Protein AF-0000000087124548 (afdb_homodimer)

Sequence (1152 aa):
MLRWGIGSLFLFSILVDTRLVPLSPNLFDEWRAGYHVRDVVRQQEPLEDQIARYTREGAFPKAGRTLEQKVNEANEFLDRELAIEEQRGVGVSGAIVYQDKVLLSKGYGLSKSDDPSSQVTSRTLFQIGSVSKTFISFGIAIMEGKLSWDDPVKKHLSSFQLFDKYAEEYVTIGDLCAMNSGLNDLPDVGRFFGVYPTDEDLVAALAGIEPAHTLRGGHDYANSNFAILGQVIKSVSGQPWDVYLKERIWDPLGMTRTFASAFDALGDNNTSYGHFECGGDLLGPYGLVDAPGAQLAGHGQGHKIASGSTLSSSDDLATLLRLILNKGTVDGVAILTDPATVTNMITGKYAVNKEFMDELLIEGHQYNPDGNTLASGYGFDYVGHGQWGHAYIDKSGDTAVHVTRTGIAPDAQLGVMFMSNTQTPDGHLSYPLDHIRSYVMGVFLDVPKDILDFSYLEWRENDKLVPIIEGVPACGLRFWKNPQYRSLSSMARSAMIGKYMAQSSTGYFGSLEVHEEGGNLVLEYGALAAPLKYYTDKGNNRIFVWDYEASPLLIKTEKREGKLELSIFGVVFRQVMLRWGIGSLFLFSILVDTRLVPLSPNLFDEWRAGYHVRDVVRQQEPLEDQIARYTREGAFPKAGRTLEQKVNEANEFLDRELAIEEQRGVGVSGAIVYQDKVLLSKGYGLSKSDDPSSQVTSRTLFQIGSVSKTFISFGIAIMEGKLSWDDPVKKHLSSFQLFDKYAEEYVTIGDLCAMNSGLNDLPDVGRFFGVYPTDEDLVAALAGIEPAHTLRGGHDYANSNFAILGQVIKSVSGQPWDVYLKERIWDPLGMTRTFASAFDALGDNNTSYGHFECGGDLLGPYGLVDAPGAQLAGHGQGHKIASGSTLSSSDDLATLLRLILNKGTVDGVAILTDPATVTNMITGKYAVNKEFMDELLIEGHQYNPDGNTLASGYGFDYVGHGQWGHAYIDKSGDTAVHVTRTGIAPDAQLGVMFMSNTQTPDGHLSYPLDHIRSYVMGVFLDVPKDILDFSYLEWRENDKLVPIIEGVPACGLRFWKNPQYRSLSSMARSAMIGKYMAQSSTGYFGSLEVHEEGGNLVLEYGALAAPLKYYTDKGNNRIFVWDYEASPLLIKTEKREGKLELSIFGVVFRQV

pLDDT: mean 88.28, std 18.68, range [17.06, 98.88]

Secondary structure (DSSP, 8-state):
------------------------HHHHHHHHHHHHHHHHSS----HHHHHHHHHHHT--------HHHHHHHHHHHHHHHH--TT--S-EEEEEEEETTEEEEEEEEEBSSTT-TT-B--TT-BEE-TTHHHHHHHHHHHTTBTTB-TTSBHHHH-TT---SSHHHHHH-BHHHHHTT-SS--STHHHHHHTTSS-SHHHHHHHGGG---SSSTTSS----HHHHHHHHHHHHHHHSS-HHHHHIIIIITTTT-TT-BSSGGGGTT-TTBPPEEEEETTEEEEEE-TTT-GGG-SSTT--S---TTT--EE-HHHHHHHHHHHHTTSEETTEES-S-HHHHHHHTS--EEPPHHHHHHHHHTT-----TT--EEEETTEEEEEEEETTEEEEE--EE-SS-EEEEEEEGGGTEEEEEEESEE--TT----HHHHHHHHHHHHHTT--HHHHHHHHHHHHHH-----SSTTS-TT-STT--S--PPPPPHHHHHHH-EEEEESSSHHHH-EEEEEEETTEEEEEETTEEEEEEEEEEETTEEEEEE--TTS-EEEEEEEETTEEEEEETTEEEEE-/------------------------HHHHHHHHHHHHHHHH-S----HHHHHHHHHHHT--------HHHHHHHHHHHHHHHH--TT--S-EEEEEEEETTEEEEEEEEEBSSTT-TT-B--TT-BEE-TTHHHHHHHHHHHTTBTTB-TTSBHHHH-TT---SSHHHHHH-BHHHHHTT-SS--STHHHHHHTTSS-SHHHHHHHGGG---SSSTTSS----HHHHHHHHHHHHHHHSS-HHHHHIIIIITTTT-TT-BSSGGGGTT-TTBPPEEEEETTEEEEEE-TTT-GGG-SSTT-TT---TTT--EE-HHHHHHHHHHHHTTSEETTEES-S-HHHHHHHTS--EEPPHHHHHHHHHTT-----TT--EEEETTEEEEEEEETTEEEEE--EE-SS-EEEEEEEGGGTEEEEEEESEE--TT----HHHHHHHHHHHHHTT--HHHHHHHHHHHHHH-----SSTTS-TT-GGG--S--PPPPPHHHHHHH-EEEEESSSHHHH-EEEEEEETTEEEEEETTEEEEEEEEEEETTEEEEEE--TTS-EEEEEEEETTEEEEEETTEEEEE-

Organism: NCBI:txid53985

Radius of gyration: 34.26 Å; Cα contacts (8 Å, |Δi|>4): 2505; chains: 2; bounding box: 93×90×111 Å

Nearest PDB structures (foldseek):
  7spn-assembly1_B  TM=6.555E-01  e=1.119E-21  Dehalococcoidia bacterium
  6kjr-assembly1_A  TM=7.739E-01  e=3.216E-15  Jeotgalibacillus marinus
  6kjt-assembly1_D  TM=7.663E-01  e=2.213E-14  Jeotgalibacillus marinus
  3tg9-assembly1_A  TM=7.918E-01  e=2.328E-14  Halalkalibacterium halodurans C-125
  6kjq-assembly1_A  TM=7.199E-01  e=2.852E-14  Jeotgalibacillus marinus

Structure (mmCIF, N/CA/C/O backbone):
data_AF-0000000087124548-model_v1
#
loop_
_entity.id
_entity.type
_entity.pdbx_description
1 polymer 'Beta-lactamase-related domain-containing protein'
#
loop_
_atom_site.group_PDB
_atom_site.id
_atom_site.type_symbol
_atom_site.label_atom_id
_atom_site.label_alt_id
_atom_site.label_comp_id
_atom_site.label_asym_id
_atom_site.label_entity_id
_atom_site.label_seq_id
_atom_site.pdbx_PDB_ins_code
_atom_site.Cartn_x
_atom_site.Cartn_y
_atom_site.Cartn_z
_atom_site.occupancy
_atom_site.B_iso_or_equiv
_atom_site.auth_seq_id
_atom_site.auth_comp_id
_atom_site.auth_asym_id
_atom_site.auth_atom_id
_atom_site.pdbx_PDB_model_num
ATOM 1 N N . MET A 1 1 ? -7.496 10.883 60.219 1 17.78 1 MET A N 1
ATOM 2 C CA . MET A 1 1 ? -8.555 9.922 60.531 1 17.78 1 MET A CA 1
ATOM 3 C C . MET A 1 1 ? -9.922 10.594 60.469 1 17.78 1 MET A C 1
ATOM 5 O O . MET A 1 1 ? -10.922 9.992 60.875 1 17.78 1 MET A O 1
ATOM 9 N N . LEU A 1 2 ? -10.016 11.875 60.094 1 17.83 2 LEU A N 1
ATOM 10 C CA . LEU A 1 2 ? -11.07 12.758 60.594 1 17.83 2 LEU A CA 1
ATOM 11 C C . LEU A 1 2 ? -12.422 12.367 60 1 17.83 2 LEU A C 1
ATOM 13 O O . LEU A 1 2 ? -12.547 12.164 58.781 1 17.83 2 LEU A O 1
ATOM 17 N N . ARG A 1 3 ? -13.344 12.047 60.875 1 17.97 3 ARG A N 1
ATOM 18 C CA . ARG A 1 3 ? -14.602 11.328 60.969 1 17.97 3 ARG A CA 1
ATOM 19 C C . ARG A 1 3 ? -15.742 12.102 60.312 1 17.97 3 ARG A C 1
ATOM 21 O O . ARG A 1 3 ? -16.547 12.727 61 1 17.97 3 ARG A O 1
ATOM 28 N N . TRP A 1 4 ? -15.398 13.047 59.375 1 20.27 4 TRP A N 1
ATOM 29 C CA . TRP A 1 4 ? -16.422 14.07 59.125 1 20.27 4 TRP A CA 1
ATOM 30 C C . TRP A 1 4 ? -17.75 13.43 58.719 1 20.27 4 TRP A C 1
ATOM 32 O O . TRP A 1 4 ? -17.766 12.375 58.094 1 20.27 4 TRP A O 1
ATOM 42 N N . GLY A 1 5 ? -18.781 13.781 59.375 1 20.38 5 GLY A N 1
ATOM 43 C CA . GLY A 1 5 ? -20.188 13.5 59.656 1 20.38 5 GLY A CA 1
ATOM 44 C C . GLY A 1 5 ? -21.047 13.523 58.406 1 20.38 5 GLY A C 1
ATOM 45 O O . GLY A 1 5 ? -20.766 14.266 57.469 1 20.38 5 GLY A O 1
ATOM 46 N N . ILE A 1 6 ? -21.969 12.547 58.125 1 22.19 6 ILE A N 1
ATOM 47 C CA . ILE A 1 6 ? -22.75 11.758 57.188 1 22.19 6 ILE A CA 1
ATOM 48 C C . ILE A 1 6 ? -24.062 12.461 56.906 1 22.19 6 ILE A C 1
ATOM 50 O O . ILE A 1 6 ? -25 11.844 56.375 1 22.19 6 ILE A O 1
ATOM 54 N N . GLY A 1 7 ? -24.047 13.914 56.906 1 21.34 7 GLY A N 1
ATOM 55 C CA . GLY A 1 7 ? -25.406 14.414 57 1 21.34 7 GLY A CA 1
ATOM 56 C C . GLY A 1 7 ? -26.328 13.875 55.938 1 21.34 7 GLY A C 1
ATOM 57 O O . GLY A 1 7 ? -25.875 13.547 54.844 1 21.34 7 GLY A O 1
ATOM 58 N N . SER A 1 8 ? -27.578 13.477 56.219 1 21.23 8 SER A N 1
ATOM 59 C CA . SER A 1 8 ? -28.734 12.703 55.781 1 21.23 8 SER A CA 1
ATOM 60 C C . SER A 1 8 ? -29.5 13.438 54.688 1 21.23 8 SER A C 1
ATOM 62 O O . SER A 1 8 ? -30.109 14.477 54.969 1 21.23 8 SER A O 1
ATOM 64 N N . LEU A 1 9 ? -28.875 13.805 53.5 1 21.39 9 LEU A N 1
ATOM 65 C CA . LEU A 1 9 ? -29.578 14.641 52.531 1 21.39 9 LEU A CA 1
ATOM 66 C C . LEU A 1 9 ? -30.891 13.992 52.094 1 21.39 9 LEU A C 1
ATOM 68 O O . LEU A 1 9 ? -30.906 12.828 51.688 1 21.39 9 LEU A O 1
ATOM 72 N N . PHE A 1 10 ? -32.031 14.484 52.625 1 23.25 10 PHE A N 1
ATOM 73 C CA . PHE A 1 10 ? -33.438 14.133 52.469 1 23.25 10 PHE A CA 1
ATOM 74 C C . PHE A 1 10 ? -33.844 14.25 51 1 23.25 10 PHE A C 1
ATOM 76 O O . PHE A 1 10 ? -33.688 15.305 50.375 1 23.25 10 PHE A O 1
ATOM 83 N N . LEU A 1 11 ? -33.812 13.133 50.188 1 21.52 11 LEU A N 1
ATOM 84 C CA . LEU A 1 11 ? -34.094 12.844 48.781 1 21.52 11 LEU A CA 1
ATOM 85 C C . LEU A 1 11 ? -35.594 13.047 48.5 1 21.52 11 LEU A C 1
ATOM 87 O O . LEU A 1 11 ? -36.438 12.312 49 1 21.52 11 LEU A O 1
ATOM 91 N N . PHE A 1 12 ? -36.031 14.375 48.625 1 23.03 12 PHE A N 1
ATOM 92 C CA . PHE A 1 12 ? -37.469 14.57 48.344 1 23.03 12 PHE A CA 1
ATOM 93 C C . PHE A 1 12 ? -37.812 14.023 46.969 1 23.03 12 PHE A C 1
ATOM 95 O O . PHE A 1 12 ? -37.094 14.234 46 1 23.03 12 PHE A O 1
ATOM 102 N N . SER A 1 13 ? -38.625 12.938 46.906 1 22.55 13 SER A N 1
ATOM 103 C CA . SER A 1 13 ? -39.25 12.086 45.875 1 22.55 13 SER A CA 1
ATOM 104 C C . SER A 1 13 ? -40.25 12.859 45.062 1 22.55 13 SER A C 1
ATOM 106 O O . SER A 1 13 ? -41.344 13.188 45.531 1 22.55 13 SER A O 1
ATOM 108 N N . ILE A 1 14 ? -39.844 14.055 44.469 1 23.11 14 ILE A N 1
ATOM 109 C CA . ILE A 1 14 ? -40.906 14.758 43.75 1 23.11 14 ILE A CA 1
ATOM 110 C C . ILE A 1 14 ? -41.469 13.844 42.688 1 23.11 14 ILE A C 1
ATOM 112 O O . ILE A 1 14 ? -40.75 13.289 41.875 1 23.11 14 ILE A O 1
ATOM 116 N N . LEU A 1 15 ? -42.656 13.281 42.938 1 24.03 15 LEU A N 1
ATOM 117 C CA . LEU A 1 15 ? -43.562 12.453 42.188 1 24.03 15 LEU A CA 1
ATOM 118 C C . LEU A 1 15 ? -44.031 13.164 40.906 1 24.03 15 LEU A C 1
ATOM 120 O O . LEU A 1 15 ? -44.812 14.125 41 1 24.03 15 LEU A O 1
ATOM 124 N N . VAL A 1 16 ? -43.062 13.656 40.062 1 23.47 16 VAL A N 1
ATOM 125 C CA . VAL A 1 16 ? -43.531 14.336 38.844 1 23.47 16 VAL A CA 1
ATOM 126 C C . VAL A 1 16 ? -44.469 13.414 38.062 1 23.47 16 VAL A C 1
ATOM 128 O O . VAL A 1 16 ? -44.094 12.281 37.75 1 23.47 16 VAL A O 1
ATOM 131 N N . ASP A 1 17 ? -45.719 13.602 38.219 1 25.17 17 ASP A N 1
ATOM 132 C CA . ASP A 1 17 ? -46.875 12.953 37.562 1 25.17 17 ASP A CA 1
ATOM 133 C C . ASP A 1 17 ? -46.812 13.133 36.031 1 25.17 17 ASP A C 1
ATOM 135 O O . ASP A 1 17 ? -47.094 14.211 35.531 1 25.17 17 ASP A O 1
ATOM 139 N N . THR A 1 18 ? -45.656 12.859 35.406 1 25.2 18 THR A N 1
ATOM 140 C CA . THR A 1 18 ? -45.531 13.141 33.969 1 25.2 18 THR A CA 1
ATOM 141 C C . THR A 1 18 ? -46.562 12.375 33.188 1 25.2 18 THR A C 1
ATOM 143 O O . THR A 1 18 ? -46.5 11.148 33.062 1 25.2 18 THR A O 1
ATOM 146 N N . ARG A 1 19 ? -47.844 12.836 33.219 1 27.72 19 ARG A N 1
ATOM 147 C CA . ARG A 1 19 ? -48.969 12.328 32.406 1 27.72 19 ARG A CA 1
ATOM 148 C C . ARG A 1 19 ? -48.562 12.258 30.938 1 27.72 19 ARG A C 1
ATOM 150 O O . ARG A 1 19 ? -48.281 13.281 30.312 1 27.72 19 ARG A O 1
ATOM 157 N N . LEU A 1 20 ? -47.875 11.109 30.453 1 25.86 20 LEU A N 1
ATOM 158 C CA . LEU A 1 20 ? -47.469 10.758 29.094 1 25.86 20 LEU A CA 1
ATOM 159 C C . LEU A 1 20 ? -48.625 10.781 28.141 1 25.86 20 LEU A C 1
ATOM 161 O O . LEU A 1 20 ? -49.594 10 28.297 1 25.86 20 LEU A O 1
ATOM 165 N N . VAL A 1 21 ? -49.094 11.984 27.781 1 27.38 21 VAL A N 1
ATOM 166 C CA . VAL A 1 21 ? -50.156 11.992 26.797 1 27.38 21 VAL A CA 1
ATOM 167 C C . VAL A 1 21 ? -49.75 11.156 25.594 1 27.38 21 VAL A C 1
ATOM 169 O O . VAL A 1 21 ? -48.656 11.32 25.062 1 27.38 21 VAL A O 1
ATOM 172 N N . PRO A 1 22 ? -50.5 10.07 25.359 1 28.88 22 PRO A N 1
ATOM 173 C CA . PRO A 1 22 ? -50.188 9.102 24.312 1 28.88 22 PRO A CA 1
ATOM 174 C C . PRO A 1 22 ? -50.188 9.734 22.922 1 28.88 22 PRO A C 1
ATOM 176 O O . PRO A 1 22 ? -51.094 10.508 22.578 1 28.88 22 PRO A O 1
ATOM 179 N N . LEU A 1 23 ? -49 10.094 22.453 1 30.22 23 LEU A N 1
ATOM 180 C CA . LEU A 1 23 ? -48.844 10.562 21.078 1 30.22 23 LEU A CA 1
ATOM 181 C C . LEU A 1 23 ? -49.719 9.742 20.125 1 30.22 23 LEU A C 1
ATOM 183 O O . LEU A 1 23 ? -49.812 8.523 20.281 1 30.22 23 LEU A O 1
ATOM 187 N N . SER A 1 24 ? -50.688 10.422 19.547 1 30.59 24 SER A N 1
ATOM 188 C CA . SER A 1 24 ? -51.719 9.867 18.688 1 30.59 24 SER A CA 1
ATOM 189 C C . SER A 1 24 ? -51.125 8.969 17.609 1 30.59 24 SER A C 1
ATOM 191 O O . SER A 1 24 ? -50.031 9.234 17.125 1 30.59 24 SER A O 1
ATOM 193 N N . PRO A 1 25 ? -51.688 7.727 17.484 1 34.94 25 PRO A N 1
ATOM 194 C CA . PRO A 1 25 ? -51.281 6.641 16.578 1 34.94 25 PRO A CA 1
ATOM 195 C C . PRO A 1 25 ? -51.156 7.098 15.125 1 34.94 25 PRO A C 1
ATOM 197 O O . PRO A 1 25 ? -50.438 6.48 14.344 1 34.94 25 PRO A O 1
ATOM 200 N N . ASN A 1 26 ? -51.906 8.164 14.82 1 37 26 ASN A N 1
ATOM 201 C CA . ASN A 1 26 ? -52.062 8.438 13.398 1 37 26 ASN A CA 1
ATOM 202 C C . ASN A 1 26 ? -50.812 9.023 12.773 1 37 26 ASN A C 1
ATOM 204 O O . ASN A 1 26 ? -50.656 9.031 11.555 1 37 26 ASN A O 1
ATOM 208 N N . LEU A 1 27 ? -50.094 9.844 13.625 1 33.31 27 LEU A N 1
ATOM 209 C CA . LEU A 1 27 ? -48.906 10.445 13.039 1 33.31 27 LEU A CA 1
ATOM 210 C C . LEU A 1 27 ? -47.844 9.383 12.75 1 33.31 27 LEU A C 1
ATOM 212 O O . LEU A 1 27 ? -47.031 9.539 11.836 1 33.31 27 LEU A O 1
ATOM 216 N N . PHE A 1 28 ? -47.938 8.305 13.602 1 33.47 28 PHE A N 1
ATOM 217 C CA . PHE A 1 28 ? -47 7.223 13.336 1 33.47 28 PHE A CA 1
ATOM 218 C C . PHE A 1 28 ? -47.312 6.547 12.008 1 33.47 28 PHE A C 1
ATOM 220 O O . PHE A 1 28 ? -46.406 6.094 11.305 1 33.47 28 PHE A O 1
ATOM 227 N N . ASP A 1 29 ? -48.656 6.465 11.703 1 37.06 29 ASP A N 1
ATOM 228 C CA . ASP A 1 29 ? -49.031 5.758 10.484 1 37.06 29 ASP A CA 1
ATOM 229 C C . ASP A 1 29 ? -48.594 6.531 9.242 1 37.06 29 ASP A C 1
ATOM 231 O O . ASP A 1 29 ? -48.156 5.934 8.25 1 37.06 29 ASP A O 1
ATOM 235 N N . GLU A 1 30 ? -48.781 7.82 9.312 1 36.38 30 GLU A N 1
ATOM 236 C CA . GLU A 1 30 ? -48.406 8.602 8.125 1 36.38 30 GLU A CA 1
ATOM 237 C C . GLU A 1 30 ? -46.906 8.641 7.926 1 36.38 30 GLU A C 1
ATOM 239 O O . GLU A 1 30 ? -46.406 8.633 6.789 1 36.38 30 GLU A O 1
ATOM 244 N N . TRP A 1 31 ? -46.156 8.703 9.055 1 31.66 31 TRP A N 1
ATOM 245 C CA . TRP A 1 31 ? -44.688 8.695 8.938 1 31.66 31 TRP A CA 1
ATOM 246 C C . TRP A 1 31 ? -44.188 7.344 8.453 1 31.66 31 TRP A C 1
ATOM 248 O O . TRP A 1 31 ? -43.281 7.27 7.621 1 31.66 31 TRP A O 1
ATOM 258 N N . ARG A 1 32 ? -44.906 6.227 8.797 1 33.41 32 ARG A N 1
ATOM 259 C CA . ARG A 1 32 ? -44.562 4.926 8.219 1 33.41 32 ARG A CA 1
ATOM 260 C C . ARG A 1 32 ? -44.875 4.895 6.723 1 33.41 32 ARG A C 1
ATOM 262 O O . ARG A 1 32 ? -44.188 4.195 5.961 1 33.41 32 ARG A O 1
ATOM 269 N N . ALA A 1 33 ? -45.938 5.578 6.387 1 36.69 33 ALA A N 1
ATOM 270 C CA . ALA A 1 33 ? -46.312 5.559 4.977 1 36.69 33 ALA A CA 1
ATOM 271 C C . ALA A 1 33 ? -45.312 6.32 4.129 1 36.69 33 ALA A C 1
ATOM 273 O O . ALA A 1 33 ? -44.969 5.906 3.012 1 36.69 33 ALA A O 1
ATOM 274 N N . GLY A 1 34 ? -44.906 7.527 4.621 1 33.81 34 GLY A N 1
ATOM 275 C CA . GLY A 1 34 ? -43.938 8.281 3.871 1 33.81 34 GLY A CA 1
ATOM 276 C C . GLY A 1 34 ? -42.562 7.629 3.869 1 33.81 34 GLY A C 1
ATOM 277 O O . GLY A 1 34 ? -41.75 7.84 2.947 1 33.81 34 GLY A O 1
ATOM 278 N N . TYR A 1 35 ? -42.156 7.051 5.027 1 33.34 35 TYR A N 1
ATOM 279 C CA . TYR A 1 35 ? -40.906 6.297 5.059 1 33.34 35 TYR A CA 1
ATOM 280 C C . TYR A 1 35 ? -40.969 5.105 4.105 1 33.34 35 TYR A C 1
ATOM 282 O O . TYR A 1 35 ? -39.969 4.727 3.512 1 33.34 35 TYR A O 1
ATOM 290 N N . HIS A 1 36 ? -42.219 4.574 3.986 1 33.31 36 HIS A N 1
ATOM 291 C CA . HIS A 1 36 ? -42.344 3.479 3.033 1 33.31 36 HIS A CA 1
ATOM 292 C C . HIS A 1 36 ? -42.25 3.982 1.597 1 33.31 36 HIS A C 1
ATOM 294 O O . HIS A 1 36 ? -41.938 3.217 0.685 1 33.31 36 HIS A O 1
ATOM 300 N N . VAL A 1 37 ? -42.75 5.262 1.372 1 33.03 37 VAL A N 1
ATOM 301 C CA . VAL A 1 37 ? -42.75 5.648 -0.034 1 33.03 37 VAL A CA 1
ATOM 302 C C . VAL A 1 37 ? -41.312 5.883 -0.494 1 33.03 37 VAL A C 1
ATOM 304 O O . VAL A 1 37 ? -40.938 5.5 -1.606 1 33.03 37 VAL A O 1
ATOM 307 N N . ARG A 1 38 ? -40.5 6.68 0.181 1 32.16 38 ARG A N 1
ATOM 308 C CA . ARG A 1 38 ? -39.125 6.82 -0.294 1 32.16 38 ARG A CA 1
ATOM 309 C C . ARG A 1 38 ? -38.406 5.484 -0.262 1 32.16 38 ARG A C 1
ATOM 311 O O . ARG A 1 38 ? -37.406 5.301 -0.959 1 32.16 38 ARG A O 1
ATOM 318 N N . ASP A 1 39 ? -38.688 4.574 0.649 1 33.16 39 ASP A N 1
ATOM 319 C CA . ASP A 1 39 ? -38.344 3.172 0.47 1 33.16 39 ASP A CA 1
ATOM 320 C C . ASP A 1 39 ? -39 2.578 -0.76 1 33.16 39 ASP A C 1
ATOM 322 O O . ASP A 1 39 ? -38.5 1.627 -1.359 1 33.16 39 ASP A O 1
ATOM 326 N N . VAL A 1 40 ? -40.281 3.008 -1.143 1 34.19 40 VAL A N 1
ATOM 327 C CA . VAL A 1 40 ? -41.062 2.434 -2.246 1 34.19 40 VAL A CA 1
ATOM 328 C C . VAL A 1 40 ? -40.562 3.016 -3.57 1 34.19 40 VAL A C 1
ATOM 330 O O . VAL A 1 40 ? -40.469 2.309 -4.578 1 34.19 40 VAL A O 1
ATOM 333 N N . VAL A 1 41 ? -40.406 4.422 -3.736 1 34.88 41 VAL A N 1
ATOM 334 C CA . VAL A 1 41 ? -40.031 4.867 -5.074 1 34.88 41 VAL A CA 1
ATOM 335 C C . VAL A 1 41 ? -38.562 4.621 -5.32 1 34.88 41 VAL A C 1
ATOM 337 O O . VAL A 1 41 ? -37.969 5.145 -6.277 1 34.88 41 VAL A O 1
ATOM 340 N N . ARG A 1 42 ? -37.594 4.48 -4.426 1 37.78 42 ARG A N 1
ATOM 341 C CA . ARG A 1 42 ? -36.438 3.926 -5.121 1 37.78 42 ARG A CA 1
ATOM 342 C C . ARG A 1 42 ? -36.875 2.914 -6.176 1 37.78 42 ARG A C 1
ATOM 344 O O . ARG A 1 42 ? -37.312 1.813 -5.844 1 37.78 42 ARG A O 1
ATOM 351 N N . GLN A 1 43 ? -37.469 3.229 -7.184 1 42.88 43 GLN A N 1
ATOM 352 C CA . GLN A 1 43 ? -37.531 2.404 -8.383 1 42.88 43 GLN A CA 1
ATOM 353 C C . GLN A 1 43 ? -36.406 1.354 -8.375 1 42.88 43 GLN A C 1
ATOM 355 O O . GLN A 1 43 ? -35.281 1.646 -8 1 42.88 43 GLN A O 1
ATOM 360 N N . GLN A 1 44 ? -36.656 0.037 -8.406 1 58.19 44 GLN A N 1
ATOM 361 C CA . GLN A 1 44 ? -35.844 -1.161 -8.195 1 58.19 44 GLN A CA 1
ATOM 362 C C . GLN A 1 44 ? -34.469 -1.024 -8.844 1 58.19 44 GLN A C 1
ATOM 364 O O . GLN A 1 44 ? -34.344 -1.097 -10.07 1 58.19 44 GLN A O 1
ATOM 369 N N . GLU A 1 45 ? -33.625 -0.196 -8.242 1 81.56 45 GLU A N 1
ATOM 370 C CA . GLU A 1 45 ? -32.25 -0.173 -8.719 1 81.56 45 GLU A CA 1
ATOM 371 C C . GLU A 1 45 ? -31.812 -1.545 -9.234 1 81.56 45 GLU A C 1
ATOM 373 O O . GLU A 1 45 ? -32.031 -2.559 -8.562 1 81.56 45 GLU A O 1
ATOM 378 N N . PRO A 1 46 ? -31.641 -1.434 -10.555 1 92.19 46 PRO A N 1
ATOM 379 C CA . PRO A 1 46 ? -31.125 -2.717 -11.055 1 92.19 46 PRO A CA 1
ATOM 380 C C . PRO A 1 46 ? -30.062 -3.322 -10.141 1 92.19 46 PRO A C 1
ATOM 382 O O . PRO A 1 46 ? -29.328 -2.59 -9.469 1 92.19 46 PRO A O 1
ATOM 385 N N . LEU A 1 47 ? -30.094 -4.559 -9.984 1 93.25 47 LEU A N 1
ATOM 386 C CA . LEU A 1 47 ? -29.188 -5.277 -9.094 1 93.25 47 LEU A CA 1
ATOM 387 C C . LEU A 1 47 ? -27.75 -4.895 -9.367 1 93.25 47 LEU A C 1
ATOM 389 O O . LEU A 1 47 ? -26.938 -4.785 -8.445 1 93.25 47 LEU A O 1
ATOM 393 N N . GLU A 1 48 ? -27.453 -4.703 -10.641 1 92.62 48 GLU A N 1
ATOM 394 C CA . GLU A 1 48 ? -26.094 -4.293 -11.016 1 92.62 48 GLU A CA 1
ATOM 395 C C . GLU A 1 48 ? -25.719 -2.98 -10.344 1 92.62 48 GLU A C 1
ATOM 397 O O . GLU A 1 48 ? -24.594 -2.84 -9.852 1 92.62 48 GLU A O 1
ATOM 402 N N . ASP A 1 49 ? -26.594 -2.076 -10.312 1 94 49 ASP A N 1
ATOM 403 C CA . ASP A 1 49 ? -26.344 -0.775 -9.703 1 94 49 ASP A CA 1
ATOM 404 C C . ASP A 1 49 ? -26.25 -0.893 -8.18 1 94 49 ASP A C 1
ATOM 406 O O . ASP A 1 49 ? -25.469 -0.185 -7.551 1 94 49 ASP A O 1
ATOM 410 N N . GLN A 1 50 ? -27.094 -1.746 -7.652 1 94 50 GLN A N 1
ATOM 411 C CA . GLN A 1 50 ? -27.031 -1.986 -6.215 1 94 50 GLN A CA 1
ATOM 412 C C . GLN A 1 50 ? -25.672 -2.547 -5.812 1 94 50 GLN A C 1
ATOM 414 O O . GLN A 1 50 ? -25.062 -2.064 -4.859 1 94 50 GLN A O 1
ATOM 419 N N . ILE A 1 51 ? -25.219 -3.488 -6.516 1 94.38 51 ILE A N 1
ATOM 420 C CA . ILE A 1 51 ? -23.938 -4.141 -6.223 1 94.38 51 ILE A CA 1
ATOM 421 C C . ILE A 1 51 ? -22.812 -3.125 -6.336 1 94.38 51 ILE A C 1
ATOM 423 O O . ILE A 1 51 ? -21.906 -3.096 -5.496 1 94.38 51 ILE A O 1
ATOM 427 N N . ALA A 1 52 ? -22.875 -2.295 -7.375 1 92.62 52 ALA A N 1
ATOM 428 C CA . ALA A 1 52 ? -21.891 -1.236 -7.531 1 92.62 52 ALA A CA 1
ATOM 429 C C . ALA A 1 52 ? -21.875 -0.304 -6.32 1 92.62 52 ALA A C 1
ATOM 431 O O . ALA A 1 52 ? -20.812 0.095 -5.84 1 92.62 52 ALA A O 1
ATOM 432 N N . ARG A 1 53 ? -23 0.036 -5.867 1 91.69 53 ARG A N 1
ATOM 433 C CA . ARG A 1 53 ? -23.125 0.901 -4.699 1 91.69 53 ARG A CA 1
ATOM 434 C C . ARG A 1 53 ? -22.562 0.216 -3.453 1 91.69 53 ARG A C 1
ATOM 436 O O . ARG A 1 53 ? -21.812 0.821 -2.688 1 91.69 53 ARG A O 1
ATOM 443 N N . TYR A 1 54 ? -22.953 -1.077 -3.227 1 92.56 54 TYR A N 1
ATOM 444 C CA . TYR A 1 54 ? -22.438 -1.823 -2.084 1 92.56 54 TYR A CA 1
ATOM 445 C C . TYR A 1 54 ? -20.922 -1.887 -2.115 1 92.56 54 TYR A C 1
ATOM 447 O O . TYR A 1 54 ? -20.266 -1.779 -1.075 1 92.56 54 TYR A O 1
ATOM 455 N N . THR A 1 55 ? -20.359 -2.059 -3.289 1 91.75 55 THR A N 1
ATOM 456 C CA . THR A 1 55 ? -18.906 -2.115 -3.455 1 91.75 55 THR A CA 1
ATOM 457 C C . THR A 1 55 ? -18.266 -0.786 -3.062 1 91.75 55 THR A C 1
ATOM 459 O O . THR A 1 55 ? -17.281 -0.761 -2.326 1 91.75 55 THR A O 1
ATOM 462 N N . ARG A 1 56 ? -18.828 0.284 -3.453 1 88.75 56 ARG A N 1
ATOM 463 C CA . ARG A 1 56 ? -18.328 1.617 -3.133 1 88.75 56 ARG A CA 1
ATOM 464 C C . ARG A 1 56 ? -18.406 1.889 -1.635 1 88.75 56 ARG A C 1
ATOM 466 O O . ARG A 1 56 ? -17.5 2.484 -1.055 1 88.75 56 ARG A O 1
ATOM 473 N N . GLU A 1 57 ? -19.422 1.403 -1.044 1 87.38 57 GLU A N 1
ATOM 474 C CA . GLU A 1 57 ? -19.672 1.657 0.373 1 87.38 57 GLU A CA 1
ATOM 475 C C . GLU A 1 57 ? -18.875 0.693 1.25 1 87.38 57 GLU A C 1
ATOM 477 O O . GLU A 1 57 ? -18.734 0.915 2.455 1 87.38 57 GLU A O 1
ATOM 482 N N . GLY A 1 58 ? -18.438 -0.412 0.643 1 85.5 58 GLY A N 1
ATOM 483 C CA . GLY A 1 58 ? -17.672 -1.406 1.38 1 85.5 58 GLY A CA 1
ATOM 484 C C . GLY A 1 58 ? -18.531 -2.264 2.289 1 85.5 58 GLY A C 1
ATOM 485 O O . GLY A 1 58 ? -18.062 -2.785 3.297 1 85.5 58 GLY A O 1
ATOM 486 N N . ALA A 1 59 ? -19.797 -2.381 1.97 1 87.38 59 ALA A N 1
ATOM 487 C CA . ALA A 1 59 ? -20.703 -3.154 2.805 1 87.38 59 ALA A CA 1
ATOM 488 C C . ALA A 1 59 ? -21.859 -3.713 1.981 1 87.38 59 ALA A C 1
ATOM 490 O O . ALA A 1 59 ? -22.484 -2.99 1.198 1 87.38 59 ALA A O 1
ATOM 491 N N . PHE A 1 60 ? -22.125 -4.988 2.164 1 92.5 60 PHE A N 1
ATOM 492 C CA . PHE A 1 60 ? -23.25 -5.668 1.516 1 92.5 60 PHE A CA 1
ATOM 493 C C . PHE A 1 60 ? -24.328 -6.02 2.529 1 92.5 60 PHE A C 1
ATOM 495 O O . PHE A 1 60 ? -24.047 -6.203 3.713 1 92.5 60 PHE A O 1
ATOM 502 N N . PRO A 1 61 ? -25.594 -6.109 2.043 1 92.38 61 PRO A N 1
ATOM 503 C CA . PRO A 1 61 ? -26.625 -6.57 2.963 1 92.38 61 PRO A CA 1
ATOM 504 C C . PRO A 1 61 ? -26.422 -8.016 3.408 1 92.38 61 PRO A C 1
ATOM 506 O O . PRO A 1 61 ? -25.688 -8.766 2.768 1 92.38 61 PRO A O 1
ATOM 509 N N . LYS A 1 62 ? -27.062 -8.414 4.512 1 94 62 LYS A N 1
ATOM 510 C CA . LYS A 1 62 ? -26.969 -9.766 5.055 1 94 62 LYS A CA 1
ATOM 511 C C . LYS A 1 62 ? -28.266 -10.539 4.84 1 94 62 LYS A C 1
ATOM 513 O O . LYS A 1 62 ? -29.359 -9.984 4.977 1 94 62 LYS A O 1
ATOM 518 N N . ALA A 1 63 ? -28.141 -11.773 4.566 1 96.31 63 ALA A N 1
ATOM 519 C CA . ALA A 1 63 ? -29.297 -12.625 4.289 1 96.31 63 ALA A CA 1
ATOM 520 C C . ALA A 1 63 ? -29.875 -13.195 5.582 1 96.31 63 ALA A C 1
ATOM 522 O O . ALA A 1 63 ? -31.031 -13.633 5.609 1 96.31 63 ALA A O 1
ATOM 523 N N . GLY A 1 64 ? -29.062 -13.258 6.68 1 95.88 64 GLY A N 1
ATOM 524 C CA . GLY A 1 64 ? -29.531 -13.773 7.957 1 95.88 64 GLY A CA 1
ATOM 525 C C . GLY A 1 64 ? -29.531 -15.289 8.016 1 95.88 64 GLY A C 1
ATOM 526 O O . GLY A 1 64 ? -30.406 -15.891 8.656 1 95.88 64 GLY A O 1
ATOM 527 N N . ARG A 1 65 ? -28.641 -15.984 7.387 1 96.75 65 ARG A N 1
ATOM 528 C CA . ARG A 1 65 ? -28.594 -17.438 7.34 1 96.75 65 ARG A CA 1
ATOM 529 C C . ARG A 1 65 ? -28.031 -18.016 8.633 1 96.75 65 ARG A C 1
ATOM 531 O O . ARG A 1 65 ? -27.125 -17.438 9.234 1 96.75 65 ARG A O 1
ATOM 538 N N . THR A 1 66 ? -28.578 -19.188 8.953 1 97.19 66 THR A N 1
ATOM 539 C CA . THR A 1 66 ? -27.891 -20.016 9.938 1 97.19 66 THR A CA 1
ATOM 540 C C . THR A 1 66 ? -26.688 -20.719 9.32 1 97.19 66 THR A C 1
ATOM 542 O O . THR A 1 66 ? -26.547 -20.766 8.102 1 97.19 66 THR A O 1
ATOM 545 N N . LEU A 1 67 ? -25.828 -21.219 10.164 1 97.62 67 LEU A N 1
ATOM 546 C CA . LEU A 1 67 ? -24.672 -21.953 9.664 1 97.62 67 LEU A CA 1
ATOM 547 C C . LEU A 1 67 ? -25.109 -23.141 8.82 1 97.62 67 LEU A C 1
ATOM 549 O O . LEU A 1 67 ? -24.516 -23.422 7.77 1 97.62 67 LEU A O 1
ATOM 553 N N . GLU A 1 68 ? -26.125 -23.859 9.281 1 97.81 68 GLU A N 1
ATOM 554 C CA . GLU A 1 68 ? -26.641 -25 8.547 1 97.81 68 GLU A CA 1
ATOM 555 C C . GLU A 1 68 ? -27.125 -24.594 7.16 1 97.81 68 GLU A C 1
ATOM 557 O O . GLU A 1 68 ? -26.859 -25.297 6.176 1 97.81 68 GLU A O 1
ATOM 562 N N . GLN A 1 69 ? -27.797 -23.484 7.102 1 98.19 69 GLN A N 1
ATOM 563 C CA . GLN A 1 69 ? -28.281 -22.984 5.816 1 98.19 69 GLN A CA 1
ATOM 564 C C . GLN A 1 69 ? -27.109 -22.625 4.898 1 98.19 69 GLN A C 1
ATOM 566 O O . GLN A 1 69 ? -27.156 -22.875 3.693 1 98.19 69 GLN A O 1
ATOM 571 N N . LYS A 1 70 ? -26.078 -22.016 5.43 1 98.44 70 LYS A N 1
ATOM 572 C CA . LYS A 1 70 ? -24.891 -21.688 4.664 1 98.44 70 LYS A CA 1
ATOM 573 C C . LYS A 1 70 ? -24.234 -22.938 4.078 1 98.44 70 LYS A C 1
ATOM 575 O O . LYS A 1 70 ? -23.938 -22.984 2.887 1 98.44 70 LYS A O 1
ATOM 580 N N . VAL A 1 71 ? -24.031 -23.938 4.895 1 98.31 71 VAL A N 1
ATOM 581 C CA . VAL A 1 71 ? -23.391 -25.172 4.477 1 98.31 71 VAL A CA 1
ATOM 582 C C . VAL A 1 71 ? -24.219 -25.844 3.377 1 98.31 71 VAL A C 1
ATOM 584 O O . VAL A 1 71 ? -23.672 -26.281 2.363 1 98.31 71 VAL A O 1
ATOM 587 N N . ASN A 1 72 ? -25.531 -25.891 3.559 1 98.12 72 ASN A N 1
ATOM 588 C CA . ASN A 1 72 ? -26.406 -26.516 2.572 1 98.12 72 ASN A CA 1
ATOM 589 C C . ASN A 1 72 ? -26.359 -25.781 1.237 1 98.12 72 ASN A C 1
ATOM 591 O O . ASN A 1 72 ? -26.281 -26.406 0.18 1 98.12 72 ASN A O 1
ATOM 595 N N . GLU A 1 73 ? -26.453 -24.5 1.305 1 98.06 73 GLU A N 1
ATOM 596 C CA . GLU A 1 73 ? -26.422 -23.703 0.08 1 98.06 73 GLU A CA 1
ATOM 597 C C . GLU A 1 73 ? -25.094 -23.859 -0.645 1 98.06 73 GLU A C 1
ATOM 599 O O . GLU A 1 73 ? -25.047 -23.953 -1.873 1 98.06 73 GLU A O 1
ATOM 604 N N . ALA A 1 74 ? -24 -23.812 0.067 1 98.25 74 ALA A N 1
ATOM 605 C CA . ALA A 1 74 ? -22.672 -24 -0.535 1 98.25 74 ALA A CA 1
ATOM 606 C C . ALA A 1 74 ? -22.562 -25.375 -1.188 1 98.25 74 ALA A C 1
ATOM 608 O O . ALA A 1 74 ? -22.062 -25.5 -2.309 1 98.25 74 ALA A O 1
ATOM 609 N N . ASN A 1 75 ? -23.047 -26.391 -0.475 1 97.19 75 ASN A N 1
ATOM 610 C CA . ASN A 1 75 ? -23 -27.75 -1.015 1 97.19 75 ASN A CA 1
ATOM 611 C C . ASN A 1 75 ? -23.828 -27.875 -2.293 1 97.19 75 ASN A C 1
ATOM 613 O O . ASN A 1 75 ? -23.391 -28.5 -3.256 1 97.19 75 ASN A O 1
ATOM 617 N N . GLU A 1 76 ? -25 -27.312 -2.279 1 96.5 76 GLU A N 1
ATOM 618 C CA . GLU A 1 76 ? -25.859 -27.359 -3.457 1 96.5 76 GLU A CA 1
ATOM 619 C C . GLU A 1 76 ? -25.203 -26.672 -4.648 1 96.5 76 GLU A C 1
ATOM 621 O O . GLU A 1 76 ? -25.234 -27.172 -5.77 1 96.5 76 GLU A O 1
ATOM 626 N N . PHE A 1 77 ? -24.703 -25.562 -4.395 1 97.38 77 PHE A N 1
ATOM 627 C CA . PHE A 1 77 ? -24.016 -24.812 -5.438 1 97.38 77 PHE A CA 1
ATOM 628 C C . PHE A 1 77 ? -22.828 -25.594 -5.984 1 97.38 77 PHE A C 1
ATOM 630 O O . PHE A 1 77 ? -22.656 -25.703 -7.203 1 97.38 77 PHE A O 1
ATOM 637 N N . LEU A 1 78 ? -21.953 -26.141 -5.141 1 96.88 78 LEU A N 1
ATOM 638 C CA . LEU A 1 78 ? -20.766 -26.859 -5.547 1 96.88 78 LEU A CA 1
ATOM 639 C C . LEU A 1 78 ? -21.125 -28.125 -6.309 1 96.88 78 LEU A C 1
ATOM 641 O O . LEU A 1 78 ? -20.469 -28.484 -7.285 1 96.88 78 LEU A O 1
ATOM 645 N N . ASP A 1 79 ? -22.172 -28.844 -5.852 1 93.88 79 ASP A N 1
ATOM 646 C CA . ASP A 1 79 ? -22.625 -30.031 -6.57 1 93.88 79 ASP A CA 1
ATOM 647 C C . ASP A 1 79 ? -23.078 -29.672 -7.984 1 93.88 79 ASP A C 1
ATOM 649 O O . ASP A 1 79 ? -22.828 -30.422 -8.93 1 93.88 79 ASP A O 1
ATOM 653 N N . ARG A 1 80 ? -23.719 -28.578 -8.07 1 92.19 80 ARG A N 1
ATOM 654 C CA . ARG A 1 80 ? -24.188 -28.125 -9.375 1 92.19 80 ARG A CA 1
ATOM 655 C C . ARG A 1 80 ? -23.031 -27.781 -10.297 1 92.19 80 ARG A C 1
ATOM 657 O O . ARG A 1 80 ? -23.062 -28.109 -11.492 1 92.19 80 ARG A O 1
ATOM 664 N N . GLU A 1 81 ? -22.016 -27.188 -9.773 1 92.06 81 GLU A N 1
ATOM 665 C CA . GLU A 1 81 ? -20.938 -26.656 -10.602 1 92.06 81 GLU A CA 1
ATOM 666 C C . GLU A 1 81 ? -19.844 -27.688 -10.82 1 92.06 81 GLU A C 1
ATOM 668 O O . GLU A 1 81 ? -19.156 -27.672 -11.852 1 92.06 81 GLU A O 1
ATOM 673 N N . LEU A 1 82 ? -19.672 -28.625 -9.844 1 92.19 82 LEU A N 1
ATOM 674 C CA . LEU A 1 82 ? -18.484 -29.469 -9.891 1 92.19 82 LEU A CA 1
ATOM 675 C C . LEU A 1 82 ? -18.859 -30.938 -10.008 1 92.19 82 LEU A C 1
ATOM 677 O O . LEU A 1 82 ? -18.016 -31.766 -10.344 1 92.19 82 LEU A O 1
ATOM 681 N N . ALA A 1 83 ? -20.094 -31.312 -9.656 1 80 83 ALA A N 1
ATOM 682 C CA . ALA A 1 83 ? -20.516 -32.719 -9.672 1 80 83 ALA A CA 1
ATOM 683 C C . ALA A 1 83 ? -21.312 -33.031 -10.93 1 80 83 ALA A C 1
ATOM 685 O O . ALA A 1 83 ? -22.25 -33.844 -10.891 1 80 83 ALA A O 1
ATOM 686 N N . ILE A 1 84 ? -21.031 -32.344 -11.898 1 68.06 84 ILE A N 1
ATOM 687 C CA . ILE A 1 84 ? -21.797 -32.594 -13.109 1 68.06 84 ILE A CA 1
ATOM 688 C C . ILE A 1 84 ? -21.281 -33.875 -13.789 1 68.06 84 ILE A C 1
ATOM 690 O O . ILE A 1 84 ? -20.062 -34.062 -13.938 1 68.06 84 ILE A O 1
ATOM 694 N N . GLU A 1 85 ? -22.141 -34.875 -13.867 1 57.62 85 GLU A N 1
ATOM 695 C CA . GLU A 1 85 ? -21.812 -36.125 -14.547 1 57.62 85 GLU A CA 1
ATOM 696 C C . GLU A 1 85 ? -21.062 -35.875 -15.852 1 57.62 85 GLU A C 1
ATOM 698 O O . GLU A 1 85 ? -20.188 -36.656 -16.234 1 57.62 85 GLU A O 1
ATOM 703 N N . GLU A 1 86 ? -21.453 -34.812 -16.391 1 51.28 86 GLU A N 1
ATOM 704 C CA . GLU A 1 86 ? -20.797 -34.5 -17.656 1 51.28 86 GLU A CA 1
ATOM 705 C C . GLU A 1 86 ? -19.375 -34 -17.438 1 51.28 86 GLU A C 1
ATOM 707 O O . GLU A 1 86 ? -18.688 -33.625 -18.391 1 51.28 86 GLU A O 1
ATOM 712 N N . GLN A 1 87 ? -19.141 -33.906 -16.219 1 58.41 87 GLN A N 1
ATOM 713 C CA . GLN A 1 87 ? -17.766 -33.469 -16.047 1 58.41 87 GLN A CA 1
ATOM 714 C C . GLN A 1 87 ? -16.781 -34.469 -16.609 1 58.41 87 GLN A C 1
ATOM 716 O O . GLN A 1 87 ? -16.906 -35.688 -16.359 1 58.41 87 GLN A O 1
ATOM 721 N N . ARG A 1 88 ? -16.25 -34.062 -17.828 1 63.16 88 ARG A N 1
ATOM 722 C CA . ARG A 1 88 ? -15.453 -34.625 -18.922 1 63.16 88 ARG A CA 1
ATOM 723 C C . ARG A 1 88 ? -14.234 -35.375 -18.375 1 63.16 88 ARG A C 1
ATOM 725 O O . ARG A 1 88 ? -13.18 -35.375 -19.016 1 63.16 88 ARG A O 1
ATOM 732 N N . GLY A 1 89 ? -14.328 -35.938 -17.109 1 83.44 89 GLY A N 1
ATOM 733 C CA . GLY A 1 89 ? -13.242 -36.812 -16.688 1 83.44 89 GLY A CA 1
ATOM 734 C C . GLY A 1 89 ? -12.164 -36.094 -15.914 1 83.44 89 GLY A C 1
ATOM 735 O O . GLY A 1 89 ? -11.031 -36.562 -15.805 1 83.44 89 GLY A O 1
ATOM 736 N N . VAL A 1 90 ? -12.406 -34.875 -15.453 1 93.25 90 VAL A N 1
ATOM 737 C CA . VAL A 1 90 ? -11.43 -34.125 -14.656 1 93.25 90 VAL A CA 1
ATOM 738 C C . VAL A 1 90 ? -11.992 -33.844 -13.266 1 93.25 90 VAL A C 1
ATOM 740 O O . VAL A 1 90 ? -13.117 -34.25 -12.953 1 93.25 90 VAL A O 1
ATOM 743 N N . GLY A 1 91 ? -11.148 -33.312 -12.391 1 95.06 91 GLY A N 1
ATOM 744 C CA . GLY A 1 91 ? -11.617 -33.25 -11.016 1 95.06 91 GLY A CA 1
ATOM 745 C C . GLY A 1 91 ? -11.164 -32 -10.273 1 95.06 91 GLY A C 1
ATOM 746 O O . GLY A 1 91 ? -10.266 -31.312 -10.742 1 95.06 91 GLY A O 1
ATOM 747 N N . VAL A 1 92 ? -11.883 -31.703 -9.148 1 96.5 92 VAL A N 1
ATOM 748 C CA . VAL A 1 92 ? -11.625 -30.594 -8.242 1 96.5 92 VAL A CA 1
ATOM 749 C C . VAL A 1 92 ? -11.688 -31.094 -6.797 1 96.5 92 VAL A C 1
ATOM 751 O O . VAL A 1 92 ? -12.469 -31.984 -6.473 1 96.5 92 VAL A O 1
ATOM 754 N N . SER A 1 93 ? -10.789 -30.656 -6.012 1 97.94 93 SER A N 1
ATOM 755 C CA . SER A 1 93 ? -10.875 -30.844 -4.566 1 97.94 93 SER A CA 1
ATOM 756 C C . SER A 1 93 ? -10.875 -29.5 -3.84 1 97.94 93 SER A C 1
ATOM 758 O O . SER A 1 93 ? -10.289 -28.531 -4.32 1 97.94 93 SER A O 1
ATOM 760 N N . GLY A 1 94 ? -11.617 -29.406 -2.713 1 98.19 94 GLY A N 1
ATOM 761 C CA . GLY A 1 94 ? -11.648 -28.125 -2.01 1 98.19 94 GLY A CA 1
ATOM 762 C C . GLY A 1 94 ? -12.039 -28.266 -0.552 1 98.19 94 GLY A C 1
ATOM 763 O O . GLY A 1 94 ? -12.43 -29.344 -0.103 1 98.19 94 GLY A O 1
ATOM 764 N N . ALA A 1 95 ? -11.828 -27.156 0.19 1 98.69 95 ALA A N 1
ATOM 765 C CA . ALA A 1 95 ? -12.141 -27.109 1.616 1 98.69 95 ALA A CA 1
ATOM 766 C C . ALA A 1 95 ? -12.688 -25.734 2.01 1 98.69 95 ALA A C 1
ATOM 768 O O . ALA A 1 95 ? -12.359 -24.734 1.383 1 98.69 95 ALA A O 1
ATOM 769 N N . ILE A 1 96 ? -13.547 -25.75 2.988 1 98.81 96 ILE A N 1
ATOM 770 C CA . ILE A 1 96 ? -14.109 -24.562 3.621 1 98.81 96 ILE A CA 1
ATOM 771 C C . ILE A 1 96 ? -13.852 -24.609 5.125 1 98.81 96 ILE A C 1
ATOM 773 O O . ILE A 1 96 ? -14.273 -25.547 5.805 1 98.81 96 ILE A O 1
ATOM 777 N N . VAL A 1 97 ? -13.125 -23.609 5.629 1 98.81 97 VAL A N 1
ATOM 778 C CA . VAL A 1 97 ? -12.875 -23.453 7.055 1 98.81 97 VAL A CA 1
ATOM 779 C C . VAL A 1 97 ? -13.656 -22.25 7.574 1 98.81 97 VAL A C 1
ATOM 781 O O . VAL A 1 97 ? -13.602 -21.156 6.988 1 98.81 97 VAL A O 1
ATOM 784 N N . TYR A 1 98 ? -14.406 -22.422 8.617 1 98.56 98 TYR A N 1
ATOM 785 C CA . TYR A 1 98 ? -15.195 -21.359 9.227 1 98.56 98 TYR A CA 1
ATOM 786 C C . TYR A 1 98 ? -15.156 -21.453 10.75 1 98.56 98 TYR A C 1
ATOM 788 O O . TYR A 1 98 ? -15.508 -22.484 11.328 1 98.56 98 TYR A O 1
ATOM 796 N N . GLN A 1 99 ? -14.695 -20.344 11.438 1 97.06 99 GLN A N 1
ATOM 797 C CA . GLN A 1 99 ? -14.602 -20.312 12.891 1 97.06 99 GLN A CA 1
ATOM 798 C C . GLN A 1 99 ? -13.844 -21.531 13.422 1 97.06 99 GLN A C 1
ATOM 800 O O . GLN A 1 99 ? -14.32 -22.219 14.32 1 97.06 99 GLN A O 1
ATOM 805 N N . ASP A 1 100 ? -12.805 -21.797 12.75 1 97.5 100 ASP A N 1
ATOM 806 C CA . ASP A 1 100 ? -11.789 -22.781 13.086 1 97.5 100 ASP A CA 1
ATOM 807 C C . ASP A 1 100 ? -12.328 -24.203 12.922 1 97.5 100 ASP A C 1
ATOM 809 O O . ASP A 1 100 ? -11.789 -25.156 13.5 1 97.5 100 ASP A O 1
ATOM 813 N N . LYS A 1 101 ? -13.414 -24.359 12.203 1 98 101 LYS A N 1
ATOM 814 C CA . LYS A 1 101 ? -13.945 -25.672 11.867 1 98 101 LYS A CA 1
ATOM 815 C C . LYS A 1 101 ? -13.875 -25.938 10.367 1 98 101 LYS A C 1
ATOM 817 O O . LYS A 1 101 ? -14.195 -25.062 9.562 1 98 101 LYS A O 1
ATOM 822 N N . VAL A 1 102 ? -13.414 -27.141 10.062 1 98.56 102 VAL A N 1
ATOM 823 C CA . VAL A 1 102 ? -13.477 -27.578 8.672 1 98.56 102 VAL A CA 1
ATOM 824 C C . VAL A 1 102 ? -14.891 -28.031 8.336 1 98.56 102 VAL A C 1
ATOM 826 O O . VAL A 1 102 ? -15.289 -29.156 8.688 1 98.56 102 VAL A O 1
ATOM 829 N N . LEU A 1 103 ? -15.625 -27.281 7.637 1 98.44 103 LEU A N 1
ATOM 830 C CA . LEU A 1 103 ? -17.031 -27.562 7.352 1 98.44 103 LEU A CA 1
ATOM 831 C C . LEU A 1 103 ? -17.172 -28.453 6.121 1 98.44 103 LEU A C 1
ATOM 833 O O . LEU A 1 103 ? -18.172 -29.141 5.953 1 98.44 103 LEU A O 1
ATOM 837 N N . LEU A 1 104 ? -16.219 -28.328 5.266 1 96.94 104 LEU A N 1
ATOM 838 C CA . LEU A 1 104 ? -16.172 -29.125 4.043 1 96.94 104 LEU A CA 1
ATOM 839 C C . LEU A 1 104 ? -14.727 -29.406 3.635 1 96.94 104 LEU A C 1
ATOM 841 O O . LEU A 1 104 ? -13.875 -28.516 3.707 1 96.94 104 LEU A O 1
ATOM 845 N N . SER A 1 105 ? -14.391 -30.562 3.334 1 97.88 105 SER A N 1
ATOM 846 C CA . SER A 1 105 ? -13.234 -31.047 2.584 1 97.88 105 SER A CA 1
ATOM 847 C C . SER A 1 105 ? -13.594 -32.25 1.722 1 97.88 105 SER A C 1
ATOM 849 O O . SER A 1 105 ? -13.867 -33.344 2.242 1 97.88 105 SER A O 1
ATOM 851 N N . LYS A 1 106 ? -13.633 -31.922 0.435 1 96.31 106 LYS A N 1
ATOM 852 C CA . LYS A 1 106 ? -14.281 -32.906 -0.43 1 96.31 106 LYS A CA 1
ATOM 853 C C . LYS A 1 106 ? -13.742 -32.812 -1.855 1 96.31 106 LYS A C 1
ATOM 855 O O . LYS A 1 106 ? -13.219 -31.781 -2.268 1 96.31 106 LYS A O 1
ATOM 860 N N . GLY A 1 107 ? -13.773 -34.031 -2.512 1 96.62 107 GLY A N 1
ATOM 861 C CA . GLY A 1 107 ? -13.391 -34.094 -3.914 1 96.62 107 GLY A CA 1
ATOM 862 C C . GLY A 1 107 ? -14.578 -34.281 -4.844 1 96.62 107 GLY A C 1
ATOM 863 O O . GLY A 1 107 ? -15.617 -34.781 -4.43 1 96.62 107 GLY A O 1
ATOM 864 N N . TYR A 1 108 ? -14.406 -33.812 -6.012 1 95.62 108 TYR A N 1
ATOM 865 C CA . TYR A 1 108 ? -15.352 -33.938 -7.109 1 95.62 108 TYR A CA 1
ATOM 866 C C . TYR A 1 108 ? -14.664 -34.469 -8.367 1 95.62 108 TYR A C 1
ATOM 868 O O . TYR A 1 108 ? -13.531 -34.062 -8.664 1 95.62 108 TYR A O 1
ATOM 876 N N . GLY A 1 109 ? -15.32 -35.375 -9.055 1 95.12 109 GLY A N 1
ATOM 877 C CA . GLY A 1 109 ? -14.82 -35.844 -10.344 1 95.12 109 GLY A CA 1
ATOM 878 C C . GLY A 1 109 ? -13.672 -36.812 -10.227 1 95.12 109 GLY A C 1
ATOM 879 O O . GLY A 1 109 ? -13.633 -37.625 -9.312 1 95.12 109 GLY A O 1
ATOM 880 N N . LEU A 1 110 ? -12.773 -36.812 -11.344 1 95.44 110 LEU A N 1
ATOM 881 C CA . LEU A 1 110 ? -11.727 -37.812 -11.469 1 95.44 110 LEU A CA 1
ATOM 882 C C . LEU A 1 110 ? -10.344 -37.188 -11.445 1 95.44 110 LEU A C 1
ATOM 884 O O . LEU A 1 110 ? -10.164 -36.062 -11.938 1 95.44 110 LEU A O 1
ATOM 888 N N . SER A 1 111 ? -9.328 -37.906 -10.844 1 96.56 111 SER A N 1
ATOM 889 C CA . SER A 1 111 ? -7.949 -37.438 -10.828 1 96.56 111 SER A CA 1
ATOM 890 C C . SER A 1 111 ? -7.234 -37.75 -12.133 1 96.56 111 SER A C 1
ATOM 892 O O . SER A 1 111 ? -6.176 -37.219 -12.43 1 96.56 111 SER A O 1
ATOM 894 N N . LYS A 1 112 ? -7.781 -38.688 -12.836 1 96.12 112 LYS A N 1
ATOM 895 C CA . LYS A 1 112 ? -7.285 -39.156 -14.133 1 96.12 112 LYS A CA 1
ATOM 896 C C . LYS A 1 112 ? -8.438 -39.406 -15.094 1 96.12 112 LYS A C 1
ATOM 898 O O . LYS A 1 112 ? -9.18 -40.375 -14.93 1 96.12 112 LYS A O 1
ATOM 903 N N . SER A 1 113 ? -8.445 -38.688 -16.172 1 94.31 113 SER A N 1
ATOM 904 C CA . SER A 1 113 ? -9.641 -38.625 -17.016 1 94.31 113 SER A CA 1
ATOM 905 C C . SER A 1 113 ? -9.953 -39.969 -17.641 1 94.31 113 SER A C 1
ATOM 907 O O . SER A 1 113 ? -11.102 -40.25 -17.984 1 94.31 113 SER A O 1
ATOM 909 N N . ASP A 1 114 ? -9.016 -40.844 -17.906 1 94.12 114 ASP A N 1
ATOM 910 C CA . ASP A 1 114 ? -9.258 -42.125 -18.594 1 94.12 114 ASP A CA 1
ATOM 911 C C . ASP A 1 114 ? -9.359 -43.281 -17.594 1 94.12 114 ASP A C 1
ATOM 913 O O . ASP A 1 114 ? -9.281 -44.438 -17.984 1 94.12 114 ASP A O 1
ATOM 917 N N . ASP A 1 115 ? -9.438 -42.938 -16.344 1 94.62 115 ASP A N 1
ATOM 918 C CA . ASP A 1 115 ? -9.602 -43.938 -15.305 1 94.62 115 ASP A CA 1
ATOM 919 C C . ASP A 1 115 ? -10.836 -43.656 -14.445 1 94.62 115 ASP A C 1
ATOM 921 O O . ASP A 1 115 ? -10.758 -42.906 -13.469 1 94.62 115 ASP A O 1
ATOM 925 N N . PRO A 1 116 ? -11.883 -44.312 -14.711 1 92.25 116 PRO A N 1
ATOM 926 C CA . PRO A 1 116 ? -13.125 -44.062 -13.977 1 92.25 116 PRO A CA 1
ATOM 927 C C . PRO A 1 116 ? -13.031 -44.438 -12.5 1 92.25 116 PRO A C 1
ATOM 929 O O . PRO A 1 116 ? -13.898 -44.031 -11.711 1 92.25 116 PRO A O 1
ATOM 932 N N . SER A 1 117 ? -12.062 -45.094 -12.141 1 93.25 117 SER A N 1
ATOM 933 C CA . SER A 1 117 ? -11.914 -45.5 -10.75 1 93.25 117 SER A CA 1
ATOM 934 C C . SER A 1 117 ? -11.117 -44.469 -9.961 1 93.25 117 SER A C 1
ATOM 936 O O . SER A 1 117 ? -11 -44.562 -8.734 1 93.25 117 SER A O 1
ATOM 938 N N . SER A 1 118 ? -10.641 -43.438 -10.578 1 95.06 118 SER A N 1
ATOM 939 C CA . SER A 1 118 ? -9.734 -42.469 -9.961 1 95.06 118 SER A CA 1
ATOM 940 C C . SER A 1 118 ? -10.5 -41.312 -9.344 1 95.06 118 SER A C 1
ATOM 942 O O . SER A 1 118 ? -10.203 -40.156 -9.609 1 95.06 118 SER A O 1
ATOM 944 N N . GLN A 1 119 ? -11.438 -41.594 -8.484 1 94.88 119 GLN A N 1
ATOM 945 C CA . GLN A 1 119 ? -12.258 -40.562 -7.883 1 94.88 119 GLN A CA 1
ATOM 946 C C . GLN A 1 119 ? -11.406 -39.594 -7.035 1 94.88 119 GLN A C 1
ATOM 948 O O . GLN A 1 119 ? -10.57 -40.062 -6.246 1 94.88 119 GLN A O 1
ATOM 953 N N . VAL A 1 120 ? -11.602 -38.312 -7.234 1 97.19 120 VAL A N 1
ATOM 954 C CA . VAL A 1 120 ? -10.938 -37.312 -6.402 1 97.19 120 VAL A CA 1
ATOM 955 C C . VAL A 1 120 ? -11.539 -37.312 -5 1 97.19 120 VAL A C 1
ATOM 957 O O . VAL A 1 120 ? -12.766 -37.406 -4.848 1 97.19 120 VAL A O 1
ATOM 960 N N . THR A 1 121 ? -10.758 -37.281 -4.016 1 97.62 121 THR A N 1
ATOM 961 C CA . THR A 1 121 ? -11.148 -37.188 -2.615 1 97.62 121 THR A CA 1
ATOM 962 C C . THR A 1 121 ? -10.461 -36 -1.936 1 97.62 121 THR A C 1
ATOM 964 O O . THR A 1 121 ? -9.727 -35.25 -2.58 1 97.62 121 THR A O 1
ATOM 967 N N . SER A 1 122 ? -10.703 -35.875 -0.638 1 98.25 122 SER A N 1
ATOM 968 C CA . SER A 1 122 ? -10.07 -34.812 0.132 1 98.25 122 SER A CA 1
ATOM 969 C C . SER A 1 122 ? -8.594 -35.094 0.357 1 98.25 122 SER A C 1
ATOM 971 O O . SER A 1 122 ? -7.84 -34.188 0.764 1 98.25 122 SER A O 1
ATOM 973 N N . ARG A 1 123 ? -8.109 -36.25 0.054 1 98.38 123 ARG A N 1
ATOM 974 C CA . ARG A 1 123 ? -6.727 -36.625 0.278 1 98.38 123 ARG A CA 1
ATOM 975 C C . ARG A 1 123 ? -5.941 -36.656 -1.031 1 98.38 123 ARG A C 1
ATOM 977 O O . ARG A 1 123 ? -4.727 -36.875 -1.031 1 98.38 123 ARG A O 1
ATOM 984 N N . THR A 1 124 ? -6.672 -36.469 -2.143 1 98.62 124 THR A N 1
ATOM 985 C CA . THR A 1 124 ? -6.016 -36.469 -3.447 1 98.62 124 THR A CA 1
ATOM 986 C C . THR A 1 124 ? -5.031 -35.312 -3.564 1 98.62 124 THR A C 1
ATOM 988 O O . THR A 1 124 ? -5.328 -34.188 -3.145 1 98.62 124 THR A O 1
ATOM 991 N N . LEU A 1 125 ? -3.836 -35.625 -4.137 1 98.62 125 LEU A N 1
ATOM 992 C CA . LEU A 1 125 ? -2.777 -34.656 -4.262 1 98.62 125 LEU A CA 1
ATOM 993 C C . LEU A 1 125 ? -2.949 -33.812 -5.539 1 98.62 125 LEU A C 1
ATOM 995 O O . LEU A 1 125 ? -3.285 -34.375 -6.59 1 98.62 125 LEU A O 1
ATOM 999 N N . PHE A 1 126 ? -2.818 -32.531 -5.418 1 98.44 126 PHE A N 1
ATOM 1000 C CA . PHE A 1 126 ? -2.709 -31.578 -6.512 1 98.44 126 PHE A CA 1
ATOM 1001 C C . PHE A 1 126 ? -1.443 -30.734 -6.371 1 98.44 126 PHE A C 1
ATOM 1003 O O . PHE A 1 126 ? -0.982 -30.484 -5.254 1 98.44 126 PHE A O 1
ATOM 1010 N N . GLN A 1 127 ? -0.812 -30.359 -7.5 1 97 127 GLN A N 1
ATOM 1011 C CA . GLN A 1 127 ? 0.224 -29.344 -7.438 1 97 127 GLN A CA 1
ATOM 1012 C C . GLN A 1 127 ? -0.379 -27.953 -7.188 1 97 127 GLN A C 1
ATOM 1014 O O . GLN A 1 127 ? -1.232 -27.5 -7.949 1 97 127 GLN A O 1
ATOM 1019 N N . ILE A 1 128 ? 0.094 -27.234 -6.145 1 98 128 ILE A N 1
ATOM 1020 C CA . ILE A 1 128 ? -0.661 -26.094 -5.652 1 98 128 ILE A CA 1
ATOM 1021 C C . ILE A 1 128 ? -0.04 -24.797 -6.176 1 98 128 ILE A C 1
ATOM 1023 O O . ILE A 1 128 ? -0.52 -23.703 -5.871 1 98 128 ILE A O 1
ATOM 1027 N N . GLY A 1 129 ? 0.98 -24.875 -6.949 1 96.69 129 GLY A N 1
ATOM 1028 C CA . GLY A 1 129 ? 1.586 -23.719 -7.582 1 96.69 129 GLY A CA 1
ATOM 1029 C C . GLY A 1 129 ? 2.043 -22.672 -6.586 1 96.69 129 GLY A C 1
ATOM 1030 O O . GLY A 1 129 ? 2.719 -22.984 -5.605 1 96.69 129 GLY A O 1
ATOM 1031 N N . SER A 1 130 ? 1.725 -21.469 -6.793 1 97.69 130 SER A N 1
ATOM 1032 C CA . SER A 1 130 ? 2.258 -20.312 -6.078 1 97.69 130 SER A CA 1
ATOM 1033 C C . SER A 1 130 ? 1.833 -20.328 -4.613 1 97.69 130 SER A C 1
ATOM 1035 O O . SER A 1 130 ? 2.373 -19.562 -3.801 1 97.69 130 SER A O 1
ATOM 1037 N N . VAL A 1 131 ? 0.937 -21.109 -4.211 1 98.31 131 VAL A N 1
ATOM 1038 C CA . VAL A 1 131 ? 0.651 -21.234 -2.787 1 98.31 131 VAL A CA 1
ATOM 1039 C C . VAL A 1 131 ? 1.901 -21.703 -2.049 1 98.31 131 VAL A C 1
ATOM 1041 O O . VAL A 1 131 ? 2.043 -21.469 -0.845 1 98.31 131 VAL A O 1
ATOM 1044 N N . SER A 1 132 ? 2.809 -22.328 -2.752 1 98.56 132 SER A N 1
ATOM 1045 C CA . SER A 1 132 ? 4.125 -22.656 -2.219 1 98.56 132 SER A CA 1
ATOM 1046 C C . SER A 1 132 ? 4.781 -21.453 -1.571 1 98.56 132 SER A C 1
ATOM 1048 O O . SER A 1 132 ? 5.453 -21.578 -0.545 1 98.56 132 SER A O 1
ATOM 1050 N N . LYS A 1 133 ? 4.527 -20.344 -2.131 1 98.69 133 LYS A N 1
ATOM 1051 C CA . LYS A 1 133 ? 5.137 -19.094 -1.669 1 98.69 133 LYS A CA 1
ATOM 1052 C C . LYS A 1 133 ? 4.672 -18.75 -0.258 1 98.69 133 LYS A C 1
ATOM 1054 O O . LYS A 1 133 ? 5.438 -18.188 0.535 1 98.69 133 LYS A O 1
ATOM 1059 N N . THR A 1 134 ? 3.488 -19.078 0.053 1 98.69 134 THR A N 1
ATOM 1060 C CA . THR A 1 134 ? 2.986 -18.859 1.404 1 98.69 134 THR A CA 1
ATOM 1061 C C . THR A 1 134 ? 3.736 -19.719 2.412 1 98.69 134 THR A C 1
ATOM 1063 O O . THR A 1 134 ? 4.113 -19.25 3.486 1 98.69 134 THR A O 1
ATOM 1066 N N . PHE A 1 135 ? 4.012 -20.953 2.09 1 98.75 135 PHE A N 1
ATOM 1067 C CA . PHE A 1 135 ? 4.785 -21.828 2.967 1 98.75 135 PHE A CA 1
ATOM 1068 C C . PHE A 1 135 ? 6.199 -21.281 3.15 1 98.75 135 PHE A C 1
ATOM 1070 O O . PHE A 1 135 ? 6.734 -21.297 4.262 1 98.75 135 PHE A O 1
ATOM 1077 N N . ILE A 1 136 ? 6.805 -20.844 2.025 1 98.81 136 ILE A N 1
ATOM 1078 C CA . ILE A 1 136 ? 8.141 -20.266 2.105 1 98.81 136 ILE A CA 1
ATOM 1079 C C . ILE A 1 136 ? 8.133 -19.062 3.045 1 98.81 136 ILE A C 1
ATOM 1081 O O . ILE A 1 136 ? 9.031 -18.906 3.877 1 98.81 136 ILE A O 1
ATOM 1085 N N . SER A 1 137 ? 7.141 -18.234 2.992 1 98.69 137 SER A N 1
ATOM 1086 C CA . SER A 1 137 ? 7.035 -17.047 3.836 1 98.69 137 SER A CA 1
ATOM 1087 C C . SER A 1 137 ? 6.875 -17.438 5.305 1 98.69 137 SER A C 1
ATOM 1089 O O . SER A 1 137 ? 7.434 -16.766 6.184 1 98.69 137 SER A O 1
ATOM 1091 N N . PHE A 1 138 ? 6.09 -18.484 5.598 1 98.62 138 PHE A N 1
ATOM 1092 C CA . PHE A 1 138 ? 6 -18.984 6.965 1 98.62 138 PHE A CA 1
ATOM 1093 C C . PHE A 1 138 ? 7.352 -19.5 7.441 1 98.62 138 PHE A C 1
ATOM 1095 O O . PHE A 1 138 ? 7.715 -19.312 8.609 1 98.62 138 PHE A O 1
ATOM 1102 N N . GLY A 1 139 ? 8.07 -20.188 6.523 1 98.56 139 GLY A N 1
ATOM 1103 C CA . GLY A 1 139 ? 9.414 -20.609 6.863 1 98.56 139 GLY A CA 1
ATOM 1104 C C . GLY A 1 139 ? 10.32 -19.469 7.285 1 98.56 139 GLY A C 1
ATOM 1105 O O . GLY A 1 139 ? 11.094 -19.609 8.234 1 98.56 139 GLY A O 1
ATOM 1106 N N . ILE A 1 140 ? 10.219 -18.344 6.594 1 98.44 140 ILE A N 1
ATOM 1107 C CA . ILE A 1 140 ? 10.969 -17.141 6.922 1 98.44 140 ILE A CA 1
ATOM 1108 C C . ILE A 1 140 ? 10.516 -16.594 8.273 1 98.44 140 ILE A C 1
ATOM 1110 O O . ILE A 1 140 ? 11.336 -16.234 9.125 1 98.44 140 ILE A O 1
ATOM 1114 N N . ALA A 1 141 ? 9.234 -16.578 8.516 1 98.12 141 ALA A N 1
ATOM 1115 C CA . ALA A 1 141 ? 8.641 -16.016 9.727 1 98.12 141 ALA A CA 1
ATOM 1116 C C . ALA A 1 141 ? 9.109 -16.766 10.969 1 98.12 141 ALA A C 1
ATOM 1118 O O . ALA A 1 141 ? 9.32 -16.172 12.023 1 98.12 141 ALA A O 1
ATOM 1119 N N . ILE A 1 142 ? 9.227 -18.047 10.859 1 96.75 142 ILE A N 1
ATOM 1120 C CA . ILE A 1 142 ? 9.633 -18.891 11.977 1 96.75 142 ILE A CA 1
ATOM 1121 C C . ILE A 1 142 ? 11.07 -18.562 12.375 1 96.75 142 ILE A C 1
ATOM 1123 O O . ILE A 1 142 ? 11.484 -18.844 13.5 1 96.75 142 ILE A O 1
ATOM 1127 N N . MET A 1 143 ? 11.805 -17.953 11.5 1 95.19 143 MET A N 1
ATOM 1128 C CA . MET A 1 143 ? 13.219 -17.688 11.742 1 95.19 143 MET A CA 1
ATOM 1129 C C . MET A 1 143 ? 13.406 -16.328 12.398 1 95.19 143 MET A C 1
ATOM 1131 O O . MET A 1 143 ? 14.539 -15.836 12.5 1 95.19 143 MET A O 1
ATOM 1135 N N . GLU A 1 144 ? 12.312 -15.75 12.789 1 88 144 GLU A N 1
ATOM 1136 C CA . GLU A 1 144 ? 12.438 -14.484 13.508 1 88 144 GLU A CA 1
ATOM 1137 C C . GLU A 1 144 ? 13.438 -14.594 14.656 1 88 144 GLU A C 1
ATOM 1139 O O . GLU A 1 144 ? 13.43 -15.57 15.398 1 88 144 GLU A O 1
ATOM 1144 N N . GLY A 1 145 ? 14.297 -13.57 14.867 1 90 145 GLY A N 1
ATOM 1145 C CA . GLY A 1 145 ? 15.438 -13.609 15.773 1 90 145 GLY A CA 1
ATOM 1146 C C . GLY A 1 145 ? 16.75 -13.867 15.062 1 90 145 GLY A C 1
ATOM 1147 O O . GLY A 1 145 ? 17.75 -13.195 15.344 1 90 145 GLY A O 1
ATOM 1148 N N . LYS A 1 146 ? 16.703 -14.844 14.141 1 95 146 LYS A N 1
ATOM 1149 C CA . LYS A 1 146 ? 17.875 -15.094 13.305 1 95 146 LYS A CA 1
ATOM 1150 C C . LYS A 1 146 ? 17.906 -14.156 12.102 1 95 146 LYS A C 1
ATOM 1152 O O . LYS A 1 146 ? 18.984 -13.844 11.578 1 95 146 LYS A O 1
ATOM 1157 N N . LEU A 1 147 ? 16.75 -13.836 11.586 1 96.06 147 LEU A N 1
ATOM 1158 C CA . LEU A 1 147 ? 16.625 -12.859 10.516 1 96.06 147 LEU A CA 1
ATOM 1159 C C . LEU A 1 147 ? 15.43 -11.945 10.75 1 96.06 147 LEU A C 1
ATOM 1161 O O . LEU A 1 147 ? 14.562 -12.25 11.578 1 96.06 147 LEU A O 1
ATOM 1165 N N . SER A 1 148 ? 15.453 -10.812 10.086 1 95.69 148 SER A N 1
ATOM 1166 C CA . SER A 1 148 ? 14.359 -9.852 10.141 1 95.69 148 SER A CA 1
ATOM 1167 C C . SER A 1 148 ? 13.844 -9.531 8.742 1 95.69 148 SER A C 1
ATOM 1169 O O . SER A 1 148 ? 14.57 -9.656 7.758 1 95.69 148 SER A O 1
ATOM 1171 N N . TRP A 1 149 ? 12.547 -9.164 8.68 1 95.56 149 TRP A N 1
ATOM 1172 C CA . TRP A 1 149 ? 11.945 -8.781 7.41 1 95.56 149 TRP A CA 1
ATOM 1173 C C . TRP A 1 149 ? 12.719 -7.637 6.762 1 95.56 149 TRP A C 1
ATOM 1175 O O . TRP A 1 149 ? 12.789 -7.547 5.531 1 95.56 149 TRP A O 1
ATOM 1185 N N . ASP A 1 150 ? 13.359 -6.785 7.527 1 93.81 150 ASP A N 1
ATOM 1186 C CA . ASP A 1 150 ? 14.016 -5.578 7.035 1 93.81 150 ASP A CA 1
ATOM 1187 C C . ASP A 1 150 ? 15.492 -5.84 6.746 1 93.81 150 ASP A C 1
ATOM 1189 O O . ASP A 1 150 ? 16.203 -4.945 6.285 1 93.81 150 ASP A O 1
ATOM 1193 N N . ASP A 1 151 ? 16 -7.055 6.965 1 97.62 151 ASP A N 1
ATOM 1194 C CA . ASP A 1 151 ? 17.391 -7.375 6.664 1 97.62 151 ASP A CA 1
ATOM 1195 C C . ASP A 1 151 ? 17.641 -7.371 5.156 1 97.62 151 ASP A C 1
ATOM 1197 O O . ASP A 1 151 ? 16.844 -7.918 4.391 1 97.62 151 ASP A O 1
ATOM 1201 N N . PRO A 1 152 ? 18.734 -6.695 4.723 1 98 152 PRO A N 1
ATOM 1202 C CA . PRO A 1 152 ? 19.156 -6.941 3.338 1 98 152 PRO A CA 1
ATOM 1203 C C . PRO A 1 152 ? 19.406 -8.414 3.047 1 98 152 PRO A C 1
ATOM 1205 O O . PRO A 1 152 ? 19.938 -9.133 3.896 1 98 152 PRO A O 1
ATOM 1208 N N . VAL A 1 153 ? 19.016 -8.859 1.943 1 98.75 153 VAL A N 1
ATOM 1209 C CA . VAL A 1 153 ? 19.203 -10.25 1.545 1 98.75 153 VAL A CA 1
ATOM 1210 C C . VAL A 1 153 ? 20.688 -10.625 1.655 1 98.75 153 VAL A C 1
ATOM 1212 O O . VAL A 1 153 ? 21.016 -11.719 2.123 1 98.75 153 VAL A O 1
ATOM 1215 N N . LYS A 1 154 ? 21.594 -9.711 1.263 1 98.19 154 LYS A N 1
ATOM 1216 C CA . LYS A 1 154 ? 23.031 -9.93 1.208 1 98.19 154 LYS A CA 1
ATOM 1217 C C . LYS A 1 154 ? 23.578 -10.289 2.584 1 98.19 154 LYS A C 1
ATOM 1219 O O . LYS A 1 154 ? 24.609 -10.977 2.689 1 98.19 154 LYS A O 1
ATOM 1224 N N . LYS A 1 155 ? 22.984 -9.844 3.645 1 98.06 155 LYS A N 1
ATOM 1225 C CA . LYS A 1 155 ? 23.391 -10.156 5.012 1 98.06 155 LYS A CA 1
ATOM 1226 C C . LYS A 1 155 ? 23.297 -11.664 5.27 1 98.06 155 LYS A C 1
ATOM 1228 O O . LYS A 1 155 ? 24.094 -12.203 6.039 1 98.06 155 LYS A O 1
ATOM 1233 N N . HIS A 1 156 ? 22.375 -12.383 4.648 1 98.44 156 HIS A N 1
ATOM 1234 C CA . HIS A 1 156 ? 22.125 -13.781 4.941 1 98.44 156 HIS A CA 1
ATOM 1235 C C . HIS A 1 156 ? 22.531 -14.672 3.771 1 98.44 156 HIS A C 1
ATOM 1237 O O . HIS A 1 156 ? 22.594 -15.898 3.912 1 98.44 156 HIS A O 1
ATOM 1243 N N . LEU A 1 157 ? 22.719 -14.109 2.635 1 98.25 157 LEU A N 1
ATOM 1244 C CA . LEU A 1 157 ? 23.188 -14.789 1.428 1 98.25 157 LEU A CA 1
ATOM 1245 C C . LEU A 1 157 ? 24.328 -14.016 0.772 1 98.25 157 LEU A C 1
ATOM 1247 O O . LEU A 1 157 ? 24.125 -13.328 -0.231 1 98.25 157 LEU A O 1
ATOM 1251 N N . SER A 1 158 ? 25.531 -14.188 1.161 1 97 158 SER A N 1
ATOM 1252 C CA . SER A 1 158 ? 26.688 -13.375 0.81 1 97 158 SER A CA 1
ATOM 1253 C C . SER A 1 158 ? 27.016 -13.492 -0.676 1 97 158 SER A C 1
ATOM 1255 O O . SER A 1 158 ? 27.578 -12.57 -1.266 1 97 158 SER A O 1
ATOM 1257 N N . SER A 1 159 ? 26.656 -14.633 -1.308 1 96.44 159 SER A N 1
ATOM 1258 C CA . SER A 1 159 ? 26.953 -14.844 -2.721 1 96.44 159 SER A CA 1
ATOM 1259 C C . SER A 1 159 ? 25.906 -14.188 -3.609 1 96.44 159 SER A C 1
ATOM 1261 O O . SER A 1 159 ? 26 -14.227 -4.836 1 96.44 159 SER A O 1
ATOM 1263 N N . PHE A 1 160 ? 24.938 -13.602 -2.979 1 97.75 160 PHE A N 1
ATOM 1264 C CA . PHE A 1 160 ? 23.812 -13 -3.686 1 97.75 160 PHE A CA 1
ATOM 1265 C C . PHE A 1 160 ? 24.281 -11.906 -4.633 1 97.75 160 PHE A C 1
ATOM 1267 O O . PHE A 1 160 ? 25.016 -11 -4.227 1 97.75 160 PHE A O 1
ATOM 1274 N N . GLN A 1 161 ? 23.875 -11.984 -5.914 1 98 161 GLN A N 1
ATOM 1275 C CA . GLN A 1 161 ? 24.219 -10.977 -6.914 1 98 161 GLN A CA 1
ATOM 1276 C C . GLN A 1 161 ? 23.016 -10.617 -7.77 1 98 161 GLN A C 1
ATOM 1278 O O . GLN A 1 161 ? 22.203 -11.484 -8.102 1 98 161 GLN A O 1
ATOM 1283 N N . LEU A 1 162 ? 22.891 -9.375 -8.086 1 98.31 162 LEU A N 1
ATOM 1284 C CA . LEU A 1 162 ? 21.922 -8.867 -9.055 1 98.31 162 LEU A CA 1
ATOM 1285 C C . LEU A 1 162 ? 22.609 -7.961 -10.078 1 98.31 162 LEU A C 1
ATOM 1287 O O . LEU A 1 162 ? 23.734 -7.508 -9.859 1 98.31 162 LEU A O 1
ATOM 1291 N N . PHE A 1 163 ? 21.922 -7.777 -11.203 1 97.88 163 PHE A N 1
ATOM 1292 C CA . PHE A 1 163 ? 22.375 -6.84 -12.219 1 97.88 163 PHE A CA 1
ATOM 1293 C C . PHE A 1 163 ? 22.453 -5.426 -11.656 1 97.88 163 PHE A C 1
ATOM 1295 O O . PHE A 1 163 ? 23.469 -4.738 -11.828 1 97.88 163 PHE A O 1
ATOM 1302 N N . ASP A 1 164 ? 21.391 -4.965 -11.016 1 96.06 164 ASP A N 1
ATOM 1303 C CA . ASP A 1 164 ? 21.344 -3.676 -10.328 1 96.06 164 ASP A CA 1
ATOM 1304 C C . ASP A 1 164 ? 22.094 -3.74 -8.992 1 96.06 164 ASP A C 1
ATOM 1306 O O . ASP A 1 164 ? 21.578 -4.309 -8.023 1 96.06 164 ASP A O 1
ATOM 1310 N N . LYS A 1 165 ? 23.188 -3.01 -8.914 1 96.62 165 LYS A N 1
ATOM 1311 C CA . LYS A 1 165 ? 24.062 -3.146 -7.754 1 96.62 165 LYS A CA 1
ATOM 1312 C C . LYS A 1 165 ? 23.453 -2.486 -6.52 1 96.62 165 LYS A C 1
ATOM 1314 O O . LYS A 1 165 ? 23.703 -2.914 -5.391 1 96.62 165 LYS A O 1
ATOM 1319 N N . TYR A 1 166 ? 22.688 -1.453 -6.711 1 96.38 166 TYR A N 1
ATOM 1320 C CA . TYR A 1 166 ? 21.969 -0.87 -5.582 1 96.38 166 TYR A CA 1
ATOM 1321 C C . TYR A 1 166 ? 20.953 -1.854 -5.012 1 96.38 166 TYR A C 1
ATOM 1323 O O . TYR A 1 166 ? 20.875 -2.043 -3.797 1 96.38 166 TYR A O 1
ATOM 1331 N N . ALA A 1 167 ? 20.188 -2.498 -5.863 1 97.44 167 ALA A N 1
ATOM 1332 C CA . ALA A 1 167 ? 19.234 -3.514 -5.414 1 97.44 167 ALA A CA 1
ATOM 1333 C C . ALA A 1 167 ? 19.953 -4.684 -4.75 1 97.44 167 ALA A C 1
ATOM 1335 O O . ALA A 1 167 ? 19.484 -5.23 -3.754 1 97.44 167 ALA A O 1
ATOM 1336 N N . GLU A 1 168 ? 21.078 -5.09 -5.34 1 98.12 168 GLU A N 1
ATOM 1337 C CA . GLU A 1 168 ? 21.875 -6.16 -4.754 1 98.12 168 GLU A CA 1
ATOM 1338 C C . GLU A 1 168 ? 22.188 -5.875 -3.291 1 98.12 168 GLU A C 1
ATOM 1340 O O . GLU A 1 168 ? 22.094 -6.766 -2.443 1 98.12 168 GLU A O 1
ATOM 1345 N N . GLU A 1 169 ? 22.5 -4.648 -3.018 1 97.44 169 GLU A N 1
ATOM 1346 C CA . GLU A 1 169 ? 22.969 -4.262 -1.692 1 97.44 169 GLU A CA 1
ATOM 1347 C C . GLU A 1 169 ? 21.812 -4.07 -0.725 1 97.44 169 GLU A C 1
ATOM 1349 O O . GLU A 1 169 ? 21.922 -4.383 0.462 1 97.44 169 GLU A O 1
ATOM 1354 N N . TYR A 1 170 ? 20.625 -3.635 -1.216 1 97.31 170 TYR A N 1
ATOM 1355 C CA . TYR A 1 170 ? 19.688 -3.066 -0.254 1 97.31 170 TYR A CA 1
ATOM 1356 C C . TYR A 1 170 ? 18.359 -3.801 -0.296 1 97.31 170 TYR A C 1
ATOM 1358 O O . TYR A 1 170 ? 17.5 -3.59 0.563 1 97.31 170 TYR A O 1
ATOM 1366 N N . VAL A 1 171 ? 18.125 -4.68 -1.274 1 98.19 171 VAL A N 1
ATOM 1367 C CA . VAL A 1 171 ? 16.859 -5.406 -1.283 1 98.19 171 VAL A CA 1
ATOM 1368 C C . VAL A 1 171 ? 16.734 -6.234 -0.007 1 98.19 171 VAL A C 1
ATOM 1370 O O . VAL A 1 171 ? 17.703 -6.855 0.437 1 98.19 171 VAL A O 1
ATOM 1373 N N . THR A 1 172 ? 15.555 -6.207 0.622 1 98.12 172 THR A N 1
ATOM 1374 C CA . THR A 1 172 ? 15.367 -6.867 1.908 1 98.12 172 THR A CA 1
ATOM 1375 C C . THR A 1 172 ? 14.578 -8.164 1.743 1 98.12 172 THR A C 1
ATOM 1377 O O . THR A 1 172 ? 14.016 -8.422 0.675 1 98.12 172 THR A O 1
ATOM 1380 N N . ILE A 1 173 ? 14.516 -8.938 2.842 1 98.56 173 ILE A N 1
ATOM 1381 C CA . ILE A 1 173 ? 13.711 -10.148 2.912 1 98.56 173 ILE A CA 1
ATOM 1382 C C . ILE A 1 173 ? 12.242 -9.805 2.674 1 98.56 173 ILE A C 1
ATOM 1384 O O . ILE A 1 173 ? 11.555 -10.469 1.889 1 98.56 173 ILE A O 1
ATOM 1388 N N . GLY A 1 174 ? 11.773 -8.766 3.273 1 97.12 174 GLY A N 1
ATOM 1389 C CA . GLY A 1 174 ? 10.398 -8.328 3.107 1 97.12 174 GLY A CA 1
ATOM 1390 C C . GLY A 1 174 ? 10.07 -7.895 1.69 1 97.12 174 GLY A C 1
ATOM 1391 O O . GLY A 1 174 ? 8.984 -8.164 1.186 1 97.12 174 GLY A O 1
ATOM 1392 N N . ASP A 1 175 ? 11.008 -7.215 1.004 1 97.56 175 ASP A N 1
ATOM 1393 C CA . ASP A 1 175 ? 10.812 -6.812 -0.386 1 97.56 175 ASP A CA 1
ATOM 1394 C C . ASP A 1 175 ? 10.539 -8.023 -1.274 1 97.56 175 ASP A C 1
ATOM 1396 O O . ASP A 1 175 ? 9.664 -7.977 -2.145 1 97.56 175 ASP A O 1
ATOM 1400 N N . LEU A 1 176 ? 11.32 -9.047 -1.052 1 98.62 176 LEU A N 1
ATOM 1401 C CA . LEU A 1 176 ? 11.133 -10.258 -1.838 1 98.62 176 LEU A CA 1
ATOM 1402 C C . LEU A 1 176 ? 9.773 -10.883 -1.562 1 98.62 176 LEU A C 1
ATOM 1404 O O . LEU A 1 176 ? 9.039 -11.219 -2.494 1 98.62 176 LEU A O 1
ATOM 1408 N N . CYS A 1 177 ? 9.367 -10.984 -0.331 1 98.25 177 CYS A N 1
ATOM 1409 C CA . CYS A 1 177 ? 8.133 -11.648 0.058 1 98.25 177 CYS A CA 1
ATOM 1410 C C . CYS A 1 177 ? 6.918 -10.891 -0.472 1 98.25 177 CYS A C 1
ATOM 1412 O O . CYS A 1 177 ? 5.875 -11.492 -0.737 1 98.25 177 CYS A O 1
ATOM 1414 N N . ALA A 1 178 ? 7.047 -9.617 -0.628 1 96.5 178 ALA A N 1
ATOM 1415 C CA . ALA A 1 178 ? 5.926 -8.766 -1.032 1 96.5 178 ALA A CA 1
ATOM 1416 C C . ALA A 1 178 ? 6.027 -8.391 -2.508 1 96.5 178 ALA A C 1
ATOM 1418 O O . ALA A 1 178 ? 5.312 -7.508 -2.98 1 96.5 178 ALA A O 1
ATOM 1419 N N . MET A 1 179 ? 6.926 -8.977 -3.271 1 95.88 179 MET A N 1
ATOM 1420 C CA . MET A 1 179 ? 7.062 -8.805 -4.715 1 95.88 179 MET A CA 1
ATOM 1421 C C . MET A 1 179 ? 7.477 -7.375 -5.051 1 95.88 179 MET A C 1
ATOM 1423 O O . MET A 1 179 ? 6.926 -6.766 -5.969 1 95.88 179 MET A O 1
ATOM 1427 N N . ASN A 1 180 ? 8.359 -6.855 -4.301 1 94.62 180 ASN A N 1
ATOM 1428 C CA . ASN A 1 180 ? 8.773 -5.469 -4.48 1 94.62 180 ASN A CA 1
ATOM 1429 C C . ASN A 1 180 ? 10.281 -5.355 -4.691 1 94.62 180 ASN A C 1
ATOM 1431 O O . ASN A 1 180 ? 10.906 -4.395 -4.242 1 94.62 180 ASN A O 1
ATOM 1435 N N . SER A 1 181 ? 10.938 -6.25 -5.383 1 96.69 181 SER A N 1
ATOM 1436 C CA . SER A 1 181 ? 12.383 -6.332 -5.531 1 96.69 181 SER A CA 1
ATOM 1437 C C . SER A 1 181 ? 12.859 -5.574 -6.766 1 96.69 181 SER A C 1
ATOM 1439 O O . SER A 1 181 ? 14.055 -5.316 -6.922 1 96.69 181 SER A O 1
ATOM 1441 N N . GLY A 1 182 ? 11.922 -5.246 -7.691 1 95.31 182 GLY A N 1
ATOM 1442 C CA . GLY A 1 182 ? 12.289 -4.703 -8.992 1 95.31 182 GLY A CA 1
ATOM 1443 C C . GLY A 1 182 ? 12.352 -5.758 -10.078 1 95.31 182 GLY A C 1
ATOM 1444 O O . GLY A 1 182 ? 12.391 -5.43 -11.266 1 95.31 182 GLY A O 1
ATOM 1445 N N . LEU A 1 183 ? 12.359 -7.004 -9.672 1 96.88 183 LEU A N 1
ATOM 1446 C CA . LEU A 1 183 ? 12.297 -8.102 -10.633 1 96.88 183 LEU A CA 1
ATOM 1447 C C . LEU A 1 183 ? 10.859 -8.32 -11.102 1 96.88 183 LEU A C 1
ATOM 1449 O O . LEU A 1 183 ? 9.914 -7.824 -10.484 1 96.88 183 LEU A O 1
ATOM 1453 N N . ASN A 1 184 ? 10.711 -8.891 -12.242 1 95.62 184 ASN A N 1
ATOM 1454 C CA . ASN A 1 184 ? 9.422 -9.305 -12.766 1 95.62 184 ASN A CA 1
ATOM 1455 C C . ASN A 1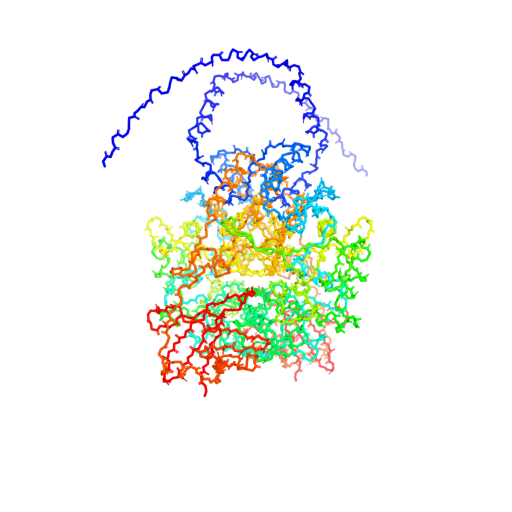 184 ? 9.43 -10.773 -13.18 1 95.62 184 ASN A C 1
ATOM 1457 O O . ASN A 1 184 ? 10.219 -11.562 -12.664 1 95.62 184 ASN A O 1
ATOM 1461 N N . ASP A 1 185 ? 8.57 -11.156 -14.055 1 94.25 185 ASP A N 1
ATOM 1462 C CA . ASP A 1 185 ? 8.43 -12.578 -14.383 1 94.25 185 ASP A CA 1
ATOM 1463 C C . ASP A 1 185 ? 9.344 -12.969 -15.539 1 94.25 185 ASP A C 1
ATOM 1465 O O . ASP A 1 185 ? 9.352 -14.125 -15.961 1 94.25 185 ASP A O 1
ATOM 1469 N N . LEU A 1 186 ? 10.18 -12.125 -16.016 1 95.12 186 LEU A N 1
ATOM 1470 C CA . LEU A 1 186 ? 11.016 -12.391 -17.188 1 95.12 186 LEU A CA 1
ATOM 1471 C C . LEU A 1 186 ? 11.977 -13.547 -16.906 1 95.12 186 LEU A C 1
ATOM 1473 O O . LEU A 1 186 ? 12.258 -14.352 -17.797 1 95.12 186 LEU A O 1
ATOM 1477 N N . PRO A 1 187 ? 12.477 -13.641 -15.727 1 96.06 187 PRO A N 1
ATOM 1478 C CA . PRO A 1 187 ? 13.398 -14.75 -15.461 1 96.06 187 PRO A CA 1
ATOM 1479 C C . PRO A 1 187 ? 12.742 -16.125 -15.641 1 96.06 187 PRO A C 1
ATOM 1481 O O . PRO A 1 187 ? 13.438 -17.125 -15.836 1 96.06 187 PRO A O 1
ATOM 1484 N N . ASP A 1 188 ? 11.484 -16.172 -15.625 1 94.56 188 ASP A N 1
ATOM 1485 C CA . ASP A 1 188 ? 10.773 -17.438 -15.797 1 94.56 188 ASP A CA 1
ATOM 1486 C C . ASP A 1 188 ? 10.992 -18.016 -17.188 1 94.56 188 ASP A C 1
ATOM 1488 O O . ASP A 1 188 ? 10.828 -19.219 -17.406 1 94.56 188 ASP A O 1
ATOM 1492 N N . VAL A 1 189 ? 11.305 -17.156 -18.141 1 94.31 189 VAL A N 1
ATOM 1493 C CA . VAL A 1 189 ? 11.562 -17.609 -19.516 1 94.31 189 VAL A CA 1
ATOM 1494 C C . VAL A 1 189 ? 12.742 -18.578 -19.516 1 94.31 189 VAL A C 1
ATOM 1496 O O . VAL A 1 189 ? 12.711 -19.609 -20.203 1 94.31 189 VAL A O 1
ATOM 1499 N N . GLY A 1 190 ? 13.797 -18.25 -18.781 1 93.62 190 GLY A N 1
ATOM 1500 C CA . GLY A 1 190 ? 14.93 -19.156 -18.656 1 93.62 190 GLY A CA 1
ATOM 1501 C C . GLY A 1 190 ? 14.57 -20.5 -18.078 1 93.62 190 GLY A C 1
ATOM 1502 O O . GLY A 1 190 ? 15.086 -21.531 -18.5 1 93.62 190 GLY A O 1
ATOM 1503 N N . ARG A 1 191 ? 13.742 -20.469 -17.125 1 92.19 191 ARG A N 1
ATOM 1504 C CA . ARG A 1 191 ? 13.281 -21.719 -16.516 1 92.19 191 ARG A CA 1
ATOM 1505 C C . ARG A 1 191 ? 12.438 -22.531 -17.5 1 92.19 191 ARG A C 1
ATOM 1507 O O . ARG A 1 191 ? 12.609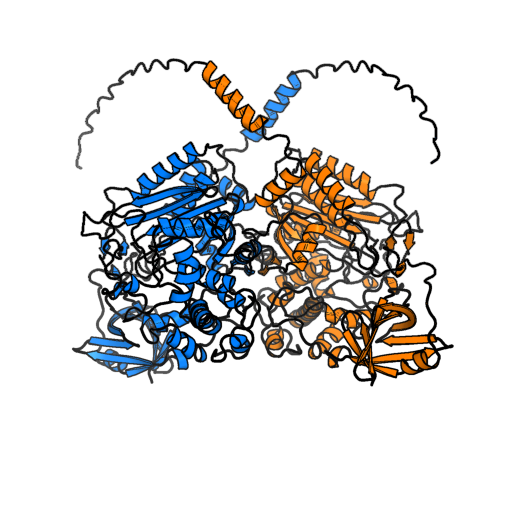 -23.734 -17.625 1 92.19 191 ARG A O 1
ATOM 1514 N N . PHE A 1 192 ? 11.555 -21.891 -18.156 1 91.5 192 PHE A N 1
ATOM 1515 C CA . PHE A 1 192 ? 10.656 -22.531 -19.109 1 91.5 192 PHE A CA 1
ATOM 1516 C C . PHE A 1 192 ? 11.445 -23.312 -20.156 1 91.5 192 PHE A C 1
ATOM 1518 O O . PHE A 1 192 ? 11.125 -24.469 -20.438 1 91.5 192 PHE A O 1
ATOM 1525 N N . PHE A 1 193 ? 12.508 -22.781 -20.641 1 94 193 PHE A N 1
ATOM 1526 C CA . PHE A 1 193 ? 13.273 -23.422 -21.703 1 94 193 PHE A CA 1
ATOM 1527 C C . PHE A 1 193 ? 14.352 -24.328 -21.125 1 94 193 PHE A C 1
ATOM 1529 O O . PHE A 1 193 ? 15.125 -24.938 -21.875 1 94 193 PHE A O 1
ATOM 1536 N N . GLY A 1 194 ? 14.445 -24.391 -19.828 1 93 194 GLY A N 1
ATOM 1537 C CA . GLY A 1 194 ? 15.383 -25.281 -19.172 1 93 194 GLY A CA 1
ATOM 1538 C C . GLY A 1 194 ? 16.812 -24.781 -19.188 1 93 194 GLY A C 1
ATOM 1539 O O . GLY A 1 194 ? 17.766 -25.562 -19.094 1 93 194 GLY A O 1
ATOM 1540 N N . VAL A 1 195 ? 16.938 -23.484 -19.391 1 94.12 195 VAL A N 1
ATOM 1541 C CA . VAL A 1 195 ? 18.266 -22.875 -19.312 1 94.12 195 VAL A CA 1
ATOM 1542 C C . VAL A 1 195 ? 18.781 -22.984 -17.875 1 94.12 195 VAL A C 1
ATOM 1544 O O . VAL A 1 195 ? 19.953 -23.281 -17.641 1 94.12 195 VAL A O 1
ATOM 1547 N N . TYR A 1 196 ? 17.922 -22.719 -16.938 1 93.62 196 TYR A N 1
ATOM 1548 C CA . TYR A 1 196 ? 18.219 -22.812 -15.508 1 93.62 196 TYR A CA 1
ATOM 1549 C C . TYR A 1 196 ? 17.219 -23.734 -14.812 1 93.62 196 TYR A C 1
ATOM 1551 O O . TYR A 1 196 ? 16.234 -23.266 -14.242 1 93.62 196 TYR A O 1
ATOM 1559 N N . PRO A 1 197 ? 17.484 -24.984 -14.734 1 87.31 197 PRO A N 1
ATOM 1560 C CA . PRO A 1 197 ? 16.484 -25.953 -14.258 1 87.31 197 PRO A CA 1
ATOM 1561 C C . PRO A 1 197 ? 16.328 -25.938 -12.742 1 87.31 197 PRO A C 1
ATOM 1563 O O . PRO A 1 197 ? 15.305 -26.391 -12.227 1 87.31 197 PRO A O 1
ATOM 1566 N N . THR A 1 198 ? 17.359 -25.453 -12.016 1 91.88 198 THR A N 1
ATOM 1567 C CA . THR A 1 198 ? 17.266 -25.422 -10.562 1 91.88 198 THR A CA 1
ATOM 1568 C C . THR A 1 198 ? 17.172 -23.984 -10.047 1 91.88 198 THR A C 1
ATOM 1570 O O . THR A 1 198 ? 17.609 -23.062 -10.727 1 91.88 198 THR A O 1
ATOM 1573 N N . ASP A 1 199 ? 16.594 -23.844 -8.82 1 94.94 199 ASP A N 1
ATOM 1574 C CA . ASP A 1 199 ? 16.562 -22.531 -8.188 1 94.94 199 ASP A CA 1
ATOM 1575 C C . ASP A 1 199 ? 17.969 -21.984 -7.953 1 94.94 199 ASP A C 1
ATOM 1577 O O . ASP A 1 199 ? 18.203 -20.781 -8.078 1 94.94 199 ASP A O 1
ATOM 1581 N N . GLU A 1 200 ? 18.906 -22.859 -7.621 1 94.75 200 GLU A N 1
ATOM 1582 C CA . GLU A 1 200 ? 20.297 -22.438 -7.387 1 94.75 200 GLU A CA 1
ATOM 1583 C C . GLU A 1 200 ? 20.906 -21.828 -8.641 1 94.75 200 GLU A C 1
ATOM 1585 O O . GLU A 1 200 ? 21.516 -20.766 -8.586 1 94.75 200 GLU A O 1
ATOM 1590 N N . ASP A 1 201 ? 20.672 -22.516 -9.766 1 93.88 201 ASP A N 1
ATOM 1591 C CA . ASP A 1 201 ? 21.188 -22.016 -11.039 1 93.88 201 ASP A CA 1
ATOM 1592 C C . ASP A 1 201 ? 20.531 -20.688 -11.422 1 93.88 201 ASP A C 1
ATOM 1594 O O . ASP A 1 201 ? 21.203 -19.781 -11.898 1 93.88 201 ASP A O 1
ATOM 1598 N N . LEU A 1 202 ? 19.25 -20.672 -11.258 1 96.25 202 LEU A N 1
ATOM 1599 C CA . LEU A 1 202 ? 18.484 -19.484 -11.617 1 96.25 202 LEU A CA 1
ATOM 1600 C C . LEU A 1 202 ? 18.953 -18.281 -10.797 1 96.25 202 LEU A C 1
ATOM 1602 O O . LEU A 1 202 ? 19.219 -17.203 -11.359 1 96.25 202 LEU A O 1
ATOM 1606 N N . VAL A 1 203 ? 19.109 -18.438 -9.484 1 98.06 203 VAL A N 1
ATOM 1607 C CA . VAL A 1 203 ? 19.484 -17.344 -8.594 1 98.06 203 VAL A CA 1
ATOM 1608 C C . VAL A 1 203 ? 20.875 -16.828 -8.945 1 98.06 203 VAL A C 1
ATOM 1610 O O . VAL A 1 203 ? 21.109 -15.625 -8.992 1 98.06 203 VAL A O 1
ATOM 1613 N N . ALA A 1 204 ? 21.812 -17.703 -9.227 1 97.75 204 ALA A N 1
ATOM 1614 C CA . ALA A 1 204 ? 23.172 -17.312 -9.609 1 97.75 204 ALA A CA 1
ATOM 1615 C C . ALA A 1 204 ? 23.156 -16.5 -10.898 1 97.75 204 ALA A C 1
ATOM 1617 O O . ALA A 1 204 ? 23.938 -15.555 -11.055 1 97.75 204 ALA A O 1
ATOM 1618 N N . ALA A 1 205 ? 22.266 -16.828 -11.758 1 98.06 205 ALA A N 1
ATOM 1619 C CA . ALA A 1 205 ? 22.219 -16.219 -13.086 1 98.06 205 ALA A CA 1
ATOM 1620 C C . ALA A 1 205 ? 21.547 -14.844 -13.047 1 98.06 205 ALA A C 1
ATOM 1622 O O . ALA A 1 205 ? 21.656 -14.062 -13.992 1 98.06 205 ALA A O 1
ATOM 1623 N N . LEU A 1 206 ? 20.891 -14.469 -11.945 1 98.44 206 LEU A N 1
ATOM 1624 C CA . LEU A 1 206 ? 20.156 -13.219 -11.852 1 98.44 206 LEU A CA 1
ATOM 1625 C C . LEU A 1 206 ? 21.094 -12.016 -11.953 1 98.44 206 LEU A C 1
ATOM 1627 O O . LEU A 1 206 ? 20.641 -10.898 -12.203 1 98.44 206 LEU A O 1
ATOM 1631 N N . ALA A 1 207 ? 22.391 -12.203 -11.805 1 98.19 207 ALA A N 1
ATOM 1632 C CA . ALA A 1 207 ? 23.391 -11.156 -11.992 1 98.19 207 ALA A CA 1
ATOM 1633 C C . ALA A 1 207 ? 23.359 -10.625 -13.422 1 98.19 207 ALA A C 1
ATOM 1635 O O . ALA A 1 207 ? 23.891 -9.539 -13.688 1 98.19 207 ALA A O 1
ATOM 1636 N N . GLY A 1 208 ? 22.703 -11.398 -14.297 1 98.06 208 GLY A N 1
ATOM 1637 C CA . GLY A 1 208 ? 22.672 -11.008 -15.703 1 98.06 208 GLY A CA 1
ATOM 1638 C C . GLY A 1 208 ? 21.328 -10.477 -16.141 1 98.06 208 GLY A C 1
ATOM 1639 O O . GLY A 1 208 ? 21.141 -10.109 -17.297 1 98.06 208 GLY A O 1
ATOM 1640 N N . ILE A 1 209 ? 20.344 -10.367 -15.25 1 97.44 209 ILE A N 1
ATOM 1641 C CA . ILE A 1 209 ? 19 -9.945 -15.617 1 97.44 209 ILE A CA 1
ATOM 1642 C C . ILE A 1 209 ? 18.828 -8.453 -15.344 1 97.44 209 ILE A C 1
ATOM 1644 O O . ILE A 1 209 ? 18.875 -8.016 -14.195 1 97.44 209 ILE A O 1
ATOM 1648 N N . GLU A 1 210 ? 18.688 -7.688 -16.391 1 96.19 210 GLU A N 1
ATOM 1649 C CA . GLU A 1 210 ? 18.328 -6.285 -16.219 1 96.19 210 GLU A CA 1
ATOM 1650 C C . GLU A 1 210 ? 16.953 -6.152 -15.57 1 96.19 210 GLU A C 1
ATOM 1652 O O . GLU A 1 210 ? 15.977 -6.758 -16.031 1 96.19 210 GLU A O 1
ATOM 1657 N N . PRO A 1 211 ? 16.891 -5.414 -14.477 1 93.62 211 PRO A N 1
ATOM 1658 C CA . PRO A 1 211 ? 15.609 -5.352 -13.773 1 93.62 211 PRO A CA 1
ATOM 1659 C C . PRO A 1 211 ? 14.539 -4.609 -14.57 1 93.62 211 PRO A C 1
ATOM 1661 O O . PRO A 1 211 ? 14.852 -3.713 -15.352 1 93.62 211 PRO A O 1
ATOM 1664 N N . ALA A 1 212 ? 13.32 -5.02 -14.352 1 92.31 212 ALA A N 1
ATOM 1665 C CA . ALA A 1 212 ? 12.172 -4.359 -14.977 1 92.31 212 ALA A CA 1
ATOM 1666 C C . ALA A 1 212 ? 11.922 -2.99 -14.359 1 92.31 212 ALA A C 1
ATOM 1668 O O . ALA A 1 212 ? 11.414 -2.082 -15.016 1 92.31 212 ALA A O 1
ATOM 1669 N N . HIS A 1 213 ? 12.195 -2.902 -13.086 1 92.94 213 HIS A N 1
ATOM 1670 C CA . HIS A 1 213 ? 12 -1.679 -12.312 1 92.94 213 HIS A CA 1
ATOM 1671 C C . HIS A 1 213 ? 13.203 -1.391 -11.422 1 92.94 213 HIS A C 1
ATOM 1673 O O . HIS A 1 213 ? 14.023 -2.279 -11.172 1 92.94 213 HIS A O 1
ATOM 1679 N N . THR A 1 214 ? 13.266 -0.118 -10.992 1 94.38 214 THR A N 1
ATOM 1680 C CA . THR A 1 214 ? 14.164 0.167 -9.875 1 94.38 214 THR A CA 1
ATOM 1681 C C . THR A 1 214 ? 13.688 -0.534 -8.602 1 94.38 214 THR A C 1
ATOM 1683 O O . THR A 1 214 ? 12.539 -0.979 -8.523 1 94.38 214 THR A O 1
ATOM 1686 N N . LEU A 1 215 ? 14.633 -0.734 -7.621 1 95.88 215 LEU A N 1
ATOM 1687 C CA . LEU A 1 215 ? 14.227 -1.314 -6.348 1 95.88 215 LEU A CA 1
ATOM 1688 C C . LEU A 1 215 ? 13.023 -0.574 -5.77 1 95.88 215 LEU A C 1
ATOM 1690 O O . LEU A 1 215 ? 13.055 0.651 -5.629 1 95.88 215 LEU A O 1
ATOM 1694 N N . ARG A 1 216 ? 11.914 -1.346 -5.5 1 94.75 216 ARG A N 1
ATOM 1695 C CA . ARG A 1 216 ? 10.688 -0.837 -4.895 1 94.75 216 ARG A CA 1
ATOM 1696 C C . ARG A 1 216 ? 9.992 0.153 -5.82 1 94.75 216 ARG A C 1
ATOM 1698 O O . ARG A 1 216 ? 9.25 1.024 -5.359 1 94.75 216 ARG A O 1
ATOM 1705 N N . GLY A 1 217 ? 10.242 0.13 -7.133 1 90.75 217 GLY A N 1
ATOM 1706 C CA . GLY A 1 217 ? 9.641 1.031 -8.102 1 90.75 217 GLY A CA 1
ATOM 1707 C C . GLY A 1 217 ? 8.242 0.619 -8.516 1 90.75 217 GLY A C 1
ATOM 1708 O O . GLY A 1 217 ? 7.629 1.251 -9.375 1 90.75 217 GLY A O 1
ATOM 1709 N N . GLY A 1 218 ? 7.75 -0.38 -7.82 1 88.06 218 GLY A N 1
ATOM 1710 C CA . GLY A 1 218 ? 6.422 -0.891 -8.117 1 88.06 218 GLY A CA 1
ATOM 1711 C C . GLY A 1 218 ? 6.305 -2.393 -7.938 1 88.06 218 GLY A C 1
ATOM 1712 O O . GLY A 1 218 ? 7.246 -3.133 -8.227 1 88.06 218 GLY A O 1
ATOM 1713 N N . HIS A 1 219 ? 5.105 -2.781 -7.484 1 91.12 219 HIS A N 1
ATOM 1714 C CA . HIS A 1 219 ? 4.816 -4.207 -7.363 1 91.12 219 HIS A CA 1
ATOM 1715 C C . HIS A 1 219 ? 4.871 -4.895 -8.727 1 91.12 219 HIS A C 1
ATOM 1717 O O . HIS A 1 219 ? 4.281 -4.41 -9.695 1 91.12 219 HIS A O 1
ATOM 1723 N N . ASP A 1 220 ? 5.598 -5.918 -8.82 1 94.12 220 ASP A N 1
ATOM 1724 C CA . ASP A 1 220 ? 5.645 -6.762 -10.008 1 94.12 220 ASP A CA 1
ATOM 1725 C C . ASP A 1 220 ? 5.93 -8.219 -9.641 1 94.12 220 ASP A C 1
ATOM 1727 O O . ASP A 1 220 ? 6.957 -8.516 -9.023 1 94.12 220 ASP A O 1
ATOM 1731 N N . TYR A 1 221 ? 5.043 -9.031 -9.953 1 93.81 221 TYR A N 1
ATOM 1732 C CA . TYR A 1 221 ? 5.113 -10.438 -9.586 1 93.81 221 TYR A CA 1
ATOM 1733 C C . TYR A 1 221 ? 6.352 -11.094 -10.188 1 93.81 221 TYR A C 1
ATOM 1735 O O . TYR A 1 221 ? 6.598 -10.992 -11.391 1 93.81 221 TYR A O 1
ATOM 1743 N N . ALA A 1 222 ? 7.16 -11.75 -9.281 1 96.75 222 ALA A N 1
ATOM 1744 C CA . ALA A 1 222 ? 8.375 -12.43 -9.727 1 96.75 222 ALA A CA 1
ATOM 1745 C C . ALA A 1 222 ? 8.594 -13.719 -8.945 1 96.75 222 ALA A C 1
ATOM 1747 O O . ALA A 1 222 ? 8.875 -13.688 -7.742 1 96.75 222 ALA A O 1
ATOM 1748 N N . ASN A 1 223 ? 8.586 -14.844 -9.617 1 97.56 223 ASN A N 1
ATOM 1749 C CA . ASN A 1 223 ? 8.891 -16.125 -8.984 1 97.56 223 ASN A CA 1
ATOM 1750 C C . ASN A 1 223 ? 10.32 -16.141 -8.445 1 97.56 223 ASN A C 1
ATOM 1752 O O . ASN A 1 223 ? 10.594 -16.812 -7.441 1 97.56 223 ASN A O 1
ATOM 1756 N N . SER A 1 224 ? 11.18 -15.398 -9.102 1 98.31 224 SER A N 1
ATOM 1757 C CA . SER A 1 224 ? 12.586 -15.383 -8.719 1 98.31 224 SER A CA 1
ATOM 1758 C C . SER A 1 224 ? 12.766 -14.891 -7.289 1 98.31 224 SER A C 1
ATOM 1760 O O . SER A 1 224 ? 13.703 -15.297 -6.602 1 98.31 224 SER A O 1
ATOM 1762 N N . ASN A 1 225 ? 11.891 -14.023 -6.812 1 98.69 225 ASN A N 1
ATOM 1763 C CA . ASN A 1 225 ? 11.945 -13.586 -5.422 1 98.69 225 ASN A CA 1
ATOM 1764 C C . ASN A 1 225 ? 11.938 -14.773 -4.461 1 98.69 225 ASN A C 1
ATOM 1766 O O . ASN A 1 225 ? 12.703 -14.797 -3.494 1 98.69 225 ASN A O 1
ATOM 1770 N N . PHE A 1 226 ? 11.18 -15.773 -4.781 1 98.75 226 PHE A N 1
ATOM 1771 C CA . PHE A 1 226 ? 11.023 -16.891 -3.869 1 98.75 226 PHE A CA 1
ATOM 1772 C C . PHE A 1 226 ? 12.086 -17.953 -4.117 1 98.75 226 PHE A C 1
ATOM 1774 O O . PHE A 1 226 ? 12.438 -18.719 -3.215 1 98.75 226 PHE A O 1
ATOM 1781 N N . ALA A 1 227 ? 12.594 -17.969 -5.34 1 98.31 227 ALA A N 1
ATOM 1782 C CA . ALA A 1 227 ? 13.805 -18.766 -5.531 1 98.31 227 ALA A CA 1
ATOM 1783 C C . ALA A 1 227 ? 14.93 -18.266 -4.629 1 98.31 227 ALA A C 1
ATOM 1785 O O . ALA A 1 227 ? 15.625 -19.078 -4 1 98.31 227 ALA A O 1
ATOM 1786 N N . ILE A 1 228 ? 15.094 -16.953 -4.559 1 98.81 228 ILE A N 1
ATOM 1787 C CA . ILE A 1 228 ? 16.094 -16.359 -3.68 1 98.81 228 ILE A CA 1
ATOM 1788 C C . ILE A 1 228 ? 15.797 -16.719 -2.229 1 98.81 228 ILE A C 1
ATOM 1790 O O . ILE A 1 228 ? 16.688 -17.156 -1.496 1 98.81 228 ILE A O 1
ATOM 1794 N N . LEU A 1 229 ? 14.547 -16.578 -1.804 1 98.88 229 LEU A N 1
ATOM 1795 C CA . LEU A 1 229 ? 14.164 -16.844 -0.422 1 98.88 229 LEU A CA 1
ATOM 1796 C C . LEU A 1 229 ? 14.414 -18.297 -0.051 1 98.88 229 LEU A C 1
ATOM 1798 O O . LEU A 1 229 ? 14.758 -18.609 1.094 1 98.88 229 LEU A O 1
ATOM 1802 N N . GLY A 1 230 ? 14.172 -19.234 -0.991 1 98.56 230 GLY A N 1
ATOM 1803 C CA . GLY A 1 230 ? 14.539 -20.609 -0.744 1 98.56 230 GLY A CA 1
ATOM 1804 C C . GLY A 1 230 ? 16.016 -20.781 -0.406 1 98.56 230 GLY A C 1
ATOM 1805 O O . GLY A 1 230 ? 16.359 -21.547 0.495 1 98.56 230 GLY A O 1
ATOM 1806 N N . GLN A 1 231 ? 16.891 -20.047 -1.155 1 98.56 231 GLN A N 1
ATOM 1807 C CA . GLN A 1 231 ? 18.312 -20.094 -0.87 1 98.56 231 GLN A CA 1
ATOM 1808 C C . GLN A 1 231 ? 18.625 -19.469 0.484 1 98.56 231 GLN A C 1
ATOM 1810 O O . GLN A 1 231 ? 19.531 -19.922 1.192 1 98.56 231 GLN A O 1
ATOM 1815 N N . VAL A 1 232 ? 17.922 -18.422 0.859 1 98.75 232 VAL A N 1
ATOM 1816 C CA . VAL A 1 232 ? 18.094 -17.766 2.154 1 98.75 232 VAL A CA 1
ATOM 1817 C C . VAL A 1 232 ? 17.781 -18.766 3.273 1 98.75 232 VAL A C 1
ATOM 1819 O O . VAL A 1 232 ? 18.531 -18.875 4.242 1 98.75 232 VAL A O 1
ATOM 1822 N N . ILE A 1 233 ? 16.656 -19.5 3.178 1 98.56 233 ILE A N 1
ATOM 1823 C CA . ILE A 1 233 ? 16.297 -20.5 4.176 1 98.56 233 ILE A CA 1
ATOM 1824 C C . ILE A 1 233 ? 17.422 -21.516 4.324 1 98.56 233 ILE A C 1
ATOM 1826 O O . ILE A 1 233 ? 17.812 -21.859 5.438 1 98.56 233 ILE A O 1
ATOM 1830 N N . LYS A 1 234 ? 17.922 -21.969 3.186 1 98.31 234 LYS A N 1
ATOM 1831 C CA . LYS A 1 234 ? 19.031 -22.938 3.213 1 98.31 234 LYS A CA 1
ATOM 1832 C C . LYS A 1 234 ? 20.25 -22.359 3.93 1 98.31 234 LYS A C 1
ATOM 1834 O O . LYS A 1 234 ? 20.844 -23.031 4.781 1 98.31 234 LYS A O 1
ATOM 1839 N N . SER A 1 235 ? 20.562 -21.141 3.594 1 98.25 235 SER A N 1
ATOM 1840 C CA . SER A 1 235 ? 21.75 -20.5 4.16 1 98.25 235 SER A CA 1
ATOM 1841 C C . SER A 1 235 ? 21.594 -20.297 5.664 1 98.25 235 SER A C 1
ATOM 1843 O O . SER A 1 235 ? 22.531 -20.547 6.426 1 98.25 235 SER A O 1
ATOM 1845 N N . VAL A 1 236 ? 20.484 -19.859 6.164 1 98.25 236 VAL A N 1
ATOM 1846 C CA . VAL A 1 236 ? 20.266 -19.484 7.559 1 98.25 236 VAL A CA 1
ATOM 1847 C C . VAL A 1 236 ? 20.047 -20.734 8.406 1 98.25 236 VAL A C 1
ATOM 1849 O O . VAL A 1 236 ? 20.562 -20.828 9.523 1 98.25 236 VAL A O 1
ATOM 1852 N N . SER A 1 237 ? 19.297 -21.781 7.887 1 97.62 237 SER A N 1
ATOM 1853 C CA . SER A 1 237 ? 18.922 -22.953 8.672 1 97.62 237 SER A CA 1
ATOM 1854 C C . SER A 1 237 ? 19.953 -24.078 8.516 1 97.62 237 SER A C 1
ATOM 1856 O O . SER A 1 237 ? 20 -25 9.336 1 97.62 237 SER A O 1
ATOM 1858 N N . GLY A 1 238 ? 20.672 -24.062 7.355 1 97.62 238 GLY A N 1
ATOM 1859 C CA . GLY A 1 238 ? 21.578 -25.156 7.039 1 97.62 238 GLY A CA 1
ATOM 1860 C C . GLY A 1 238 ? 20.906 -26.312 6.332 1 97.62 238 GLY A C 1
ATOM 1861 O O . GLY A 1 238 ? 21.562 -27.297 5.996 1 97.62 238 GLY A O 1
ATOM 1862 N N . GLN A 1 239 ? 19.641 -26.219 6.102 1 97.75 239 GLN A N 1
ATOM 1863 C CA . GLN A 1 239 ? 18.859 -27.25 5.438 1 97.75 239 GLN A CA 1
ATOM 1864 C C . GLN A 1 239 ? 18.219 -26.734 4.156 1 97.75 239 GLN A C 1
ATOM 1866 O O . GLN A 1 239 ? 17.859 -25.547 4.074 1 97.75 239 GLN A O 1
ATOM 1871 N N . PRO A 1 240 ? 18.078 -27.656 3.166 1 97.62 240 PRO A N 1
ATOM 1872 C CA . PRO A 1 240 ? 17.234 -27.25 2.049 1 97.62 240 PRO A CA 1
ATOM 1873 C C . PRO A 1 240 ? 15.836 -26.812 2.496 1 97.62 240 PRO A C 1
ATOM 1875 O O . PRO A 1 240 ? 15.312 -27.344 3.482 1 97.62 240 PRO A O 1
ATOM 1878 N N . TRP A 1 241 ? 15.242 -25.859 1.723 1 98.25 241 TRP A N 1
ATOM 1879 C CA . TRP A 1 241 ? 14 -25.25 2.174 1 98.25 241 TRP A CA 1
ATOM 1880 C C . TRP A 1 241 ? 12.922 -26.297 2.402 1 98.25 241 TRP A C 1
ATOM 1882 O O . TRP A 1 241 ? 12.109 -26.172 3.322 1 98.25 241 TRP A O 1
ATOM 1892 N N . ASP A 1 242 ? 12.859 -27.359 1.582 1 97.81 242 ASP A N 1
ATOM 1893 C CA . ASP A 1 242 ? 11.805 -28.359 1.667 1 97.81 242 ASP A CA 1
ATOM 1894 C C . ASP A 1 242 ? 11.945 -29.203 2.938 1 97.81 242 ASP A C 1
ATOM 1896 O O . ASP A 1 242 ? 10.953 -29.516 3.596 1 97.81 242 ASP A O 1
ATOM 1900 N N . VAL A 1 243 ? 13.164 -29.484 3.277 1 98.38 243 VAL A N 1
ATOM 1901 C CA . VAL A 1 243 ? 13.422 -30.25 4.5 1 98.38 243 VAL A CA 1
ATOM 1902 C C . VAL A 1 243 ? 13.047 -29.406 5.715 1 98.38 243 VAL A C 1
ATOM 1904 O O . VAL A 1 243 ? 12.406 -29.891 6.648 1 98.38 243 VAL A O 1
ATOM 1907 N N . TYR A 1 244 ? 13.477 -28.188 5.676 1 98.44 244 TYR A N 1
ATOM 1908 C CA . TYR A 1 244 ? 13.188 -27.266 6.766 1 98.44 244 TYR A CA 1
ATOM 1909 C C . TYR A 1 244 ? 11.688 -27.109 6.969 1 98.44 244 TYR A C 1
ATOM 1911 O O . TYR A 1 244 ? 11.195 -27.156 8.102 1 98.44 244 TYR A O 1
ATOM 1919 N N . LEU A 1 245 ? 10.883 -26.891 5.906 1 98.81 245 LEU A N 1
ATOM 1920 C CA . LEU A 1 245 ? 9.438 -26.719 5.992 1 98.81 245 LEU A CA 1
ATOM 1921 C C . LEU A 1 245 ? 8.758 -27.984 6.5 1 98.81 245 LEU A C 1
ATOM 1923 O O . LEU A 1 245 ? 7.824 -27.922 7.297 1 98.81 245 LEU A O 1
ATOM 1927 N N . LYS A 1 246 ? 9.195 -29.109 5.996 1 98.56 246 LYS A N 1
ATOM 1928 C CA . LYS A 1 246 ? 8.617 -30.375 6.457 1 98.56 246 LYS A CA 1
ATOM 1929 C C . LYS A 1 246 ? 8.805 -30.547 7.965 1 98.56 246 LYS A C 1
ATOM 1931 O O . LYS A 1 246 ? 7.859 -30.875 8.68 1 98.56 246 LYS A O 1
ATOM 1936 N N . GLU A 1 247 ? 9.969 -30.281 8.414 1 98.44 247 GLU A N 1
ATOM 1937 C CA . GLU A 1 247 ? 10.312 -30.453 9.82 1 98.44 247 GLU A CA 1
ATOM 1938 C C . GLU A 1 247 ? 9.594 -29.438 10.703 1 98.44 247 GLU A C 1
ATOM 1940 O O . GLU A 1 247 ? 9.133 -29.781 11.797 1 98.44 247 GLU A O 1
ATOM 1945 N N . ARG A 1 248 ? 9.5 -28.219 10.258 1 98.25 248 ARG A N 1
ATOM 1946 C CA . ARG A 1 248 ? 9.094 -27.141 11.148 1 98.25 248 ARG A CA 1
ATOM 1947 C C . ARG A 1 248 ? 7.613 -26.812 10.984 1 98.25 248 ARG A C 1
ATOM 1949 O O . ARG A 1 248 ? 7.008 -26.188 11.859 1 98.25 248 ARG A O 1
ATOM 1956 N N . ILE A 1 249 ? 7.004 -27.203 9.867 1 98.69 249 ILE A N 1
ATOM 1957 C CA . ILE A 1 249 ? 5.633 -26.781 9.602 1 98.69 249 ILE A CA 1
ATOM 1958 C C . ILE A 1 249 ? 4.766 -28 9.305 1 98.69 249 ILE A C 1
ATOM 1960 O O . ILE A 1 249 ? 3.85 -28.328 10.062 1 98.69 249 ILE A O 1
ATOM 1964 N N . TRP A 1 250 ? 5.09 -28.812 8.297 1 98.81 250 TRP A N 1
ATOM 1965 C CA . TRP A 1 250 ? 4.168 -29.812 7.781 1 98.81 250 TRP A CA 1
ATOM 1966 C C . TRP A 1 250 ? 4.02 -30.969 8.773 1 98.81 250 TRP A C 1
ATOM 1968 O O . TRP A 1 250 ? 2.9 -31.359 9.117 1 98.81 250 TRP A O 1
ATOM 1978 N N . ASP A 1 251 ? 5.133 -31.469 9.273 1 98.69 251 ASP A N 1
ATOM 1979 C CA . ASP A 1 251 ? 5.066 -32.594 10.195 1 98.69 251 ASP A CA 1
ATOM 1980 C C . ASP A 1 251 ? 4.375 -32.219 11.492 1 98.69 251 ASP A C 1
ATOM 1982 O O . ASP A 1 251 ? 3.443 -32.875 11.938 1 98.69 251 ASP A O 1
ATOM 1986 N N . PRO A 1 252 ? 4.785 -31.125 12.109 1 98.69 252 PRO A N 1
ATOM 1987 C CA . PRO A 1 252 ? 4.117 -30.75 13.359 1 98.69 252 PRO A CA 1
ATOM 1988 C C . PRO A 1 252 ? 2.609 -30.578 13.188 1 98.69 252 PRO A C 1
ATOM 1990 O O . PRO A 1 252 ? 1.843 -30.844 14.117 1 98.69 252 PRO A O 1
ATOM 1993 N N . LEU A 1 253 ? 2.117 -30.156 12.07 1 98.69 253 LEU A N 1
ATOM 1994 C CA . LEU A 1 253 ? 0.704 -29.859 11.852 1 98.69 253 LEU A CA 1
ATOM 1995 C C . LEU A 1 253 ? -0.029 -31.094 11.328 1 98.69 253 LEU A C 1
ATOM 1997 O O . LEU A 1 253 ? -1.232 -31.047 11.062 1 98.69 253 LEU A O 1
ATOM 2001 N N . GLY A 1 254 ? 0.685 -32.125 11.133 1 98.56 254 GLY A N 1
ATOM 2002 C CA . GLY A 1 254 ? 0.085 -33.344 10.633 1 98.56 254 GLY A CA 1
ATOM 2003 C C . GLY A 1 254 ? -0.29 -33.281 9.164 1 98.56 254 GLY A C 1
ATOM 2004 O O . GLY A 1 254 ? -1.219 -33.938 8.711 1 98.56 254 GLY A O 1
ATOM 2005 N N . MET A 1 255 ? 0.353 -32.438 8.414 1 98.62 255 MET A N 1
ATOM 2006 C CA . MET A 1 255 ? 0.126 -32.312 6.977 1 98.62 255 MET A CA 1
ATOM 2007 C C . MET A 1 255 ? 0.897 -33.406 6.215 1 98.62 255 MET A C 1
ATOM 2009 O O . MET A 1 255 ? 1.824 -33.094 5.465 1 98.62 255 MET A O 1
ATOM 2013 N N . THR A 1 256 ? 0.391 -34.562 6.215 1 97.56 256 THR A N 1
ATOM 2014 C CA . THR A 1 256 ? 1.12 -35.719 5.738 1 97.56 256 THR A CA 1
ATOM 2015 C C . THR A 1 256 ? 0.981 -35.875 4.227 1 97.56 256 THR A C 1
ATOM 2017 O O . THR A 1 256 ? 1.676 -36.688 3.611 1 97.56 256 THR A O 1
ATOM 2020 N N . ARG A 1 257 ? 0.114 -35.156 3.658 1 98.38 257 ARG A N 1
ATOM 2021 C CA . ARG A 1 257 ? -0.048 -35.188 2.207 1 98.38 257 ARG A CA 1
ATOM 2022 C C . ARG A 1 257 ? 0.394 -33.875 1.575 1 98.38 257 ARG A C 1
ATOM 2024 O O . ARG A 1 257 ? -0.325 -33.312 0.754 1 98.38 257 ARG A O 1
ATOM 2031 N N . THR A 1 258 ? 1.42 -33.312 2.037 1 98.75 258 THR A N 1
ATOM 2032 C CA . THR A 1 258 ? 2.117 -32.156 1.457 1 98.75 258 THR A CA 1
ATOM 2033 C C . THR A 1 258 ? 3.561 -32.531 1.118 1 98.75 258 THR A C 1
ATOM 2035 O O . THR A 1 258 ? 4.293 -33.031 1.967 1 98.75 258 THR A O 1
ATOM 2038 N N . PHE A 1 259 ? 3.867 -32.375 -0.144 1 97.81 259 PHE A N 1
ATOM 2039 C CA . PHE A 1 259 ? 5.18 -32.719 -0.67 1 97.81 259 PHE A CA 1
ATOM 2040 C C . PHE A 1 259 ? 5.82 -31.516 -1.369 1 97.81 259 PHE A C 1
ATOM 2042 O O . PHE A 1 259 ? 5.121 -30.672 -1.916 1 97.81 259 PHE A O 1
ATOM 2049 N N . ALA A 1 260 ? 7.129 -31.531 -1.382 1 96.88 260 ALA A N 1
ATOM 2050 C CA . ALA A 1 260 ? 7.855 -30.391 -1.943 1 96.88 260 ALA A CA 1
ATOM 2051 C C . ALA A 1 260 ? 7.789 -30.406 -3.469 1 96.88 260 ALA A C 1
ATOM 2053 O O . ALA A 1 260 ? 7.941 -29.359 -4.105 1 96.88 260 ALA A O 1
ATOM 2054 N N . SER A 1 261 ? 7.637 -31.547 -4.035 1 95 261 SER A N 1
ATOM 2055 C CA . SER A 1 261 ? 7.516 -31.688 -5.48 1 95 261 SER A CA 1
ATOM 2056 C C . SER A 1 261 ? 6.785 -32.969 -5.855 1 95 261 SER A C 1
ATOM 2058 O O . SER A 1 261 ? 6.586 -33.844 -5.012 1 95 261 SER A O 1
ATOM 2060 N N . ALA A 1 262 ? 6.406 -33.031 -7.105 1 93.19 262 ALA A N 1
ATOM 2061 C CA . ALA A 1 262 ? 5.766 -34.25 -7.617 1 93.19 262 ALA A CA 1
ATOM 2062 C C . ALA A 1 262 ? 6.703 -35.438 -7.531 1 93.19 262 ALA A C 1
ATOM 2064 O O . ALA A 1 262 ? 6.258 -36.594 -7.363 1 93.19 262 ALA A O 1
ATOM 2065 N N . PHE A 1 263 ? 7.961 -35.219 -7.582 1 91.5 263 PHE A N 1
ATOM 2066 C CA . PHE A 1 263 ? 8.945 -36.281 -7.512 1 91.5 263 PHE A CA 1
ATOM 2067 C C . PHE A 1 263 ? 8.977 -36.906 -6.113 1 91.5 263 PHE A C 1
ATOM 2069 O O . PHE A 1 263 ? 9.234 -38.094 -5.957 1 91.5 263 PHE A O 1
ATOM 2076 N N . ASP A 1 264 ? 8.75 -36.062 -5.148 1 93.75 264 ASP A N 1
ATOM 2077 C CA . ASP A 1 264 ? 8.711 -36.531 -3.771 1 93.75 264 ASP A CA 1
ATOM 2078 C C . ASP A 1 264 ? 7.457 -37.375 -3.518 1 93.75 264 ASP A C 1
ATOM 2080 O O . ASP A 1 264 ? 7.383 -38.094 -2.527 1 93.75 264 ASP A O 1
ATOM 2084 N N . ALA A 1 265 ? 6.48 -37.25 -4.367 1 93.94 265 ALA A N 1
ATOM 2085 C CA . ALA A 1 265 ? 5.223 -37.969 -4.215 1 93.94 265 ALA A CA 1
ATOM 2086 C C . ALA A 1 265 ? 5.184 -39.219 -5.125 1 93.94 265 ALA A C 1
ATOM 2088 O O . ALA A 1 265 ? 4.141 -39.844 -5.262 1 93.94 265 ALA A O 1
ATOM 2089 N N . LEU A 1 266 ? 6.312 -39.5 -5.688 1 90.94 266 LEU A N 1
ATOM 2090 C CA . LEU A 1 266 ? 6.359 -40.688 -6.547 1 90.94 266 LEU A CA 1
ATOM 2091 C C . LEU A 1 266 ? 5.941 -41.938 -5.777 1 90.94 266 LEU A C 1
ATOM 2093 O O . LEU A 1 266 ? 6.406 -42.156 -4.66 1 90.94 266 LEU A O 1
ATOM 2097 N N . GLY A 1 267 ? 5.113 -42.719 -6.289 1 88.94 267 GLY A N 1
ATOM 2098 C CA . GLY A 1 267 ? 4.641 -43.938 -5.645 1 88.94 267 GLY A CA 1
ATOM 2099 C C . GLY A 1 267 ? 3.277 -43.781 -4.996 1 88.94 267 GLY A C 1
ATOM 2100 O O . GLY A 1 267 ? 2.609 -44.781 -4.688 1 88.94 267 GLY A O 1
ATOM 2101 N N . ASP A 1 268 ? 2.971 -42.469 -4.766 1 91.31 268 ASP A N 1
ATOM 2102 C CA . ASP A 1 268 ? 1.622 -42.25 -4.262 1 91.31 268 ASP A CA 1
ATOM 2103 C C . ASP A 1 268 ? 0.575 -42.562 -5.332 1 91.31 268 ASP A C 1
ATOM 2105 O O . ASP A 1 268 ? 0.679 -42.062 -6.465 1 91.31 268 ASP A O 1
ATOM 2109 N N . ASN A 1 269 ? -0.398 -43.344 -5.035 1 91.19 269 ASN A N 1
ATOM 2110 C CA . ASN A 1 269 ? -1.396 -43.75 -6.008 1 91.19 269 ASN A CA 1
ATOM 2111 C C . ASN A 1 269 ? -2.598 -42.812 -6.027 1 91.19 269 ASN A C 1
ATOM 2113 O O . ASN A 1 269 ? -3.592 -43.094 -6.707 1 91.19 269 ASN A O 1
ATOM 2117 N N . ASN A 1 270 ? -2.533 -41.781 -5.309 1 96.94 270 ASN A N 1
ATOM 2118 C CA . ASN A 1 270 ? -3.627 -40.812 -5.23 1 96.94 270 ASN A CA 1
ATOM 2119 C C . ASN A 1 270 ? -3.162 -39.406 -5.594 1 96.94 270 ASN A C 1
ATOM 2121 O O . ASN A 1 270 ? -3.484 -38.469 -4.898 1 96.94 270 ASN A O 1
ATOM 2125 N N . THR A 1 271 ? -2.297 -39.312 -6.605 1 97.19 271 THR A N 1
ATOM 2126 C CA . THR A 1 271 ? -1.847 -38.031 -7.168 1 97.19 271 THR A CA 1
ATOM 2127 C C . THR A 1 271 ? -2.602 -37.719 -8.453 1 97.19 271 THR A C 1
ATOM 2129 O O . THR A 1 271 ? -2.674 -38.562 -9.359 1 97.19 271 THR A O 1
ATOM 2132 N N . SER A 1 272 ? -3.121 -36.531 -8.5 1 97.44 272 SER A N 1
ATOM 2133 C CA . SER A 1 272 ? -3.887 -36.125 -9.68 1 97.44 272 SER A CA 1
ATOM 2134 C C . SER A 1 272 ? -2.977 -35.938 -10.883 1 97.44 272 SER A C 1
ATOM 2136 O O . SER A 1 272 ? -1.907 -35.312 -10.766 1 97.44 272 SER A O 1
ATOM 2138 N N . TYR A 1 273 ? -3.43 -36.438 -12.016 1 96.25 273 TYR A N 1
ATOM 2139 C CA . TYR A 1 273 ? -2.818 -36.094 -13.289 1 96.25 273 TYR A CA 1
ATOM 2140 C C . TYR A 1 273 ? -3.221 -34.688 -13.703 1 96.25 273 TYR A C 1
ATOM 2142 O O . TYR A 1 273 ? -4.066 -34.062 -13.055 1 96.25 273 TYR A O 1
ATOM 2150 N N . GLY A 1 274 ? -2.533 -34.125 -14.766 1 95.25 274 GLY A N 1
ATOM 2151 C CA . GLY A 1 274 ? -2.879 -32.844 -15.32 1 95.25 274 GLY A CA 1
ATOM 2152 C C . GLY A 1 274 ? -3.67 -32.938 -16.609 1 95.25 274 GLY A C 1
ATOM 2153 O O . GLY A 1 274 ? -3.564 -33.906 -17.344 1 95.25 274 GLY A O 1
ATOM 2154 N N . HIS A 1 275 ? -4.48 -31.875 -16.859 1 93.44 275 HIS A N 1
ATOM 2155 C CA . HIS A 1 275 ? -5.301 -31.812 -18.062 1 93.44 275 HIS A CA 1
ATOM 2156 C C . HIS A 1 275 ? -5.438 -30.375 -18.562 1 93.44 275 HIS A C 1
ATOM 2158 O O . HIS A 1 275 ? -5.105 -29.438 -17.844 1 93.44 275 HIS A O 1
ATOM 2164 N N . PHE A 1 276 ? -5.82 -30.234 -19.828 1 90.81 276 PHE A N 1
ATOM 2165 C CA . PHE A 1 276 ? -6.324 -29 -20.406 1 90.81 276 PHE A CA 1
ATOM 2166 C C . PHE A 1 276 ? -7.723 -29.203 -20.984 1 90.81 276 PHE A C 1
ATOM 2168 O O . PHE A 1 276 ? -8.016 -30.266 -21.547 1 90.81 276 PHE A O 1
ATOM 2175 N N . GLU A 1 277 ? -8.523 -28.188 -20.734 1 86.81 277 GLU A N 1
ATOM 2176 C CA . GLU A 1 277 ? -9.875 -28.281 -21.281 1 86.81 277 GLU A CA 1
ATOM 2177 C C . GLU A 1 277 ? -10.297 -26.953 -21.906 1 86.81 277 GLU A C 1
ATOM 2179 O O . GLU A 1 277 ? -10.062 -25.891 -21.344 1 86.81 277 GLU A O 1
ATOM 2184 N N . CYS A 1 278 ? -10.852 -27.078 -23.125 1 85.75 278 CYS A N 1
ATOM 2185 C CA . CYS A 1 278 ? -11.414 -25.922 -23.812 1 85.75 278 CYS A CA 1
ATOM 2186 C C . CYS A 1 278 ? -12.398 -26.344 -24.891 1 85.75 278 CYS A C 1
ATOM 2188 O O . CYS A 1 278 ? -12.094 -27.219 -25.703 1 85.75 278 CYS A O 1
ATOM 2190 N N . GLY A 1 279 ? -13.578 -25.656 -24.938 1 78.06 279 GLY A N 1
ATOM 2191 C CA . GLY A 1 279 ? -14.555 -25.891 -25.984 1 78.06 279 GLY A CA 1
ATOM 2192 C C . GLY A 1 279 ? -15 -27.328 -26.094 1 78.06 279 GLY A C 1
ATOM 2193 O O . GLY A 1 279 ? -15.188 -27.859 -27.188 1 78.06 279 GLY A O 1
ATOM 2194 N N . GLY A 1 280 ? -14.969 -27.969 -25.109 1 78.88 280 GLY A N 1
ATOM 2195 C CA . GLY A 1 280 ? -15.414 -29.359 -25.109 1 78.88 280 GLY A CA 1
ATOM 2196 C C . GLY A 1 280 ? -14.289 -30.344 -25.344 1 78.88 280 GLY A C 1
ATOM 2197 O O . GLY A 1 280 ? -14.469 -31.547 -25.188 1 78.88 280 GLY A O 1
ATOM 2198 N N . ASP A 1 281 ? -13.188 -29.844 -25.703 1 86.69 281 ASP A N 1
ATOM 2199 C CA . ASP A 1 281 ? -12.031 -30.719 -25.906 1 86.69 281 ASP A CA 1
ATOM 2200 C C . ASP A 1 281 ? -11.234 -30.875 -24.609 1 86.69 281 ASP A C 1
ATOM 2202 O O . ASP A 1 281 ? -11.117 -29.938 -23.828 1 86.69 281 ASP A O 1
ATOM 2206 N N . LEU A 1 282 ? -10.773 -32.125 -24.438 1 91.19 282 LEU A N 1
ATOM 2207 C C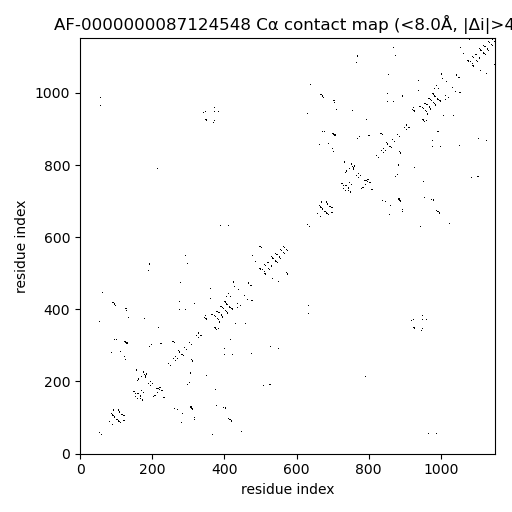A . LEU A 1 282 ? -9.977 -32.469 -23.266 1 91.19 282 LEU A CA 1
ATOM 2208 C C . LEU A 1 282 ? -8.633 -33.062 -23.672 1 91.19 282 LEU A C 1
ATOM 2210 O O . LEU A 1 282 ? -8.57 -34 -24.453 1 91.19 282 LEU A O 1
ATOM 2214 N N . LEU A 1 283 ? -7.598 -32.406 -23.203 1 91.06 283 LEU A N 1
ATOM 2215 C CA . LEU A 1 283 ? -6.254 -32.906 -23.422 1 91.06 283 LEU A CA 1
ATOM 2216 C C . LEU A 1 283 ? -5.68 -33.5 -22.125 1 91.06 283 LEU A C 1
ATOM 2218 O O . LEU A 1 283 ? -5.844 -32.906 -21.062 1 91.06 283 LEU A O 1
ATOM 2222 N N . GLY A 1 284 ? -4.902 -34.594 -22.297 1 91.75 284 GLY A N 1
ATOM 2223 C CA . GLY A 1 284 ? -4.391 -35.375 -21.188 1 91.75 284 GLY A CA 1
ATOM 2224 C C . GLY A 1 284 ? -4.977 -36.781 -21.109 1 91.75 284 GLY A C 1
ATOM 2225 O O . GLY A 1 284 ? -5.645 -37.219 -22.047 1 91.75 284 GLY A O 1
ATOM 2226 N N . PRO A 1 285 ? -4.742 -37.469 -20 1 95.69 285 PRO A N 1
ATOM 2227 C CA . PRO A 1 285 ? -4.055 -37.094 -18.766 1 95.69 285 PRO A CA 1
ATOM 2228 C C . PRO A 1 285 ? -2.541 -36.969 -18.938 1 95.69 285 PRO A C 1
ATOM 2230 O O . PRO A 1 285 ? -1.943 -37.781 -19.656 1 95.69 285 PRO A O 1
ATOM 2233 N N . TYR A 1 286 ? -1.982 -36 -18.266 1 93.94 286 TYR A N 1
ATOM 2234 C CA . TYR A 1 286 ? -0.536 -35.812 -18.234 1 93.94 286 TYR A CA 1
ATOM 2235 C C . TYR A 1 286 ? 0.025 -36.156 -16.859 1 93.94 286 TYR A C 1
ATOM 2237 O O . TYR A 1 286 ? -0.381 -35.562 -15.852 1 93.94 286 TYR A O 1
ATOM 2245 N N . GLY A 1 287 ? 0.956 -37.062 -16.797 1 92.81 287 GLY A N 1
ATOM 2246 C CA . GLY A 1 287 ? 1.657 -37.312 -15.547 1 92.81 287 GLY A CA 1
ATOM 2247 C C . GLY A 1 287 ? 2.557 -36.188 -15.125 1 92.81 287 GLY A C 1
ATOM 2248 O O . GLY A 1 287 ? 3.283 -35.625 -15.953 1 92.81 287 GLY A O 1
ATOM 2249 N N . LEU A 1 288 ? 2.572 -35.875 -13.875 1 92.19 288 LEU A N 1
ATOM 2250 C CA . LEU A 1 288 ? 3.281 -34.688 -13.398 1 92.19 288 LEU A CA 1
ATOM 2251 C C . LEU A 1 288 ? 4.789 -34.875 -13.516 1 92.19 288 LEU A C 1
ATOM 2253 O O . LEU A 1 288 ? 5.535 -33.906 -13.609 1 92.19 288 LEU A O 1
ATOM 2257 N N . VAL A 1 289 ? 5.324 -36.062 -13.484 1 89.31 289 VAL A N 1
ATOM 2258 C CA . VAL A 1 289 ? 6.758 -36.312 -13.453 1 89.31 289 VAL A CA 1
ATOM 2259 C C . VAL A 1 289 ? 7.25 -36.688 -14.852 1 89.31 289 VAL A C 1
ATOM 2261 O O . VAL A 1 289 ? 8.398 -36.406 -15.211 1 89.31 289 VAL A O 1
ATOM 2264 N N . ASP A 1 290 ? 6.418 -37.25 -15.656 1 86.62 290 ASP A N 1
ATOM 2265 C CA . ASP A 1 290 ? 6.93 -37.875 -16.875 1 86.62 290 ASP A CA 1
ATOM 2266 C C . ASP A 1 290 ? 6.449 -37.125 -18.109 1 86.62 290 ASP A C 1
ATOM 2268 O O . ASP A 1 290 ? 7.012 -37.312 -19.203 1 86.62 290 ASP A O 1
ATOM 2272 N N . ALA A 1 291 ? 5.379 -36.438 -17.984 1 89.88 291 ALA A N 1
ATOM 2273 C CA . ALA A 1 291 ? 4.867 -35.719 -19.156 1 89.88 291 ALA A CA 1
ATOM 2274 C C . ALA A 1 291 ? 5.492 -34.344 -19.266 1 89.88 291 ALA A C 1
ATOM 2276 O O . ALA A 1 291 ? 5.348 -33.5 -18.359 1 89.88 291 ALA A O 1
ATOM 2277 N N . PRO A 1 292 ? 6.121 -34 -20.375 1 84.25 292 PRO A N 1
ATOM 2278 C CA . PRO A 1 292 ? 6.734 -32.688 -20.562 1 84.25 292 PRO A CA 1
ATOM 2279 C C . PRO A 1 292 ? 5.727 -31.562 -20.422 1 84.25 292 PRO A C 1
ATOM 2281 O O . PRO A 1 292 ? 6.066 -30.484 -19.922 1 84.25 292 PRO A O 1
ATOM 2284 N N . GLY A 1 293 ? 4.547 -31.781 -20.812 1 83.5 293 GLY A N 1
ATOM 2285 C CA . GLY A 1 293 ? 3.518 -30.766 -20.781 1 83.5 293 GLY A CA 1
ATOM 2286 C C . GLY A 1 293 ? 3.09 -30.391 -19.375 1 83.5 293 GLY A C 1
ATOM 2287 O O . GLY A 1 293 ? 2.449 -29.359 -19.172 1 83.5 293 GLY A O 1
ATOM 2288 N N . ALA A 1 294 ? 3.436 -31.203 -18.453 1 86.69 294 ALA A N 1
ATOM 2289 C CA . ALA A 1 294 ? 3.045 -30.953 -17.062 1 86.69 294 ALA A CA 1
ATOM 2290 C C . ALA A 1 294 ? 4.227 -30.438 -16.25 1 86.69 294 ALA A C 1
ATOM 2292 O O . ALA A 1 294 ? 4.062 -30.047 -15.086 1 86.69 294 ALA A O 1
ATOM 2293 N N . GLN A 1 295 ? 5.332 -30.406 -16.844 1 83.12 295 GLN A N 1
ATOM 2294 C CA . GLN A 1 295 ? 6.539 -30.031 -16.125 1 83.12 295 GLN A CA 1
ATOM 2295 C C . GLN A 1 295 ? 6.621 -28.516 -15.945 1 83.12 295 GLN A C 1
ATOM 2297 O O . GLN A 1 295 ? 6.215 -27.75 -16.828 1 83.12 295 GLN A O 1
ATOM 2302 N N . LEU A 1 296 ? 7.203 -28.078 -14.82 1 81.06 296 LEU A N 1
ATOM 2303 C CA . LEU A 1 296 ? 7.305 -26.656 -14.477 1 81.06 296 LEU A CA 1
ATOM 2304 C C . LEU A 1 296 ? 8.547 -26.047 -15.109 1 81.06 296 LEU A C 1
ATOM 2306 O O . LEU A 1 296 ? 8.656 -24.812 -15.195 1 81.06 296 LEU A O 1
ATOM 2310 N N . ALA A 1 297 ? 9.422 -26.812 -15.414 1 77.44 297 ALA A N 1
ATOM 2311 C CA . ALA A 1 297 ? 10.648 -26.406 -16.094 1 77.44 297 ALA A CA 1
ATOM 2312 C C . ALA A 1 297 ? 10.977 -27.359 -17.25 1 77.44 297 ALA A C 1
ATOM 2314 O O . ALA A 1 297 ? 10.734 -28.562 -17.141 1 77.44 297 ALA A O 1
ATOM 2315 N N . GLY A 1 298 ? 11.469 -26.703 -18.266 1 74.5 298 GLY A N 1
ATOM 2316 C CA . GLY A 1 298 ? 11.891 -27.547 -19.375 1 74.5 298 GLY A CA 1
ATOM 2317 C C . GLY A 1 298 ? 12.898 -28.609 -18.969 1 74.5 298 GLY A C 1
ATOM 2318 O O . GLY A 1 298 ? 13.953 -28.297 -18.422 1 74.5 298 GLY A O 1
ATOM 2319 N N . HIS A 1 299 ? 12.453 -29.797 -19.172 1 65.06 299 HIS A N 1
ATOM 2320 C CA . HIS A 1 299 ? 13.258 -30.969 -18.859 1 65.06 299 HIS A CA 1
ATOM 2321 C C . HIS A 1 299 ? 13.641 -30.984 -17.375 1 65.06 299 HIS A C 1
ATOM 2323 O O . HIS A 1 299 ? 14.727 -31.438 -17.016 1 65.06 299 HIS A O 1
ATOM 2329 N N . GLY A 1 300 ? 12.812 -30.219 -16.672 1 64.56 300 GLY A N 1
ATOM 2330 C CA . GLY A 1 300 ? 13.156 -30.156 -15.266 1 64.56 300 GLY A CA 1
ATOM 2331 C C . GLY A 1 300 ? 13 -31.484 -14.547 1 64.56 300 GLY A C 1
ATOM 2332 O O . GLY A 1 300 ? 12.086 -32.25 -14.859 1 64.56 300 GLY A O 1
ATOM 2333 N N . GLN A 1 301 ? 14.125 -32.406 -14.398 1 64 301 GLN A N 1
ATOM 2334 C CA . GLN A 1 301 ? 14.344 -33.688 -13.742 1 64 301 GLN A CA 1
ATOM 2335 C C . GLN A 1 301 ? 13.789 -33.656 -12.32 1 64 301 GLN A C 1
ATOM 2337 O O . GLN A 1 301 ? 14.398 -34.25 -11.406 1 64 301 GLN A O 1
ATOM 2342 N N . GLY A 1 302 ? 12.734 -33 -12.18 1 65.44 302 GLY A N 1
ATOM 2343 C CA . GLY A 1 302 ? 12.148 -33.156 -10.859 1 65.44 302 GLY A CA 1
ATOM 2344 C C . GLY A 1 302 ? 12.703 -32.188 -9.836 1 65.44 302 GLY A C 1
ATOM 2345 O O . GLY A 1 302 ? 12.812 -32.531 -8.656 1 65.44 302 GLY A O 1
ATOM 2346 N N . HIS A 1 303 ? 13.062 -31.031 -10.219 1 78.75 303 HIS A N 1
ATOM 2347 C CA . HIS A 1 303 ? 13.695 -30.156 -9.242 1 78.75 303 HIS A CA 1
ATOM 2348 C C . HIS A 1 303 ? 12.664 -29.422 -8.398 1 78.75 303 HIS A C 1
ATOM 2350 O O . HIS A 1 303 ? 11.531 -29.203 -8.852 1 78.75 303 HIS A O 1
ATOM 2356 N N . LYS A 1 304 ? 13.023 -29.25 -7.121 1 93.38 304 LYS A N 1
ATOM 2357 C CA . LYS A 1 304 ? 12.227 -28.516 -6.156 1 93.38 304 LYS A CA 1
ATOM 2358 C C . LYS A 1 304 ? 12.328 -27.016 -6.395 1 93.38 304 LYS A C 1
ATOM 2360 O O . LYS A 1 304 ? 13.43 -26.453 -6.402 1 93.38 304 LYS A O 1
ATOM 2365 N N . ILE A 1 305 ? 11.148 -26.422 -6.695 1 95.88 305 ILE A N 1
ATOM 2366 C CA . ILE A 1 305 ? 11.039 -25 -7 1 95.88 305 ILE A CA 1
ATOM 2367 C C . ILE A 1 305 ? 10.281 -24.297 -5.883 1 95.88 305 ILE A C 1
ATOM 2369 O O . ILE A 1 305 ? 9.078 -24.516 -5.703 1 95.88 305 ILE A O 1
ATOM 2373 N N . ALA A 1 306 ? 10.93 -23.406 -5.156 1 98.06 306 ALA A N 1
ATOM 2374 C CA . ALA A 1 306 ? 10.367 -22.766 -3.965 1 98.06 306 ALA A CA 1
ATOM 2375 C C . ALA A 1 306 ? 9.109 -21.984 -4.301 1 98.06 306 ALA A C 1
ATOM 2377 O O . ALA A 1 306 ? 8.211 -21.859 -3.471 1 98.06 306 ALA A O 1
ATOM 2378 N N . SER A 1 307 ? 9.039 -21.531 -5.523 1 97.56 307 SER A N 1
ATOM 2379 C CA . SER A 1 307 ? 7.949 -20.641 -5.906 1 97.56 307 SER A CA 1
ATOM 2380 C C . SER A 1 307 ? 6.703 -21.422 -6.305 1 97.56 307 SER A C 1
ATOM 2382 O O . SER A 1 307 ? 5.621 -20.859 -6.445 1 97.56 307 SER A O 1
ATOM 2384 N N . GLY A 1 308 ? 6.855 -22.891 -6.488 1 96.75 308 GLY A N 1
ATOM 2385 C CA . GLY A 1 308 ? 5.602 -23.359 -7.059 1 96.75 308 GLY A CA 1
ATOM 2386 C C . GLY A 1 308 ? 5.512 -24.875 -7.16 1 96.75 308 GLY A C 1
ATOM 2387 O O . GLY A 1 308 ? 4.52 -25.406 -7.656 1 96.75 308 GLY A O 1
ATOM 2388 N N . SER A 1 309 ? 6.484 -25.688 -6.633 1 96.38 309 SER A N 1
ATOM 2389 C CA . SER A 1 309 ? 6.5 -27.109 -6.965 1 96.38 309 SER A CA 1
ATOM 2390 C C . SER A 1 309 ? 5.754 -27.938 -5.918 1 96.38 309 SER A C 1
ATOM 2392 O O . SER A 1 309 ? 5.59 -29.141 -6.07 1 96.38 309 SER A O 1
ATOM 2394 N N . THR A 1 310 ? 5.227 -27.328 -4.883 1 98.06 310 THR A N 1
ATOM 2395 C CA . THR A 1 310 ? 4.625 -28.047 -3.77 1 98.06 310 THR A CA 1
ATOM 2396 C C . THR A 1 310 ? 3.314 -28.703 -4.195 1 98.06 310 THR A C 1
ATOM 2398 O O . THR A 1 310 ? 2.539 -28.125 -4.953 1 98.06 310 THR A O 1
ATOM 2401 N N . LEU A 1 311 ? 3.123 -29.938 -3.762 1 98.12 311 LEU A N 1
ATOM 2402 C CA . LEU A 1 311 ? 1.827 -30.609 -3.836 1 98.12 311 LEU A CA 1
ATOM 2403 C C . LEU A 1 311 ? 1.15 -30.641 -2.469 1 98.12 311 LEU A C 1
ATOM 2405 O O . LEU A 1 311 ? 1.826 -30.656 -1.438 1 98.12 311 LEU A O 1
ATOM 2409 N N . SER A 1 312 ? -0.172 -30.688 -2.52 1 98.81 312 SER A N 1
ATOM 2410 C CA . SER A 1 312 ? -0.918 -30.828 -1.273 1 98.81 312 SER A CA 1
ATOM 2411 C C . SER A 1 312 ? -2.334 -31.328 -1.532 1 98.81 312 SER A C 1
ATOM 2413 O O . SER A 1 312 ? -2.646 -31.781 -2.639 1 98.81 312 SER A O 1
ATOM 2415 N N . SER A 1 313 ? -3.111 -31.531 -0.439 1 98.81 313 SER A N 1
ATOM 2416 C CA . SER A 1 313 ? -4.496 -31.984 -0.477 1 98.81 313 SER A CA 1
ATOM 2417 C C . SER A 1 313 ? -5.426 -30.984 0.187 1 98.81 313 SER A C 1
ATOM 2419 O O . SER A 1 313 ? -4.969 -30.047 0.851 1 98.81 313 SER A O 1
ATOM 2421 N N . SER A 1 314 ? -6.715 -31.172 -0.121 1 98.62 314 SER A N 1
ATOM 2422 C CA . SER A 1 314 ? -7.664 -30.234 0.492 1 98.62 314 SER A CA 1
ATOM 2423 C C . SER A 1 314 ? -7.645 -30.359 2.014 1 98.62 314 SER A C 1
ATOM 2425 O O . SER A 1 314 ? -7.785 -29.359 2.719 1 98.62 314 SER A O 1
ATOM 2427 N N . ASP A 1 315 ? -7.441 -31.562 2.547 1 98.75 315 ASP A N 1
ATOM 2428 C CA . ASP A 1 315 ? -7.32 -31.75 3.99 1 98.75 315 ASP A CA 1
ATOM 2429 C C . ASP A 1 315 ? -6.148 -30.953 4.555 1 98.75 315 ASP A C 1
ATOM 2431 O O . ASP A 1 315 ? -6.293 -30.25 5.551 1 98.75 315 ASP A O 1
ATOM 2435 N N . ASP A 1 316 ? -5.023 -31.094 3.947 1 98.88 316 ASP A N 1
ATOM 2436 C CA . ASP A 1 316 ? -3.824 -30.422 4.434 1 98.88 316 ASP A CA 1
ATOM 2437 C C . ASP A 1 316 ? -3.938 -28.906 4.262 1 98.88 316 ASP A C 1
ATOM 2439 O O . ASP A 1 316 ? -3.508 -28.141 5.133 1 98.88 316 ASP A O 1
ATOM 2443 N N . LEU A 1 317 ? -4.48 -28.438 3.141 1 98.69 317 LEU A N 1
ATOM 2444 C CA . LEU A 1 317 ? -4.594 -27 2.924 1 98.69 317 LEU A CA 1
ATOM 2445 C C . LEU A 1 317 ? -5.648 -26.391 3.842 1 98.69 317 LEU A C 1
ATOM 2447 O O . LEU A 1 317 ? -5.582 -25.203 4.176 1 98.69 317 LEU A O 1
ATOM 2451 N N . ALA A 1 318 ? -6.641 -27.188 4.25 1 98.81 318 ALA A N 1
ATOM 2452 C CA . ALA A 1 318 ? -7.535 -26.719 5.305 1 98.81 318 ALA A CA 1
ATOM 2453 C C . ALA A 1 318 ? -6.758 -26.375 6.574 1 98.81 318 ALA A C 1
ATOM 2455 O O . ALA A 1 318 ? -7.074 -25.406 7.266 1 98.81 318 ALA A O 1
ATOM 2456 N N . THR A 1 319 ? -5.801 -27.172 6.883 1 98.81 319 THR A N 1
ATOM 2457 C CA . THR A 1 319 ? -4.938 -26.922 8.031 1 98.81 319 THR A CA 1
ATOM 2458 C C . THR A 1 319 ? -4.156 -25.625 7.852 1 98.81 319 THR A C 1
ATOM 2460 O O . THR A 1 319 ? -3.992 -24.859 8.805 1 98.81 319 THR A O 1
ATOM 2463 N N . LEU A 1 320 ? -3.658 -25.375 6.645 1 98.62 320 LEU A N 1
ATOM 2464 C CA . LEU A 1 320 ? -2.977 -24.125 6.367 1 98.62 320 LEU A CA 1
ATOM 2465 C C . LEU A 1 320 ? -3.91 -22.938 6.598 1 98.62 320 LEU A C 1
ATOM 2467 O O . LEU A 1 320 ? -3.508 -21.922 7.18 1 98.62 320 LEU A O 1
ATOM 2471 N N . LEU A 1 321 ? -5.16 -23.031 6.109 1 98.62 321 LEU A N 1
ATOM 2472 C CA . LEU A 1 321 ? -6.137 -21.969 6.32 1 98.62 321 LEU A CA 1
ATOM 2473 C C . LEU A 1 321 ? -6.336 -21.703 7.809 1 98.62 321 LEU A C 1
ATOM 2475 O O . LEU A 1 321 ? -6.371 -20.547 8.234 1 98.62 321 LEU A O 1
ATOM 2479 N N . ARG A 1 322 ? -6.445 -22.766 8.594 1 98.75 322 ARG A N 1
ATOM 2480 C CA . ARG A 1 322 ? -6.613 -22.625 10.039 1 98.75 322 ARG A CA 1
ATOM 2481 C C . ARG A 1 322 ? -5.387 -21.969 10.672 1 98.75 322 ARG A C 1
ATOM 2483 O O . ARG A 1 322 ? -5.516 -21.156 11.594 1 98.75 322 ARG A O 1
ATOM 2490 N N . LEU A 1 323 ? -4.242 -22.312 10.18 1 98.75 323 LEU A N 1
ATOM 2491 C CA . LEU A 1 323 ? -3.01 -21.703 10.688 1 98.75 323 LEU A CA 1
ATOM 2492 C C . LEU A 1 323 ? -3.016 -20.203 10.492 1 98.75 323 LEU A C 1
ATOM 2494 O O . LEU A 1 323 ? -2.639 -19.453 11.398 1 98.75 323 LEU A O 1
ATOM 2498 N N . ILE A 1 324 ? -3.4 -19.734 9.352 1 98.25 324 ILE A N 1
ATOM 2499 C CA . ILE A 1 324 ? -3.443 -18.312 9.016 1 98.25 324 ILE A CA 1
ATOM 2500 C C . ILE A 1 324 ? -4.512 -17.625 9.859 1 98.25 324 ILE A C 1
ATOM 2502 O O . ILE A 1 324 ? -4.242 -16.594 10.484 1 98.25 324 ILE A O 1
ATOM 2506 N N . LEU A 1 325 ? -5.645 -18.203 9.938 1 98.12 325 LEU A N 1
ATOM 2507 C CA . LEU A 1 325 ? -6.793 -17.594 10.602 1 98.12 325 LEU A CA 1
ATOM 2508 C C . LEU A 1 325 ? -6.574 -17.531 12.109 1 98.12 325 LEU A C 1
ATOM 2510 O O . LEU A 1 325 ? -6.996 -16.578 12.758 1 98.12 325 LEU A O 1
ATOM 2514 N N . ASN A 1 326 ? -5.887 -18.531 12.656 1 98 326 ASN A N 1
ATOM 2515 C CA . ASN A 1 326 ? -5.625 -18.594 14.086 1 98 326 ASN A CA 1
ATOM 2516 C C . ASN A 1 326 ? -4.305 -17.922 14.445 1 98 326 ASN A C 1
ATOM 2518 O O . ASN A 1 326 ? -3.859 -17.984 15.586 1 98 326 ASN A O 1
ATOM 2522 N N . LYS A 1 327 ? -3.676 -17.391 13.523 1 97.44 327 LYS A N 1
ATOM 2523 C CA . LYS A 1 327 ? -2.484 -16.562 13.703 1 97.44 327 LYS A CA 1
ATOM 2524 C C . LYS A 1 327 ? -1.322 -17.391 14.242 1 97.44 327 LYS A C 1
ATOM 2526 O O . LYS A 1 327 ? -0.652 -16.969 15.195 1 97.44 327 LYS A O 1
ATOM 2531 N N . GLY A 1 328 ? -1.229 -18.594 13.758 1 98.12 328 GLY A N 1
ATOM 2532 C CA . GLY A 1 328 ? 0.013 -19.312 13.992 1 98.12 328 GLY A CA 1
ATOM 2533 C C . GLY A 1 328 ? -0.182 -20.594 14.789 1 98.12 328 GLY A C 1
ATOM 2534 O O . GLY A 1 328 ? 0.776 -21.328 15.039 1 98.12 328 GLY A O 1
ATOM 2535 N N . THR A 1 329 ? -1.457 -20.906 15.148 1 97.94 329 THR A N 1
ATOM 2536 C CA . THR A 1 329 ? -1.688 -22.094 15.969 1 97.94 329 THR A CA 1
ATOM 2537 C C . THR A 1 329 ? -2.826 -22.922 15.398 1 97.94 329 THR A C 1
ATOM 2539 O O . THR A 1 329 ? -3.816 -22.391 14.898 1 97.94 329 THR A O 1
ATOM 2542 N N . VAL A 1 330 ? -2.633 -24.266 15.406 1 98.25 330 VAL A N 1
ATOM 2543 C CA . VAL A 1 330 ? -3.678 -25.203 15.031 1 98.25 330 VAL A CA 1
ATOM 2544 C C . VAL A 1 330 ? -3.717 -26.359 16.031 1 98.25 330 VAL A C 1
ATOM 2546 O O . VAL A 1 330 ? -2.695 -27 16.281 1 98.25 330 VAL A O 1
ATOM 2549 N N . ASP A 1 331 ? -4.871 -26.641 16.656 1 97.25 331 ASP A N 1
ATOM 2550 C CA . ASP A 1 331 ? -5.098 -27.766 17.562 1 97.25 331 ASP A CA 1
ATOM 2551 C C . ASP A 1 331 ? -4.02 -27.812 18.656 1 97.25 331 ASP A C 1
ATOM 2553 O O . ASP A 1 331 ? -3.453 -28.875 18.922 1 97.25 331 ASP A O 1
ATOM 2557 N N . GLY A 1 332 ? -3.691 -26.688 19.125 1 96.44 332 GLY A N 1
ATOM 2558 C CA . GLY A 1 332 ? -2.76 -26.609 20.234 1 96.44 332 GLY A CA 1
ATOM 2559 C C . GLY A 1 332 ? -1.307 -26.594 19.797 1 96.44 332 GLY A C 1
ATOM 2560 O O . GLY A 1 332 ? -0.407 -26.391 20.625 1 96.44 332 GLY A O 1
ATOM 2561 N N . VAL A 1 333 ? -1.039 -26.812 18.562 1 97.94 333 VAL A N 1
ATOM 2562 C CA . VAL A 1 333 ? 0.321 -26.75 18.031 1 97.94 333 VAL A CA 1
ATOM 2563 C C . VAL A 1 333 ? 0.644 -25.328 17.578 1 97.94 333 VAL A C 1
ATOM 2565 O O . VAL A 1 333 ? -0.04 -24.781 16.703 1 97.94 333 VAL A O 1
ATOM 2568 N N . ALA A 1 334 ? 1.691 -24.766 18.172 1 97.81 334 ALA A N 1
ATOM 2569 C CA . ALA A 1 334 ? 2.102 -23.406 17.812 1 97.81 334 ALA A CA 1
ATOM 2570 C C . ALA A 1 334 ? 3.27 -23.438 16.828 1 97.81 334 ALA A C 1
ATOM 2572 O O . ALA A 1 334 ? 4.375 -23.844 17.172 1 97.81 334 ALA A O 1
ATOM 2573 N N . ILE A 1 335 ? 3.014 -23.062 15.625 1 97.94 335 ILE A N 1
ATOM 2574 C CA . ILE A 1 335 ? 4.07 -22.875 14.641 1 97.94 335 ILE A CA 1
ATOM 2575 C C . ILE A 1 335 ? 4.734 -21.516 14.852 1 97.94 335 ILE A C 1
ATOM 2577 O O . ILE A 1 335 ? 5.957 -21.391 14.742 1 97.94 335 ILE A O 1
ATOM 2581 N N . LEU A 1 336 ? 3.912 -20.469 15.086 1 97.25 336 LEU A N 1
ATOM 2582 C CA . LEU A 1 336 ? 4.34 -19.141 15.492 1 97.25 336 LEU A CA 1
ATOM 2583 C C . LEU A 1 336 ? 3.764 -18.766 16.859 1 97.25 336 LEU A C 1
ATOM 2585 O O . LEU A 1 336 ? 2.553 -18.875 17.078 1 97.25 336 LEU A O 1
ATOM 2589 N N . THR A 1 337 ? 4.641 -18.281 17.781 1 92.25 337 THR A N 1
ATOM 2590 C CA . THR A 1 337 ? 4.207 -18.031 19.141 1 92.25 337 THR A CA 1
ATOM 2591 C C . THR A 1 337 ? 3.6 -16.641 19.266 1 92.25 337 THR A C 1
ATOM 2593 O O . THR A 1 337 ? 2.746 -16.391 20.125 1 92.25 337 THR A O 1
ATOM 2596 N N . ASP A 1 338 ? 4.004 -15.758 18.484 1 95.31 338 ASP A N 1
ATOM 2597 C CA . ASP A 1 338 ? 3.482 -14.391 18.516 1 95.31 338 ASP A CA 1
ATOM 2598 C C . ASP A 1 338 ? 2.475 -14.164 17.391 1 95.31 338 ASP A C 1
ATOM 2600 O O . ASP A 1 338 ? 2.848 -14.086 16.219 1 95.31 338 ASP A O 1
ATOM 2604 N N . PRO A 1 339 ? 1.181 -13.992 17.719 1 95.06 339 PRO A N 1
ATOM 2605 C CA . PRO A 1 339 ? 0.163 -13.781 16.688 1 95.06 339 PRO A CA 1
ATOM 2606 C C . PRO A 1 339 ? 0.423 -12.539 15.852 1 95.06 339 PRO A C 1
ATOM 2608 O O . PRO A 1 339 ? -0.062 -12.438 14.719 1 95.06 339 PRO A O 1
ATOM 2611 N N . ALA A 1 340 ? 1.164 -11.586 16.344 1 94.06 340 ALA A N 1
ATOM 2612 C CA . ALA A 1 340 ? 1.462 -10.352 15.633 1 94.06 340 ALA A CA 1
ATOM 2613 C C . ALA A 1 340 ? 2.266 -10.625 14.367 1 94.06 340 ALA A C 1
ATOM 2615 O O . ALA A 1 340 ? 2.225 -9.844 13.414 1 94.06 340 ALA A O 1
ATOM 2616 N N . THR A 1 341 ? 2.984 -11.734 14.375 1 96.12 341 THR A N 1
ATOM 2617 C CA . THR A 1 341 ? 3.785 -12.094 13.211 1 96.12 341 THR A CA 1
ATOM 2618 C C . THR A 1 341 ? 2.893 -12.383 12.008 1 96.12 341 THR A C 1
ATOM 2620 O O . THR A 1 341 ? 3.125 -11.867 10.914 1 96.12 341 THR A O 1
ATOM 2623 N N . VAL A 1 342 ? 1.848 -13.211 12.211 1 96.94 342 VAL A N 1
ATOM 2624 C CA . VAL A 1 342 ? 0.932 -13.508 11.109 1 96.94 342 VAL A CA 1
ATOM 2625 C C . VAL A 1 342 ? 0.162 -12.25 10.719 1 96.94 342 VAL A C 1
ATOM 2627 O O . VAL A 1 342 ? -0.057 -11.992 9.531 1 96.94 342 VAL A O 1
ATOM 2630 N N . THR A 1 343 ? -0.247 -11.461 11.719 1 94.75 343 THR A N 1
ATOM 2631 C CA . THR A 1 343 ? -0.903 -10.195 11.414 1 94.75 343 THR A CA 1
ATOM 2632 C C . THR A 1 343 ? -0.022 -9.328 10.516 1 94.75 343 THR A C 1
ATOM 2634 O O . THR A 1 343 ? -0.504 -8.734 9.547 1 94.75 343 THR A O 1
ATOM 2637 N N . ASN A 1 344 ? 1.236 -9.273 10.844 1 94.12 344 ASN A N 1
ATOM 2638 C CA . ASN A 1 344 ? 2.17 -8.516 10.016 1 94.12 344 ASN A CA 1
ATOM 2639 C C . ASN A 1 344 ? 2.232 -9.07 8.594 1 94.12 344 ASN A C 1
ATOM 2641 O O . ASN A 1 344 ? 2.256 -8.305 7.633 1 94.12 344 ASN A O 1
ATOM 2645 N N . MET A 1 345 ? 2.207 -10.359 8.414 1 96.94 345 MET A N 1
ATOM 2646 C CA . MET A 1 345 ? 2.279 -11 7.098 1 96.94 345 MET A CA 1
ATOM 2647 C C . MET A 1 345 ? 1.063 -10.633 6.25 1 96.94 345 MET A C 1
ATOM 2649 O O . MET A 1 345 ? 1.177 -10.469 5.035 1 96.94 345 MET A O 1
ATOM 2653 N N . ILE A 1 346 ? -0.09 -10.492 6.93 1 96.38 346 ILE A N 1
ATOM 2654 C CA . ILE A 1 346 ? -1.326 -10.297 6.18 1 96.38 346 ILE A CA 1
ATOM 2655 C C . ILE A 1 346 ? -1.76 -8.836 6.266 1 96.38 346 ILE A C 1
ATOM 2657 O O . ILE A 1 346 ? -2.945 -8.523 6.125 1 96.38 346 ILE A O 1
ATOM 2661 N N . THR A 1 347 ? -0.946 -7.953 6.621 1 93.62 347 THR A N 1
ATOM 2662 C CA . THR A 1 347 ? -1.131 -6.512 6.496 1 93.62 347 THR A CA 1
ATOM 2663 C C . THR A 1 347 ? -0.499 -5.992 5.203 1 93.62 347 THR A C 1
ATOM 2665 O O . THR A 1 347 ? 0.605 -6.402 4.84 1 93.62 347 THR A O 1
ATOM 2668 N N . GLY A 1 348 ? -1.235 -5.07 4.547 1 93.06 348 GLY A N 1
ATOM 2669 C CA . GLY A 1 348 ? -0.755 -4.57 3.268 1 93.06 348 GLY A CA 1
ATOM 2670 C C . GLY A 1 348 ? 0.602 -3.898 3.361 1 93.06 348 GLY A C 1
ATOM 2671 O O . GLY A 1 348 ? 0.874 -3.17 4.32 1 93.06 348 GLY A O 1
ATOM 2672 N N . LYS A 1 349 ? 1.463 -4.172 2.328 1 93.12 349 LYS A N 1
ATOM 2673 C CA . LYS A 1 349 ? 2.814 -3.619 2.312 1 93.12 349 LYS A CA 1
ATOM 2674 C C . LYS A 1 349 ? 2.992 -2.635 1.161 1 93.12 349 LYS A C 1
ATOM 2676 O O . LYS A 1 349 ? 3.352 -1.476 1.377 1 93.12 349 LYS A O 1
ATOM 2681 N N . TYR A 1 350 ? 2.693 -3.146 -0.071 1 90.56 350 TYR A N 1
ATOM 2682 C CA . TYR A 1 350 ? 2.883 -2.334 -1.268 1 90.56 350 TYR A CA 1
ATOM 2683 C C . TYR A 1 350 ? 1.65 -2.383 -2.162 1 90.56 350 TYR A C 1
ATOM 2685 O O . TYR A 1 350 ? 1.072 -3.451 -2.375 1 90.56 350 TYR A O 1
ATOM 2693 N N . ALA A 1 351 ? 1.285 -1.215 -2.67 1 90.19 351 ALA A N 1
ATOM 2694 C CA . ALA A 1 351 ? 0.105 -1.144 -3.527 1 90.19 351 ALA A CA 1
ATOM 2695 C C . ALA A 1 351 ? 0.289 -1.986 -4.785 1 90.19 351 ALA A C 1
ATOM 2697 O O . ALA A 1 351 ? 1.371 -2.002 -5.379 1 90.19 351 ALA A O 1
ATOM 2698 N N . VAL A 1 352 ? -0.776 -2.609 -5.113 1 90 352 VAL A N 1
ATOM 2699 C CA . VAL A 1 352 ? -0.724 -3.445 -6.309 1 90 352 VAL A CA 1
ATOM 2700 C C . VAL A 1 352 ? -1.077 -2.613 -7.539 1 90 352 VAL A C 1
ATOM 2702 O O . VAL A 1 352 ? -1.868 -1.671 -7.453 1 90 352 VAL A O 1
ATOM 2705 N N . ASN A 1 353 ? -0.482 -2.949 -8.68 1 75 353 ASN A N 1
ATOM 2706 C CA . ASN A 1 353 ? -0.635 -2.164 -9.898 1 75 353 ASN A CA 1
ATOM 2707 C C . ASN A 1 353 ? -2.033 -2.314 -10.492 1 75 353 ASN A C 1
ATOM 2709 O O . ASN A 1 353 ? -2.787 -3.205 -10.094 1 75 353 ASN A O 1
ATOM 2713 N N . LYS A 1 354 ? -2.33 -1.413 -11.344 1 70 354 LYS A N 1
ATOM 2714 C CA . LYS A 1 354 ? -3.652 -1.349 -11.961 1 70 354 LYS A CA 1
ATOM 2715 C C . LYS A 1 354 ? -3.969 -2.635 -12.719 1 70 354 LYS A C 1
ATOM 2717 O O . LYS A 1 354 ? -5.086 -3.15 -12.641 1 70 354 LYS A O 1
ATOM 2722 N N . GLU A 1 355 ? -2.949 -3.113 -13.391 1 68 355 GLU A N 1
ATOM 2723 C CA . GLU A 1 355 ? -3.17 -4.332 -14.164 1 68 355 GLU A CA 1
ATOM 2724 C C . GLU A 1 355 ? -3.59 -5.488 -13.258 1 68 355 GLU A C 1
ATOM 2726 O O . GLU A 1 355 ? -4.531 -6.219 -13.57 1 68 355 GLU A O 1
ATOM 2731 N N . PHE A 1 356 ? -2.984 -5.531 -12.203 1 73.69 356 PHE A N 1
ATOM 2732 C CA . PHE A 1 356 ? -3.295 -6.602 -11.273 1 73.69 356 PHE A CA 1
ATOM 2733 C C . PHE A 1 356 ? -4.668 -6.391 -10.641 1 73.69 356 PHE A C 1
ATOM 2735 O O . PHE A 1 356 ? -5.441 -7.34 -10.492 1 73.69 356 PHE A O 1
ATOM 2742 N N . MET A 1 357 ? -5.023 -5.168 -10.562 1 75.69 357 MET A N 1
ATOM 2743 C CA . MET A 1 357 ? -6.328 -4.852 -9.992 1 75.69 357 MET A CA 1
ATOM 2744 C C . MET A 1 357 ? -7.445 -5.211 -10.969 1 75.69 357 MET A C 1
ATOM 2746 O O . MET A 1 357 ? -8.5 -5.707 -10.555 1 75.69 357 MET A O 1
ATOM 2750 N N . ASP A 1 358 ? -7.164 -5.008 -12.211 1 75.75 358 ASP A N 1
ATOM 2751 C CA . ASP A 1 358 ? -8.156 -5.352 -13.219 1 75.75 358 ASP A CA 1
ATOM 2752 C C . ASP A 1 358 ? -8.398 -6.859 -13.258 1 75.75 358 ASP A C 1
ATOM 2754 O O . ASP A 1 358 ? -9.539 -7.312 -13.391 1 75.75 358 ASP A O 1
ATOM 2758 N N . GLU A 1 359 ? -7.312 -7.551 -13.109 1 76.5 359 GLU A N 1
ATOM 2759 C CA . GLU A 1 359 ? -7.43 -9.008 -13.07 1 76.5 359 GLU A CA 1
ATOM 2760 C C . GLU A 1 359 ? -8.227 -9.461 -11.852 1 76.5 359 GLU A C 1
ATOM 2762 O O . GLU A 1 359 ? -9.039 -10.383 -11.938 1 76.5 359 GLU A O 1
ATOM 2767 N N . LEU A 1 360 ? -7.98 -8.797 -10.812 1 80.12 360 LEU A N 1
ATOM 2768 C CA . LEU A 1 360 ? -8.695 -9.102 -9.578 1 80.12 360 LEU A CA 1
ATOM 2769 C C . LEU A 1 360 ? -10.203 -8.969 -9.773 1 80.12 360 LEU A C 1
ATOM 2771 O O . LEU A 1 360 ? -10.969 -9.812 -9.305 1 80.12 360 LEU A O 1
ATOM 2775 N N . LEU A 1 361 ? -10.602 -8.031 -10.5 1 79.75 361 LEU A N 1
ATOM 2776 C CA . LEU A 1 361 ? -12.023 -7.77 -10.711 1 79.75 361 LEU A CA 1
ATOM 2777 C C . LEU A 1 361 ? -12.641 -8.836 -11.609 1 79.75 361 LEU A C 1
ATOM 2779 O O . LEU A 1 361 ? -13.773 -9.266 -11.383 1 79.75 361 LEU A O 1
ATOM 2783 N N . ILE A 1 362 ? -11.859 -9.344 -12.461 1 83.12 362 ILE A N 1
ATOM 2784 C CA . ILE A 1 362 ? -12.336 -10.391 -13.367 1 83.12 362 ILE A CA 1
ATOM 2785 C C .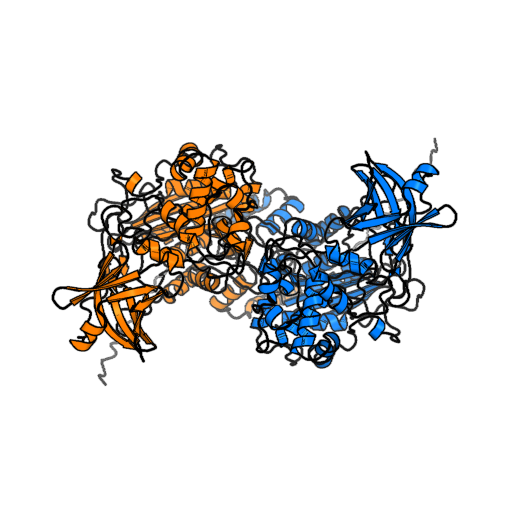 ILE A 1 362 ? -12.484 -11.703 -12.602 1 83.12 362 ILE A C 1
ATOM 2787 O O . ILE A 1 362 ? -13.344 -12.523 -12.938 1 83.12 362 ILE A O 1
ATOM 2791 N N . GLU A 1 363 ? -11.766 -11.867 -11.531 1 87.69 363 GLU A N 1
ATOM 2792 C CA . GLU A 1 363 ? -11.742 -13.102 -10.758 1 87.69 363 GLU A CA 1
ATOM 2793 C C . GLU A 1 363 ? -12.867 -13.133 -9.727 1 87.69 363 GLU A C 1
ATOM 2795 O O . GLU A 1 363 ? -12.93 -14.039 -8.898 1 87.69 363 GLU A O 1
ATOM 2800 N N . GLY A 1 364 ? -13.797 -12.164 -9.844 1 89.62 364 GLY A N 1
ATOM 2801 C CA . GLY A 1 364 ? -14.992 -12.18 -9.016 1 89.62 364 GLY A CA 1
ATOM 2802 C C . GLY A 1 364 ? -14.844 -11.352 -7.754 1 89.62 364 GLY A C 1
ATOM 2803 O O . GLY A 1 364 ? -15.695 -11.414 -6.863 1 89.62 364 GLY A O 1
ATOM 2804 N N . HIS A 1 365 ? -13.773 -10.578 -7.605 1 89.56 365 HIS A N 1
ATOM 2805 C CA . HIS A 1 365 ? -13.578 -9.68 -6.473 1 89.56 365 HIS A CA 1
ATOM 2806 C C . HIS A 1 365 ? -14.336 -8.367 -6.672 1 89.56 365 HIS A C 1
ATOM 2808 O O . HIS A 1 365 ? -14.789 -8.07 -7.777 1 89.56 365 HIS A O 1
ATOM 2814 N N . GLN A 1 366 ? -14.555 -7.672 -5.543 1 90.19 366 GLN A N 1
ATOM 2815 C CA . GLN A 1 366 ? -15.172 -6.355 -5.543 1 90.19 366 GLN A CA 1
ATOM 2816 C C . GLN A 1 366 ? -14.242 -5.305 -4.953 1 90.19 366 GLN A C 1
ATOM 2818 O O . GLN A 1 366 ? -13.875 -5.379 -3.777 1 90.19 366 GLN A O 1
ATOM 2823 N N . TYR A 1 367 ? -13.867 -4.309 -5.73 1 89.31 367 TYR A N 1
ATOM 2824 C CA . TYR A 1 367 ? -12.961 -3.273 -5.25 1 89.31 367 TYR A CA 1
ATOM 2825 C C . TYR A 1 367 ? -13.289 -1.925 -5.879 1 89.31 367 TYR A C 1
ATOM 2827 O O . TYR A 1 367 ? -13.602 -1.848 -7.07 1 89.31 367 TYR A O 1
ATOM 2835 N N . ASN A 1 368 ? -13.281 -0.907 -5.059 1 89.31 368 ASN A N 1
ATOM 2836 C CA . ASN A 1 368 ? -13.359 0.488 -5.48 1 89.31 368 ASN A CA 1
ATOM 2837 C C . ASN A 1 368 ? -12.141 1.281 -5.012 1 89.31 368 ASN A C 1
ATOM 2839 O O . ASN A 1 368 ? -11.922 1.439 -3.809 1 89.31 368 ASN A O 1
ATOM 2843 N N . PRO A 1 369 ? -11.367 1.831 -5.988 1 88.5 369 PRO A N 1
ATOM 2844 C CA . PRO A 1 369 ? -10.125 2.5 -5.605 1 88.5 369 PRO A CA 1
ATOM 2845 C C . PRO A 1 369 ? -10.359 3.895 -5.027 1 88.5 369 PRO A C 1
ATOM 2847 O O . PRO A 1 369 ? -9.43 4.516 -4.504 1 88.5 369 PRO A O 1
ATOM 2850 N N . ASP A 1 370 ? -11.555 4.461 -5.055 1 91.31 370 ASP A N 1
ATOM 2851 C CA . ASP A 1 370 ? -11.875 5.824 -4.637 1 91.31 370 ASP A CA 1
ATOM 2852 C C . ASP A 1 370 ? -11.789 5.969 -3.117 1 91.31 370 ASP A C 1
ATOM 2854 O O . ASP A 1 370 ? -12.805 5.973 -2.428 1 91.31 370 ASP A O 1
ATOM 2858 N N . GLY A 1 371 ? -10.531 6.258 -2.619 1 92.62 371 GLY A N 1
ATOM 2859 C CA . GLY A 1 371 ? -10.305 6.395 -1.189 1 92.62 371 GLY A CA 1
ATOM 2860 C C . GLY A 1 371 ? -9.914 5.094 -0.517 1 92.62 371 GLY A C 1
ATOM 2861 O O . GLY A 1 371 ? -9.992 4.973 0.708 1 92.62 371 GLY A O 1
ATOM 2862 N N . ASN A 1 372 ? -9.516 4.086 -1.344 1 91.62 372 ASN A N 1
ATOM 2863 C CA . ASN A 1 372 ? -9.18 2.773 -0.804 1 91.62 372 ASN A CA 1
ATOM 2864 C C . ASN A 1 372 ? -7.816 2.297 -1.293 1 91.62 372 ASN A C 1
ATOM 2866 O O . ASN A 1 372 ? -7.145 2.996 -2.055 1 91.62 372 ASN A O 1
ATOM 2870 N N . THR A 1 373 ? -7.395 1.125 -0.733 1 91.06 373 THR A N 1
ATOM 2871 C CA . THR A 1 373 ? -6.078 0.603 -1.084 1 91.06 373 THR A CA 1
ATOM 2872 C C . THR A 1 373 ? -6.098 -0.923 -1.13 1 91.06 373 THR A C 1
ATOM 2874 O O . THR A 1 373 ? -6.738 -1.566 -0.295 1 91.06 373 THR A O 1
ATOM 2877 N N . LEU A 1 374 ? -5.555 -1.497 -2.146 1 91.94 374 LEU A N 1
ATOM 2878 C CA . LEU A 1 374 ? -5.164 -2.9 -2.227 1 91.94 374 LEU A CA 1
ATOM 2879 C C . LEU A 1 374 ? -3.648 -3.039 -2.303 1 91.94 374 LEU A C 1
ATOM 2881 O O . LEU A 1 374 ? -2.984 -2.277 -3.01 1 91.94 374 LEU A O 1
ATOM 2885 N N . ALA A 1 375 ? -3.123 -4.008 -1.577 1 93.31 375 ALA A N 1
ATOM 2886 C CA . ALA A 1 375 ? -1.672 -4.141 -1.466 1 93.31 375 ALA A CA 1
ATOM 2887 C C . ALA A 1 375 ? -1.255 -5.605 -1.429 1 93.31 375 ALA A C 1
ATOM 2889 O O . ALA A 1 375 ? -2.104 -6.496 -1.336 1 93.31 375 ALA A O 1
ATOM 2890 N N . SER A 1 376 ? 0.043 -5.812 -1.594 1 94.56 376 SER A N 1
ATOM 2891 C CA . SER A 1 376 ? 0.597 -7.145 -1.372 1 94.56 376 SER A CA 1
ATOM 2892 C C . SER A 1 376 ? 0.933 -7.367 0.099 1 94.56 376 SER A C 1
ATOM 2894 O O . SER A 1 376 ? 1.051 -6.41 0.865 1 94.56 376 SER A O 1
ATOM 2896 N N . GLY A 1 377 ? 1 -8.648 0.478 1 95.69 377 GLY A N 1
ATOM 2897 C CA . GLY A 1 377 ? 1.512 -9.055 1.777 1 95.69 377 GLY A CA 1
ATOM 2898 C C . GLY A 1 377 ? 2.744 -9.93 1.685 1 95.69 377 GLY A C 1
ATOM 2899 O O . GLY A 1 377 ? 3.305 -10.109 0.601 1 95.69 377 GLY A O 1
ATOM 2900 N N . TYR A 1 378 ? 3.223 -10.352 2.85 1 97.31 378 TYR A N 1
ATOM 2901 C CA . TYR A 1 378 ? 4.336 -11.297 2.836 1 97.31 378 TYR A CA 1
ATOM 2902 C C . TYR A 1 378 ? 3.85 -12.703 2.514 1 97.31 378 TYR A C 1
ATOM 2904 O O . TYR A 1 378 ? 3.314 -13.398 3.381 1 97.31 378 TYR A O 1
ATOM 2912 N N . GLY A 1 379 ? 4.066 -13.062 1.251 1 97.5 379 GLY A N 1
ATOM 2913 C CA . GLY A 1 379 ? 3.613 -14.367 0.799 1 97.5 379 GLY A CA 1
ATOM 2914 C C . GLY A 1 379 ? 2.166 -14.375 0.343 1 97.5 379 GLY A C 1
ATOM 2915 O O . GLY A 1 379 ? 1.548 -15.438 0.229 1 97.5 379 GLY A O 1
ATOM 2916 N N . PHE A 1 380 ? 1.589 -13.172 0.139 1 95.88 380 PHE A N 1
ATOM 2917 C CA . PHE A 1 380 ? 0.197 -13.031 -0.27 1 95.88 380 PHE A CA 1
ATOM 2918 C C . PHE A 1 380 ? 0.069 -12.023 -1.404 1 95.88 380 PHE A C 1
ATOM 2920 O O . PHE A 1 380 ? 0.811 -11.039 -1.455 1 95.88 380 PHE A O 1
ATOM 2927 N N . ASP A 1 381 ? -0.898 -12.297 -2.311 1 91.5 381 ASP A N 1
ATOM 2928 C CA . ASP A 1 381 ? -1.027 -11.492 -3.521 1 91.5 381 ASP A CA 1
ATOM 2929 C C . ASP A 1 381 ? -1.813 -10.211 -3.252 1 91.5 381 ASP A C 1
ATOM 2931 O O . ASP A 1 381 ? -1.395 -9.125 -3.652 1 91.5 381 ASP A O 1
ATOM 2935 N N . TYR A 1 382 ? -2.926 -10.344 -2.535 1 90.88 382 TYR A N 1
ATOM 2936 C CA . TYR A 1 382 ? -3.807 -9.203 -2.297 1 90.88 382 TYR A CA 1
ATOM 2937 C C . TYR A 1 382 ? -4.184 -9.109 -0.823 1 90.88 382 TYR A C 1
ATOM 2939 O O . TYR A 1 382 ? -4.527 -10.109 -0.196 1 90.88 382 TYR A O 1
ATOM 2947 N N . VAL A 1 383 ? -4.094 -7.914 -0.303 1 92.38 383 VAL A N 1
ATOM 2948 C CA . VAL A 1 383 ? -4.523 -7.574 1.05 1 92.38 383 VAL A CA 1
ATOM 2949 C C . VAL A 1 383 ? -5.312 -6.27 1.03 1 92.38 383 VAL A C 1
ATOM 2951 O O . VAL A 1 383 ? -4.832 -5.254 0.523 1 92.38 383 VAL A O 1
ATOM 2954 N N . GLY A 1 384 ? -6.523 -6.293 1.549 1 91.38 384 GLY A N 1
ATOM 2955 C CA . GLY A 1 384 ? -7.391 -5.129 1.612 1 91.38 384 GLY A CA 1
ATOM 2956 C C . GLY A 1 384 ? -8.859 -5.461 1.409 1 91.38 384 GLY A C 1
ATOM 2957 O O . GLY A 1 384 ? -9.219 -6.633 1.295 1 91.38 384 GLY A O 1
ATOM 2958 N N . HIS A 1 385 ? -9.68 -4.48 1.339 1 89 385 HIS A N 1
ATOM 2959 C CA . HIS A 1 385 ? -11.094 -4.738 1.077 1 89 385 HIS A CA 1
ATOM 2960 C C . HIS A 1 385 ? -11.32 -5.176 -0.367 1 89 385 HIS A C 1
ATOM 2962 O O . HIS A 1 385 ? -11.18 -4.371 -1.291 1 89 385 HIS A O 1
ATOM 2968 N N . GLY A 1 386 ? -11.609 -6.484 -0.475 1 89.25 386 GLY A N 1
ATOM 2969 C CA . GLY A 1 386 ? -11.617 -6.984 -1.841 1 89.25 386 GLY A CA 1
ATOM 2970 C C . GLY A 1 386 ? -12.672 -8.047 -2.082 1 89.25 386 GLY A C 1
ATOM 2971 O O . GLY A 1 386 ? -12.797 -8.562 -3.193 1 89.25 386 GLY A O 1
ATOM 2972 N N . GLN A 1 387 ? -13.438 -8.398 -0.969 1 93.19 387 GLN A N 1
ATOM 2973 C CA . GLN A 1 387 ? -14.43 -9.453 -1.163 1 93.19 387 GLN A CA 1
ATOM 2974 C C . GLN A 1 387 ? -15.695 -9.18 -0.361 1 93.19 387 GLN A C 1
ATOM 2976 O O . GLN A 1 387 ? -15.695 -9.281 0.868 1 93.19 387 GLN A O 1
ATOM 2981 N N . TRP A 1 388 ? -16.766 -8.867 -1.092 1 94.75 388 TRP A N 1
ATOM 2982 C CA . TRP A 1 388 ? -18.109 -8.68 -0.552 1 94.75 388 TRP A CA 1
ATOM 2983 C C . TRP A 1 388 ? -18.094 -7.719 0.634 1 94.75 388 TRP A C 1
ATOM 2985 O O . TRP A 1 388 ? -18.766 -7.953 1.642 1 94.75 388 TRP A O 1
ATOM 2995 N N . GLY A 1 389 ? -17.25 -6.738 0.625 1 90.81 389 GLY A N 1
ATOM 2996 C CA . GLY A 1 389 ? -17.219 -5.68 1.618 1 90.81 389 GLY A CA 1
ATOM 2997 C C . GLY A 1 389 ? -16.344 -6.012 2.816 1 90.81 389 GLY A C 1
ATOM 2998 O O . GLY A 1 389 ? -16.422 -5.332 3.844 1 90.81 389 GLY A O 1
ATOM 2999 N N . HIS A 1 390 ? -15.547 -7.043 2.775 1 92.88 390 HIS A N 1
ATOM 3000 C CA . HIS A 1 390 ? -14.703 -7.461 3.891 1 92.88 390 HIS A CA 1
ATOM 3001 C C . HIS A 1 390 ? -13.219 -7.34 3.537 1 92.88 390 HIS A C 1
ATOM 3003 O O . HIS A 1 390 ? -12.852 -7.43 2.365 1 92.88 390 HIS A O 1
ATOM 3009 N N . ALA A 1 391 ? -12.43 -7.082 4.68 1 92.75 391 ALA A N 1
ATOM 3010 C CA . ALA A 1 391 ? -10.992 -7.312 4.527 1 92.75 391 ALA A CA 1
ATOM 3011 C C . ALA A 1 391 ? -10.719 -8.727 4.027 1 92.75 391 ALA A C 1
ATOM 3013 O O . ALA A 1 391 ? -11.367 -9.688 4.457 1 92.75 391 ALA A O 1
ATOM 3014 N N . TYR A 1 392 ? -9.789 -8.773 3.064 1 92.19 392 TYR A N 1
ATOM 3015 C CA . TYR A 1 392 ? -9.594 -9.984 2.277 1 92.19 392 TYR A CA 1
ATOM 3016 C C . TYR A 1 392 ? -8.109 -10.227 1.997 1 92.19 392 TYR A C 1
ATOM 3018 O O . TYR A 1 392 ? -7.355 -9.273 1.784 1 92.19 392 TYR A O 1
ATOM 3026 N N . ILE A 1 393 ? -7.73 -11.539 2.074 1 95.81 393 ILE A N 1
ATOM 3027 C CA . ILE A 1 393 ? -6.391 -11.992 1.718 1 95.81 393 ILE A CA 1
ATOM 3028 C C . ILE A 1 393 ? -6.484 -13.117 0.686 1 95.81 393 ILE A C 1
ATOM 3030 O O . ILE A 1 393 ? -7.367 -13.977 0.773 1 95.81 393 ILE A O 1
ATOM 3034 N N . ASP A 1 394 ? -5.543 -12.977 -0.266 1 91.81 394 ASP A N 1
ATOM 3035 C CA . ASP A 1 394 ? -5.555 -14.016 -1.291 1 91.81 394 ASP A CA 1
ATOM 3036 C C . ASP A 1 394 ? -4.141 -14.484 -1.614 1 91.81 394 ASP A C 1
ATOM 3038 O O . ASP A 1 394 ? -3.191 -13.695 -1.547 1 91.81 394 ASP A O 1
ATOM 3042 N N . LYS A 1 395 ? -3.965 -15.797 -1.769 1 94.88 395 LYS A N 1
ATOM 3043 C CA . LYS A 1 395 ? -2.834 -16.391 -2.471 1 94.88 395 LYS A CA 1
ATOM 3044 C C . LYS A 1 395 ? -3.281 -17.562 -3.34 1 94.88 395 LYS A C 1
ATOM 3046 O O . LYS A 1 395 ? -3.539 -18.656 -2.834 1 94.88 395 LYS A O 1
ATOM 3051 N N . SER A 1 396 ? -3.268 -17.391 -4.621 1 92.44 396 SER A N 1
ATOM 3052 C CA . SER A 1 396 ? -3.633 -18.453 -5.551 1 92.44 396 SER A CA 1
ATOM 3053 C C . SER A 1 396 ? -2.402 -19.016 -6.254 1 92.44 396 SER A C 1
ATOM 3055 O O . SER A 1 396 ? -1.276 -18.609 -5.973 1 92.44 396 SER A O 1
ATOM 3057 N N . GLY A 1 397 ? -2.668 -20.125 -6.984 1 95 397 GLY A N 1
ATOM 3058 C CA . GLY A 1 397 ? -1.549 -20.781 -7.645 1 95 397 GLY A CA 1
ATOM 3059 C C . GLY A 1 397 ? -1.934 -21.438 -8.953 1 95 397 GLY A C 1
ATOM 3060 O O . GLY A 1 397 ? -3.006 -22.031 -9.062 1 95 397 GLY A O 1
ATOM 3061 N N . ASP A 1 398 ? -1.047 -21.266 -9.906 1 93.44 398 ASP A N 1
ATOM 3062 C CA . ASP A 1 398 ? -1.17 -21.922 -11.211 1 93.44 398 ASP A CA 1
ATOM 3063 C C . ASP A 1 398 ? 0.106 -22.688 -11.57 1 93.44 398 ASP A C 1
ATOM 3065 O O . ASP A 1 398 ? 1.21 -22.234 -11.25 1 93.44 398 ASP A O 1
ATOM 3069 N N . THR A 1 399 ? -0.08 -23.828 -12.117 1 92.94 399 THR A N 1
ATOM 3070 C CA . THR A 1 399 ? 1.002 -24.578 -12.75 1 92.94 399 THR A CA 1
ATOM 3071 C C . THR A 1 399 ? 0.694 -24.828 -14.219 1 92.94 399 THR A C 1
ATOM 3073 O O . THR A 1 399 ? -0.2 -24.203 -14.789 1 92.94 399 THR A O 1
ATOM 3076 N N . ALA A 1 400 ? 1.49 -25.703 -14.797 1 90.19 400 ALA A N 1
ATOM 3077 C CA . ALA A 1 400 ? 1.241 -26 -16.203 1 90.19 400 ALA A CA 1
ATOM 3078 C C . ALA A 1 400 ? -0.139 -26.625 -16.391 1 90.19 400 ALA A C 1
ATOM 3080 O O . ALA A 1 400 ? -0.792 -26.406 -17.422 1 90.19 400 ALA A O 1
ATOM 3081 N N . VAL A 1 401 ? -0.609 -27.406 -15.328 1 92.75 401 VAL A N 1
ATOM 3082 C CA . VAL A 1 401 ? -1.804 -28.188 -15.633 1 92.75 401 VAL A CA 1
ATOM 3083 C C . VAL A 1 401 ? -2.766 -28.141 -14.445 1 92.75 401 VAL A C 1
ATOM 3085 O O . VAL A 1 401 ? -3.873 -28.672 -14.516 1 92.75 401 VAL A O 1
ATOM 3088 N N . HIS A 1 402 ? -2.361 -27.594 -13.32 1 95 402 HIS A N 1
ATOM 3089 C CA . HIS A 1 402 ? -3.219 -27.5 -12.141 1 95 402 HIS A CA 1
ATOM 3090 C C . HIS A 1 402 ? -3.488 -26.031 -11.781 1 95 402 HIS A C 1
ATOM 3092 O O . HIS A 1 402 ? -2.684 -25.156 -12.094 1 95 402 HIS A O 1
ATOM 3098 N N . VAL A 1 403 ? -4.648 -25.781 -11.141 1 95.12 403 VAL A N 1
ATOM 3099 C CA . VAL A 1 403 ? -5.039 -24.453 -10.664 1 95.12 403 VAL A CA 1
ATOM 3100 C C . VAL A 1 403 ? -5.48 -24.531 -9.203 1 95.12 403 VAL A C 1
ATOM 3102 O O . VAL A 1 403 ? -6.18 -25.484 -8.82 1 95.12 403 VAL A O 1
ATOM 3105 N N . THR A 1 404 ? -5.004 -23.609 -8.367 1 96.62 404 THR A N 1
ATOM 3106 C CA . THR A 1 404 ? -5.445 -23.469 -6.984 1 96.62 404 THR A CA 1
ATOM 3107 C C . THR A 1 404 ? -5.977 -22.062 -6.734 1 96.62 404 THR A C 1
ATOM 3109 O O . THR A 1 404 ? -5.371 -21.078 -7.164 1 96.62 404 THR A O 1
ATOM 3112 N N . ARG A 1 405 ? -7.156 -21.891 -6.133 1 96.38 405 ARG A N 1
ATOM 3113 C CA . ARG A 1 405 ? -7.742 -20.609 -5.762 1 96.38 405 ARG A CA 1
ATOM 3114 C C . ARG A 1 405 ? -8.109 -20.578 -4.281 1 96.38 405 ARG A C 1
ATOM 3116 O O . ARG A 1 405 ? -8.75 -21.516 -3.779 1 96.38 405 ARG A O 1
ATOM 3123 N N . THR A 1 406 ? -7.633 -19.5 -3.605 1 95.69 406 THR A N 1
ATOM 3124 C CA . THR A 1 406 ? -7.883 -19.344 -2.178 1 95.69 406 THR A CA 1
ATOM 3125 C C . THR A 1 406 ? -8.539 -18 -1.893 1 95.69 406 THR A C 1
ATOM 3127 O O . THR A 1 406 ? -8.391 -17.047 -2.668 1 95.69 406 THR A O 1
ATOM 3130 N N . GLY A 1 407 ? -9.289 -17.922 -0.84 1 96.62 407 GLY A N 1
ATOM 3131 C CA . GLY A 1 407 ? -9.844 -16.719 -0.266 1 96.62 407 GLY A CA 1
ATOM 3132 C C . GLY A 1 407 ? -9.969 -16.766 1.244 1 96.62 407 GLY A C 1
ATOM 3133 O O . GLY A 1 407 ? -10.453 -17.766 1.796 1 96.62 407 GLY A O 1
ATOM 3134 N N . ILE A 1 408 ? -9.461 -15.711 1.902 1 98 408 ILE A N 1
ATOM 3135 C CA . ILE A 1 408 ? -9.477 -15.672 3.361 1 98 408 ILE A CA 1
ATOM 3136 C C . ILE A 1 408 ? -10.055 -14.336 3.832 1 98 408 ILE A C 1
ATOM 3138 O O . ILE A 1 408 ? -9.617 -13.273 3.391 1 98 408 ILE A O 1
ATOM 3142 N N . ALA A 1 409 ? -11.062 -14.375 4.637 1 97.12 409 ALA A N 1
ATOM 3143 C CA . ALA A 1 409 ? -11.625 -13.227 5.336 1 97.12 409 ALA A CA 1
ATOM 3144 C C . ALA A 1 409 ? -11.391 -13.328 6.84 1 97.12 409 ALA A C 1
ATOM 3146 O O . ALA A 1 409 ? -12.195 -13.922 7.562 1 97.12 409 ALA A O 1
ATOM 3147 N N . PRO A 1 410 ? -10.367 -12.656 7.324 1 96.25 410 PRO A N 1
ATOM 3148 C CA . PRO A 1 410 ? -9.953 -12.875 8.711 1 96.25 410 PRO A CA 1
ATOM 3149 C C . PRO A 1 410 ? -11.031 -12.469 9.719 1 96.25 410 PRO A C 1
ATOM 3151 O O . PRO A 1 410 ? -11.234 -13.164 10.719 1 96.25 410 PRO A O 1
ATOM 3154 N N . ASP A 1 411 ? -11.703 -11.391 9.5 1 93.06 411 ASP A N 1
ATOM 3155 C CA . ASP A 1 411 ? -12.688 -10.898 10.461 1 93.06 4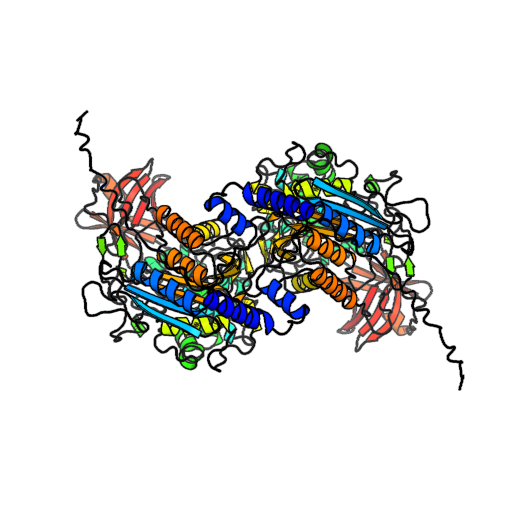11 ASP A CA 1
ATOM 3156 C C . ASP A 1 411 ? -13.82 -11.898 10.648 1 93.06 411 ASP A C 1
ATOM 3158 O O . ASP A 1 411 ? -14.406 -11.984 11.734 1 93.06 411 ASP A O 1
ATOM 3162 N N . ALA A 1 412 ? -14.109 -12.594 9.602 1 95.62 412 ALA A N 1
ATOM 3163 C CA . ALA A 1 412 ? -15.18 -13.586 9.641 1 95.62 412 ALA A CA 1
ATOM 3164 C C . ALA A 1 412 ? -14.641 -14.961 10.008 1 95.62 412 ALA A C 1
ATOM 3166 O O . ALA A 1 412 ? -15.391 -15.938 10.07 1 95.62 412 ALA A O 1
ATOM 3167 N N . GLN A 1 413 ? -13.32 -15.062 10.195 1 97.38 413 GLN A N 1
ATOM 3168 C CA . GLN A 1 413 ? -12.68 -16.359 10.422 1 97.38 413 GLN A CA 1
ATOM 3169 C C . GLN A 1 413 ? -13.102 -17.375 9.367 1 97.38 413 GLN A C 1
ATOM 3171 O O . GLN A 1 413 ? -13.523 -18.484 9.695 1 97.38 413 GLN A O 1
ATOM 3176 N N . LEU A 1 414 ? -13 -16.922 8.141 1 98.5 414 LEU A N 1
ATOM 3177 C CA . LEU A 1 414 ? -13.406 -17.719 6.992 1 98.5 414 LEU A CA 1
ATOM 3178 C C . LEU A 1 414 ? -12.234 -17.953 6.047 1 98.5 414 LEU A C 1
ATOM 3180 O O . LEU A 1 414 ? -11.516 -17.016 5.699 1 98.5 414 LEU A O 1
ATOM 3184 N N . GLY A 1 415 ? -11.977 -19.188 5.652 1 98.62 415 GLY A N 1
ATOM 3185 C CA . GLY A 1 415 ? -11.062 -19.562 4.59 1 98.62 415 GLY A CA 1
ATOM 3186 C C . GLY A 1 415 ? -11.656 -20.562 3.619 1 98.62 415 GLY A C 1
ATOM 3187 O O . GLY A 1 415 ? -12.359 -21.5 4.027 1 98.62 415 GLY A O 1
ATOM 3188 N N . VAL A 1 416 ? -11.469 -20.328 2.32 1 98.56 416 VAL A N 1
ATOM 3189 C CA . VAL A 1 416 ? -11.953 -21.203 1.251 1 98.56 416 VAL A CA 1
ATOM 3190 C C . VAL A 1 416 ? -10.82 -21.484 0.267 1 98.56 416 VAL A C 1
ATOM 3192 O O . VAL A 1 416 ? -10.031 -20.594 -0.064 1 98.56 416 VAL A O 1
ATOM 3195 N N . MET A 1 417 ? -10.711 -22.734 -0.169 1 98.06 417 MET A N 1
ATOM 3196 C CA . MET A 1 417 ? -9.734 -23.062 -1.197 1 98.06 417 MET A CA 1
ATOM 3197 C C . MET A 1 417 ? -10.25 -24.172 -2.109 1 98.06 417 MET A C 1
ATOM 3199 O O . MET A 1 417 ? -10.945 -25.078 -1.654 1 98.06 417 MET A O 1
ATOM 3203 N N . PHE A 1 418 ? -9.922 -24.109 -3.398 1 97.69 418 PHE A N 1
ATOM 3204 C CA . PHE A 1 418 ? -10.219 -25.141 -4.398 1 97.69 418 PHE A CA 1
ATOM 3205 C C . PHE A 1 418 ? -8.992 -25.406 -5.266 1 97.69 418 PHE A C 1
ATOM 3207 O O . PHE A 1 418 ? -8.242 -24.484 -5.598 1 97.69 418 PHE A O 1
ATOM 3214 N N . MET A 1 419 ? -8.812 -26.656 -5.609 1 97.94 419 MET A N 1
ATOM 3215 C CA . MET A 1 419 ? -7.773 -27.094 -6.535 1 97.94 419 MET A CA 1
ATOM 3216 C C . MET A 1 419 ? -8.375 -27.859 -7.707 1 97.94 419 MET A C 1
ATOM 3218 O O . MET A 1 419 ? -9.281 -28.672 -7.516 1 97.94 419 MET A O 1
ATOM 3222 N N . SER A 1 420 ? -7.906 -27.594 -8.867 1 95.88 420 SER A N 1
ATOM 3223 C CA . SER A 1 420 ? -8.367 -28.266 -10.078 1 95.88 420 SER A CA 1
ATOM 3224 C C . SER A 1 420 ? -7.191 -28.844 -10.859 1 95.88 420 SER A C 1
ATOM 3226 O O . SER A 1 420 ? -6.105 -28.266 -10.883 1 95.88 420 SER A O 1
ATOM 3228 N N . ASN A 1 421 ? -7.438 -30.031 -11.469 1 96.19 421 ASN A N 1
ATOM 3229 C CA . ASN A 1 421 ? -6.402 -30.656 -12.289 1 96.19 421 ASN A CA 1
ATOM 3230 C C . ASN A 1 421 ? -6.57 -30.312 -13.766 1 96.19 421 ASN A C 1
ATOM 3232 O O . ASN A 1 421 ? -6.125 -31.047 -14.633 1 96.19 421 ASN A O 1
ATOM 3236 N N . THR A 1 422 ? -7.223 -29.188 -14 1 92.12 422 THR A N 1
ATOM 3237 C CA . THR A 1 422 ? -7.453 -28.734 -15.367 1 92.12 422 THR A CA 1
ATOM 3238 C C . THR A 1 422 ? -7.082 -27.266 -15.516 1 92.12 422 THR A C 1
ATOM 3240 O O . THR A 1 422 ? -7.566 -26.422 -14.758 1 92.12 422 THR A O 1
ATOM 3243 N N . GLN A 1 423 ? -6.262 -26.984 -16.438 1 87.81 423 GLN A N 1
ATOM 3244 C CA . GLN A 1 423 ? -5.895 -25.625 -16.797 1 87.81 423 GLN A CA 1
ATOM 3245 C C . GLN A 1 423 ? -6.578 -25.188 -18.094 1 87.81 423 GLN A C 1
ATOM 3247 O O . GLN A 1 423 ? -6.984 -26.031 -18.891 1 87.81 423 GLN A O 1
ATOM 3252 N N . THR A 1 424 ? -6.918 -23.875 -18.094 1 73.31 424 THR A N 1
ATOM 3253 C CA . THR A 1 424 ? -7.441 -23.328 -19.344 1 73.31 424 THR A CA 1
ATOM 3254 C C . THR A 1 424 ? -6.305 -22.906 -20.266 1 73.31 424 THR A C 1
ATOM 3256 O O . THR A 1 424 ? -5.195 -22.625 -19.812 1 73.31 424 THR A O 1
ATOM 3259 N N . PRO A 1 425 ? -6.715 -22.938 -21.641 1 60.94 425 PRO A N 1
ATOM 3260 C CA . PRO A 1 425 ? -5.695 -22.703 -22.656 1 60.94 425 PRO A CA 1
ATOM 3261 C C . PRO A 1 425 ? -5 -21.359 -22.5 1 60.94 425 PRO A C 1
ATOM 3263 O O . PRO A 1 425 ? -5.422 -20.531 -21.688 1 60.94 425 PRO A O 1
ATOM 3266 N N . ASP A 1 426 ? -4.137 -21.031 -23.469 1 58.25 426 ASP A N 1
ATOM 3267 C CA . ASP A 1 426 ? -3.246 -19.891 -23.656 1 58.25 426 ASP A CA 1
ATOM 3268 C C . ASP A 1 426 ? -4.039 -18.594 -23.797 1 58.25 426 ASP A C 1
ATOM 3270 O O . ASP A 1 426 ? -5.137 -18.594 -24.359 1 58.25 426 ASP A O 1
ATOM 3274 N N . GLY A 1 427 ? -3.725 -17.469 -23.109 1 50.22 427 GLY A N 1
ATOM 3275 C CA . GLY A 1 427 ? -4.23 -16.109 -23.266 1 50.22 427 GLY A CA 1
ATOM 3276 C C . GLY A 1 427 ? -5.355 -15.773 -22.312 1 50.22 427 GLY A C 1
ATOM 3277 O O . GLY A 1 427 ? -5.57 -14.602 -22 1 50.22 427 GLY A O 1
ATOM 3278 N N . HIS A 1 428 ? -6.418 -16.703 -22.406 1 53.97 428 HIS A N 1
ATOM 3279 C CA . HIS A 1 428 ? -7.559 -16.328 -21.578 1 53.97 428 HIS A CA 1
ATOM 3280 C C . HIS A 1 428 ? -7.586 -17.109 -20.266 1 53.97 428 HIS A C 1
ATOM 3282 O O . HIS A 1 428 ? -7.605 -18.344 -20.281 1 53.97 428 HIS A O 1
ATOM 3288 N N . LEU A 1 429 ? -7.273 -16.422 -19.25 1 56.94 429 LEU A N 1
ATOM 3289 C CA . LEU A 1 429 ? -7.441 -17 -17.922 1 56.94 429 LEU A CA 1
ATOM 3290 C C . LEU A 1 429 ? -8.922 -17.188 -17.594 1 56.94 429 LEU A C 1
ATOM 3292 O O . LEU A 1 429 ? -9.711 -16.234 -17.703 1 56.94 429 LEU A O 1
ATOM 3296 N N . SER A 1 430 ? -9.562 -18.375 -18.062 1 60.91 430 SER A N 1
ATOM 3297 C CA . SER A 1 430 ? -10.859 -18.641 -17.453 1 60.91 430 SER A CA 1
ATOM 3298 C C . SER A 1 430 ? -10.758 -18.703 -15.93 1 60.91 430 SER A C 1
ATOM 3300 O O . SER A 1 430 ? -9.781 -19.234 -15.391 1 60.91 430 SER A O 1
ATOM 3302 N N . TYR A 1 431 ? -11.797 -18.109 -15.461 1 81.31 431 TYR A N 1
ATOM 3303 C CA . TYR A 1 431 ? -11.711 -17.859 -14.023 1 81.31 431 TYR A CA 1
ATOM 3304 C C . TYR A 1 431 ? -12.812 -18.609 -13.281 1 81.31 431 TYR A C 1
ATOM 3306 O O . TYR A 1 431 ? -13.32 -18.141 -12.266 1 81.31 431 TYR A O 1
ATOM 3314 N N . PRO A 1 432 ? -13.125 -19.875 -13.883 1 87.25 432 PRO A N 1
ATOM 3315 C CA . PRO A 1 432 ? -14.273 -20.516 -13.234 1 87.25 432 PRO A CA 1
ATOM 3316 C C . PRO A 1 432 ? -14.031 -20.797 -11.75 1 87.25 432 PRO A C 1
ATOM 3318 O O . PRO A 1 432 ? -14.922 -20.578 -10.93 1 87.25 432 PRO A O 1
ATOM 3321 N N . LEU A 1 433 ? -12.898 -21.359 -11.461 1 92.75 433 LEU A N 1
ATOM 3322 C CA . LEU A 1 433 ? -12.625 -21.703 -10.07 1 92.75 433 LEU A CA 1
ATOM 3323 C C . LEU A 1 433 ? -12.57 -20.469 -9.195 1 92.75 433 LEU A C 1
ATOM 3325 O O . LEU A 1 433 ? -12.93 -20.516 -8.016 1 92.75 433 LEU A O 1
ATOM 3329 N N . ASP A 1 434 ? -12.094 -19.297 -9.766 1 93.94 434 ASP A N 1
ATOM 3330 C CA . ASP A 1 434 ? -12.133 -18.016 -9.062 1 93.94 434 ASP A CA 1
ATOM 3331 C C . ASP A 1 434 ? -13.562 -17.625 -8.719 1 93.94 434 ASP A C 1
ATOM 3333 O O . ASP A 1 434 ? -13.844 -17.188 -7.598 1 93.94 434 ASP A O 1
ATOM 3337 N N . HIS A 1 435 ? -14.398 -17.781 -9.688 1 95.12 435 HIS A N 1
ATOM 3338 C CA . HIS A 1 435 ? -15.797 -17.406 -9.516 1 95.12 435 HIS A CA 1
ATOM 3339 C C . HIS A 1 435 ? -16.484 -18.312 -8.492 1 95.12 435 HIS A C 1
ATOM 3341 O O . HIS A 1 435 ? -17.281 -17.844 -7.684 1 95.12 435 HIS A O 1
ATOM 3347 N N . ILE A 1 436 ? -16.156 -19.594 -8.555 1 96.19 436 ILE A N 1
ATOM 3348 C CA . ILE A 1 436 ? -16.719 -20.547 -7.602 1 96.19 436 ILE A 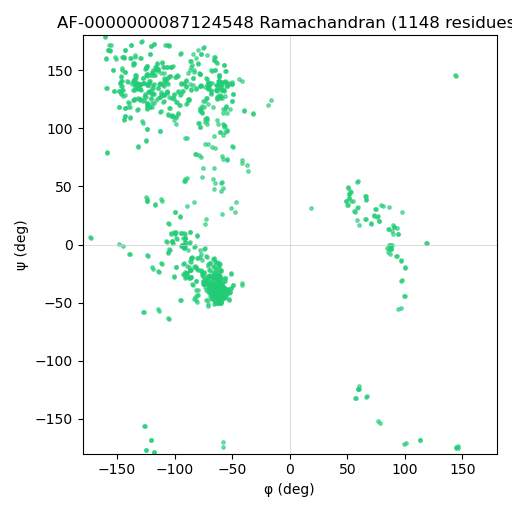CA 1
ATOM 3349 C C . ILE A 1 436 ? -16.266 -20.188 -6.188 1 96.19 436 ILE A C 1
ATOM 3351 O O . ILE A 1 436 ? -17.078 -20.125 -5.262 1 96.19 436 ILE A O 1
ATOM 3355 N N . ARG A 1 437 ? -14.984 -19.969 -5.992 1 97 437 ARG A N 1
ATOM 3356 C CA . ARG A 1 437 ? -14.445 -19.531 -4.707 1 97 437 ARG A CA 1
ATOM 3357 C C . ARG A 1 437 ? -15.164 -18.297 -4.191 1 97 437 ARG A C 1
ATOM 3359 O O . ARG A 1 437 ? -15.594 -18.25 -3.039 1 97 437 ARG A O 1
ATOM 3366 N N . SER A 1 438 ? -15.359 -17.281 -5.031 1 96.88 438 SER A N 1
ATOM 3367 C CA . SER A 1 438 ? -15.977 -16.016 -4.641 1 96.88 438 SER A CA 1
ATOM 3368 C C . SER A 1 438 ? -17.438 -16.219 -4.25 1 96.88 438 SER A C 1
ATOM 3370 O O . SER A 1 438 ? -17.922 -15.594 -3.301 1 96.88 438 SER A O 1
ATOM 3372 N N . TYR A 1 439 ? -18.109 -17.062 -5 1 98.06 439 TYR A N 1
ATOM 3373 C CA . TYR A 1 439 ? -19.5 -17.375 -4.668 1 98.06 439 TYR A CA 1
ATOM 3374 C C . TYR A 1 439 ? -19.594 -18.016 -3.293 1 98.06 439 TYR A C 1
ATOM 3376 O O . TYR A 1 439 ? -20.406 -17.594 -2.463 1 98.06 439 TYR A O 1
ATOM 3384 N N . VAL A 1 440 ? -18.797 -19 -3.057 1 98.5 440 VAL A N 1
ATOM 3385 C CA . VAL A 1 440 ? -18.828 -19.734 -1.798 1 98.5 440 VAL A CA 1
ATOM 3386 C C . VAL A 1 440 ? -18.5 -18.797 -0.64 1 98.5 440 VAL A C 1
ATOM 3388 O O . VAL A 1 440 ? -19.141 -18.859 0.415 1 98.5 440 VAL A O 1
ATOM 3391 N N . MET A 1 441 ? -17.531 -17.969 -0.774 1 98.19 441 MET A N 1
ATOM 3392 C CA . MET A 1 441 ? -17.234 -16.984 0.251 1 98.19 441 MET A CA 1
ATOM 3393 C C . MET A 1 441 ? -18.438 -16.094 0.528 1 98.19 441 MET A C 1
ATOM 3395 O O . MET A 1 441 ? -18.766 -15.812 1.685 1 98.19 441 MET A O 1
ATOM 3399 N N . GLY A 1 442 ? -19.109 -15.68 -0.571 1 98.31 442 GLY A N 1
ATOM 3400 C CA . GLY A 1 442 ? -20.297 -14.859 -0.412 1 98.31 442 GLY A CA 1
ATOM 3401 C C . GLY A 1 442 ? -21.359 -15.531 0.43 1 98.31 442 GLY A C 1
ATOM 3402 O O . GLY A 1 442 ? -22.031 -14.875 1.229 1 98.31 442 GLY A O 1
ATOM 3403 N N . VAL A 1 443 ? -21.516 -16.828 0.287 1 98.62 443 VAL A N 1
ATOM 3404 C CA . VAL A 1 443 ? -22.484 -17.578 1.07 1 98.62 443 VAL A CA 1
ATOM 3405 C C . VAL A 1 443 ? -22.156 -17.453 2.557 1 98.62 443 VAL A C 1
ATOM 3407 O O . VAL A 1 443 ? -23.031 -17.125 3.365 1 98.62 443 VAL A O 1
ATOM 3410 N N . PHE A 1 444 ? -20.938 -17.641 2.904 1 98.38 444 PHE A N 1
ATOM 3411 C CA . PHE A 1 444 ? -20.547 -17.688 4.309 1 98.38 444 PHE A CA 1
ATOM 3412 C C . PHE A 1 444 ? -20.422 -16.266 4.871 1 98.38 444 PHE A C 1
ATOM 3414 O O . PHE A 1 444 ? -20.484 -16.078 6.09 1 98.38 444 PHE A O 1
ATOM 3421 N N . LEU A 1 445 ? -20.234 -15.305 4.043 1 96.94 445 LEU A N 1
ATOM 3422 C CA . LEU A 1 445 ? -20.25 -13.906 4.477 1 96.94 445 LEU A CA 1
ATOM 3423 C C . LEU A 1 445 ? -21.672 -13.359 4.469 1 96.94 445 LEU A C 1
ATOM 3425 O O . LEU A 1 445 ? -21.891 -12.156 4.684 1 96.94 445 LEU A O 1
ATOM 3429 N N . ASP A 1 446 ? -22.594 -14.195 4.148 1 97.31 446 ASP A N 1
ATOM 3430 C CA . ASP A 1 446 ? -24.031 -14.016 4.324 1 97.31 446 ASP A CA 1
ATOM 3431 C C . ASP A 1 446 ? -24.594 -13.031 3.305 1 97.31 446 ASP A C 1
ATOM 3433 O O . ASP A 1 446 ? -25.516 -12.266 3.615 1 97.31 446 ASP A O 1
ATOM 3437 N N . VAL A 1 447 ? -24.016 -12.969 2.164 1 97.88 447 VAL A N 1
ATOM 3438 C CA . VAL A 1 447 ? -24.516 -12.156 1.061 1 97.88 447 VAL A CA 1
ATOM 3439 C C . VAL A 1 447 ? -25.797 -12.789 0.507 1 97.88 447 VAL A C 1
ATOM 3441 O O . VAL A 1 447 ? -25.875 -14.008 0.335 1 97.88 447 VAL A O 1
ATOM 3444 N N . PRO A 1 448 ? -26.781 -11.992 0.182 1 97.88 448 PRO A N 1
ATOM 3445 C CA . PRO A 1 448 ? -28.047 -12.547 -0.313 1 97.88 448 PRO A CA 1
ATOM 3446 C C . PRO A 1 448 ? -27.875 -13.344 -1.604 1 97.88 448 PRO A C 1
ATOM 3448 O O . PRO A 1 448 ? -27.094 -12.953 -2.475 1 97.88 448 PRO A O 1
ATOM 3451 N N . LYS A 1 449 ? -28.688 -14.438 -1.733 1 97.81 449 LYS A N 1
ATOM 3452 C CA . LYS A 1 449 ? -28.547 -15.398 -2.824 1 97.81 449 LYS A CA 1
ATOM 3453 C C . LYS A 1 449 ? -28.781 -14.734 -4.176 1 97.81 449 LYS A C 1
ATOM 3455 O O . LYS A 1 449 ? -28.125 -15.07 -5.164 1 97.81 449 LYS A O 1
ATOM 3460 N N . ASP A 1 450 ? -29.719 -13.828 -4.262 1 97.19 450 ASP A N 1
ATOM 3461 C CA . ASP A 1 450 ? -30.016 -13.172 -5.531 1 97.19 450 ASP A CA 1
ATOM 3462 C C . ASP A 1 450 ? -28.812 -12.359 -6.02 1 97.19 450 ASP A C 1
ATOM 3464 O O . ASP A 1 450 ? -28.531 -12.312 -7.219 1 97.19 450 ASP A O 1
ATOM 3468 N N . ILE A 1 451 ? -28.094 -11.711 -5.098 1 97.69 451 ILE A N 1
ATOM 3469 C CA . ILE A 1 451 ? -26.891 -10.969 -5.434 1 97.69 451 ILE A CA 1
ATOM 3470 C C . ILE A 1 451 ? -25.797 -11.938 -5.891 1 97.69 451 ILE A C 1
ATOM 3472 O O . ILE A 1 451 ? -25.125 -11.695 -6.895 1 97.69 451 ILE A O 1
ATOM 3476 N N . LEU A 1 452 ? -25.625 -13.055 -5.207 1 98.06 452 LEU A N 1
ATOM 3477 C CA . LEU A 1 452 ? -24.609 -14.047 -5.543 1 98.06 452 LEU A CA 1
ATOM 3478 C C . LEU A 1 452 ? -24.875 -14.656 -6.914 1 98.06 452 LEU A C 1
ATOM 3480 O O . LEU A 1 452 ? -23.984 -14.742 -7.75 1 98.06 452 LEU A O 1
ATOM 3484 N N . ASP A 1 453 ? -26.109 -15.031 -7.121 1 97.75 453 ASP A N 1
ATOM 3485 C CA . ASP A 1 453 ? -26.484 -15.656 -8.383 1 97.75 453 ASP A CA 1
ATOM 3486 C C . ASP A 1 453 ? -26.281 -14.688 -9.555 1 97.75 453 ASP A C 1
ATOM 3488 O O . ASP A 1 453 ? -25.781 -15.07 -10.609 1 97.75 453 ASP A O 1
ATOM 3492 N N . PHE A 1 454 ? -26.703 -13.508 -9.328 1 97.12 454 PHE A N 1
ATOM 3493 C CA . PHE A 1 454 ? -26.547 -12.492 -10.367 1 97.12 454 PHE A CA 1
ATOM 3494 C C . PHE A 1 454 ? -25.078 -12.266 -10.695 1 97.12 454 PHE A C 1
ATOM 3496 O O . PHE A 1 454 ? -24.688 -12.25 -11.867 1 97.12 454 PHE A O 1
ATOM 3503 N N . SER A 1 455 ? -24.266 -12.047 -9.695 1 96.19 455 SER A N 1
ATOM 3504 C CA . SER A 1 455 ? -22.844 -11.805 -9.891 1 96.19 455 SER A CA 1
ATOM 3505 C C . SER A 1 455 ? -22.172 -12.969 -10.602 1 96.19 455 SER A C 1
ATOM 3507 O O . SER A 1 455 ? -21.406 -12.773 -11.539 1 96.19 455 SER A O 1
ATOM 3509 N N . TYR A 1 456 ? -22.484 -14.172 -10.125 1 96.19 456 TYR A N 1
ATOM 3510 C CA . TYR A 1 456 ? -21.891 -15.359 -10.719 1 96.19 456 TYR A CA 1
ATOM 3511 C C . TYR A 1 456 ? -22.25 -15.477 -12.195 1 96.19 456 TYR A C 1
ATOM 3513 O O . TYR A 1 456 ? -21.391 -15.781 -13.023 1 96.19 456 TYR A O 1
ATOM 3521 N N . LEU A 1 457 ? -23.469 -15.266 -12.5 1 94.69 457 LEU A N 1
ATOM 3522 C CA . LEU A 1 457 ? -23.906 -15.312 -13.891 1 94.69 457 LEU A CA 1
ATOM 3523 C C . LEU A 1 457 ? -23.172 -14.266 -14.727 1 94.69 457 LEU A C 1
ATOM 3525 O O . LEU A 1 457 ? -22.766 -14.547 -15.852 1 94.69 457 LEU A O 1
ATOM 3529 N N . GLU A 1 458 ? -23.062 -13.102 -14.156 1 92.69 458 GLU A N 1
ATOM 3530 C CA . GLU A 1 458 ? -22.359 -12.039 -14.867 1 92.69 458 GLU A CA 1
ATOM 3531 C C . GLU A 1 458 ? -20.891 -12.414 -15.109 1 92.69 458 GLU A C 1
ATOM 3533 O O . GLU A 1 458 ? -20.375 -12.195 -16.203 1 92.69 458 GLU A O 1
ATOM 3538 N N . TRP A 1 459 ? -20.234 -12.945 -14.109 1 92.19 459 TRP A N 1
ATOM 3539 C CA . TRP A 1 459 ? -18.844 -13.359 -14.25 1 92.19 459 TRP A CA 1
ATOM 3540 C C . TRP A 1 459 ? -18.688 -14.406 -15.344 1 92.19 459 TRP A C 1
ATOM 3542 O O . TRP A 1 459 ? -17.812 -14.297 -16.188 1 92.19 459 TRP A O 1
ATOM 3552 N N . ARG A 1 460 ? -19.547 -15.383 -15.344 1 89.25 460 ARG A N 1
ATOM 3553 C CA . ARG A 1 460 ? -19.469 -16.484 -16.297 1 89.25 460 ARG A CA 1
ATOM 3554 C C . ARG A 1 460 ? -19.75 -16.016 -17.719 1 89.25 460 ARG A C 1
ATOM 3556 O O . ARG A 1 460 ? -19.125 -16.484 -18.672 1 89.25 460 ARG A O 1
ATOM 3563 N N . GLU A 1 461 ? -20.656 -15.07 -17.812 1 88 461 GLU A N 1
ATOM 3564 C CA . GLU A 1 461 ? -21 -14.547 -19.141 1 88 461 GLU A CA 1
ATOM 3565 C C . GLU A 1 461 ? -19.875 -13.688 -19.703 1 88 461 GLU A C 1
ATOM 3567 O O . GLU A 1 461 ? -19.656 -13.672 -20.922 1 88 461 GLU A O 1
ATOM 3572 N N . ASN A 1 462 ? -19.25 -13.055 -18.797 1 85.81 462 ASN A N 1
ATOM 3573 C CA . ASN A 1 462 ? -18.203 -12.141 -19.25 1 85.81 462 ASN A CA 1
ATOM 3574 C C . ASN A 1 462 ? -16.859 -12.852 -19.422 1 85.81 462 ASN A C 1
ATOM 3576 O O . ASN A 1 462 ? -15.93 -12.297 -20 1 85.81 462 ASN A O 1
ATOM 3580 N N . ASP A 1 463 ? -16.812 -13.977 -18.906 1 83.12 463 ASP A N 1
ATOM 3581 C CA . ASP A 1 463 ? -15.602 -14.773 -19.062 1 83.12 463 ASP A CA 1
ATOM 3582 C C . ASP A 1 463 ? -15.547 -15.422 -20.438 1 83.12 463 ASP A C 1
ATOM 3584 O O . ASP A 1 463 ? -15.859 -16.609 -20.594 1 83.12 463 ASP A O 1
ATOM 3588 N N . LYS A 1 464 ? -15.195 -14.586 -21.453 1 78.69 464 LYS A N 1
ATOM 3589 C CA . LYS A 1 464 ? -15.164 -15.055 -22.828 1 78.69 464 LYS A CA 1
ATOM 3590 C C . LYS A 1 464 ? -13.727 -15.164 -23.344 1 78.69 464 LYS A C 1
ATOM 3592 O O . LYS A 1 464 ? -12.883 -14.328 -23.016 1 78.69 464 LYS A O 1
ATOM 3597 N N . LEU A 1 465 ? -13.578 -16.25 -24.094 1 79.5 465 LEU A N 1
ATOM 3598 C CA . LEU A 1 465 ? -12.266 -16.438 -24.703 1 79.5 465 LEU A CA 1
ATOM 3599 C C . LEU A 1 465 ? -12.117 -15.609 -25.969 1 79.5 465 LEU A C 1
ATOM 3601 O O . LEU A 1 465 ? -13.07 -15.484 -26.75 1 79.5 465 LEU A O 1
ATOM 3605 N N . VAL A 1 466 ? -11.039 -15.008 -26.016 1 80.62 466 VAL A N 1
ATOM 3606 C CA . VAL A 1 466 ? -10.711 -14.258 -27.234 1 80.62 466 VAL A CA 1
ATOM 3607 C C . VAL A 1 466 ? -9.453 -14.844 -27.875 1 80.62 466 VAL A C 1
ATOM 3609 O O . VAL A 1 466 ? -8.508 -15.211 -27.172 1 80.62 466 VAL A O 1
ATOM 3612 N N . PRO A 1 467 ? -9.539 -14.945 -29.219 1 85.81 467 PRO A N 1
ATOM 3613 C CA . PRO A 1 467 ? -8.336 -15.469 -29.891 1 85.81 467 PRO A CA 1
ATOM 3614 C C . PRO A 1 467 ? -7.109 -14.578 -29.672 1 85.81 467 PRO A C 1
ATOM 3616 O O . PRO A 1 467 ? -7.23 -13.352 -29.641 1 85.81 467 PRO A O 1
ATOM 3619 N N . ILE A 1 468 ? -5.965 -15.203 -29.578 1 85.06 468 ILE A N 1
ATOM 3620 C CA . ILE A 1 468 ? -4.723 -14.469 -29.344 1 85.06 468 ILE A CA 1
ATOM 3621 C C . ILE A 1 468 ? -4.305 -13.742 -30.625 1 85.06 468 ILE A C 1
ATOM 3623 O O . ILE A 1 468 ? -3.613 -12.727 -30.562 1 85.06 468 ILE A O 1
ATOM 3627 N N . ILE A 1 469 ? -4.594 -14.25 -31.75 1 87.69 469 ILE A N 1
ATOM 3628 C CA . ILE A 1 469 ? -4.379 -13.625 -33.062 1 87.69 469 ILE A CA 1
ATOM 3629 C C . ILE A 1 469 ? -5.414 -14.141 -34.031 1 87.69 469 ILE A C 1
ATOM 3631 O O . ILE A 1 469 ? -6.031 -15.188 -33.812 1 87.69 469 ILE A O 1
ATOM 3635 N N . GLU A 1 470 ? -5.566 -13.375 -35.094 1 88.31 470 GLU A N 1
ATOM 3636 C CA . GLU A 1 470 ? -6.543 -13.758 -36.094 1 88.31 470 GLU A CA 1
ATOM 3637 C C . GLU A 1 470 ? -6.219 -15.133 -36.688 1 88.31 470 GLU A C 1
ATOM 3639 O O . GLU A 1 470 ? -5.066 -15.422 -37 1 88.31 470 GLU A O 1
ATOM 3644 N N . GLY A 1 471 ? -7.273 -15.953 -36.75 1 88.75 471 GLY A N 1
ATOM 3645 C CA . GLY A 1 471 ? -7.117 -17.266 -37.375 1 88.75 471 GLY A CA 1
ATOM 3646 C C . GLY A 1 471 ? -6.867 -18.375 -36.344 1 88.75 471 GLY A C 1
ATOM 3647 O O . GLY A 1 471 ? -7.148 -19.547 -36.625 1 88.75 471 GLY A O 1
ATOM 3648 N N . VAL A 1 472 ? -6.262 -18.094 -35.281 1 89.81 472 VAL A N 1
ATOM 3649 C CA . VAL A 1 472 ? -6.047 -19.078 -34.219 1 89.81 472 VAL A CA 1
ATOM 3650 C C . VAL A 1 472 ? -7.328 -19.25 -33.406 1 89.81 472 VAL A C 1
ATOM 3652 O O . VAL A 1 472 ? -8.016 -18.266 -33.094 1 89.81 472 VAL A O 1
ATOM 3655 N N . PRO A 1 473 ? -7.641 -20.469 -33.125 1 87.94 473 PRO A N 1
ATOM 3656 C CA . PRO A 1 473 ? -8.836 -20.672 -32.281 1 87.94 473 PRO A CA 1
ATOM 3657 C C . PRO A 1 473 ? -8.758 -19.953 -30.953 1 87.94 473 PRO A C 1
ATOM 3659 O O . PRO A 1 473 ? -7.668 -19.781 -30.391 1 87.94 473 PRO A O 1
ATOM 3662 N N . ALA A 1 474 ? -9.922 -19.656 -30.406 1 86.06 474 ALA A N 1
ATOM 3663 C CA . ALA A 1 474 ? -10 -18.969 -29.125 1 86.06 474 ALA A CA 1
ATOM 3664 C C . ALA A 1 474 ? -9.359 -19.797 -28.016 1 86.06 474 ALA A C 1
ATOM 3666 O O . ALA A 1 474 ? -8.82 -19.25 -27.047 1 86.06 474 ALA A O 1
ATOM 3667 N N . CYS A 1 475 ? -9.336 -21.062 -28.188 1 87 475 CYS A N 1
ATOM 3668 C CA . CYS A 1 475 ? -8.773 -21.969 -27.203 1 87 475 CYS A CA 1
ATOM 3669 C C . CYS A 1 475 ? -7.25 -21.953 -27.234 1 87 475 CYS A C 1
ATOM 3671 O O . CYS A 1 475 ? -6.594 -22.469 -26.344 1 87 475 CYS A O 1
ATOM 3673 N N . GLY A 1 476 ? -6.711 -21.391 -28.25 1 88.75 476 GLY A N 1
ATOM 3674 C CA . GLY A 1 476 ? -5.27 -21.203 -28.297 1 88.75 476 GLY A CA 1
ATOM 3675 C C . GLY A 1 476 ? -4.566 -22.234 -29.156 1 88.75 476 GLY A C 1
ATOM 3676 O O . GLY A 1 476 ? -5.215 -23.016 -29.859 1 88.75 476 GLY A O 1
ATOM 3677 N N . LEU A 1 477 ? -3.25 -22.25 -29.094 1 90.31 477 LEU A N 1
ATOM 3678 C CA . LEU A 1 477 ? -2.406 -23.016 -30 1 90.31 477 LEU A CA 1
ATOM 3679 C C . LEU A 1 477 ? -2.451 -24.5 -29.656 1 90.31 477 LEU A C 1
ATOM 3681 O O . LEU A 1 477 ? -2.379 -25.344 -30.547 1 90.31 477 LEU A O 1
ATOM 3685 N N . ARG A 1 478 ? -2.574 -24.781 -28.438 1 88.88 478 ARG A N 1
ATOM 3686 C CA . ARG A 1 478 ? -2.568 -26.172 -28 1 88.88 478 ARG A CA 1
ATOM 3687 C C . ARG A 1 478 ? -3.744 -26.953 -28.594 1 88.88 478 ARG A C 1
ATOM 3689 O O . ARG A 1 478 ? -3.643 -28.141 -28.844 1 88.88 478 ARG A O 1
ATOM 3696 N N . PHE A 1 479 ? -4.781 -26.234 -28.812 1 88.94 479 PHE A N 1
ATOM 3697 C CA . PHE A 1 479 ? -6.012 -26.859 -29.266 1 88.94 479 PHE A CA 1
ATOM 3698 C C . PHE A 1 479 ? -6.195 -26.641 -30.766 1 88.94 479 PHE A C 1
ATOM 3700 O O . PHE A 1 479 ? -7.254 -26.969 -31.328 1 88.94 479 PHE A O 1
ATOM 3707 N N . TRP A 1 480 ? -5.258 -26.031 -31.375 1 90.62 480 TRP A N 1
ATOM 3708 C CA . TRP A 1 480 ? -5.348 -25.75 -32.812 1 90.62 480 TRP A CA 1
ATOM 3709 C C . TRP A 1 480 ? -5.148 -27.016 -33.625 1 90.62 480 TRP A C 1
ATOM 3711 O O . TRP A 1 480 ? -4.023 -27.5 -33.781 1 90.62 480 TRP A O 1
ATOM 3721 N N . LYS A 1 481 ? -6.312 -27.391 -34.156 1 88.75 481 LYS A N 1
ATOM 3722 C CA . LYS A 1 481 ? -6.285 -28.625 -34.969 1 88.75 481 LYS A CA 1
ATOM 3723 C C . LYS A 1 481 ? -5.93 -28.328 -36.406 1 88.75 481 LYS A C 1
ATOM 3725 O O . LYS A 1 481 ? -6.504 -27.422 -37.031 1 88.75 481 LYS A O 1
ATOM 3730 N N . ASN A 1 482 ? -4.984 -28.891 -36.969 1 89 482 ASN A N 1
ATOM 3731 C CA . ASN A 1 482 ? -4.57 -28.828 -38.375 1 89 482 ASN A CA 1
ATOM 3732 C C . ASN A 1 482 ? -4.258 -27.391 -38.812 1 89 482 ASN A C 1
ATOM 3734 O O . ASN A 1 482 ? -4.84 -26.875 -39.75 1 89 482 ASN A O 1
ATOM 3738 N N . PRO A 1 483 ? -3.391 -26.734 -38.094 1 93 483 PRO A N 1
ATOM 3739 C CA . PRO A 1 483 ? -3.031 -25.375 -38.5 1 93 483 PRO A CA 1
ATOM 3740 C C . PRO A 1 483 ? -2.586 -25.281 -39.938 1 93 483 PRO A C 1
ATOM 3742 O O . PRO A 1 483 ? -1.896 -26.172 -40.438 1 93 483 PRO A O 1
ATOM 3745 N N . GLN A 1 484 ? -3.041 -24.219 -40.594 1 92.25 484 GLN A N 1
ATOM 3746 C CA . GLN A 1 484 ? -2.641 -23.984 -41.969 1 92.25 484 GLN A CA 1
ATOM 3747 C C . GLN A 1 484 ? -1.383 -23.125 -42.031 1 92.25 484 GLN A C 1
ATOM 3749 O O . GLN A 1 484 ? -1.461 -21.906 -42.281 1 92.25 484 GLN A O 1
ATOM 3754 N N . TYR A 1 485 ? -0.251 -23.797 -42.062 1 95.31 485 TYR A N 1
ATOM 3755 C CA . TYR A 1 485 ? 1.022 -23.094 -42.125 1 95.31 485 TYR A CA 1
ATOM 3756 C C . TYR A 1 485 ? 1.367 -22.719 -43.562 1 95.31 485 TYR A C 1
ATOM 3758 O O . TYR A 1 485 ? 1.042 -23.453 -44.5 1 95.31 485 TYR A O 1
ATOM 3766 N N . ARG A 1 486 ? 2.031 -21.656 -43.625 1 94.69 486 ARG A N 1
ATOM 3767 C CA . ARG A 1 486 ? 2.494 -21.203 -44.938 1 94.69 486 ARG A CA 1
ATOM 3768 C C . ARG A 1 486 ? 3.912 -21.688 -45.219 1 94.69 486 ARG A C 1
ATOM 3770 O O . ARG A 1 486 ? 4.605 -22.156 -44.312 1 94.69 486 ARG A O 1
ATOM 3777 N N . SER A 1 487 ? 4.293 -21.594 -46.562 1 93 487 SER A N 1
ATOM 3778 C CA . SER A 1 487 ? 5.641 -22 -46.969 1 93 487 SER A CA 1
ATOM 3779 C C . SER A 1 487 ? 6.574 -20.797 -47.062 1 93 487 SER A C 1
ATOM 3781 O O . SER A 1 487 ? 6.152 -19.719 -47.469 1 93 487 SER A O 1
ATOM 3783 N N . LEU A 1 488 ? 7.781 -21.109 -46.688 1 93.06 488 LEU A N 1
ATOM 3784 C CA . LEU A 1 488 ? 8.844 -20.125 -46.906 1 93.06 488 LEU A CA 1
ATOM 3785 C C . LEU A 1 488 ? 9.641 -20.438 -48.156 1 93.06 488 LEU A C 1
ATOM 3787 O O . LEU A 1 488 ? 9.883 -21.594 -48.469 1 93.06 488 LEU A O 1
ATOM 3791 N N . SER A 1 489 ? 10.047 -19.375 -48.844 1 92.12 489 SER A N 1
ATOM 3792 C CA . SER A 1 489 ? 10.992 -19.594 -49.906 1 92.12 489 SER A CA 1
ATOM 3793 C C . SER A 1 489 ? 12.32 -20.141 -49.406 1 92.12 489 SER A C 1
ATOM 3795 O O . SER A 1 489 ? 12.641 -20 -48.219 1 92.12 489 SER A O 1
ATOM 3797 N N . SER A 1 490 ? 13.023 -20.812 -50.312 1 92.19 490 SER A N 1
ATOM 3798 C CA . SER A 1 490 ? 14.328 -21.328 -49.938 1 92.19 490 SER A CA 1
ATOM 3799 C C . SER A 1 490 ? 15.258 -20.234 -49.438 1 92.19 490 SER A C 1
ATOM 3801 O O . SER A 1 490 ? 16.016 -20.422 -48.5 1 92.19 490 SER A O 1
ATOM 3803 N N . MET A 1 491 ? 15.148 -19.109 -50.062 1 92.56 491 MET A N 1
ATOM 3804 C CA . MET A 1 491 ? 15.977 -17.969 -49.656 1 92.56 491 MET A CA 1
ATOM 3805 C C . MET A 1 491 ? 15.594 -17.484 -48.281 1 92.56 491 MET A C 1
ATOM 3807 O O . MET A 1 491 ? 16.469 -17.188 -47.438 1 92.56 491 MET A O 1
ATOM 3811 N N . ALA A 1 492 ? 14.328 -17.344 -48.031 1 91.88 492 ALA A N 1
ATOM 3812 C CA . ALA A 1 492 ? 13.844 -16.891 -46.75 1 91.88 492 ALA A CA 1
ATOM 3813 C C . ALA A 1 492 ? 14.219 -17.859 -45.625 1 91.88 492 ALA A C 1
ATOM 3815 O O . ALA A 1 492 ? 14.57 -17.453 -44.531 1 91.88 492 ALA A O 1
ATOM 3816 N N . ARG A 1 493 ? 14.086 -19.125 -45.875 1 94.75 493 ARG A N 1
ATOM 3817 C CA . ARG A 1 493 ? 14.445 -20.172 -44.938 1 94.75 493 ARG A CA 1
ATOM 3818 C C . ARG A 1 493 ? 15.93 -20.109 -44.594 1 94.75 493 ARG A C 1
ATOM 3820 O O . ARG A 1 493 ? 16.297 -20.156 -43.406 1 94.75 493 ARG A O 1
ATOM 3827 N N . SER A 1 494 ? 16.703 -20.016 -45.656 1 94.5 494 SER A N 1
ATOM 3828 C CA . SER A 1 494 ? 18.141 -19.953 -45.469 1 94.5 494 SER A CA 1
ATOM 3829 C C . SER A 1 494 ? 18.547 -18.719 -44.688 1 94.5 494 SER A C 1
ATOM 3831 O O . SER A 1 494 ? 19.5 -18.75 -43.906 1 94.5 494 SER A O 1
ATOM 3833 N N . ALA A 1 495 ? 17.844 -17.703 -44.844 1 94.5 495 ALA A N 1
ATOM 3834 C CA . ALA A 1 495 ? 18.156 -16.438 -44.156 1 94.5 495 ALA A CA 1
ATOM 3835 C C . ALA A 1 495 ? 17.891 -16.547 -42.656 1 94.5 495 ALA A C 1
ATOM 3837 O O . ALA A 1 495 ? 18.469 -15.781 -41.875 1 94.5 495 ALA A O 1
ATOM 3838 N N . MET A 1 496 ? 17.094 -17.438 -42.219 1 96.75 496 MET A N 1
ATOM 3839 C CA . MET A 1 496 ? 16.703 -17.547 -40.812 1 96.75 496 MET A CA 1
ATOM 3840 C C . MET A 1 496 ? 17.688 -18.406 -40.031 1 96.75 496 MET A C 1
ATOM 3842 O O . MET A 1 496 ? 17.734 -18.359 -38.812 1 96.75 496 MET A O 1
ATOM 3846 N N . ILE A 1 497 ? 18.438 -19.203 -40.781 1 97.5 497 ILE A N 1
ATOM 3847 C CA . ILE A 1 497 ? 19.344 -20.141 -40.125 1 97.5 497 ILE A CA 1
ATOM 3848 C C . ILE A 1 497 ? 20.5 -19.391 -39.5 1 97.5 497 ILE A C 1
ATOM 3850 O O . ILE A 1 497 ? 21.062 -18.469 -40.094 1 97.5 497 ILE A O 1
ATOM 3854 N N . GLY A 1 498 ? 20.812 -19.781 -38.219 1 97.75 498 GLY A N 1
ATOM 3855 C CA . GLY A 1 498 ? 21.953 -19.172 -37.531 1 97.75 498 GLY A CA 1
ATOM 3856 C C . GLY A 1 498 ? 21.734 -19.016 -36.031 1 97.75 498 GLY A C 1
ATOM 3857 O O . GLY A 1 498 ? 20.781 -19.562 -35.469 1 97.75 498 GLY A O 1
ATOM 3858 N N . LYS A 1 499 ? 22.719 -18.375 -35.469 1 98.19 499 LYS A N 1
ATOM 3859 C CA . LYS A 1 499 ? 22.672 -18.078 -34.031 1 98.19 499 LYS A CA 1
ATOM 3860 C C . LYS A 1 499 ? 22.062 -16.719 -33.75 1 98.19 499 LYS A C 1
ATOM 3862 O O . LYS A 1 499 ? 22.281 -15.766 -34.5 1 98.19 499 LYS A O 1
ATOM 3867 N N . TYR A 1 500 ? 21.25 -16.594 -32.75 1 98.5 500 TYR A N 1
ATOM 3868 C CA . TYR A 1 500 ? 20.609 -15.359 -32.344 1 98.5 500 TYR A CA 1
ATOM 3869 C C . TYR A 1 500 ? 20.969 -15.031 -30.891 1 98.5 500 TYR A C 1
ATOM 3871 O O . TYR A 1 500 ? 20.906 -15.898 -30.016 1 98.5 500 TYR A O 1
ATOM 3879 N N . MET A 1 501 ? 21.359 -13.82 -30.594 1 98.38 501 MET A N 1
ATOM 3880 C CA . MET A 1 501 ? 21.766 -13.406 -29.25 1 98.38 501 MET A CA 1
ATOM 3881 C C . MET A 1 501 ? 20.734 -12.484 -28.625 1 98.38 501 MET A C 1
ATOM 3883 O O . MET A 1 501 ? 20.203 -11.602 -29.297 1 98.38 501 MET A O 1
ATOM 3887 N N . ALA A 1 502 ? 20.438 -12.727 -27.344 1 98.38 502 ALA A N 1
ATOM 3888 C CA . ALA A 1 502 ? 19.516 -11.852 -26.641 1 98.38 502 ALA A CA 1
ATOM 3889 C C . ALA A 1 502 ? 20.016 -10.406 -26.641 1 98.38 502 ALA A C 1
ATOM 3891 O O . ALA A 1 502 ? 21.203 -10.164 -26.406 1 98.38 502 ALA A O 1
ATOM 3892 N N . GLN A 1 503 ? 19.172 -9.445 -26.859 1 97.31 503 GLN A N 1
ATOM 3893 C CA . GLN A 1 503 ? 19.562 -8.047 -26.984 1 97.31 503 GLN A CA 1
ATOM 3894 C C . GLN A 1 503 ? 19.516 -7.344 -25.625 1 97.31 503 GLN A C 1
ATOM 3896 O O . GLN A 1 503 ? 20.125 -6.281 -25.453 1 97.31 503 GLN A O 1
ATOM 3901 N N . SER A 1 504 ? 18.781 -7.82 -24.766 1 97 504 SER A N 1
ATOM 3902 C CA . SER A 1 504 ? 18.75 -7.391 -23.375 1 97 504 SER A CA 1
ATOM 3903 C C . SER A 1 504 ? 19 -8.562 -22.422 1 97 504 SER A C 1
ATOM 3905 O O . SER A 1 504 ? 18.672 -9.703 -22.75 1 97 504 SER A O 1
ATOM 3907 N N . SER A 1 505 ? 19.672 -8.219 -21.297 1 98 505 SER A N 1
ATOM 3908 C CA . SER A 1 505 ? 20 -9.273 -20.328 1 98 505 SER A CA 1
ATOM 3909 C C . SER A 1 505 ? 20.719 -10.43 -21 1 98 505 SER A C 1
ATOM 3911 O O . SER A 1 505 ? 20.344 -11.594 -20.812 1 98 505 SER A O 1
ATOM 3913 N N . THR A 1 506 ? 21.641 -10.117 -21.766 1 97.69 506 THR A N 1
ATOM 3914 C CA . THR A 1 506 ? 22.375 -11.094 -22.562 1 97.69 506 THR A CA 1
ATOM 3915 C C . THR A 1 506 ? 23.031 -12.141 -21.672 1 97.69 506 THR A C 1
ATOM 3917 O O . THR A 1 506 ? 23.078 -13.32 -22.016 1 97.69 506 THR A O 1
ATOM 3920 N N . GLY A 1 507 ? 23.531 -11.648 -20.578 1 97.12 507 GLY A N 1
ATOM 3921 C CA . GLY A 1 507 ? 24.203 -12.555 -19.656 1 97.12 507 GLY A CA 1
ATOM 3922 C C . GLY A 1 507 ? 23.266 -13.602 -19.062 1 97.12 507 GLY A C 1
ATOM 3923 O O . GLY A 1 507 ? 23.719 -14.664 -18.641 1 97.12 507 GLY A O 1
ATOM 3924 N N . TYR A 1 508 ? 22.016 -13.352 -19.062 1 97.94 508 TYR A N 1
ATOM 3925 C CA . TYR A 1 508 ? 21.031 -14.266 -18.5 1 97.94 508 TYR A CA 1
ATOM 3926 C C . TYR A 1 508 ? 20.438 -15.164 -19.594 1 97.94 508 TYR A C 1
ATOM 3928 O O . TYR A 1 508 ? 20.406 -16.391 -19.438 1 97.94 508 TYR A O 1
ATOM 3936 N N . PHE A 1 509 ? 20.031 -14.594 -20.688 1 98 509 PHE A N 1
ATOM 3937 C CA . PHE A 1 509 ? 19.281 -15.32 -21.703 1 98 509 PHE A CA 1
ATOM 3938 C C . PHE A 1 509 ? 20.203 -16 -22.688 1 98 509 PHE A C 1
ATOM 3940 O O . PHE A 1 509 ? 19.828 -16.984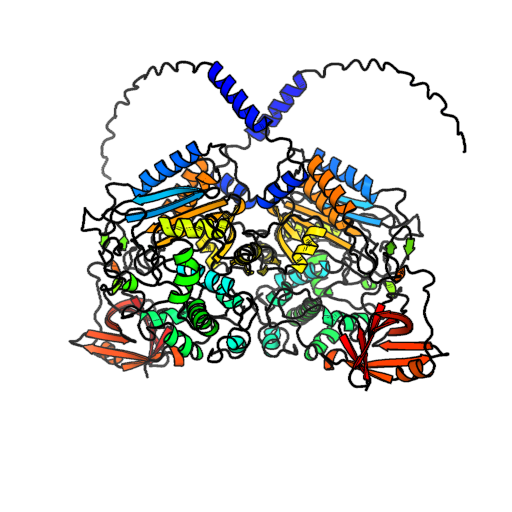 -23.328 1 98 509 PHE A O 1
ATOM 3947 N N . GLY A 1 510 ? 21.375 -15.461 -22.906 1 97.81 510 GLY A N 1
ATOM 3948 C CA . GLY A 1 510 ? 22.328 -16.078 -23.812 1 97.81 510 GLY A CA 1
ATOM 3949 C C . GLY A 1 510 ? 21.875 -16.062 -25.266 1 97.81 510 GLY A C 1
ATOM 3950 O O . GLY A 1 510 ? 21.516 -15 -25.781 1 97.81 510 GLY A O 1
ATOM 3951 N N . SER A 1 511 ? 21.953 -17.234 -25.891 1 98.12 511 SER A N 1
ATOM 3952 C CA . SER A 1 511 ? 21.656 -17.281 -27.328 1 98.12 511 SER A CA 1
ATOM 3953 C C . SER A 1 511 ? 20.781 -18.484 -27.656 1 98.12 511 SER A C 1
ATOM 3955 O O . SER A 1 511 ? 20.688 -19.438 -26.859 1 98.12 511 SER A O 1
ATOM 3957 N N . LEU A 1 512 ? 20.078 -18.375 -28.75 1 98.19 512 LEU A N 1
ATOM 3958 C CA . LEU A 1 512 ? 19.359 -19.516 -29.328 1 98.19 512 LEU A CA 1
ATOM 3959 C C . LEU A 1 512 ? 19.844 -19.797 -30.75 1 98.19 512 LEU A C 1
ATOM 3961 O O . LEU A 1 512 ? 20.625 -19.031 -31.297 1 98.19 512 LEU A O 1
ATOM 3965 N N . GLU A 1 513 ? 19.375 -20.953 -31.281 1 98.38 513 GLU A N 1
ATOM 3966 C CA . GLU A 1 513 ? 19.812 -21.359 -32.625 1 98.38 513 GLU A CA 1
ATOM 3967 C C . GLU A 1 513 ? 18.641 -21.797 -33.469 1 98.38 513 GLU A C 1
ATOM 3969 O O . GLU A 1 513 ? 17.734 -22.484 -33 1 98.38 513 GLU A O 1
ATOM 3974 N N . VAL A 1 514 ? 18.688 -21.359 -34.719 1 98.44 514 VAL A N 1
ATOM 3975 C CA . VAL A 1 514 ? 17.781 -21.875 -35.75 1 98.44 514 VAL A CA 1
ATOM 3976 C C . VAL A 1 514 ? 18.562 -22.672 -36.781 1 98.44 514 VAL A C 1
ATOM 3978 O O . VAL A 1 514 ? 19.547 -22.188 -37.312 1 98.44 514 VAL A O 1
ATOM 3981 N N . HIS A 1 515 ? 18.125 -23.859 -37 1 98 515 HIS A N 1
ATOM 3982 C CA . HIS A 1 515 ? 18.766 -24.688 -38 1 98 515 HIS A CA 1
ATOM 3983 C C . HIS A 1 515 ? 17.734 -25.438 -38.844 1 98 515 HIS A C 1
ATOM 3985 O O . HIS A 1 515 ? 16.531 -25.328 -38.594 1 98 515 HIS A O 1
ATOM 3991 N N . GLU A 1 516 ? 18.172 -26.062 -39.844 1 95.25 516 GLU A N 1
ATOM 3992 C CA . GLU A 1 516 ? 17.281 -26.797 -40.75 1 95.25 516 GLU A CA 1
ATOM 3993 C C . GLU A 1 516 ? 17.438 -28.312 -40.531 1 95.25 516 GLU A C 1
ATOM 3995 O O . GLU A 1 516 ? 18.547 -28.812 -40.344 1 95.25 516 GLU A O 1
ATOM 4000 N N . GLU A 1 517 ? 16.359 -28.922 -40.406 1 93.5 517 GLU A N 1
ATOM 4001 C CA . GLU A 1 517 ? 16.281 -30.375 -40.344 1 93.5 517 GLU A CA 1
ATOM 4002 C C . GLU A 1 517 ? 15.203 -30.906 -41.281 1 93.5 517 GLU A C 1
ATOM 4004 O O . GLU A 1 517 ? 14.008 -30.703 -41.062 1 93.5 517 GLU A O 1
ATOM 4009 N N . GLY A 1 518 ? 15.57 -31.703 -42.312 1 88.31 518 GLY A N 1
ATOM 4010 C CA . GLY A 1 518 ? 14.633 -32.281 -43.25 1 88.31 518 GLY A CA 1
ATOM 4011 C C . GLY A 1 518 ? 13.789 -31.25 -44 1 88.31 518 GLY A C 1
ATOM 4012 O O . GLY A 1 518 ? 12.586 -31.438 -44.188 1 88.31 518 GLY A O 1
ATOM 4013 N N . GLY A 1 519 ? 14.344 -30.125 -44.219 1 85.25 519 GLY A N 1
ATOM 4014 C CA . GLY A 1 519 ? 13.633 -29.094 -44.969 1 85.25 519 GLY A CA 1
ATOM 4015 C C . GLY A 1 519 ? 12.797 -28.203 -44.062 1 85.25 519 GLY A C 1
ATOM 4016 O O . GLY A 1 519 ? 12.188 -27.234 -44.531 1 85.25 519 GLY A O 1
ATOM 4017 N N . ASN A 1 520 ? 12.844 -28.5 -42.812 1 91.56 520 ASN A N 1
ATOM 4018 C CA . ASN A 1 520 ? 12.086 -27.688 -41.875 1 91.56 520 ASN A CA 1
ATOM 4019 C C . ASN A 1 520 ? 13.008 -26.875 -40.969 1 91.56 520 ASN A C 1
ATOM 4021 O O . ASN A 1 520 ? 14.133 -27.297 -40.656 1 91.56 520 ASN A O 1
ATOM 4025 N N . LEU A 1 521 ? 12.547 -25.703 -40.594 1 97.19 521 LEU A N 1
ATOM 4026 C CA . LEU A 1 521 ? 13.273 -24.922 -39.594 1 97.19 521 LEU A CA 1
ATOM 4027 C C . LEU A 1 521 ? 13.031 -25.469 -38.188 1 97.19 521 LEU A C 1
ATOM 4029 O O . LEU A 1 521 ? 11.906 -25.859 -37.844 1 97.19 521 LEU A O 1
ATOM 4033 N N . VAL A 1 522 ? 14.062 -25.547 -37.406 1 98.12 522 VAL A N 1
ATOM 4034 C CA . VAL A 1 522 ? 13.992 -25.953 -36.031 1 98.12 522 VAL A CA 1
ATOM 4035 C C . VAL A 1 522 ? 14.656 -24.891 -35.156 1 98.12 522 VAL A C 1
ATOM 4037 O O . VAL A 1 522 ? 15.773 -24.453 -35.438 1 98.12 522 VAL A O 1
ATOM 4040 N N . LEU A 1 523 ? 13.961 -24.438 -34.188 1 98.06 523 LEU A N 1
ATOM 4041 C CA . LEU A 1 523 ? 14.516 -23.516 -33.188 1 98.06 523 LEU A CA 1
ATOM 4042 C C . LEU A 1 523 ? 14.875 -24.234 -31.906 1 98.06 523 LEU A C 1
ATOM 4044 O O . LEU A 1 523 ? 14.047 -24.969 -31.344 1 98.06 523 LEU A O 1
ATOM 4048 N N . GLU A 1 524 ? 16.078 -24.109 -31.484 1 97.38 524 GLU A N 1
ATOM 4049 C CA . GLU A 1 524 ? 16.609 -24.688 -30.25 1 97.38 524 GLU A CA 1
ATOM 4050 C C . GLU A 1 524 ? 17 -23.609 -29.25 1 97.38 524 GLU A C 1
ATOM 4052 O O . GLU A 1 524 ? 17.781 -22.703 -29.578 1 97.38 524 GLU A O 1
ATOM 4057 N N . TYR A 1 525 ? 16.5 -23.688 -28.094 1 96.38 525 TYR A N 1
ATOM 4058 C CA . TYR A 1 525 ? 16.844 -22.781 -27 1 96.38 525 TYR A CA 1
ATOM 4059 C C . TYR A 1 525 ? 16.844 -23.516 -25.672 1 96.38 525 TYR A C 1
ATOM 4061 O O . TYR A 1 525 ? 15.852 -24.172 -25.312 1 96.38 525 TYR A O 1
ATOM 4069 N N . GLY A 1 526 ? 17.953 -23.375 -24.938 1 94.31 526 GLY A N 1
ATOM 4070 C CA . GLY A 1 526 ? 18.094 -24.125 -23.703 1 94.31 526 GLY A CA 1
ATOM 4071 C C . GLY A 1 526 ? 18.031 -25.641 -23.922 1 94.31 526 GLY A C 1
ATOM 4072 O O . GLY A 1 526 ? 18.781 -26.172 -24.75 1 94.31 526 GLY A O 1
ATOM 4073 N N . ALA A 1 527 ? 17.109 -26.266 -23.219 1 92.56 527 ALA A N 1
ATOM 4074 C CA . ALA A 1 527 ? 17.016 -27.719 -23.312 1 92.56 527 ALA A CA 1
ATOM 4075 C C . ALA A 1 527 ? 15.938 -28.125 -24.297 1 92.56 527 ALA A C 1
ATOM 4077 O O . ALA A 1 527 ? 15.68 -29.328 -24.469 1 92.56 527 ALA A O 1
ATOM 4078 N N . LEU A 1 528 ? 15.352 -27.141 -24.953 1 94 528 LEU A N 1
ATOM 4079 C CA . LEU A 1 528 ? 14.195 -27.469 -25.781 1 94 528 LEU A CA 1
ATOM 4080 C C . LEU A 1 528 ? 14.469 -27.172 -27.25 1 94 528 LEU A C 1
ATOM 4082 O O . LEU A 1 528 ? 15.258 -26.281 -27.562 1 94 528 LEU A O 1
ATOM 4086 N N . ALA A 1 529 ? 13.836 -27.938 -28.062 1 95.06 529 ALA A N 1
ATOM 4087 C CA . ALA A 1 529 ? 13.891 -27.766 -29.516 1 95.06 529 ALA A CA 1
ATOM 4088 C C . ALA A 1 529 ? 12.562 -28.156 -30.156 1 95.06 529 ALA A C 1
ATOM 4090 O O . ALA A 1 529 ? 11.93 -29.125 -29.75 1 95.06 529 ALA A O 1
ATOM 4091 N N . ALA A 1 530 ? 12.148 -27.422 -31.125 1 95.81 530 ALA A N 1
ATOM 4092 C CA . ALA A 1 530 ? 10.922 -27.734 -31.844 1 95.81 530 ALA A CA 1
ATOM 4093 C C . ALA A 1 530 ? 10.898 -27.062 -33.219 1 95.81 530 ALA A C 1
ATOM 4095 O O . ALA A 1 530 ? 11.648 -26.125 -33.469 1 95.81 530 ALA A O 1
ATOM 4096 N N . PRO A 1 531 ? 10.078 -27.578 -34.094 1 96.62 531 PRO A N 1
ATOM 4097 C CA . PRO A 1 531 ? 9.945 -26.953 -35.406 1 96.62 531 PRO A CA 1
ATOM 4098 C C . PRO A 1 531 ? 9.43 -25.516 -35.312 1 96.62 531 PRO A C 1
ATOM 4100 O O . PRO A 1 531 ? 8.578 -25.219 -34.469 1 96.62 531 PRO A O 1
ATOM 4103 N N . LEU A 1 532 ? 9.984 -24.719 -36.125 1 97.44 532 LEU A N 1
ATOM 4104 C CA . LEU A 1 532 ? 9.531 -23.344 -36.312 1 97.44 532 LEU A CA 1
ATOM 4105 C C . LEU A 1 532 ? 8.719 -23.219 -37.625 1 97.44 532 LEU A C 1
ATOM 4107 O O . LEU A 1 532 ? 9.273 -23.266 -38.719 1 97.44 532 LEU A O 1
ATOM 4111 N N . LYS A 1 533 ? 7.387 -22.984 -37.438 1 96.62 533 LYS A N 1
ATOM 4112 C CA . LYS A 1 533 ? 6.473 -23.031 -38.594 1 96.62 533 LYS A CA 1
ATOM 4113 C C . LYS A 1 533 ? 5.93 -21.641 -38.906 1 96.62 533 LYS A C 1
ATOM 4115 O O . LYS A 1 533 ? 5.426 -20.938 -38.031 1 96.62 533 LYS A O 1
ATOM 4120 N N . TYR A 1 534 ? 6.02 -21.297 -40.188 1 96.88 534 TYR A N 1
ATOM 4121 C CA . TYR A 1 534 ? 5.539 -20 -40.625 1 96.88 534 TYR A CA 1
ATOM 4122 C C . TYR A 1 534 ? 4.016 -19.969 -40.688 1 96.88 534 TYR A C 1
ATOM 4124 O O . TYR A 1 534 ? 3.391 -20.75 -41.406 1 96.88 534 TYR A O 1
ATOM 4132 N N . TYR A 1 535 ? 3.434 -19.016 -39.969 1 96.06 535 TYR A N 1
ATOM 4133 C CA . TYR A 1 535 ? 1.979 -18.969 -39.875 1 96.06 535 TYR A CA 1
ATOM 4134 C C . TYR A 1 535 ? 1.423 -17.828 -40.75 1 96.06 535 TYR A C 1
ATOM 4136 O O . TYR A 1 535 ? 0.734 -18.094 -41.75 1 96.06 535 TYR A O 1
ATOM 4144 N N . THR A 1 536 ? 1.768 -16.562 -40.406 1 95.19 536 THR A N 1
ATOM 4145 C CA . THR A 1 536 ? 1.197 -15.438 -41.125 1 95.19 536 THR A CA 1
ATOM 4146 C C . THR A 1 536 ? 2.094 -14.211 -41 1 95.19 536 THR A C 1
ATOM 4148 O O . THR A 1 536 ? 3.131 -14.25 -40.344 1 95.19 536 THR A O 1
ATOM 4151 N N . ASP A 1 537 ? 1.707 -13.211 -41.781 1 94.25 537 ASP A N 1
ATOM 4152 C CA . ASP A 1 537 ? 2.334 -11.898 -41.656 1 94.25 537 ASP A CA 1
ATOM 4153 C C . ASP A 1 537 ? 1.395 -10.906 -40.969 1 94.25 537 ASP A C 1
ATOM 4155 O O . ASP A 1 537 ? 0.179 -10.953 -41.188 1 94.25 537 ASP A O 1
ATOM 4159 N N . LYS A 1 538 ? 1.891 -10.133 -40.125 1 92.12 538 LYS A N 1
ATOM 4160 C CA . LYS A 1 538 ? 1.188 -9.008 -39.531 1 92.12 538 LYS A CA 1
ATOM 4161 C C . LYS A 1 538 ? 1.997 -7.719 -39.656 1 92.12 538 LYS A C 1
ATOM 4163 O O . LYS A 1 538 ? 2.906 -7.469 -38.844 1 92.12 538 LYS A O 1
ATOM 4168 N N . GLY A 1 539 ? 1.58 -6.836 -40.531 1 90 539 GLY A N 1
ATOM 4169 C CA . GLY A 1 539 ? 2.416 -5.695 -40.844 1 90 539 GLY A CA 1
ATOM 4170 C C . GLY A 1 539 ? 3.77 -6.09 -41.406 1 90 539 GLY A C 1
ATOM 4171 O O . GLY A 1 539 ? 3.85 -6.863 -42.375 1 90 539 GLY A O 1
ATOM 4172 N N . ASN A 1 540 ? 4.777 -5.566 -40.688 1 89.19 540 ASN A N 1
ATOM 4173 C CA . ASN A 1 540 ? 6.141 -5.855 -41.125 1 89.19 540 ASN A CA 1
ATOM 4174 C C . ASN A 1 540 ? 6.723 -7.059 -40.406 1 89.19 540 ASN A C 1
ATOM 4176 O O . ASN A 1 540 ? 7.895 -7.395 -40.594 1 89.19 540 ASN A O 1
ATOM 4180 N N . ASN A 1 541 ? 5.875 -7.742 -39.688 1 93.75 541 ASN A N 1
ATOM 4181 C CA . ASN A 1 541 ? 6.344 -8.883 -38.906 1 93.75 541 ASN A CA 1
ATOM 4182 C C . ASN A 1 541 ? 5.879 -10.203 -39.531 1 93.75 541 ASN A C 1
ATOM 4184 O O . ASN A 1 541 ? 4.785 -10.281 -40.094 1 93.75 541 ASN A O 1
ATOM 4188 N N . ARG A 1 542 ? 6.699 -11.164 -39.5 1 95.25 542 ARG A N 1
ATOM 4189 C CA . ARG A 1 542 ? 6.297 -12.539 -39.75 1 95.25 542 ARG A CA 1
ATOM 4190 C C . ARG A 1 542 ? 6.047 -13.289 -38.438 1 95.25 542 ARG A C 1
ATOM 4192 O O . ARG A 1 542 ? 6.863 -13.234 -37.531 1 95.25 542 ARG A O 1
ATOM 4199 N N . ILE A 1 543 ? 4.961 -13.93 -38.438 1 96.81 543 ILE A N 1
ATOM 4200 C CA . ILE A 1 543 ? 4.586 -14.672 -37.219 1 96.81 543 ILE A CA 1
ATOM 4201 C C . ILE A 1 543 ? 4.812 -16.172 -37.469 1 96.81 543 ILE A C 1
ATOM 4203 O O . ILE A 1 543 ? 4.305 -16.734 -38.438 1 96.81 543 ILE A O 1
ATOM 4207 N N . PHE A 1 544 ? 5.555 -16.75 -36.562 1 97.06 544 PHE A N 1
ATOM 4208 C CA . PHE A 1 544 ? 5.824 -18.188 -36.594 1 97.06 544 PHE A CA 1
ATOM 4209 C C . PHE A 1 544 ? 5.223 -18.891 -35.406 1 97.06 544 PHE A C 1
ATOM 4211 O O . PHE A 1 544 ? 4.957 -18.25 -34.375 1 97.06 544 PHE A O 1
ATOM 4218 N N . VAL A 1 545 ? 4.953 -20.156 -35.531 1 96.31 545 VAL A N 1
ATOM 4219 C CA . VAL A 1 545 ? 4.605 -21.016 -34.406 1 96.31 545 VAL A CA 1
ATOM 4220 C C . VAL A 1 545 ? 5.789 -21.922 -34.062 1 96.31 545 VAL A C 1
ATOM 4222 O O . VAL A 1 545 ? 6.266 -22.688 -34.906 1 96.31 545 VAL A O 1
ATOM 4225 N N . TRP A 1 546 ? 6.34 -21.672 -32.906 1 96.62 546 TRP A N 1
ATOM 4226 C CA . TRP A 1 546 ? 7.23 -22.688 -32.344 1 96.62 546 TRP A CA 1
ATOM 4227 C C . TRP A 1 546 ? 6.441 -23.891 -31.828 1 96.62 546 TRP A C 1
ATOM 4229 O O . TRP A 1 546 ? 5.812 -23.828 -30.766 1 96.62 546 TRP A O 1
ATOM 4239 N N . ASP A 1 547 ? 6.484 -24.938 -32.531 1 94.12 547 ASP A N 1
ATOM 4240 C CA . ASP A 1 547 ? 5.547 -26.047 -32.406 1 94.12 547 ASP A CA 1
ATOM 4241 C C . ASP A 1 547 ? 6.07 -27.078 -31.406 1 94.12 547 ASP A C 1
ATOM 4243 O O . ASP A 1 547 ? 6.199 -28.266 -31.734 1 94.12 547 ASP A O 1
ATOM 4247 N N . TYR A 1 548 ? 6.328 -26.641 -30.234 1 91.56 548 TYR A N 1
ATOM 4248 C CA . TYR A 1 548 ? 6.652 -27.531 -29.125 1 91.56 548 TYR A CA 1
ATOM 4249 C C . TYR A 1 548 ? 5.391 -28.172 -28.562 1 91.56 548 TYR A C 1
ATOM 4251 O O . TYR A 1 548 ? 4.516 -27.469 -28.047 1 91.56 548 TYR A O 1
ATOM 4259 N N . GLU A 1 549 ? 5.234 -29.406 -28.641 1 82.75 549 GLU A N 1
ATOM 4260 C CA . GLU A 1 549 ? 3.994 -30.141 -28.375 1 82.75 549 GLU A CA 1
ATOM 4261 C C . GLU A 1 549 ? 3.424 -29.781 -27 1 82.75 549 GLU A C 1
ATOM 4263 O O . GLU A 1 549 ? 2.213 -29.609 -26.859 1 82.75 549 GLU A O 1
ATOM 4268 N N . ALA A 1 550 ? 4.293 -29.688 -26.078 1 83.5 550 ALA A N 1
ATOM 4269 C CA . ALA A 1 550 ? 3.832 -29.469 -24.719 1 83.5 550 ALA A CA 1
ATOM 4270 C C . ALA A 1 550 ? 3.336 -28.047 -24.531 1 83.5 550 ALA A C 1
ATOM 4272 O O . ALA A 1 550 ? 2.424 -27.797 -23.734 1 83.5 550 ALA A O 1
ATOM 4273 N N . SER A 1 551 ? 3.889 -27.078 -25.219 1 88.44 551 SER A N 1
ATOM 4274 C CA . SER A 1 551 ? 3.535 -25.672 -25.047 1 88.44 551 SER A CA 1
ATOM 4275 C C . SER A 1 551 ? 3.924 -24.859 -26.281 1 88.44 551 SER A C 1
ATOM 4277 O O . SER A 1 551 ? 4.906 -24.125 -26.266 1 88.44 551 SER A O 1
ATOM 4279 N N . PRO A 1 552 ? 3.088 -24.969 -27.281 1 91.44 552 PRO A N 1
ATOM 4280 C CA . PRO A 1 552 ? 3.414 -24.172 -28.484 1 91.44 552 PRO A CA 1
ATOM 4281 C C . PRO A 1 552 ? 3.342 -22.672 -28.219 1 91.44 552 PRO A C 1
ATOM 4283 O O . PRO A 1 552 ? 2.551 -22.219 -27.391 1 91.44 552 PRO A O 1
ATOM 4286 N N . LEU A 1 553 ? 4.184 -21.891 -28.984 1 92.62 553 LEU A N 1
ATOM 4287 C CA . LEU A 1 553 ? 4.277 -20.453 -28.797 1 92.62 553 LEU A CA 1
ATOM 4288 C C . LEU A 1 553 ? 4.281 -19.734 -30.125 1 92.62 553 LEU A C 1
ATOM 4290 O O . LEU A 1 553 ? 4.691 -20.297 -31.156 1 92.62 553 LEU A O 1
ATOM 4294 N N . LEU A 1 554 ? 3.811 -18.453 -30 1 93.44 554 LEU A N 1
ATOM 4295 C CA . LEU A 1 554 ? 3.99 -17.578 -31.156 1 93.44 554 LEU A CA 1
ATOM 4296 C C . LEU A 1 554 ? 5.324 -16.844 -31.062 1 93.44 554 LEU A C 1
ATOM 4298 O O . LEU A 1 554 ? 5.73 -16.391 -29.984 1 93.44 554 LEU A O 1
ATOM 4302 N N . ILE A 1 555 ? 5.969 -16.812 -32.156 1 96.25 555 ILE A N 1
ATOM 4303 C CA . ILE A 1 555 ? 7.211 -16.047 -32.25 1 96.25 555 ILE A CA 1
ATOM 4304 C C . ILE A 1 555 ? 7.074 -14.977 -33.344 1 96.25 555 ILE A C 1
ATOM 4306 O O . ILE A 1 555 ? 6.738 -15.289 -34.469 1 96.25 555 ILE A O 1
ATOM 4310 N N . LYS A 1 556 ? 7.324 -13.82 -32.906 1 96.06 556 LYS A N 1
ATOM 4311 C CA . LYS A 1 556 ? 7.316 -12.703 -33.844 1 96.06 556 LYS A CA 1
ATOM 4312 C C . LYS A 1 556 ? 8.719 -12.445 -34.406 1 96.06 556 LYS A C 1
ATOM 4314 O O . LYS A 1 556 ? 9.695 -12.422 -33.656 1 96.06 556 LYS A O 1
ATOM 4319 N N . THR A 1 557 ? 8.828 -12.297 -35.719 1 96 557 THR A N 1
ATOM 4320 C CA . THR A 1 557 ? 10.102 -12 -36.344 1 96 557 THR A CA 1
ATOM 4321 C C . THR A 1 557 ? 10.031 -10.688 -37.125 1 96 557 THR A C 1
ATOM 4323 O O . THR A 1 557 ? 9.008 -10.383 -37.75 1 96 557 THR A O 1
ATOM 4326 N N . GLU A 1 558 ? 11.055 -9.984 -37.031 1 95.25 558 GLU A N 1
ATOM 4327 C CA . GLU A 1 558 ? 11.156 -8.75 -37.812 1 95.25 558 GLU A CA 1
ATOM 4328 C C . GLU A 1 558 ? 12.594 -8.5 -38.25 1 95.25 558 GLU A C 1
ATOM 4330 O O . GLU A 1 558 ? 13.539 -9.031 -37.688 1 95.25 558 GLU A O 1
ATOM 4335 N N . LYS A 1 559 ? 12.695 -7.82 -39.375 1 93.31 559 LYS A N 1
ATOM 4336 C CA . LYS A 1 559 ? 14.016 -7.422 -39.875 1 93.31 559 LYS A CA 1
ATOM 4337 C C . LYS A 1 559 ? 14.336 -5.992 -39.438 1 93.31 559 LYS A C 1
ATOM 4339 O O . LYS A 1 559 ? 13.562 -5.066 -39.719 1 93.31 559 LYS A O 1
ATOM 4344 N N . ARG A 1 560 ? 15.414 -5.836 -38.688 1 91.62 560 ARG A N 1
ATOM 4345 C CA . ARG A 1 560 ? 15.898 -4.531 -38.25 1 91.62 560 ARG A CA 1
ATOM 4346 C C . ARG A 1 560 ? 17.375 -4.348 -38.594 1 91.62 560 ARG A C 1
ATOM 4348 O O . ARG A 1 560 ? 18.219 -5.156 -38.219 1 91.62 560 ARG A O 1
ATOM 4355 N N . GLU A 1 561 ? 17.734 -3.303 -39.344 1 92.25 561 GLU A N 1
ATOM 4356 C CA . GLU A 1 561 ? 19.094 -2.984 -39.75 1 92.25 561 GLU A CA 1
ATOM 4357 C C . GLU A 1 561 ? 19.75 -4.172 -40.469 1 92.25 561 GLU A C 1
ATOM 4359 O O . GLU A 1 561 ? 20.875 -4.551 -40.156 1 92.25 561 GLU A O 1
ATOM 4364 N N . GLY A 1 562 ? 19.016 -4.938 -41.281 1 89.94 562 GLY A N 1
ATOM 4365 C CA . GLY A 1 562 ? 19.531 -6.008 -42.125 1 89.94 562 GLY A CA 1
ATOM 4366 C C . GLY A 1 562 ? 19.641 -7.34 -41.406 1 89.94 562 GLY A C 1
ATOM 4367 O O . GLY A 1 562 ? 20.016 -8.344 -42.031 1 89.94 562 GLY A O 1
ATOM 4368 N N . LYS A 1 563 ? 19.328 -7.344 -40.094 1 95 563 LYS A N 1
ATOM 4369 C CA . LYS A 1 563 ? 19.391 -8.578 -39.312 1 95 563 LYS A CA 1
ATOM 4370 C C . LYS A 1 563 ? 18.016 -9 -38.844 1 95 563 LYS A C 1
ATOM 4372 O O . LYS A 1 563 ? 17.156 -8.156 -38.562 1 95 563 LYS A O 1
ATOM 4377 N N . LEU A 1 564 ? 17.859 -10.297 -38.688 1 96.81 564 LEU A N 1
ATOM 4378 C CA . LEU A 1 564 ? 16.578 -10.82 -38.219 1 96.81 564 LEU A CA 1
ATOM 4379 C C . LEU A 1 564 ? 16.531 -10.828 -36.688 1 96.81 564 LEU A C 1
ATOM 4381 O O . LEU A 1 564 ? 17.516 -11.156 -36.031 1 96.81 564 LEU A O 1
ATOM 4385 N N . GLU A 1 565 ? 15.414 -10.438 -36.188 1 97.81 565 GLU A N 1
ATOM 4386 C CA . GLU A 1 565 ? 15.133 -10.5 -34.75 1 97.81 565 GLU A CA 1
ATOM 4387 C C . GLU A 1 565 ? 13.93 -11.398 -34.469 1 97.81 565 GLU A C 1
ATOM 4389 O O . GLU A 1 565 ? 12.938 -11.375 -35.188 1 97.81 565 GLU A O 1
ATOM 4394 N N . LEU A 1 566 ? 14.062 -12.227 -33.5 1 98 566 LEU A N 1
ATOM 4395 C CA . LEU A 1 566 ? 12.977 -13.062 -32.969 1 98 566 LEU A CA 1
ATOM 4396 C C . LEU A 1 566 ? 12.555 -12.594 -31.594 1 98 566 LEU A C 1
ATOM 4398 O O . LEU A 1 566 ? 13.391 -12.352 -30.719 1 98 566 LEU A O 1
ATOM 4402 N N . SER A 1 567 ? 11.289 -12.391 -31.391 1 96.75 567 SER A N 1
ATOM 4403 C CA . SER A 1 567 ? 10.742 -12.023 -30.094 1 96.75 567 SER A CA 1
ATOM 4404 C C . SER A 1 567 ? 10.031 -13.203 -29.438 1 96.75 567 SER A C 1
ATOM 4406 O O . SER A 1 567 ? 9.031 -13.695 -29.953 1 96.75 567 SER A O 1
ATOM 4408 N N . ILE A 1 568 ? 10.531 -13.625 -28.297 1 93.69 568 ILE A N 1
ATOM 4409 C CA . ILE A 1 568 ? 9.984 -14.742 -27.531 1 93.69 568 ILE A CA 1
ATOM 4410 C C . ILE A 1 568 ? 9.656 -14.289 -26.109 1 93.69 568 ILE A C 1
ATOM 4412 O O . ILE A 1 568 ? 10.562 -14.016 -25.312 1 93.69 568 ILE A O 1
ATOM 4416 N N . PHE A 1 569 ? 8.438 -14.305 -25.688 1 90.56 569 PHE A N 1
ATOM 4417 C CA . PHE A 1 569 ? 7.984 -13.883 -24.375 1 90.56 569 PHE A CA 1
ATOM 4418 C C . PHE A 1 569 ? 8.547 -12.508 -24.016 1 90.56 569 PHE A C 1
ATOM 4420 O O . PHE A 1 569 ? 9.047 -12.305 -22.906 1 90.56 569 PHE A O 1
ATOM 4427 N N . GLY A 1 570 ? 8.609 -11.711 -25.016 1 90 570 GLY A N 1
ATOM 4428 C CA . GLY A 1 570 ? 9.039 -10.344 -24.766 1 90 570 GLY A CA 1
ATOM 4429 C C . GLY A 1 570 ? 10.547 -10.18 -24.828 1 90 570 GLY A C 1
ATOM 4430 O O . GLY A 1 570 ? 11.055 -9.062 -24.734 1 90 570 GLY A O 1
ATOM 4431 N N . VAL A 1 571 ? 11.328 -11.266 -25.016 1 96 571 VAL A N 1
ATOM 4432 C CA . VAL A 1 571 ? 12.773 -11.195 -25.172 1 96 571 VAL A CA 1
ATOM 4433 C C . VAL A 1 571 ? 13.133 -11.172 -26.656 1 96 571 VAL A C 1
ATOM 4435 O O . VAL A 1 571 ? 12.695 -12.031 -27.422 1 96 571 VAL A O 1
ATOM 4438 N N . VAL A 1 572 ? 13.93 -10.219 -27.016 1 97.5 572 VAL A N 1
ATOM 4439 C CA . VAL A 1 572 ? 14.32 -10.078 -28.406 1 97.5 572 VAL A CA 1
ATOM 4440 C C . VAL A 1 572 ? 15.695 -10.711 -28.625 1 97.5 572 VAL A C 1
ATOM 4442 O O . VAL A 1 572 ? 16.656 -10.367 -27.953 1 97.5 572 VAL A O 1
ATOM 4445 N N . PHE A 1 573 ? 15.766 -11.617 -29.5 1 98.25 573 PHE A N 1
ATOM 4446 C CA . PHE A 1 573 ? 17.016 -12.234 -29.969 1 98.25 573 PHE A CA 1
ATOM 4447 C C . PHE A 1 573 ? 17.359 -11.758 -31.359 1 98.25 573 PHE A C 1
ATOM 4449 O O . PHE A 1 573 ? 16.531 -11.82 -32.281 1 98.25 573 PHE A O 1
ATOM 4456 N N . ARG A 1 574 ? 18.594 -11.312 -31.578 1 97.88 574 ARG A N 1
ATOM 4457 C CA . ARG A 1 574 ? 19.031 -10.805 -32.875 1 97.88 574 ARG A CA 1
ATOM 4458 C C . ARG A 1 574 ? 20.078 -11.727 -33.5 1 97.88 574 ARG A C 1
ATOM 4460 O O . ARG A 1 574 ? 20.984 -12.211 -32.812 1 97.88 574 ARG A O 1
ATOM 4467 N N . GLN A 1 575 ? 19.922 -11.914 -34.781 1 97.81 575 GLN A N 1
ATOM 4468 C CA . GLN A 1 575 ? 20.844 -12.766 -35.531 1 97.81 575 GLN A CA 1
ATOM 4469 C C . GLN A 1 575 ? 22.266 -12.211 -35.469 1 97.81 575 GLN A C 1
ATOM 4471 O O . GLN A 1 575 ? 22.469 -11 -35.594 1 97.81 575 GLN A O 1
ATOM 4476 N N . VAL A 1 576 ? 23.297 -13.094 -35.312 1 95.81 576 VAL A N 1
ATOM 4477 C CA . VAL A 1 576 ? 24.688 -12.664 -35.219 1 95.81 576 VAL A CA 1
ATOM 4478 C C . VAL A 1 576 ? 25.484 -13.234 -36.406 1 95.81 576 VAL A C 1
ATOM 4480 O O . VAL A 1 576 ? 25.141 -14.297 -36.938 1 95.81 576 VAL A O 1
ATOM 4483 N N . MET B 1 1 ? -40.594 -23.844 -46.625 1 17.06 1 MET B N 1
ATOM 4484 C CA . MET B 1 1 ? -41.812 -24.625 -46.781 1 17.06 1 MET B CA 1
ATOM 4485 C C . MET B 1 1 ? -42.125 -25.422 -45.5 1 17.06 1 MET B C 1
ATOM 4487 O O . MET B 1 1 ? -43.281 -25.719 -45.219 1 17.06 1 MET B O 1
ATOM 4491 N N . LEU B 1 2 ? -41.188 -26.156 -44.906 1 17.75 2 LEU B N 1
ATOM 4492 C CA . LEU B 1 2 ? -41.781 -27.344 -44.281 1 17.75 2 LEU B CA 1
ATOM 4493 C C . LEU B 1 2 ? -42.688 -26.969 -43.125 1 17.75 2 LEU B C 1
ATOM 4495 O O . LEU B 1 2 ? -42.312 -26.188 -42.25 1 17.75 2 LEU B O 1
ATOM 4499 N N . ARG B 1 3 ? -43.906 -27.312 -43.281 1 18.27 3 ARG B N 1
ATOM 4500 C CA . ARG B 1 3 ? -45.25 -27.031 -42.812 1 18.27 3 ARG B CA 1
ATOM 4501 C C . ARG B 1 3 ? -45.469 -27.594 -41.406 1 18.27 3 ARG B C 1
ATOM 4503 O O . ARG B 1 3 ? -46.125 -28.625 -41.219 1 18.27 3 ARG B O 1
ATOM 4510 N N . TRP B 1 4 ? -44.281 -27.906 -40.688 1 20.3 4 TRP B N 1
ATOM 4511 C CA . TRP B 1 4 ? -44.375 -28.891 -39.656 1 20.3 4 TRP B CA 1
ATOM 4512 C C . TRP B 1 4 ? -45.438 -28.5 -38.625 1 20.3 4 TRP B C 1
ATOM 4514 O O . TRP B 1 4 ? -45.594 -27.328 -38.281 1 20.3 4 TRP B O 1
ATOM 4524 N N . GLY B 1 5 ? -46.438 -29.297 -38.531 1 20.03 5 GLY B N 1
ATOM 4525 C CA . GLY B 1 5 ? -47.75 -29.344 -37.938 1 20.03 5 GLY B CA 1
ATOM 4526 C C . GLY B 1 5 ? -47.719 -29.172 -36.438 1 20.03 5 GLY B C 1
ATOM 4527 O O . GLY B 1 5 ? -46.781 -29.609 -35.75 1 20.03 5 GLY B O 1
ATOM 4528 N N . ILE B 1 6 ? -48.438 -28.234 -35.781 1 21.64 6 ILE B N 1
ATOM 4529 C CA . ILE B 1 6 ? -48.625 -27.406 -34.594 1 21.64 6 ILE B CA 1
ATOM 4530 C C . ILE B 1 6 ? -49.344 -28.219 -33.531 1 21.64 6 ILE B C 1
ATOM 4532 O O . ILE B 1 6 ? -50.531 -27.984 -33.281 1 21.64 6 ILE B O 1
ATOM 4536 N N . GLY B 1 7 ? -48.938 -29.641 -33.5 1 21.05 7 GLY B N 1
ATOM 4537 C CA . GLY B 1 7 ? -49.906 -30.375 -32.719 1 21.05 7 GLY B CA 1
ATOM 4538 C C . GLY B 1 7 ? -50.188 -29.75 -31.375 1 21.05 7 GLY B C 1
ATOM 4539 O O . GLY B 1 7 ? -49.344 -29.047 -30.828 1 21.05 7 GLY B O 1
ATOM 4540 N N . SER B 1 8 ? -51.438 -29.719 -30.906 1 20.95 8 SER B N 1
ATOM 4541 C CA . SER B 1 8 ? -52.344 -29.109 -29.938 1 20.95 8 SER B CA 1
ATOM 4542 C C . SER B 1 8 ? -52.094 -29.656 -28.531 1 20.95 8 SER B C 1
ATOM 4544 O O . SER B 1 8 ? -52.281 -30.844 -28.281 1 20.95 8 SER B O 1
ATOM 4546 N N . LEU B 1 9 ? -50.844 -29.359 -27.891 1 20.94 9 LEU B N 1
ATOM 4547 C CA . LEU B 1 9 ? -50.469 -29.938 -26.609 1 20.94 9 LEU B CA 1
ATOM 4548 C C . LEU B 1 9 ? -51.5 -29.656 -25.531 1 20.94 9 LEU B C 1
ATOM 4550 O O . LEU B 1 9 ? -51.875 -28.5 -25.312 1 20.94 9 LEU B O 1
ATOM 4554 N N . PHE B 1 10 ? -52.375 -30.625 -25.312 1 22.28 10 PHE B N 1
ATOM 4555 C CA . PHE B 1 10 ? -53.5 -30.703 -24.359 1 22.28 10 PHE B CA 1
ATOM 4556 C C . PHE B 1 10 ? -53 -30.438 -22.953 1 22.28 10 PHE B C 1
ATOM 4558 O O . PHE B 1 10 ? -52.094 -31.109 -22.453 1 22.28 10 PHE B O 1
ATOM 4565 N N . LEU B 1 11 ? -53.125 -29.203 -22.422 1 21.61 11 LEU B N 1
ATOM 4566 C CA . LEU B 1 11 ? -52.781 -28.516 -21.172 1 21.61 11 LEU B CA 1
ATOM 4567 C C . LEU B 1 11 ? -53.594 -29.078 -20 1 21.61 11 LEU B C 1
ATOM 4569 O O . LEU B 1 11 ? -54.781 -28.859 -19.922 1 21.61 11 LEU B O 1
ATOM 4573 N N . PHE B 1 12 ? -53.469 -30.469 -19.797 1 22.8 12 PHE B N 1
ATOM 4574 C CA . PHE B 1 12 ? -54.344 -30.938 -18.719 1 22.8 12 PHE B CA 1
ATOM 4575 C C . PHE B 1 12 ? -54.031 -30.203 -17.422 1 22.8 12 PHE B C 1
ATOM 4577 O O . PHE B 1 12 ? -52.875 -30.016 -17.062 1 22.8 12 PHE B O 1
ATOM 4584 N N . SER B 1 13 ? -54.938 -29.375 -16.922 1 22.45 13 SER B N 1
ATOM 4585 C CA . SER B 1 13 ? -55.156 -28.469 -15.789 1 22.45 13 SER B CA 1
ATOM 4586 C C . SER B 1 13 ? -55.219 -29.25 -14.477 1 22.45 13 SER B C 1
ATOM 4588 O O . SER B 1 13 ? -56.188 -29.922 -14.188 1 22.45 13 SER B O 1
ATOM 4590 N N . ILE B 1 14 ? -54.219 -30.188 -14.242 1 23.27 14 ILE B N 1
ATOM 4591 C CA . ILE B 1 14 ? -54.438 -30.938 -13.008 1 23.27 14 ILE B CA 1
ATOM 4592 C C . ILE B 1 14 ? -54.562 -29.984 -11.828 1 23.27 14 ILE B C 1
ATOM 4594 O O . ILE B 1 14 ? -53.656 -29.141 -11.625 1 23.27 14 ILE B O 1
ATOM 4598 N N . LEU B 1 15 ? -55.719 -29.719 -11.352 1 24.33 15 LEU B N 1
ATOM 4599 C CA . LEU B 1 15 ? -56.25 -28.953 -10.227 1 24.33 15 LEU B CA 1
ATOM 4600 C C . LEU B 1 15 ? -55.688 -29.484 -8.906 1 24.33 15 LEU B C 1
ATOM 4602 O O . LEU B 1 15 ? -56.062 -30.578 -8.469 1 24.33 15 LEU B O 1
ATOM 4606 N N . VAL B 1 16 ? -54.281 -29.578 -8.805 1 23.25 16 VAL B N 1
ATOM 4607 C CA . VAL B 1 16 ? -53.781 -30.109 -7.547 1 23.25 16 VAL B CA 1
ATOM 4608 C C . VAL B 1 16 ? -54.281 -29.266 -6.379 1 23.25 16 VAL B C 1
ATOM 4610 O O . VAL B 1 16 ? -54.125 -28.047 -6.375 1 23.25 16 VAL B O 1
ATOM 4613 N N . ASP B 1 17 ? -55.281 -29.75 -5.703 1 25.62 17 ASP B N 1
ATOM 4614 C CA . ASP B 1 17 ? -55.969 -29.25 -4.523 1 25.62 17 ASP B CA 1
ATOM 4615 C C . ASP B 1 17 ? -55.031 -29.109 -3.344 1 25.62 17 ASP B C 1
ATOM 4617 O O . ASP B 1 17 ? -54.656 -30.109 -2.725 1 25.62 17 ASP B O 1
ATOM 4621 N N . THR B 1 18 ? -53.812 -28.516 -3.562 1 25.55 18 THR B N 1
ATOM 4622 C CA . THR B 1 18 ? -52.781 -28.516 -2.514 1 25.55 18 THR B CA 1
ATOM 4623 C C . THR B 1 18 ? -53.312 -27.844 -1.25 1 25.55 18 THR B C 1
ATOM 4625 O O . THR B 1 18 ? -53.5 -26.625 -1.223 1 25.55 18 THR B O 1
ATOM 4628 N N . ARG B 1 19 ? -54.219 -28.531 -0.507 1 28.27 19 ARG B N 1
ATOM 4629 C CA . ARG B 1 19 ? -54.719 -28.109 0.787 1 28.27 19 ARG B CA 1
ATOM 4630 C C . ARG B 1 19 ? -53.594 -27.719 1.733 1 28.27 19 ARG B C 1
ATOM 4632 O O . ARG B 1 19 ? -52.75 -28.547 2.088 1 28.27 19 ARG B O 1
ATOM 4639 N N . LEU B 1 20 ? -53.062 -26.406 1.675 1 25.78 20 LEU B N 1
ATOM 4640 C CA . LEU B 1 20 ? -52.031 -25.734 2.477 1 25.78 20 LEU B CA 1
ATOM 4641 C C . LEU B 1 20 ? -52.375 -25.828 3.963 1 25.78 20 LEU B C 1
ATOM 4643 O O . LEU B 1 20 ? -53.375 -25.281 4.406 1 25.78 20 LEU B O 1
ATOM 4647 N N . VAL B 1 21 ? -52.219 -27.031 4.504 1 27.92 21 VAL B N 1
ATOM 4648 C CA . VAL B 1 21 ? -52.531 -27.062 5.934 1 27.92 21 VAL B CA 1
ATOM 4649 C C . VAL B 1 21 ? -51.688 -26 6.652 1 27.92 21 VAL B C 1
ATOM 4651 O O . VAL B 1 21 ? -50.469 -25.891 6.418 1 27.92 21 VAL B O 1
ATOM 4654 N N . PRO B 1 22 ? -52.375 -25.047 7.277 1 29.12 22 PRO B N 1
ATOM 4655 C CA . PRO B 1 22 ? -51.75 -23.875 7.914 1 29.12 22 PRO B CA 1
ATOM 4656 C C . PRO B 1 22 ? -50.781 -24.266 9.031 1 29.12 22 PRO B C 1
ATOM 4658 O O . PRO B 1 22 ? -51.094 -25.156 9.836 1 29.12 22 PRO B O 1
ATOM 4661 N N . LEU B 1 23 ? -49.5 -24.312 8.672 1 30.16 23 LEU B N 1
ATOM 4662 C CA . LEU B 1 23 ? -48.469 -24.547 9.68 1 30.16 23 LEU B CA 1
ATOM 4663 C C . LEU B 1 23 ? -48.781 -23.797 10.977 1 30.16 23 LEU B C 1
ATOM 4665 O O . LEU B 1 23 ? -49.281 -22.672 10.938 1 30.16 23 LEU B O 1
ATOM 4669 N N . SER B 1 24 ? -49 -24.562 12.016 1 30.7 24 SER B N 1
ATOM 4670 C CA . SER B 1 24 ? -49.438 -24.125 13.336 1 30.7 24 SER B CA 1
ATOM 4671 C C . SER B 1 24 ? -48.594 -22.969 13.852 1 30.7 24 SER B C 1
ATOM 4673 O O . SER B 1 24 ? -47.406 -22.906 13.602 1 30.7 24 SER B O 1
ATOM 4675 N N . PRO B 1 25 ? -49.281 -21.844 14.328 1 34.66 25 PRO B N 1
ATOM 4676 C CA . PRO B 1 25 ? -48.75 -20.578 14.812 1 34.66 25 PRO B CA 1
ATOM 4677 C C . PRO B 1 25 ? -47.656 -20.766 15.891 1 34.66 25 PRO B C 1
ATOM 4679 O O . PRO B 1 25 ? -46.844 -19.875 16.094 1 34.66 25 PRO B O 1
ATOM 4682 N N . ASN B 1 26 ? -47.719 -21.891 16.562 1 36.81 26 ASN B N 1
ATOM 4683 C CA . ASN B 1 26 ? -46.938 -21.969 17.812 1 36.81 26 ASN B CA 1
ATOM 4684 C C . ASN B 1 26 ? -45.469 -22.141 17.531 1 36.81 26 ASN B C 1
ATOM 4686 O O . ASN B 1 26 ? -44.625 -21.953 18.422 1 36.81 26 ASN B O 1
ATOM 4690 N N . LEU B 1 27 ? -45.188 -22.891 16.422 1 34.09 27 LEU B N 1
ATOM 4691 C CA . LEU B 1 27 ? -43.75 -23.109 16.172 1 34.09 27 LEU B CA 1
ATOM 4692 C C . LEU B 1 27 ? -43.062 -21.797 15.805 1 34.09 27 LEU B C 1
ATOM 4694 O O . LEU B 1 27 ? -41.875 -21.625 16.062 1 34.09 27 LEU B O 1
ATOM 4698 N N . PHE B 1 28 ? -43.875 -20.906 15.18 1 33.69 28 PHE B N 1
ATOM 4699 C CA . PHE B 1 28 ? -43.281 -19.609 14.844 1 33.69 28 PHE B CA 1
ATOM 4700 C C . PHE B 1 28 ? -42.969 -18.828 16.109 1 33.69 28 PHE B C 1
ATOM 4702 O O . PHE B 1 28 ? -41.969 -18.094 16.141 1 33.69 28 PHE B O 1
ATOM 4709 N N . ASP B 1 29 ? -43.812 -19.031 17.156 1 37.12 29 ASP B N 1
ATOM 4710 C CA . ASP B 1 29 ? -43.625 -18.25 18.375 1 37.12 29 ASP B CA 1
ATOM 4711 C C . ASP B 1 29 ? -42.344 -18.719 19.094 1 37.12 29 ASP B C 1
ATOM 4713 O O . ASP B 1 29 ? -41.594 -17.891 19.641 1 37.12 29 ASP B O 1
ATOM 4717 N N . GLU B 1 30 ? -42.156 -20.016 19.109 1 36.62 30 GLU B N 1
ATOM 4718 C CA . GLU B 1 30 ? -41 -20.5 19.844 1 36.62 30 GLU B CA 1
ATOM 4719 C C . GLU B 1 30 ? -39.719 -20.141 19.125 1 36.62 30 GLU B C 1
ATOM 4721 O O . GLU B 1 30 ? -38.688 -19.859 19.766 1 36.62 30 GLU B O 1
ATOM 4726 N N . TRP B 1 31 ? -39.719 -20.203 17.781 1 31.83 31 TRP B N 1
ATOM 4727 C CA . TRP B 1 31 ? -38.531 -19.859 17.047 1 31.83 31 TRP B CA 1
ATOM 4728 C C . TRP B 1 31 ? -38.219 -18.359 17.172 1 31.83 31 TRP B C 1
ATOM 4730 O O . TRP B 1 31 ? -37.062 -17.969 17.328 1 31.83 31 TRP B O 1
ATOM 4740 N N . ARG B 1 32 ? -39.219 -17.484 17.297 1 33.56 32 ARG B N 1
ATOM 4741 C CA . ARG B 1 32 ? -39.031 -16.078 17.594 1 33.56 32 ARG B CA 1
ATOM 4742 C C . ARG B 1 32 ? -38.438 -15.891 18.984 1 33.56 32 ARG B C 1
ATOM 4744 O O . ARG B 1 32 ? -37.594 -15.008 19.203 1 33.56 32 ARG B O 1
ATOM 4751 N N . ALA B 1 33 ? -38.969 -16.781 19.906 1 37.03 33 ALA B N 1
ATOM 4752 C CA . ALA B 1 33 ? -38.469 -16.641 21.266 1 37.03 33 ALA B CA 1
ATOM 4753 C C . ALA B 1 33 ? -36.969 -17.016 21.344 1 37.03 33 ALA B C 1
ATOM 4755 O O . ALA B 1 33 ? -36.188 -16.391 22.047 1 37.03 33 ALA B O 1
ATOM 4756 N N . GLY B 1 34 ? -36.656 -18.156 20.703 1 33.16 34 GLY B N 1
ATOM 4757 C CA . GLY B 1 34 ? -35.25 -18.547 20.719 1 33.16 34 GLY B CA 1
ATOM 4758 C C . GLY B 1 34 ? -34.375 -17.609 19.922 1 33.16 34 GLY B C 1
ATOM 4759 O O . GLY B 1 34 ? -33.188 -17.5 20.188 1 33.16 34 GLY B O 1
ATOM 4760 N N . TYR B 1 35 ? -34.844 -17.156 18.75 1 33.62 35 TYR B N 1
ATOM 4761 C CA . TYR B 1 35 ? -34.125 -16.141 17.984 1 33.62 35 TYR B CA 1
ATOM 4762 C C . TYR B 1 35 ? -33.938 -14.867 18.797 1 33.62 35 TYR B C 1
ATOM 4764 O O . TYR B 1 35 ? -32.938 -14.188 18.703 1 33.62 35 TYR B O 1
ATOM 4772 N N . HIS B 1 36 ? -35.031 -14.594 19.625 1 33.31 36 HIS B N 1
ATOM 4773 C CA . HIS B 1 36 ? -34.875 -13.438 20.5 1 33.31 36 HIS B CA 1
ATOM 4774 C C . HIS B 1 36 ? -33.875 -13.711 21.609 1 33.31 36 HIS B C 1
ATOM 4776 O O . HIS B 1 36 ? -33.344 -12.773 22.203 1 33.31 36 HIS B O 1
ATOM 4782 N N . VAL B 1 37 ? -33.812 -15.047 22.016 1 33.31 37 VAL B N 1
ATOM 4783 C CA . VAL B 1 37 ? -32.906 -15.242 23.156 1 33.31 37 VAL B CA 1
ATOM 4784 C C . VAL B 1 37 ? -31.469 -15.062 22.703 1 33.31 37 VAL B C 1
ATOM 4786 O O . VAL B 1 37 ? -30.656 -14.461 23.422 1 33.31 37 VAL B O 1
ATOM 4789 N N . ARG B 1 38 ? -30.984 -15.727 21.672 1 32 38 ARG B N 1
ATOM 4790 C CA . ARG B 1 38 ? -29.594 -15.477 21.266 1 32 38 ARG B CA 1
ATOM 4791 C C . ARG B 1 38 ? -29.422 -14.023 20.844 1 32 38 ARG B C 1
ATOM 4793 O O . ARG B 1 38 ? -28.297 -13.5 20.875 1 32 38 ARG B O 1
ATOM 4800 N N . ASP B 1 39 ? -30.359 -13.352 20.219 1 33.19 39 ASP B N 1
ATOM 4801 C CA . ASP B 1 39 ? -30.391 -11.891 20.172 1 33.19 39 ASP B CA 1
ATOM 4802 C C . ASP B 1 39 ? -30.484 -11.297 21.578 1 33.19 39 ASP B C 1
ATOM 4804 O O . ASP B 1 39 ? -30 -10.188 21.812 1 33.19 39 ASP B O 1
ATOM 4808 N N . VAL B 1 40 ? -31.188 -11.969 22.594 1 33.88 40 VAL B N 1
ATOM 4809 C CA . VAL B 1 40 ? -31.391 -11.484 23.953 1 33.88 40 VAL B CA 1
ATOM 4810 C C . VAL B 1 40 ? -30.156 -11.773 24.797 1 33.88 40 VAL B C 1
ATOM 4812 O O . VAL B 1 40 ? -29.781 -10.977 25.672 1 33.88 40 VAL B O 1
ATOM 4815 N N . VAL B 1 41 ? -29.547 -13.062 24.781 1 34.41 41 VAL B N 1
ATOM 4816 C CA . VAL B 1 41 ? -28.422 -13.258 25.688 1 34.41 41 VAL B CA 1
ATOM 4817 C C . VAL B 1 41 ? -27.188 -12.578 25.109 1 34.41 41 VAL B C 1
ATOM 4819 O O . VAL B 1 41 ? -26.062 -12.805 25.594 1 34.41 41 VAL B O 1
ATOM 4822 N N . ARG B 1 42 ? -26.938 -12.328 23.828 1 38.12 42 ARG B N 1
ATOM 4823 C CA . ARG B 1 42 ? -25.828 -11.383 23.844 1 38.12 42 ARG B CA 1
ATOM 4824 C C . ARG B 1 42 ? -25.938 -10.406 25 1 38.12 42 ARG B C 1
ATOM 4826 O O . ARG B 1 42 ? -26.781 -9.508 24.984 1 38.12 42 ARG B O 1
ATOM 4833 N N . GLN B 1 43 ? -25.891 -10.773 26.141 1 42.22 43 GLN B N 1
ATOM 4834 C CA . GLN B 1 43 ? -25.562 -9.891 27.25 1 42.22 43 GLN B CA 1
ATOM 4835 C C . GLN B 1 43 ? -24.906 -8.602 26.75 1 42.22 43 GLN B C 1
ATOM 4837 O O . GLN B 1 43 ? -24.094 -8.633 25.828 1 42.22 43 GLN B O 1
ATOM 4842 N N . GLN B 1 44 ? -25.375 -7.398 27.031 1 58.5 44 GLN B N 1
ATOM 4843 C CA . GLN B 1 44 ? -25.109 -6.055 26.531 1 58.5 44 GLN B CA 1
ATOM 4844 C C . GLN B 1 44 ? -23.609 -5.836 26.312 1 58.5 44 GLN B C 1
ATOM 4846 O O . GLN B 1 44 ? -22.875 -5.641 27.281 1 58.5 44 GLN B O 1
ATOM 4851 N N . GLU B 1 45 ? -23.078 -6.535 25.281 1 81.75 45 GLU B N 1
ATOM 4852 C CA . GLU B 1 45 ? -21.703 -6.211 24.938 1 81.75 45 GLU B CA 1
ATOM 4853 C C . GLU B 1 45 ? -21.391 -4.742 25.219 1 81.75 45 GLU B C 1
ATOM 4855 O O . GLU B 1 45 ? -22.141 -3.855 24.828 1 81.75 45 GLU B O 1
ATOM 4860 N N . PRO B 1 46 ? -20.5 -4.73 26.219 1 92.31 46 PRO B N 1
ATOM 4861 C CA . PRO B 1 46 ? -20.125 -3.336 26.438 1 92.31 46 PRO B CA 1
ATOM 4862 C C . PRO B 1 46 ? -19.875 -2.578 25.141 1 92.31 46 PRO B C 1
ATOM 4864 O O . PRO B 1 46 ? -19.469 -3.176 24.141 1 92.31 46 PRO B O 1
ATOM 4867 N N . LEU B 1 47 ? -20.25 -1.396 25.094 1 93.38 47 LEU B N 1
ATOM 4868 C CA . LEU B 1 47 ? -20.141 -0.561 23.906 1 93.38 47 LEU B CA 1
ATOM 4869 C C . LEU B 1 47 ? -18.734 -0.593 23.344 1 93.38 47 LEU B C 1
ATOM 4871 O O . LEU B 1 47 ? -18.531 -0.588 22.125 1 93.38 47 LEU B O 1
ATOM 4875 N N . GLU B 1 48 ? -17.781 -0.633 24.25 1 92.69 48 GLU B N 1
ATOM 4876 C CA . GLU B 1 48 ? -16.375 -0.705 23.828 1 92.69 48 GLU B CA 1
ATOM 4877 C C . GLU B 1 48 ? -16.125 -1.945 22.984 1 92.69 48 GLU B C 1
ATOM 4879 O O . GLU B 1 48 ? -15.445 -1.871 21.953 1 92.69 48 GLU B O 1
ATOM 4884 N N . ASP B 1 49 ? -16.672 -3.021 23.359 1 94 49 ASP B N 1
ATOM 4885 C CA . ASP B 1 49 ? -16.5 -4.277 22.641 1 94 49 ASP B CA 1
ATOM 4886 C C . ASP B 1 49 ? -17.25 -4.25 21.312 1 94 49 ASP B C 1
ATOM 4888 O O . ASP B 1 49 ? -16.797 -4.812 20.312 1 94 49 ASP B O 1
ATOM 4892 N N . GLN B 1 50 ? -18.406 -3.648 21.359 1 94.12 50 GLN B N 1
ATOM 4893 C CA . GLN B 1 50 ? -19.172 -3.5 20.125 1 94.12 50 GLN B CA 1
ATOM 4894 C C . GLN B 1 50 ? -18.391 -2.684 19.094 1 94.12 50 GLN B C 1
ATOM 4896 O O . GLN B 1 50 ? -18.281 -3.082 17.938 1 94.12 50 GLN B O 1
ATOM 4901 N N . ILE B 1 51 ? -17.875 -1.606 19.5 1 94.25 51 ILE B N 1
ATOM 4902 C CA . ILE B 1 51 ? -17.125 -0.713 18.625 1 94.25 51 ILE B CA 1
ATOM 4903 C C . ILE B 1 51 ? -15.914 -1.441 18.047 1 94.25 51 ILE B C 1
ATOM 4905 O O . ILE B 1 51 ? -15.617 -1.33 16.859 1 94.25 51 ILE B O 1
ATOM 4909 N N . ALA B 1 52 ? -15.242 -2.197 18.922 1 92.5 52 ALA B N 1
ATOM 4910 C CA . ALA B 1 52 ? -14.109 -2.996 18.469 1 92.5 52 ALA B CA 1
ATOM 4911 C C . ALA B 1 52 ? -14.539 -3.988 17.391 1 92.5 52 ALA B C 1
ATOM 4913 O O . ALA B 1 52 ? -13.828 -4.176 16.391 1 92.5 52 ALA B O 1
ATOM 4914 N N . ARG B 1 53 ? -15.617 -4.594 17.578 1 91.75 53 ARG B N 1
ATOM 4915 C CA . ARG B 1 53 ? -16.141 -5.543 16.594 1 91.75 53 ARG B CA 1
ATOM 4916 C C . ARG B 1 53 ? -16.5 -4.84 15.289 1 91.75 53 ARG B C 1
ATOM 4918 O O . ARG B 1 53 ? -16.156 -5.316 14.211 1 91.75 53 ARG B O 1
ATOM 4925 N N . TYR B 1 54 ? -17.234 -3.686 15.383 1 92.38 54 TYR B N 1
ATOM 4926 C CA . TYR B 1 54 ? -17.578 -2.928 14.188 1 92.38 54 TYR B CA 1
ATOM 4927 C C . TYR B 1 54 ? -16.344 -2.527 13.414 1 92.38 54 TYR B C 1
ATOM 4929 O O . TYR B 1 54 ? -16.328 -2.561 12.18 1 92.38 54 TYR B O 1
ATOM 4937 N N . THR B 1 55 ? -15.305 -2.156 14.117 1 91.38 55 THR B N 1
ATOM 4938 C CA . THR B 1 55 ? -14.047 -1.771 13.492 1 91.38 55 THR B CA 1
ATOM 4939 C C . THR B 1 55 ? -13.438 -2.949 12.734 1 91.38 55 THR B C 1
ATOM 4941 O O . THR B 1 55 ? -13.016 -2.807 11.586 1 91.38 55 THR B O 1
ATOM 4944 N N . ARG B 1 56 ? -13.445 -4.086 13.297 1 88.44 56 ARG B N 1
ATOM 4945 C CA . ARG B 1 56 ? -12.914 -5.293 12.672 1 88.44 56 ARG B CA 1
ATOM 4946 C C . ARG B 1 56 ? -13.719 -5.68 11.438 1 88.44 56 ARG B C 1
ATOM 4948 O O . ARG B 1 56 ? -13.148 -6.098 10.43 1 88.44 56 ARG B O 1
ATOM 4955 N N . GLU B 1 57 ? -14.961 -5.477 11.523 1 87.12 57 GLU B N 1
ATOM 4956 C CA . GLU B 1 57 ? -15.859 -5.871 10.438 1 87.12 57 GLU B CA 1
ATOM 4957 C C . GLU B 1 57 ? -15.891 -4.82 9.336 1 87.12 57 GLU B C 1
ATOM 4959 O O . GLU B 1 57 ? -16.375 -5.086 8.227 1 87.12 57 GLU B O 1
ATOM 4964 N N . GLY B 1 58 ? -15.453 -3.607 9.672 1 85.06 58 GLY B N 1
ATOM 4965 C CA . GLY B 1 58 ? -15.438 -2.521 8.703 1 85.06 58 GLY B CA 1
ATOM 4966 C C . GLY B 1 58 ? -16.812 -1.931 8.445 1 85.06 58 GLY B C 1
ATOM 4967 O O . GLY B 1 58 ? -17.062 -1.374 7.379 1 85.06 58 GLY B O 1
ATOM 4968 N N . ALA B 1 59 ? -17.703 -2.08 9.391 1 87.12 59 ALA B N 1
ATOM 4969 C CA . ALA B 1 59 ? -19.062 -1.58 9.219 1 87.12 59 ALA B CA 1
ATOM 4970 C C . ALA B 1 59 ? -19.688 -1.237 10.562 1 87.12 59 ALA B C 1
ATOM 4972 O O . ALA B 1 59 ? -19.625 -2.023 11.508 1 87.12 59 ALA B O 1
ATOM 4973 N N . PHE B 1 60 ? -20.281 -0.066 10.625 1 92.5 60 PHE B N 1
ATOM 4974 C CA . PHE B 1 60 ? -21 0.386 11.812 1 92.5 60 PHE B CA 1
ATOM 4975 C C . PHE B 1 60 ? -22.516 0.416 11.547 1 92.5 60 PHE B C 1
ATOM 4977 O O . PHE B 1 60 ? -22.938 0.584 10.406 1 92.5 60 PHE B O 1
ATOM 4984 N N . PRO B 1 61 ? -23.297 0.252 12.625 1 92.38 61 PRO B N 1
ATOM 4985 C CA . PRO B 1 61 ? -24.734 0.399 12.43 1 92.38 61 PRO B CA 1
ATOM 4986 C C . PRO B 1 61 ? -25.141 1.818 12.039 1 92.38 61 PRO B C 1
ATOM 4988 O O . PRO B 1 61 ? -24.375 2.76 12.242 1 92.38 61 PRO B O 1
ATOM 4991 N N . LYS B 1 62 ? -26.344 1.979 11.477 1 94 62 LYS B N 1
ATOM 4992 C CA . LYS B 1 62 ? -26.844 3.279 11.055 1 94 62 LYS B CA 1
ATOM 4993 C C . LYS B 1 62 ? -27.969 3.754 11.969 1 94 62 LYS B C 1
ATOM 4995 O O . LYS B 1 62 ? -28.812 2.959 12.398 1 94 62 LYS B O 1
ATOM 5000 N N . ALA B 1 63 ? -28 5.012 12.219 1 96.38 63 ALA B N 1
ATOM 5001 C CA . ALA B 1 63 ? -29 5.602 13.125 1 96.38 63 ALA B CA 1
ATOM 5002 C C . ALA B 1 63 ? -30.281 5.934 12.383 1 96.38 63 ALA B C 1
ATOM 5004 O O . ALA B 1 63 ? -31.344 6.09 13 1 96.38 63 ALA B O 1
ATOM 5005 N N . GLY B 1 64 ? -30.219 6.105 11.016 1 95.94 64 GLY B N 1
ATOM 5006 C CA . GLY B 1 64 ? -31.391 6.418 10.219 1 95.94 64 GLY B CA 1
ATOM 5007 C C . GLY B 1 64 ? -31.781 7.883 10.273 1 95.94 64 GLY B C 1
ATOM 5008 O O . GLY B 1 64 ? -32.969 8.219 10.234 1 95.94 64 GLY B O 1
ATOM 5009 N N . ARG B 1 65 ? -30.875 8.797 10.375 1 96.81 65 ARG B N 1
ATOM 5010 C CA . ARG B 1 65 ? -31.141 10.227 10.484 1 96.81 65 ARG B CA 1
ATOM 5011 C C . ARG B 1 65 ? -31.5 10.82 9.125 1 96.81 65 ARG B C 1
ATOM 5013 O O . ARG B 1 65 ? -30.938 10.422 8.102 1 96.81 65 ARG B O 1
ATOM 5020 N N . THR B 1 66 ? -32.375 11.812 9.211 1 97.25 66 THR B N 1
ATOM 5021 C CA . THR B 1 66 ? -32.531 12.703 8.07 1 97.25 66 THR B CA 1
ATOM 5022 C C . THR B 1 66 ? -31.375 13.703 7.992 1 97.25 66 THR B C 1
ATOM 5024 O O . THR B 1 66 ? -30.625 13.859 8.953 1 97.25 66 THR B O 1
ATOM 5027 N N . LEU B 1 67 ? -31.234 14.32 6.859 1 97.62 67 LEU B N 1
ATOM 5028 C CA . LEU B 1 67 ? -30.188 15.328 6.715 1 97.62 67 LEU B CA 1
ATOM 5029 C C . LEU B 1 67 ? -30.375 16.453 7.738 1 97.62 67 LEU B C 1
ATOM 5031 O O . LEU B 1 67 ? -29.391 16.922 8.328 1 97.62 67 LEU B O 1
ATOM 5035 N N . GLU B 1 68 ? -31.609 16.875 7.934 1 97.81 68 GLU B N 1
ATOM 5036 C CA . GLU B 1 68 ? -31.891 17.922 8.898 1 97.81 68 GLU B CA 1
ATOM 5037 C C . GLU B 1 68 ? -31.469 17.516 10.305 1 97.81 68 GLU B C 1
ATOM 5039 O O . GLU B 1 68 ? -30.891 18.328 11.047 1 97.81 68 GLU B O 1
ATOM 5044 N N . GLN B 1 69 ? -31.734 16.281 10.641 1 98.12 69 GLN B N 1
ATOM 5045 C CA . GLN B 1 69 ? -31.328 15.773 11.945 1 98.12 69 GLN B CA 1
ATOM 5046 C C . GLN B 1 69 ? -29.812 15.75 12.078 1 98.12 69 GLN B C 1
ATOM 5048 O O . GLN B 1 69 ? -29.266 16.062 13.133 1 98.12 69 GLN B O 1
ATOM 5053 N N . LYS B 1 70 ? -29.125 15.375 11.039 1 98.44 70 LYS B N 1
ATOM 5054 C CA . LYS B 1 70 ? -27.656 15.367 11.031 1 98.44 70 LYS B CA 1
ATOM 5055 C C . LYS B 1 70 ? -27.109 16.766 11.258 1 98.44 70 LYS B C 1
ATOM 5057 O O . LYS B 1 70 ? -26.219 16.969 12.102 1 98.44 70 LYS B O 1
ATOM 5062 N N . VAL B 1 71 ? -27.594 17.734 10.523 1 98.31 71 VAL B N 1
ATOM 5063 C CA . VAL B 1 71 ? -27.125 19.109 10.617 1 98.31 71 VAL B CA 1
ATOM 5064 C C . VAL B 1 71 ? -27.375 19.641 12.031 1 98.31 71 VAL B C 1
ATOM 5066 O O . VAL B 1 71 ? -26.5 20.266 12.625 1 98.31 71 VAL B O 1
ATOM 5069 N N . ASN B 1 72 ? -28.547 19.391 12.578 1 98.12 72 ASN B N 1
ATOM 5070 C CA . ASN B 1 72 ? -28.891 19.875 13.914 1 98.12 72 ASN B CA 1
ATOM 5071 C C . ASN B 1 72 ? -27.969 19.25 14.977 1 98.12 72 ASN B C 1
ATOM 5073 O O . ASN B 1 72 ? -27.5 19.953 15.867 1 98.12 72 ASN B O 1
ATOM 5077 N N . GLU B 1 73 ? -27.781 17.984 14.875 1 98.06 73 GLU B N 1
ATOM 5078 C CA . GLU B 1 73 ? -26.938 17.312 15.844 1 98.06 73 GLU B CA 1
ATOM 5079 C C . GLU B 1 73 ? -25.5 17.797 15.758 1 98.06 73 GLU B C 1
ATOM 5081 O O . GLU B 1 73 ? -24.828 17.984 16.781 1 98.06 73 GLU B O 1
ATOM 5086 N N . ALA B 1 74 ? -24.969 17.969 14.57 1 98.25 74 ALA B N 1
ATOM 5087 C CA . ALA B 1 74 ? -23.625 18.484 14.383 1 98.25 74 ALA B CA 1
ATOM 5088 C C . ALA B 1 74 ? -23.5 19.891 14.961 1 98.25 74 ALA B C 1
ATOM 5090 O O . ALA B 1 74 ? -22.516 20.203 15.648 1 98.25 74 ALA B O 1
ATOM 5091 N N . ASN B 1 75 ? -24.516 20.719 14.688 1 97.12 75 ASN B N 1
ATOM 5092 C CA . ASN B 1 75 ? -24.5 22.078 15.203 1 97.12 75 ASN B CA 1
ATOM 5093 C C . ASN B 1 75 ? -24.516 22.094 16.734 1 97.12 75 ASN B C 1
ATOM 5095 O O . ASN B 1 75 ? -23.797 22.875 17.359 1 97.12 75 ASN B O 1
ATOM 5099 N N . GLU B 1 76 ? -25.328 21.281 17.297 1 96.5 76 GLU B N 1
ATOM 5100 C CA . GLU B 1 76 ? -25.422 21.219 18.75 1 96.5 76 GLU B CA 1
ATOM 5101 C C . GLU B 1 76 ? -24.094 20.781 19.375 1 96.5 76 GLU B C 1
ATOM 5103 O O . GLU B 1 76 ? -23.656 21.344 20.375 1 96.5 76 GLU B O 1
ATOM 5108 N N . PHE B 1 77 ? -23.578 19.812 18.812 1 97.38 77 PHE B N 1
ATOM 5109 C CA . PHE B 1 77 ? -22.297 19.297 19.281 1 97.38 77 PHE B CA 1
ATOM 5110 C C . PHE B 1 77 ? -21.219 20.375 19.172 1 97.38 77 PHE B C 1
ATOM 5112 O O . PHE B 1 77 ? -20.453 20.594 20.109 1 97.38 77 PHE B O 1
ATOM 5119 N N . LEU B 1 78 ? -21.078 21.031 18.016 1 96.81 78 LEU B N 1
ATOM 5120 C CA . LEU B 1 78 ? -20.047 22.047 17.781 1 96.81 78 LEU B CA 1
ATOM 5121 C C . LEU B 1 78 ? -20.234 23.234 18.703 1 96.81 78 LEU B C 1
ATOM 5123 O O . LEU B 1 78 ? -19.266 23.812 19.203 1 96.81 78 LEU B O 1
ATOM 5127 N N . ASP B 1 79 ? -21.5 23.656 18.906 1 93.81 79 ASP B N 1
ATOM 5128 C CA . ASP B 1 79 ? -21.766 24.766 19.828 1 93.81 79 ASP B CA 1
ATOM 5129 C C . ASP B 1 79 ? -21.297 24.406 21.25 1 93.81 79 ASP B C 1
ATOM 5131 O O . ASP B 1 79 ? -20.766 25.25 21.953 1 93.81 79 ASP B O 1
ATOM 5135 N N . ARG B 1 80 ? -21.516 23.203 21.594 1 92.12 80 ARG B N 1
ATOM 5136 C CA . ARG B 1 80 ? -21.109 22.75 22.922 1 92.12 80 ARG B CA 1
ATOM 5137 C C . ARG B 1 80 ? -19.594 22.75 23.062 1 92.12 80 ARG B C 1
ATOM 5139 O O . ARG B 1 80 ? -19.062 23.141 24.109 1 92.12 80 ARG B O 1
ATOM 5146 N N . GLU B 1 81 ? -18.906 22.375 22.047 1 92.06 81 GLU B N 1
ATOM 5147 C CA . GLU B 1 81 ? -17.469 22.141 22.141 1 92.06 81 GLU B CA 1
ATOM 5148 C C . GLU B 1 81 ? -16.688 23.422 21.812 1 92.06 81 GLU B C 1
ATOM 5150 O O . GLU B 1 81 ? -15.586 23.625 22.328 1 92.06 81 GLU B O 1
ATOM 5155 N N . LEU B 1 82 ? -17.297 24.297 20.953 1 92.12 82 LEU B N 1
ATOM 5156 C CA . LEU B 1 82 ? -16.5 25.391 20.406 1 92.12 82 LEU B CA 1
ATOM 5157 C C . LEU B 1 82 ? -17.078 26.734 20.812 1 92.12 82 LEU B C 1
ATOM 5159 O O . LEU B 1 82 ? -16.406 27.766 20.688 1 92.12 82 LEU B O 1
ATOM 5163 N N . ALA B 1 83 ? -18.359 26.812 21.188 1 79.81 83 ALA B N 1
ATOM 5164 C CA . ALA B 1 83 ? -19.016 28.078 21.5 1 79.81 83 ALA B CA 1
ATOM 5165 C C . ALA B 1 83 ? -19.078 28.312 23.016 1 79.81 83 ALA B C 1
ATOM 5167 O O . ALA B 1 83 ? -20.031 28.891 23.516 1 79.81 83 ALA B O 1
ATOM 5168 N N . ILE B 1 84 ? -18.172 27.766 23.625 1 67.69 84 ILE B N 1
ATOM 5169 C CA . ILE B 1 84 ? -18.219 27.922 25.078 1 67.69 84 ILE B CA 1
ATOM 5170 C C . ILE B 1 84 ? -17.703 29.312 25.453 1 67.69 84 ILE B C 1
ATOM 5172 O O . ILE B 1 84 ? -16.656 29.75 24.969 1 67.69 84 ILE B O 1
ATOM 5176 N N . GLU B 1 85 ? -18.578 30.109 26 1 57.59 85 GLU B N 1
ATOM 5177 C CA . GLU B 1 85 ? -18.234 31.453 26.469 1 57.59 85 GLU B CA 1
ATOM 5178 C C . GLU B 1 85 ? -16.875 31.453 27.188 1 57.59 85 GLU B C 1
ATOM 5180 O O . GLU B 1 85 ? -16.125 32.438 27.109 1 57.59 85 GLU B O 1
ATOM 5185 N N . GLU B 1 86 ? -16.703 30.391 27.812 1 51.31 86 GLU B N 1
ATOM 5186 C CA . GLU B 1 86 ? -15.445 30.328 28.531 1 51.31 86 GLU B CA 1
ATOM 5187 C C . GLU B 1 86 ? -14.266 30.125 27.578 1 51.31 86 GLU B C 1
ATOM 5189 O O . GLU B 1 86 ? -13.125 29.984 28.016 1 51.31 86 GLU B O 1
ATOM 5194 N N . GLN B 1 87 ? -14.672 30 26.406 1 58.38 87 GLN B N 1
ATOM 5195 C CA . GLN B 1 87 ? -13.531 29.844 25.516 1 58.38 87 GLN B CA 1
ATOM 5196 C C . GLN B 1 87 ? -12.656 31.094 25.531 1 58.38 87 GLN B C 1
ATOM 5198 O O . GLN B 1 87 ? -13.156 32.219 25.453 1 58.38 87 GLN B O 1
ATOM 5203 N N . ARG B 1 88 ? -11.469 30.875 26.219 1 63.28 88 ARG B N 1
ATOM 5204 C CA . ARG B 1 88 ? -10.375 31.688 26.75 1 63.28 88 ARG B CA 1
ATOM 5205 C C . ARG B 1 88 ? -9.836 32.625 25.688 1 63.28 88 ARG B C 1
ATOM 5207 O O . ARG B 1 88 ? -8.633 32.906 25.641 1 63.28 88 ARG B O 1
ATOM 5214 N N . GLY B 1 89 ? -10.734 33.094 24.719 1 83.62 89 GLY B N 1
ATOM 5215 C CA . GLY B 1 89 ? -10.289 34.156 23.828 1 83.62 89 GLY B CA 1
ATOM 5216 C C . GLY B 1 89 ? -9.648 33.625 22.547 1 83.62 89 GLY B C 1
ATOM 5217 O O . GLY B 1 89 ? -8.891 34.344 21.891 1 83.62 89 GLY B O 1
ATOM 5218 N N . VAL B 1 90 ? -9.805 32.375 22.219 1 93.31 90 VAL B N 1
ATOM 5219 C CA . VAL B 1 90 ? -9.25 31.828 20.984 1 93.31 90 VAL B CA 1
ATOM 5220 C C . VAL B 1 90 ? -10.383 31.328 20.094 1 93.31 90 VAL B C 1
ATOM 5222 O O . VAL B 1 90 ? -11.562 31.438 20.453 1 93.31 90 VAL B O 1
ATOM 5225 N N . GLY B 1 91 ? -10.031 30.938 18.875 1 94.94 91 GLY B N 1
ATOM 5226 C CA . GLY B 1 91 ? -11.133 30.688 17.953 1 94.94 91 GLY B CA 1
ATOM 5227 C C . GLY B 1 91 ? -10.867 29.531 17.016 1 94.94 91 GLY B C 1
ATOM 5228 O O . GLY B 1 91 ? -9.727 29.078 16.875 1 94.94 91 GLY B O 1
ATOM 5229 N N . VAL B 1 92 ? -11.992 28.984 16.422 1 96.5 92 VAL B N 1
ATOM 5230 C CA . VAL B 1 92 ? -12.008 27.906 15.438 1 96.5 92 VAL B CA 1
ATOM 5231 C C . VAL B 1 92 ? -12.938 28.281 14.281 1 96.5 92 VAL B C 1
ATOM 5233 O O . VAL B 1 92 ? -13.945 28.953 14.477 1 96.5 92 VAL B O 1
ATOM 5236 N N . SER B 1 93 ? -12.523 28.016 13.117 1 97.94 93 SER B N 1
ATOM 5237 C CA . SER B 1 93 ? -13.406 28.062 11.953 1 97.94 93 SER B CA 1
ATOM 5238 C C . SER B 1 93 ? -13.484 26.703 11.258 1 97.94 93 SER B C 1
ATOM 5240 O O . SER B 1 93 ? -12.531 25.922 11.297 1 97.94 93 SER B O 1
ATOM 5242 N N . GLY B 1 94 ? -14.664 26.375 10.695 1 98.19 94 GLY B N 1
ATOM 5243 C CA . GLY B 1 94 ? -14.773 25.078 10.039 1 98.19 94 GLY B CA 1
ATOM 5244 C C . GLY B 1 94 ? -15.898 25.016 9.023 1 98.19 94 GLY B C 1
ATOM 5245 O O . GLY B 1 94 ? -16.688 25.953 8.914 1 98.19 94 GLY B O 1
ATOM 5246 N N . ALA B 1 95 ? -15.859 23.938 8.219 1 98.69 95 ALA B N 1
ATOM 5247 C CA . ALA B 1 95 ? -16.859 23.719 7.18 1 98.69 95 ALA B CA 1
ATOM 5248 C C . ALA B 1 95 ? -17.203 22.234 7.051 1 98.69 95 ALA B C 1
ATOM 5250 O O . ALA B 1 95 ? -16.375 21.375 7.348 1 98.69 95 ALA B O 1
ATOM 5251 N N . ILE B 1 96 ? -18.438 21.984 6.68 1 98.81 96 ILE B N 1
ATOM 5252 C CA . ILE B 1 96 ? -18.953 20.656 6.363 1 98.81 96 ILE B CA 1
ATOM 5253 C C . ILE B 1 96 ? -19.547 20.656 4.961 1 98.81 96 ILE B C 1
ATOM 5255 O O . ILE B 1 96 ? -20.469 21.438 4.668 1 98.81 96 ILE B O 1
ATOM 5259 N N . VAL B 1 97 ? -19 19.828 4.086 1 98.81 97 VAL B N 1
ATOM 5260 C CA . VAL B 1 97 ? -19.516 19.625 2.738 1 98.81 97 VAL B CA 1
ATOM 5261 C C . VAL B 1 97 ? -20.156 18.234 2.637 1 98.81 97 VAL B C 1
ATOM 5263 O O . VAL B 1 97 ? -19.547 17.25 3.037 1 98.81 97 VAL B O 1
ATOM 5266 N N . TYR B 1 98 ? -21.359 18.172 2.166 1 98.56 98 TYR B N 1
ATOM 5267 C CA . TYR B 1 98 ? -22.094 16.922 2.002 1 98.56 98 TYR B CA 1
ATOM 5268 C C . TYR B 1 98 ? -22.875 16.922 0.699 1 98.56 98 TYR B C 1
ATOM 5270 O O . TYR B 1 98 ? -23.703 17.812 0.468 1 98.56 98 TYR B O 1
ATOM 5278 N N . GLN B 1 99 ? -22.609 15.906 -0.205 1 97.06 99 GLN B N 1
ATOM 5279 C CA . GLN B 1 99 ? -23.297 15.797 -1.49 1 97.06 99 GLN B CA 1
ATOM 5280 C C . GLN B 1 99 ? -23.234 17.109 -2.26 1 97.06 99 GLN B C 1
ATOM 5282 O O . GLN B 1 99 ? -24.266 17.609 -2.717 1 97.06 99 GLN B O 1
ATOM 5287 N N . ASP B 1 100 ? -22.109 17.656 -2.227 1 97.44 100 ASP B N 1
ATOM 5288 C CA . ASP B 1 100 ? -21.672 18.828 -2.986 1 97.44 100 ASP B CA 1
ATOM 5289 C C . ASP B 1 100 ? -22.359 20.094 -2.473 1 97.44 100 ASP B C 1
ATOM 5291 O O . ASP B 1 100 ? -22.438 21.094 -3.186 1 97.44 100 ASP B O 1
ATOM 5295 N N . LYS B 1 101 ? -22.891 20.047 -1.276 1 98 101 LYS B N 1
ATOM 5296 C CA . LYS B 1 101 ? -23.453 21.219 -0.622 1 98 101 LYS B CA 1
ATOM 5297 C C . LYS B 1 101 ? -22.656 21.594 0.625 1 98 101 LYS B C 1
ATOM 5299 O O . LYS B 1 101 ? -22.281 20.719 1.415 1 98 101 LYS B O 1
ATOM 5304 N N . VAL B 1 102 ? -22.391 22.891 0.725 1 98.56 102 VAL B N 1
ATOM 5305 C CA . VAL B 1 102 ? -21.797 23.391 1.963 1 98.56 102 VAL B CA 1
ATOM 5306 C C . VAL B 1 102 ? -22.875 23.547 3.027 1 98.56 102 VAL B C 1
ATOM 5308 O O . VAL B 1 102 ? -23.641 24.516 3.014 1 98.56 102 VAL B O 1
ATOM 5311 N N . LEU B 1 103 ? -22.938 22.688 3.959 1 98.5 103 LEU B N 1
ATOM 5312 C CA . LEU B 1 103 ? -24 22.672 4.961 1 98.5 103 LEU B CA 1
ATOM 5313 C C . LEU B 1 103 ? -23.656 23.594 6.133 1 98.5 103 LEU B C 1
ATOM 5315 O O . LEU B 1 103 ? -24.547 24.031 6.852 1 98.5 103 LEU B O 1
ATOM 5319 N N . LEU B 1 104 ? -22.391 23.75 6.332 1 96.94 104 LEU B N 1
ATOM 5320 C CA . LEU B 1 104 ? -21.891 24.609 7.391 1 96.94 104 LEU B CA 1
ATOM 5321 C C . LEU B 1 104 ? -20.562 25.234 6.988 1 96.94 104 LEU B C 1
ATOM 5323 O O . LEU B 1 104 ? -19.688 24.562 6.418 1 96.94 104 LEU B O 1
ATOM 5327 N N . SER B 1 105 ? -20.391 26.469 7.137 1 97.88 105 SER B N 1
ATOM 5328 C CA . SER B 1 105 ? -19.156 27.234 7.184 1 97.88 105 SER B CA 1
ATOM 5329 C C . SER B 1 105 ? -19.266 28.391 8.18 1 97.88 105 SER B C 1
ATOM 5331 O O . SER B 1 105 ? -20 29.344 7.949 1 97.88 105 SER B O 1
ATOM 5333 N N . LYS B 1 106 ? -18.547 28.156 9.266 1 96.31 106 LYS B N 1
ATOM 5334 C CA . LYS B 1 106 ? -18.844 29.016 10.406 1 96.31 106 LYS B CA 1
ATOM 5335 C C . LYS B 1 106 ? -17.625 29.156 11.32 1 96.31 106 LYS B C 1
ATOM 5337 O O . LYS B 1 106 ? -16.75 28.297 11.32 1 96.31 106 LYS B O 1
ATOM 5342 N N . GLY B 1 107 ? -17.578 30.359 11.969 1 96.62 107 GLY B N 1
ATOM 5343 C CA . GLY B 1 107 ? -16.547 30.609 12.953 1 96.62 107 GLY B CA 1
ATOM 5344 C C . GLY B 1 107 ? -17.062 30.594 14.383 1 96.62 107 GLY B C 1
ATOM 5345 O O . GLY B 1 107 ? -18.25 30.828 14.617 1 96.62 107 GLY B O 1
ATOM 5346 N N . TYR B 1 108 ? -16.188 30.266 15.25 1 95.56 108 TYR B N 1
ATOM 5347 C CA . TYR B 1 108 ? -16.406 30.25 16.688 1 95.56 108 TYR B CA 1
ATOM 5348 C C . TYR B 1 108 ? -15.289 30.984 17.422 1 95.56 108 TYR B C 1
ATOM 5350 O O . TYR B 1 108 ? -14.125 30.875 17.047 1 95.56 108 TYR B O 1
ATOM 5358 N N . GLY B 1 109 ? -15.68 31.781 18.406 1 95.12 109 GLY B N 1
ATOM 5359 C CA . GLY B 1 109 ? -14.688 32.406 19.25 1 95.12 109 GLY B CA 1
ATOM 5360 C C . GLY B 1 109 ? -14.023 33.625 18.609 1 95.12 109 GLY B C 1
ATOM 5361 O O . GLY B 1 109 ? -14.672 34.375 17.859 1 95.12 109 GLY B O 1
ATOM 5362 N N . LEU B 1 110 ? -12.711 33.906 19.078 1 95.44 110 LEU B N 1
ATOM 5363 C CA . LEU B 1 110 ? -12.023 35.125 18.688 1 95.44 110 LEU B CA 1
ATOM 5364 C C . LEU B 1 110 ? -10.758 34.812 17.906 1 95.44 110 LEU B C 1
ATOM 5366 O O . LEU B 1 110 ? -10.094 33.812 18.156 1 95.44 110 LEU B O 1
ATOM 5370 N N . SER B 1 111 ? -10.398 35.688 16.906 1 96.5 111 SER B N 1
ATOM 5371 C CA . SER B 1 111 ? -9.172 35.562 16.125 1 96.5 111 SER B CA 1
ATOM 5372 C C . SER B 1 111 ? -7.973 36.125 16.875 1 96.5 111 SER B C 1
ATOM 5374 O O . SER B 1 111 ? -6.824 35.844 16.531 1 96.5 111 SER B O 1
ATOM 5376 N N . LYS B 1 112 ? -8.266 36.938 17.828 1 96.12 112 LYS B N 1
ATOM 5377 C CA . LYS B 1 112 ? -7.277 37.594 18.688 1 96.12 112 LYS B CA 1
ATOM 5378 C C . LYS B 1 112 ? -7.762 37.656 20.125 1 96.12 112 LYS B C 1
ATOM 5380 O O . LYS B 1 112 ? -8.68 38.438 20.438 1 96.12 112 LYS B O 1
ATOM 5385 N N . SER B 1 113 ? -7.031 37.031 20.984 1 94.25 113 SER B N 1
ATOM 5386 C CA . SER B 1 113 ? -7.551 36.75 22.328 1 94.25 113 SER B CA 1
ATOM 5387 C C . SER B 1 113 ? -7.77 38.031 23.109 1 94.25 113 SER B C 1
ATOM 5389 O O . SER B 1 113 ? -8.594 38.062 24.031 1 94.25 113 SER B O 1
ATOM 5391 N N . ASP B 1 114 ? -7.07 39.125 22.875 1 94.12 114 ASP B N 1
ATOM 5392 C CA . ASP B 1 114 ? -7.188 40.344 23.672 1 94.12 114 ASP B CA 1
ATOM 5393 C C . ASP B 1 114 ? -8.055 41.375 22.969 1 94.12 114 ASP B C 1
ATOM 5395 O O . ASP B 1 114 ? -8.047 42.562 23.328 1 94.12 114 ASP B O 1
ATOM 5399 N N . ASP B 1 115 ? -8.711 40.969 21.922 1 94.56 115 ASP B N 1
ATOM 5400 C CA . ASP B 1 115 ? -9.625 41.844 21.203 1 94.56 115 ASP B CA 1
ATOM 5401 C C . ASP B 1 115 ? -11.023 41.219 21.109 1 94.56 115 ASP B C 1
ATOM 5403 O O . ASP B 1 115 ? -11.305 40.438 20.203 1 94.56 115 ASP B O 1
ATOM 5407 N N . PRO B 1 116 ? -11.891 41.625 21.938 1 92.31 116 PRO B N 1
ATOM 5408 C CA . PRO B 1 116 ? -13.234 41.062 21.953 1 92.31 116 PRO B CA 1
ATOM 5409 C C . PRO B 1 116 ? -14.023 41.312 20.672 1 92.31 116 PRO B C 1
ATOM 5411 O O . PRO B 1 116 ? -15.062 40.688 20.438 1 92.31 116 PRO B O 1
ATOM 5414 N N . SER B 1 117 ? -13.578 42.188 19.906 1 93.25 117 SER B N 1
ATOM 5415 C CA . SER B 1 117 ? -14.281 42.531 18.672 1 93.25 117 SER B CA 1
ATOM 5416 C C . SER B 1 117 ? -13.82 41.625 17.516 1 93.25 117 SER B C 1
ATOM 5418 O O . SER B 1 117 ? -14.398 41.656 16.422 1 93.25 117 SER B O 1
ATOM 5420 N N . SER B 1 118 ? -12.859 40.781 17.703 1 95.06 118 SER B N 1
ATOM 5421 C CA . SER B 1 118 ? -12.227 40 16.656 1 95.06 118 SER B CA 1
ATOM 5422 C C . SER B 1 118 ? -12.922 38.656 16.469 1 95.06 118 SER B C 1
ATOM 5424 O O . SER B 1 118 ? -12.273 37.594 16.469 1 95.06 118 SER B O 1
ATOM 5426 N N . GLN B 1 119 ? -14.211 38.656 16.25 1 94.88 119 GLN B N 1
ATOM 5427 C CA . GLN B 1 119 ? -14.969 37.406 16.109 1 94.88 119 GLN B CA 1
ATOM 5428 C C . GLN B 1 119 ? -14.508 36.625 14.875 1 94.88 119 GLN B C 1
ATOM 5430 O O . GLN B 1 119 ? -14.344 37.219 13.797 1 94.88 119 GLN B O 1
ATOM 5435 N N . VAL B 1 120 ? -14.273 35.312 15.07 1 97.19 120 VAL B N 1
ATOM 5436 C CA . VAL B 1 120 ? -13.938 34.469 13.953 1 97.19 120 VAL B CA 1
ATOM 5437 C C . VAL B 1 120 ? -15.18 34.219 13.094 1 97.19 120 VAL B C 1
ATOM 5439 O O . VAL B 1 120 ? -16.281 34.031 13.617 1 97.19 120 VAL B O 1
ATOM 5442 N N . THR B 1 121 ? -15.047 34.312 11.844 1 97.56 121 THR B N 1
ATOM 5443 C CA . THR B 1 121 ? -16.094 34.031 10.859 1 97.56 121 THR B CA 1
ATOM 5444 C C . THR B 1 121 ? -15.625 33 9.844 1 97.56 121 THR B C 1
ATOM 5446 O O . THR B 1 121 ? -14.508 32.469 9.953 1 97.56 121 THR B O 1
ATOM 5449 N N . SER B 1 122 ? -16.484 32.719 8.867 1 98.25 122 SER B N 1
ATOM 5450 C CA . SER B 1 122 ? -16.141 31.766 7.809 1 98.25 122 SER B CA 1
ATOM 5451 C C . SER B 1 122 ? -15.109 32.344 6.852 1 98.25 122 SER B C 1
ATOM 5453 O O . SER B 1 122 ? -14.508 31.641 6.055 1 98.25 122 SER B O 1
ATOM 5455 N N . ARG B 1 123 ? -14.812 33.625 6.934 1 98.31 123 ARG B N 1
ATOM 5456 C CA . ARG B 1 123 ? -13.883 34.281 6.031 1 98.31 123 ARG B CA 1
ATOM 5457 C C . ARG B 1 123 ? -12.555 34.562 6.723 1 98.31 123 ARG B C 1
ATOM 5459 O O . ARG B 1 123 ? -11.609 35.062 6.09 1 98.31 123 ARG B O 1
ATOM 5466 N N . THR B 1 124 ? -12.523 34.312 8.039 1 98.62 124 THR B N 1
ATOM 5467 C CA . THR B 1 124 ? -11.297 34.562 8.789 1 98.62 124 THR B CA 1
ATOM 5468 C C . THR B 1 124 ? -10.164 33.656 8.289 1 98.62 124 THR B C 1
ATOM 5470 O O . THR B 1 124 ? -10.375 32.469 8.016 1 98.62 124 THR B O 1
ATOM 5473 N N . LEU B 1 125 ? -8.961 34.281 8.156 1 98.62 125 LEU B N 1
ATOM 5474 C CA . LEU B 1 125 ? -7.801 33.562 7.641 1 98.62 125 LEU B CA 1
ATOM 5475 C C . LEU B 1 125 ? -7.078 32.812 8.758 1 98.62 125 LEU B C 1
ATOM 5477 O O . LEU B 1 125 ? -6.918 33.344 9.859 1 98.62 125 LEU B O 1
ATOM 5481 N N . PHE B 1 126 ? -6.746 31.578 8.508 1 98.38 126 PHE B N 1
ATOM 5482 C CA . PHE B 1 126 ? -5.859 30.75 9.305 1 98.38 126 PHE B CA 1
ATOM 5483 C C . PHE B 1 126 ? -4.711 30.203 8.461 1 98.38 126 PHE B C 1
ATOM 5485 O O . PHE B 1 126 ? -4.867 29.984 7.258 1 98.38 126 PHE B O 1
ATOM 5492 N N . GLN B 1 127 ? -3.506 30.062 9.055 1 97 127 GLN B N 1
ATOM 5493 C CA . GLN B 1 127 ? -2.463 29.297 8.391 1 97 127 GLN B CA 1
ATOM 5494 C C . GLN B 1 127 ? -2.781 27.797 8.406 1 97 127 GLN B C 1
ATOM 5496 O O . GLN B 1 127 ? -2.979 27.219 9.477 1 97 127 GLN B O 1
ATOM 5501 N N . ILE B 1 128 ? -2.781 27.125 7.234 1 97.94 128 ILE B N 1
ATOM 5502 C CA . ILE B 1 128 ? -3.4 25.812 7.145 1 97.94 128 ILE B CA 1
ATOM 5503 C C . ILE B 1 128 ? -2.32 24.734 7.172 1 97.94 128 ILE B C 1
ATOM 5505 O O . ILE B 1 128 ? -2.625 23.531 7.086 1 97.94 128 ILE B O 1
ATOM 5509 N N . GLY B 1 129 ? -1.1 25.094 7.301 1 96.56 129 GLY B N 1
ATOM 5510 C CA . GLY B 1 129 ? -0.007 24.141 7.434 1 96.56 129 GLY B CA 1
ATOM 5511 C C . GLY B 1 129 ? 0.076 23.156 6.277 1 96.56 129 GLY B C 1
ATOM 5512 O O . GLY B 1 129 ? 0.033 23.562 5.113 1 96.56 129 GLY B O 1
ATOM 5513 N N . SER B 1 130 ? 0.2 21.938 6.543 1 97.5 130 SER B N 1
ATOM 5514 C CA . SER B 1 130 ? 0.52 20.891 5.582 1 97.5 130 SER B CA 1
ATOM 5515 C C . SER B 1 130 ? -0.607 20.703 4.57 1 97.5 130 SER B C 1
ATOM 5517 O O . SER B 1 130 ? -0.427 20.047 3.547 1 97.5 130 SER B O 1
ATOM 5519 N N . VAL B 1 131 ? -1.736 21.234 4.762 1 98.25 131 VAL B N 1
ATOM 5520 C CA . VAL B 1 131 ? -2.754 21.188 3.717 1 98.25 131 VAL B CA 1
ATOM 5521 C C . VAL B 1 131 ? -2.23 21.875 2.461 1 98.25 131 VAL B C 1
ATOM 5523 O O . VAL B 1 131 ? -2.703 21.609 1.354 1 98.25 131 VAL B O 1
ATOM 5526 N N . SER B 1 132 ? -1.256 22.75 2.615 1 98.5 132 SER B N 1
ATOM 5527 C CA . SER B 1 132 ? -0.536 23.328 1.488 1 98.5 132 SER B CA 1
ATOM 5528 C C . SER B 1 132 ? -0.069 22.25 0.512 1 98.5 132 SER B C 1
ATOM 5530 O O . SER B 1 132 ? -0.089 22.469 -0.703 1 98.5 132 SER B O 1
ATOM 5532 N N . LYS B 1 133 ? 0.267 21.156 1.045 1 98.69 133 LYS B N 1
ATOM 5533 C CA . LYS B 1 133 ? 0.804 20.047 0.248 1 98.69 133 LYS B CA 1
ATOM 5534 C C . LYS B 1 133 ? -0.244 19.516 -0.72 1 98.69 133 LYS B C 1
ATOM 5536 O O . LYS B 1 133 ? 0.086 19.094 -1.832 1 98.69 133 LYS B O 1
ATOM 5541 N N . THR B 1 134 ? -1.455 19.547 -0.336 1 98.69 134 THR B N 1
ATOM 5542 C CA . THR B 1 134 ? -2.531 19.125 -1.226 1 98.69 134 THR B CA 1
ATOM 5543 C C . THR B 1 134 ? -2.648 20.062 -2.418 1 98.69 134 THR B C 1
ATOM 5545 O O . THR B 1 134 ? -2.807 19.625 -3.557 1 98.69 134 THR B O 1
ATOM 5548 N N . PHE B 1 135 ? -2.535 21.359 -2.205 1 98.75 135 PHE B N 1
ATOM 5549 C CA . PHE B 1 135 ? -2.564 22.312 -3.299 1 98.75 135 PHE B CA 1
ATOM 5550 C C . PHE B 1 135 ? -1.387 22.109 -4.242 1 98.75 135 PHE B C 1
ATOM 5552 O O . PHE B 1 135 ? -1.544 22.156 -5.461 1 98.75 135 PHE B O 1
ATOM 5559 N N . ILE B 1 136 ? -0.191 21.875 -3.643 1 98.81 136 ILE B N 1
ATOM 5560 C CA . ILE B 1 136 ? 0.989 21.625 -4.461 1 98.81 136 ILE B CA 1
ATOM 5561 C C . ILE B 1 136 ? 0.757 20.375 -5.328 1 98.81 136 ILE B C 1
ATOM 5563 O O . ILE B 1 136 ? 1.084 20.375 -6.516 1 98.81 136 ILE B O 1
ATOM 5567 N N . SER B 1 137 ? 0.156 19.359 -4.809 1 98.69 137 SER B N 1
ATOM 5568 C CA . SER B 1 137 ? -0.109 18.125 -5.543 1 98.69 137 SER B CA 1
ATOM 5569 C C . SER B 1 137 ? -1.104 18.359 -6.676 1 98.69 137 SER B C 1
ATOM 5571 O O . SER B 1 137 ? -0.966 17.781 -7.758 1 98.69 137 SER B O 1
ATOM 5573 N N . PHE B 1 138 ? -2.141 19.172 -6.43 1 98.56 138 PHE B N 1
ATOM 5574 C CA . PHE B 1 138 ? -3.053 19.547 -7.504 1 98.56 138 PHE B CA 1
ATOM 5575 C C . PHE B 1 138 ? -2.318 20.328 -8.594 1 98.56 138 PHE B C 1
ATOM 5577 O O . PHE B 1 138 ? -2.604 20.156 -9.781 1 98.56 138 PHE B O 1
ATOM 5584 N N . GLY B 1 139 ? -1.4 21.219 -8.156 1 98.5 139 GLY B N 1
ATOM 5585 C CA . GLY B 1 139 ? -0.581 21.922 -9.133 1 98.5 139 GLY B CA 1
ATOM 5586 C C . GLY B 1 139 ? 0.198 20.984 -10.039 1 98.5 139 GLY B C 1
ATOM 5587 O O . GLY B 1 139 ? 0.298 21.234 -11.242 1 98.5 139 GLY B O 1
ATOM 5588 N N . ILE B 1 140 ? 0.738 19.906 -9.477 1 98.44 140 ILE B N 1
ATOM 5589 C CA . ILE B 1 140 ? 1.451 18.891 -10.234 1 98.44 140 ILE B CA 1
ATOM 5590 C C . ILE B 1 140 ? 0.48 18.172 -11.164 1 98.44 140 ILE B C 1
ATOM 5592 O O . ILE B 1 140 ? 0.783 17.953 -12.344 1 98.44 140 ILE B O 1
ATOM 5596 N N . ALA B 1 141 ? -0.683 17.844 -10.688 1 98.12 141 ALA B N 1
ATOM 5597 C CA . ALA B 1 141 ? -1.682 17.078 -11.438 1 98.12 141 ALA B CA 1
ATOM 5598 C C . ALA B 1 141 ? -2.133 17.828 -12.68 1 98.12 141 ALA B C 1
ATOM 5600 O O . ALA B 1 141 ? -2.385 17.219 -13.727 1 98.12 141 ALA B O 1
ATOM 5601 N N . ILE B 1 142 ? -2.266 19.109 -12.578 1 96.69 142 ILE B N 1
ATOM 5602 C CA . ILE B 1 142 ? -2.732 19.938 -13.68 1 96.69 142 ILE B CA 1
ATOM 5603 C C . ILE B 1 142 ? -1.693 19.938 -14.797 1 96.69 142 ILE B C 1
ATOM 5605 O O . ILE B 1 142 ? -2.014 20.234 -15.953 1 96.69 142 ILE B O 1
ATOM 5609 N N . MET B 1 143 ? -0.494 19.562 -14.484 1 95.12 143 MET B N 1
ATOM 5610 C CA . MET B 1 143 ? 0.594 19.609 -15.461 1 95.12 143 MET B CA 1
ATOM 5611 C C . MET B 1 143 ? 0.714 18.281 -16.203 1 95.12 143 MET B C 1
ATOM 5613 O O . MET B 1 143 ? 1.69 18.062 -16.922 1 95.12 143 MET B O 1
ATOM 5617 N N . GLU B 1 144 ? -0.265 17.453 -16 1 87.88 144 GLU B N 1
ATOM 5618 C CA . GLU B 1 144 ? -0.26 16.203 -16.766 1 87.88 144 GLU B CA 1
ATOM 5619 C C . GLU B 1 144 ? -0.065 16.453 -18.25 1 87.88 144 GLU B C 1
ATOM 5621 O O . GLU B 1 144 ? -0.683 17.359 -18.812 1 87.88 144 GLU B O 1
ATOM 5626 N N . GLY B 1 145 ? 0.759 15.656 -18.953 1 89.88 145 GLY B N 1
ATOM 5627 C CA . GLY B 1 145 ? 1.203 15.891 -20.312 1 89.88 145 GLY B CA 1
ATOM 5628 C C . GLY B 1 145 ? 2.598 16.484 -20.406 1 89.88 145 GLY B C 1
ATOM 5629 O O . GLY B 1 145 ? 3.416 16.047 -21.203 1 89.88 145 GLY B O 1
ATOM 5630 N N . LYS B 1 146 ? 2.812 17.484 -19.516 1 94.94 146 LYS B N 1
ATOM 5631 C CA . LYS B 1 146 ? 4.156 18.047 -19.422 1 94.94 146 LYS B CA 1
ATOM 5632 C C . LYS B 1 146 ? 5.031 17.219 -18.469 1 94.94 146 LYS B C 1
ATOM 5634 O O . LYS B 1 146 ? 6.254 17.203 -18.625 1 94.94 146 LYS B O 1
ATOM 5639 N N . LEU B 1 147 ? 4.438 16.688 -17.453 1 96.06 147 LEU B N 1
ATOM 5640 C CA . LEU B 1 147 ? 5.125 15.781 -16.547 1 96.06 147 LEU B CA 1
ATOM 5641 C C . LEU B 1 147 ? 4.234 14.602 -16.172 1 96.06 147 LEU B C 1
ATOM 5643 O O . LEU B 1 147 ? 3.02 14.641 -16.391 1 96.06 147 LEU B O 1
ATOM 5647 N N . SER B 1 148 ? 4.867 13.547 -15.695 1 95.69 148 SER B N 1
ATOM 5648 C CA . SER B 1 148 ? 4.164 12.359 -15.219 1 95.69 148 SER B CA 1
ATOM 5649 C C . SER B 1 148 ? 4.555 12.023 -13.789 1 95.69 148 SER B C 1
ATOM 5651 O O . SER B 1 148 ? 5.648 12.383 -13.336 1 95.69 148 SER B O 1
ATOM 5653 N N . TRP B 1 149 ? 3.619 11.383 -13.07 1 95.5 149 TRP B N 1
ATOM 5654 C CA . TRP B 1 149 ? 3.887 10.953 -11.703 1 95.5 149 TRP B CA 1
ATOM 5655 C C . TRP B 1 149 ? 5.121 10.062 -11.641 1 95.5 149 TRP B C 1
ATOM 5657 O O . TRP B 1 149 ? 5.855 10.078 -10.648 1 95.5 149 TRP B O 1
ATOM 5667 N N . ASP B 1 150 ? 5.434 9.336 -12.688 1 93.81 150 ASP B N 1
ATOM 5668 C CA . ASP B 1 150 ? 6.504 8.344 -12.703 1 93.81 150 ASP B CA 1
ATOM 5669 C C . ASP B 1 150 ? 7.805 8.953 -13.219 1 93.81 150 ASP B C 1
ATOM 5671 O O . ASP B 1 150 ? 8.836 8.273 -13.273 1 93.81 150 ASP B O 1
ATOM 5675 N N . ASP B 1 151 ? 7.828 10.234 -13.594 1 97.62 151 ASP B N 1
ATOM 5676 C CA . ASP B 1 151 ? 9.047 10.883 -14.062 1 97.62 151 ASP B CA 1
ATOM 5677 C C . ASP B 1 151 ? 10.055 11.039 -12.922 1 97.62 151 ASP B C 1
ATOM 5679 O O . ASP B 1 151 ? 9.695 11.445 -11.82 1 97.62 151 ASP B O 1
ATOM 5683 N N . PRO B 1 152 ? 11.336 10.656 -13.188 1 98 152 PRO B N 1
ATOM 5684 C CA . PRO B 1 152 ? 12.352 11.078 -12.219 1 98 152 PRO B CA 1
ATOM 5685 C C . PRO B 1 152 ? 12.375 12.586 -12.008 1 98 152 PRO B C 1
ATOM 5687 O O . PRO B 1 152 ? 12.203 13.352 -12.961 1 98 152 PRO B O 1
ATOM 5690 N N . VAL B 1 153 ? 12.547 13.008 -10.844 1 98.75 153 VAL B N 1
ATOM 5691 C CA . VAL B 1 153 ? 12.594 14.43 -10.516 1 98.75 153 VAL B CA 1
ATOM 5692 C C . VAL B 1 153 ? 13.656 15.117 -11.367 1 98.75 153 VAL B C 1
ATOM 5694 O O . VAL B 1 153 ? 13.43 16.219 -11.875 1 98.75 153 VAL B O 1
ATOM 5697 N N . LYS B 1 154 ? 14.805 14.461 -11.586 1 98.19 154 LYS B N 1
ATOM 5698 C CA . LYS B 1 154 ? 15.961 15.008 -12.289 1 98.19 154 LYS B CA 1
ATOM 5699 C C . LYS B 1 154 ? 15.602 15.391 -13.719 1 98.19 154 LYS B C 1
ATOM 5701 O O . LYS B 1 154 ? 16.219 16.281 -14.305 1 98.19 154 LYS B O 1
ATOM 5706 N N . LYS B 1 155 ? 14.656 14.742 -14.32 1 98.12 155 LYS B N 1
ATOM 5707 C CA . LYS B 1 155 ? 14.188 15.055 -15.664 1 98.12 155 LYS B CA 1
ATOM 5708 C C . LYS B 1 155 ? 13.641 16.469 -15.75 1 98.12 155 LYS B C 1
ATOM 5710 O O . LYS B 1 155 ? 13.75 17.125 -16.781 1 98.12 155 LYS B O 1
ATOM 5715 N N . HIS B 1 156 ? 13.047 17 -14.688 1 98.44 156 HIS B N 1
ATOM 5716 C CA . HIS B 1 156 ? 12.359 18.281 -14.703 1 98.44 156 HIS B CA 1
ATOM 5717 C C . HIS B 1 156 ? 13.117 19.328 -13.883 1 98.44 156 HIS B C 1
ATOM 5719 O O . HIS B 1 156 ? 12.828 20.516 -13.961 1 98.44 156 HIS B O 1
ATOM 5725 N N . LEU B 1 157 ? 14.008 18.891 -13.062 1 98.25 157 LEU B N 1
ATOM 5726 C CA . LEU B 1 157 ? 14.867 19.734 -12.242 1 98.25 157 LEU B CA 1
ATOM 5727 C C . LEU B 1 157 ? 16.328 19.297 -12.344 1 98.25 157 LEU B C 1
ATOM 5729 O O . LEU B 1 157 ? 16.844 18.656 -11.422 1 98.25 157 LEU B O 1
ATOM 5733 N N . SER B 1 158 ? 17.062 19.703 -13.297 1 97.06 158 SER B N 1
ATOM 5734 C CA . SER B 1 158 ? 18.375 19.188 -13.664 1 97.06 158 SER B CA 1
ATOM 5735 C C . SER B 1 158 ? 19.406 19.484 -12.57 1 97.06 158 SER B C 1
ATOM 5737 O O . SER B 1 158 ? 20.391 18.75 -12.422 1 97.06 158 SER B O 1
ATOM 5739 N N . SER B 1 159 ? 19.188 20.562 -11.781 1 96.56 159 SER B N 1
ATOM 5740 C CA . SER B 1 159 ? 20.125 20.938 -10.727 1 96.56 159 SER B CA 1
ATOM 5741 C C . SER B 1 159 ? 19.891 20.125 -9.461 1 96.56 159 SER B C 1
ATOM 5743 O O . SER B 1 159 ? 20.609 20.281 -8.477 1 96.56 159 SER B O 1
ATOM 5745 N N . PHE B 1 160 ? 18.906 19.281 -9.523 1 97.69 160 PHE B N 1
ATOM 5746 C CA . PHE B 1 160 ? 18.5 18.5 -8.367 1 97.69 160 PHE B CA 1
ATOM 5747 C C . PHE B 1 160 ? 19.641 17.609 -7.891 1 97.69 160 PHE B C 1
ATOM 5749 O O . PHE B 1 160 ? 20.234 16.859 -8.68 1 97.69 160 PHE B O 1
ATOM 5756 N N . GLN B 1 161 ? 19.969 17.672 -6.59 1 98 161 GLN B N 1
ATOM 5757 C CA . GLN B 1 161 ? 21.016 16.859 -5.992 1 98 161 GLN B CA 1
ATOM 5758 C C . GLN B 1 161 ? 20.578 16.281 -4.648 1 98 161 GLN B C 1
ATOM 5760 O O . GLN B 1 161 ? 19.891 16.969 -3.873 1 98 161 GLN B O 1
ATOM 5765 N N . LEU B 1 162 ? 20.922 15.07 -4.395 1 98.31 162 LEU B N 1
ATOM 5766 C CA . LEU B 1 162 ? 20.766 14.422 -3.098 1 98.31 162 LEU B CA 1
ATOM 5767 C C . LEU B 1 162 ? 22.078 13.773 -2.654 1 98.31 162 LEU B C 1
ATOM 5769 O O . LEU B 1 162 ? 22.984 13.57 -3.469 1 98.31 162 LEU B O 1
ATOM 5773 N N . PHE B 1 163 ? 22.156 13.516 -1.348 1 97.88 163 PHE B N 1
ATOM 5774 C CA . PHE B 1 163 ? 23.281 12.773 -0.791 1 97.88 163 PHE B CA 1
ATOM 5775 C C . PHE B 1 163 ? 23.375 11.383 -1.407 1 97.88 163 PHE B C 1
ATOM 5777 O O . PHE B 1 163 ? 24.438 10.961 -1.838 1 97.88 163 PHE B O 1
ATOM 5784 N N . ASP B 1 164 ? 22.266 10.648 -1.414 1 96.06 164 ASP B N 1
ATOM 5785 C CA . ASP B 1 164 ? 22.156 9.344 -2.055 1 96.06 164 ASP B CA 1
ATOM 5786 C C . ASP B 1 164 ? 22.031 9.484 -3.57 1 96.06 164 ASP B C 1
ATOM 5788 O O . ASP B 1 164 ? 20.984 9.852 -4.082 1 96.06 164 ASP B O 1
ATOM 5792 N N . LYS B 1 165 ? 23.047 9.016 -4.27 1 96.62 165 LYS B N 1
ATOM 5793 C CA . LYS B 1 165 ? 23.125 9.273 -5.703 1 96.62 165 LYS B CA 1
ATOM 5794 C C . LYS B 1 165 ? 22.125 8.406 -6.465 1 96.62 165 LYS B C 1
ATOM 5796 O O . LYS B 1 165 ? 21.625 8.805 -7.523 1 96.62 165 LYS B O 1
ATOM 5801 N N . TYR B 1 166 ? 21.828 7.242 -5.961 1 96.31 166 TYR B N 1
ATOM 5802 C CA . TYR B 1 166 ? 20.781 6.438 -6.574 1 96.31 166 TYR B CA 1
ATOM 5803 C C . TYR B 1 166 ? 19.422 7.121 -6.453 1 96.31 166 TYR B C 1
ATOM 5805 O O . TYR B 1 166 ? 18.672 7.203 -7.426 1 96.31 166 TYR B O 1
ATOM 5813 N N . ALA B 1 167 ? 19.109 7.625 -5.289 1 97.44 167 ALA B N 1
ATOM 5814 C CA . ALA B 1 167 ? 17.859 8.359 -5.098 1 97.44 167 ALA B CA 1
ATOM 5815 C C . ALA B 1 167 ? 17.828 9.617 -5.965 1 97.44 167 ALA B C 1
ATOM 5817 O O . ALA B 1 167 ? 16.781 9.969 -6.512 1 97.44 167 ALA B O 1
ATOM 5818 N N . GLU B 1 168 ? 18.953 10.305 -6.027 1 98.12 168 GLU B N 1
ATOM 5819 C CA . GLU B 1 168 ? 19.047 11.492 -6.875 1 98.12 168 GLU B CA 1
ATOM 5820 C C . GLU B 1 168 ? 18.594 11.188 -8.305 1 98.12 168 GLU B C 1
ATOM 5822 O O . GLU B 1 168 ? 17.859 11.969 -8.906 1 98.12 168 GLU B O 1
ATOM 5827 N N . GLU B 1 169 ? 18.984 10.055 -8.773 1 97.44 169 GLU B N 1
ATOM 5828 C CA . GLU B 1 169 ? 18.75 9.695 -10.172 1 97.44 169 GLU B CA 1
ATOM 5829 C C . GLU B 1 169 ? 17.328 9.18 -10.383 1 97.44 169 GLU B C 1
ATOM 5831 O O . GLU B 1 169 ? 16.719 9.43 -11.422 1 97.44 169 GLU B O 1
ATOM 5836 N N . TYR B 1 170 ? 16.734 8.523 -9.367 1 97.31 170 TYR B N 1
ATOM 5837 C CA . TYR B 1 170 ? 15.586 7.695 -9.727 1 97.31 170 TYR B CA 1
ATOM 5838 C C . TYR B 1 170 ? 14.352 8.102 -8.93 1 97.31 170 TYR B C 1
ATOM 5840 O O . TYR B 1 170 ? 13.242 7.645 -9.211 1 97.31 170 TYR B O 1
ATOM 5848 N N . VAL B 1 171 ? 14.477 8.969 -7.926 1 98.19 171 VAL B N 1
ATOM 5849 C CA . VAL B 1 171 ? 13.281 9.391 -7.199 1 98.19 171 VAL B CA 1
ATOM 5850 C C . VAL B 1 171 ? 12.312 10.07 -8.156 1 98.19 171 VAL B C 1
ATOM 5852 O O . VAL B 1 171 ? 12.727 10.867 -9 1 98.19 171 VAL B O 1
ATOM 5855 N N . THR B 1 172 ? 11.023 9.734 -8.062 1 98.12 172 THR B N 1
ATOM 5856 C CA . THR B 1 172 ? 10.039 10.25 -9.008 1 98.12 172 THR B CA 1
ATOM 5857 C C . THR B 1 172 ? 9.18 11.336 -8.359 1 98.12 172 THR B C 1
ATOM 5859 O O . THR B 1 172 ? 9.234 11.531 -7.145 1 98.12 172 THR B O 1
ATOM 5862 N N . ILE B 1 173 ? 8.367 12 -9.203 1 98.56 173 ILE B N 1
ATOM 5863 C CA . ILE B 1 173 ? 7.395 12.984 -8.75 1 98.56 173 ILE B CA 1
ATOM 5864 C C . ILE B 1 173 ? 6.402 12.328 -7.793 1 98.56 173 ILE B C 1
ATOM 5866 O O . ILE B 1 173 ? 6.109 12.875 -6.727 1 98.56 173 ILE B O 1
ATOM 5870 N N . GLY B 1 174 ? 5.949 11.172 -8.125 1 97.12 174 GLY B N 1
ATOM 5871 C CA . GLY B 1 174 ? 5.012 10.445 -7.277 1 97.12 174 GLY B CA 1
ATOM 5872 C C . GLY B 1 174 ? 5.602 10.047 -5.941 1 97.12 174 GLY B C 1
ATOM 5873 O O . GLY B 1 174 ? 4.914 10.094 -4.914 1 97.12 174 GLY B O 1
ATOM 5874 N N . ASP B 1 175 ? 6.883 9.641 -5.895 1 97.5 175 ASP B N 1
ATOM 5875 C CA . ASP B 1 175 ? 7.555 9.305 -4.648 1 97.5 175 ASP B CA 1
ATOM 5876 C C . ASP B 1 175 ? 7.527 10.484 -3.672 1 97.5 175 ASP B C 1
ATOM 5878 O O . ASP B 1 175 ? 7.289 10.297 -2.477 1 97.5 175 ASP B O 1
ATOM 5882 N N . LEU B 1 176 ? 7.805 11.641 -4.207 1 98.56 176 LEU B N 1
ATOM 5883 C CA . LEU B 1 176 ? 7.797 12.836 -3.365 1 98.56 176 LEU B CA 1
ATOM 5884 C C . LEU B 1 176 ? 6.398 13.117 -2.832 1 98.56 176 LEU B C 1
ATOM 5886 O O . LEU B 1 176 ? 6.219 13.328 -1.632 1 98.56 176 LEU B O 1
ATOM 5890 N N . CYS B 1 177 ? 5.398 13.039 -3.656 1 98.25 177 CYS B N 1
ATOM 5891 C CA . CYS B 1 177 ? 4.027 13.375 -3.283 1 98.25 177 CYS B CA 1
ATOM 5892 C C . CYS B 1 177 ? 3.492 12.398 -2.242 1 98.25 177 CYS B C 1
ATOM 5894 O O . CYS B 1 177 ? 2.645 12.766 -1.424 1 98.25 177 CYS B O 1
ATOM 5896 N N . ALA B 1 178 ? 3.973 11.211 -2.262 1 96.31 178 ALA B N 1
ATOM 5897 C CA . ALA B 1 178 ? 3.469 10.156 -1.381 1 96.31 178 ALA B CA 1
ATOM 5898 C C . ALA B 1 178 ? 4.422 9.914 -0.215 1 96.31 178 ALA B C 1
ATOM 5900 O O . ALA B 1 178 ? 4.293 8.922 0.504 1 96.31 178 ALA B O 1
ATOM 5901 N N . MET B 1 179 ? 5.426 10.742 -0.004 1 95.38 179 MET B N 1
ATOM 5902 C CA . MET B 1 179 ? 6.34 10.695 1.133 1 95.38 179 MET B CA 1
ATOM 5903 C C . MET B 1 179 ? 7.184 9.43 1.107 1 95.38 179 MET B C 1
ATOM 5905 O O . MET B 1 179 ? 7.359 8.773 2.137 1 95.38 179 MET B O 1
ATOM 5909 N N . ASN B 1 180 ? 7.629 9.078 -0.034 1 94.38 180 ASN B N 1
ATOM 5910 C CA . ASN B 1 180 ? 8.375 7.832 -0.191 1 94.38 180 ASN B CA 1
ATOM 5911 C C . ASN B 1 180 ? 9.75 8.078 -0.815 1 94.38 180 ASN B C 1
ATOM 5913 O O . ASN B 1 180 ? 10.242 7.254 -1.585 1 94.38 180 ASN B O 1
ATOM 5917 N N . SER B 1 181 ? 10.438 9.133 -0.517 1 96.62 181 SER B N 1
ATOM 5918 C CA . SER B 1 181 ? 11.68 9.555 -1.156 1 96.62 181 SER B CA 1
ATOM 5919 C C . SER B 1 181 ? 12.898 9.008 -0.414 1 96.62 181 SER B C 1
ATOM 5921 O O . SER B 1 181 ? 14.016 9.039 -0.933 1 96.62 181 SER B O 1
ATOM 5923 N N . GLY B 1 182 ? 12.695 8.547 0.843 1 95.06 182 GLY B N 1
ATOM 5924 C CA . GLY B 1 182 ? 13.805 8.188 1.714 1 95.06 182 GLY B CA 1
ATOM 5925 C C . GLY B 1 182 ? 14.203 9.305 2.668 1 95.06 182 GLY B C 1
ATOM 5926 O O . GLY B 1 182 ? 14.93 9.07 3.633 1 95.06 182 GLY B O 1
ATOM 5927 N N . LEU B 1 183 ? 13.703 10.484 2.393 1 96.75 183 LEU B N 1
ATOM 5928 C CA . LEU B 1 183 ? 13.906 11.602 3.311 1 96.75 183 LEU B CA 1
ATOM 5929 C C . LEU B 1 183 ? 12.938 11.516 4.484 1 96.75 183 LEU B C 1
ATOM 5931 O O . LEU B 1 183 ? 11.945 10.789 4.43 1 96.75 183 LEU B O 1
ATOM 5935 N N . ASN B 1 184 ? 13.297 12.102 5.562 1 95.19 184 ASN B N 1
ATOM 5936 C CA . ASN B 1 184 ? 12.422 12.258 6.723 1 95.19 184 ASN B CA 1
ATOM 5937 C C . ASN B 1 184 ? 12.312 13.711 7.156 1 95.19 184 ASN B C 1
ATOM 5939 O O . ASN B 1 184 ? 12.508 14.625 6.352 1 95.19 184 ASN B O 1
ATOM 5943 N N . ASP B 1 185 ? 11.992 13.953 8.383 1 93.81 185 ASP B N 1
ATOM 5944 C CA . ASP B 1 185 ? 11.727 15.32 8.82 1 93.81 185 ASP B CA 1
ATOM 5945 C C . ASP B 1 185 ? 13 15.992 9.328 1 93.81 185 ASP B C 1
ATOM 5947 O O . ASP B 1 185 ? 12.969 17.156 9.758 1 93.81 185 ASP B O 1
ATOM 5951 N N . LEU B 1 186 ? 14.125 15.406 9.234 1 95.06 186 LEU B N 1
ATOM 5952 C CA . LEU B 1 186 ? 15.367 15.938 9.797 1 95.06 186 LEU B CA 1
ATOM 5953 C C . LEU B 1 186 ? 15.75 17.25 9.133 1 95.06 186 LEU B C 1
ATOM 5955 O O . LEU B 1 186 ? 16.266 18.156 9.789 1 95.06 186 LEU B O 1
ATOM 5959 N N . PRO B 1 187 ? 15.5 17.391 7.879 1 96 187 PRO B N 1
ATOM 5960 C CA . PRO B 1 187 ? 15.859 18.656 7.238 1 96 187 PRO B CA 1
ATOM 5961 C C . PRO B 1 187 ? 15.109 19.844 7.828 1 96 187 PRO B C 1
ATOM 5963 O O . PRO B 1 187 ? 15.555 20.984 7.684 1 96 187 PRO B O 1
ATOM 5966 N N . ASP B 1 188 ? 14.062 19.609 8.492 1 94.44 188 ASP B N 1
ATOM 5967 C CA . ASP B 1 188 ? 13.281 20.688 9.086 1 94.44 188 ASP B CA 1
ATOM 5968 C C . ASP B 1 188 ? 14.07 21.391 10.188 1 94.44 188 ASP B C 1
ATOM 5970 O O . ASP B 1 188 ? 13.781 22.531 10.539 1 94.44 188 ASP B O 1
ATOM 5974 N N . VAL B 1 189 ? 15.031 20.703 10.773 1 94.25 189 VAL B N 1
ATOM 5975 C CA . VAL B 1 189 ? 15.859 21.297 11.812 1 94.25 189 VAL B CA 1
ATOM 5976 C C . VAL B 1 189 ? 16.609 22.5 11.258 1 94.25 189 VAL B C 1
ATOM 5978 O O . VAL B 1 189 ? 16.703 23.547 11.922 1 94.25 189 VAL B O 1
ATOM 5981 N N . GLY B 1 190 ? 17.141 22.375 10.039 1 93.62 190 GLY B N 1
ATOM 5982 C CA . GLY B 1 190 ? 17.797 23.5 9.398 1 93.62 190 GLY B CA 1
ATOM 5983 C C . GLY B 1 190 ? 16.875 24.688 9.18 1 93.62 190 GLY B C 1
ATOM 5984 O O . GLY B 1 190 ? 17.297 25.828 9.336 1 93.62 190 GLY B O 1
ATOM 5985 N N . ARG B 1 191 ? 15.711 24.406 8.805 1 92.06 191 ARG B N 1
ATOM 5986 C CA . ARG B 1 191 ? 14.727 25.469 8.625 1 92.06 191 ARG B CA 1
ATOM 5987 C C . ARG B 1 191 ? 14.375 26.125 9.961 1 92.06 191 ARG B C 1
ATOM 5989 O O . ARG B 1 191 ? 14.305 27.359 10.047 1 92.06 191 ARG B O 1
ATOM 5996 N N . PHE B 1 192 ? 14.164 25.359 10.945 1 91.31 192 PHE B N 1
ATOM 5997 C CA . PHE B 1 192 ? 13.797 25.844 12.273 1 91.31 192 PHE B CA 1
ATOM 5998 C C . PHE B 1 192 ? 14.812 26.859 12.781 1 91.31 192 PHE B C 1
ATOM 6000 O O . PHE B 1 192 ? 14.438 27.922 13.273 1 91.31 192 PHE B O 1
ATOM 6007 N N . PHE B 1 193 ? 16.047 26.625 12.57 1 93.75 193 PHE B N 1
ATOM 6008 C CA . PHE B 1 193 ? 17.094 27.484 13.109 1 93.75 193 PHE B CA 1
ATOM 6009 C C . PHE B 1 193 ? 17.453 28.578 12.102 1 93.75 193 PHE B C 1
ATOM 6011 O O . PHE B 1 193 ? 18.359 29.375 12.359 1 93.75 193 PHE B O 1
ATOM 6018 N N . GLY B 1 194 ? 16.828 28.562 10.961 1 92.81 194 GLY B N 1
ATOM 6019 C CA . GLY B 1 194 ? 17.047 29.594 9.961 1 92.81 194 GLY B CA 1
ATOM 6020 C C . GLY B 1 194 ? 18.328 29.422 9.188 1 92.81 194 GLY B C 1
ATOM 6021 O O . GLY B 1 194 ? 18.875 30.391 8.664 1 92.81 194 GLY B O 1
ATOM 6022 N N . VAL B 1 195 ? 18.828 28.203 9.219 1 94.06 195 VAL B N 1
ATOM 6023 C CA . VAL B 1 195 ? 20 27.922 8.406 1 94.06 195 VAL B CA 1
ATOM 6024 C C . VAL B 1 195 ? 19.641 28.031 6.926 1 94.06 195 VAL B C 1
ATOM 6026 O O . VAL B 1 195 ? 20.422 28.578 6.133 1 94.06 195 VAL B O 1
ATOM 6029 N N . TYR B 1 196 ? 18.516 27.531 6.57 1 93.56 196 TYR B N 1
ATOM 6030 C CA . TYR B 1 196 ? 17.984 27.578 5.215 1 93.56 196 TYR B CA 1
ATOM 6031 C C . TYR B 1 196 ? 16.594 28.203 5.211 1 93.56 196 TYR B C 1
ATOM 6033 O O . TYR B 1 196 ? 15.586 27.5 5.234 1 93.56 196 TYR B O 1
ATOM 6041 N N . PRO B 1 197 ? 16.484 29.469 5.082 1 86.94 197 PRO B N 1
ATOM 6042 C CA . PRO B 1 197 ? 15.203 30.172 5.266 1 86.94 197 PRO B CA 1
ATOM 6043 C C . PRO B 1 197 ? 14.258 30 4.074 1 86.94 197 PRO B C 1
ATOM 6045 O O . PRO B 1 197 ? 13.047 30.188 4.207 1 86.94 197 PRO B O 1
ATOM 6048 N N . THR B 1 198 ? 14.836 29.719 2.881 1 91.75 198 THR B N 1
ATOM 6049 C CA . THR B 1 198 ? 13.984 29.562 1.704 1 91.75 198 THR B CA 1
ATOM 6050 C C . THR B 1 198 ? 13.961 28.109 1.239 1 91.75 198 THR B C 1
ATOM 6052 O O . THR B 1 198 ? 14.883 27.344 1.522 1 91.75 198 THR B O 1
ATOM 6055 N N . ASP B 1 199 ? 12.875 27.75 0.502 1 94.94 199 ASP B N 1
ATOM 6056 C CA . ASP B 1 199 ? 12.805 26.422 -0.092 1 94.94 199 ASP B CA 1
ATOM 6057 C C . ASP B 1 199 ? 13.953 26.188 -1.072 1 94.94 199 ASP B C 1
ATOM 6059 O O . ASP B 1 199 ? 14.484 25.078 -1.166 1 94.94 199 ASP B O 1
ATOM 6063 N N . GLU B 1 200 ? 14.352 27.219 -1.808 1 94.75 200 GLU B N 1
ATOM 6064 C CA . GLU B 1 200 ? 15.445 27.125 -2.766 1 94.75 200 GLU B CA 1
ATOM 6065 C C . GLU B 1 200 ? 16.75 26.75 -2.07 1 94.75 200 GLU B C 1
ATOM 6067 O O . GLU B 1 200 ? 17.469 25.844 -2.512 1 94.75 200 GLU B O 1
ATOM 6072 N N . ASP B 1 201 ? 17 27.453 -0.954 1 93.88 201 ASP B N 1
ATOM 6073 C CA . ASP B 1 201 ? 18.219 27.172 -0.189 1 93.88 201 ASP B CA 1
ATOM 6074 C C . ASP B 1 201 ? 18.172 25.766 0.403 1 93.88 201 ASP B C 1
ATOM 6076 O O . ASP B 1 201 ? 19.188 25.047 0.395 1 93.88 201 ASP B O 1
ATOM 6080 N N . LEU B 1 202 ? 17.047 25.438 0.948 1 96.25 202 LEU B N 1
ATOM 6081 C CA . LEU B 1 202 ? 16.891 24.141 1.58 1 96.25 202 LEU B CA 1
ATOM 6082 C C . LEU B 1 202 ? 17.109 23.016 0.571 1 96.25 202 LEU B C 1
ATOM 6084 O O . LEU B 1 202 ? 17.875 22.078 0.836 1 96.25 202 LEU B O 1
ATOM 6088 N N . VAL B 1 203 ? 16.5 23.109 -0.618 1 98.06 203 VAL B N 1
ATOM 6089 C CA . VAL B 1 203 ? 16.578 22.062 -1.635 1 98.06 203 VAL B CA 1
ATOM 6090 C C . VAL B 1 203 ? 18.031 21.906 -2.111 1 98.06 203 VAL B C 1
ATOM 6092 O O . VAL B 1 203 ? 18.516 20.797 -2.273 1 98.06 203 VAL B O 1
ATOM 6095 N N . ALA B 1 204 ? 18.734 23 -2.318 1 97.81 204 ALA B N 1
ATOM 6096 C CA . ALA B 1 204 ? 20.141 22.938 -2.734 1 97.81 204 ALA B CA 1
ATOM 6097 C C . ALA B 1 204 ? 21 22.234 -1.688 1 97.81 204 ALA B C 1
ATOM 6099 O O . ALA B 1 204 ? 21.922 21.5 -2.031 1 97.81 204 ALA B O 1
ATOM 6100 N N . ALA B 1 205 ? 20.656 22.422 -0.468 1 98.06 205 ALA B N 1
ATOM 6101 C CA . ALA B 1 205 ? 21.469 21.906 0.636 1 98.06 205 ALA B CA 1
ATOM 6102 C C . ALA B 1 205 ? 21.203 20.422 0.869 1 98.06 205 ALA B C 1
ATOM 6104 O O . ALA B 1 205 ? 21.969 19.75 1.566 1 98.06 205 ALA B O 1
ATOM 6105 N N . LEU B 1 206 ? 20.172 19.844 0.27 1 98.38 206 LEU B N 1
ATOM 6106 C CA . LEU B 1 206 ? 19.797 18.438 0.498 1 98.38 206 LEU B CA 1
ATOM 6107 C C . LEU B 1 206 ? 20.891 17.5 0.007 1 98.38 206 LEU B C 1
ATOM 6109 O O . LEU B 1 206 ? 20.922 16.328 0.377 1 98.38 206 LEU B O 1
ATOM 6113 N N . ALA B 1 207 ? 21.828 17.969 -0.8 1 98.19 207 ALA B N 1
ATOM 6114 C CA . ALA B 1 207 ? 22.984 17.203 -1.244 1 98.19 207 ALA B CA 1
ATOM 6115 C C . ALA B 1 207 ? 23.844 16.766 -0.06 1 98.19 207 ALA B C 1
ATOM 6117 O O . ALA B 1 207 ? 24.656 15.852 -0.178 1 98.19 207 ALA B O 1
ATOM 6118 N N . GLY B 1 208 ? 23.594 17.438 1.089 1 98.06 208 GLY B N 1
ATOM 6119 C CA . GLY B 1 208 ? 24.406 17.141 2.26 1 98.06 208 GLY B CA 1
ATOM 6120 C C . GLY B 1 208 ? 23.672 16.359 3.318 1 98.06 208 GLY B C 1
ATOM 6121 O O . GLY B 1 208 ? 24.219 16.031 4.371 1 98.06 208 GLY B O 1
ATOM 6122 N N . ILE B 1 209 ? 22.422 15.969 3.086 1 97.38 209 ILE B N 1
ATOM 6123 C CA . ILE B 1 209 ? 21.625 15.281 4.09 1 97.38 209 ILE B CA 1
ATOM 6124 C C . ILE B 1 209 ? 21.688 13.773 3.85 1 97.38 209 ILE B C 1
ATOM 6126 O O . ILE B 1 209 ? 21.188 13.281 2.83 1 97.38 209 ILE B O 1
ATOM 6130 N N . GLU B 1 210 ? 22.297 13.062 4.754 1 96.19 210 GLU B N 1
ATOM 6131 C CA . GLU B 1 210 ? 22.234 11.602 4.711 1 96.19 210 GLU B CA 1
ATOM 6132 C C . GLU B 1 210 ? 20.797 11.117 4.883 1 96.19 210 GLU B C 1
ATOM 6134 O O . GLU B 1 210 ? 20.109 11.523 5.824 1 96.19 210 GLU B O 1
ATOM 6139 N N . PRO B 1 211 ? 20.328 10.312 3.943 1 93.5 211 PRO B N 1
ATOM 6140 C CA . PRO B 1 211 ? 18.922 9.906 4.027 1 93.5 211 PRO B CA 1
ATOM 6141 C C . PRO B 1 211 ? 18.641 9 5.223 1 93.5 211 PRO B C 1
ATOM 6143 O O . PRO B 1 211 ? 19.516 8.25 5.656 1 93.5 211 PRO B O 1
ATOM 6146 N N . ALA B 1 212 ? 17.438 9.109 5.719 1 92.06 212 ALA B N 1
ATOM 6147 C CA . ALA B 1 212 ? 16.984 8.25 6.812 1 92.06 212 ALA B CA 1
ATOM 6148 C C . ALA B 1 212 ? 16.766 6.82 6.332 1 92.06 212 ALA B C 1
ATOM 6150 O O . ALA B 1 212 ? 16.906 5.871 7.105 1 92.06 212 ALA B O 1
ATOM 6151 N N . HIS B 1 213 ? 16.328 6.703 5.105 1 92.81 213 HIS B N 1
ATOM 6152 C CA . HIS B 1 213 ? 16.047 5.418 4.477 1 92.81 213 HIS B CA 1
ATOM 6153 C C . HIS B 1 213 ? 16.625 5.348 3.07 1 92.81 213 HIS B C 1
ATOM 6155 O O . HIS B 1 213 ? 16.953 6.379 2.48 1 92.81 213 HIS B O 1
ATOM 6161 N N . THR B 1 214 ? 16.719 4.102 2.58 1 94.19 214 THR B N 1
ATOM 6162 C CA . THR B 1 214 ? 16.922 3.951 1.143 1 94.19 214 THR B CA 1
ATOM 6163 C C . THR B 1 214 ? 15.703 4.441 0.37 1 94.19 214 THR B C 1
ATOM 6165 O O . THR B 1 214 ? 14.625 4.609 0.944 1 94.19 214 THR B O 1
ATOM 6168 N N . LEU B 1 215 ? 15.914 4.785 -0.948 1 95.81 215 LEU B N 1
ATOM 6169 C CA . LEU B 1 215 ? 14.773 5.168 -1.771 1 95.81 215 LEU B CA 1
ATOM 6170 C C . LEU B 1 215 ? 13.656 4.137 -1.663 1 95.81 215 LEU B C 1
ATOM 6172 O O . LEU B 1 215 ? 13.883 2.943 -1.875 1 95.81 215 LEU B O 1
ATOM 6176 N N . ARG B 1 216 ? 12.438 4.617 -1.247 1 94.69 216 ARG B N 1
ATOM 6177 C CA . ARG B 1 216 ? 11.234 3.801 -1.142 1 94.69 216 ARG B CA 1
ATOM 6178 C C . ARG B 1 216 ? 11.383 2.744 -0.051 1 94.69 216 ARG B C 1
ATOM 6180 O O . ARG B 1 216 ? 10.734 1.694 -0.105 1 94.69 216 ARG B O 1
ATOM 6187 N N . GLY B 1 217 ? 12.273 2.918 0.923 1 90.56 217 GLY B N 1
ATOM 6188 C CA . GLY B 1 217 ? 12.5 1.975 2.004 1 90.56 217 GLY B CA 1
ATOM 6189 C C . GLY B 1 217 ? 11.477 2.08 3.117 1 90.56 217 GLY B C 1
ATOM 6190 O O . GLY B 1 217 ? 11.57 1.381 4.129 1 90.56 217 GLY B O 1
ATOM 6191 N N . GLY B 1 218 ? 10.477 2.873 2.848 1 87.69 218 GLY B N 1
ATOM 6192 C CA . GLY B 1 218 ? 9.43 3.086 3.832 1 87.69 218 GLY B CA 1
ATOM 6193 C C . GLY B 1 218 ? 8.898 4.504 3.838 1 87.69 218 GLY B C 1
ATOM 6194 O O . GLY B 1 218 ? 9.648 5.457 3.625 1 87.69 218 GLY B O 1
ATOM 6195 N N . HIS B 1 219 ? 7.586 4.582 4.129 1 90.69 219 HIS B N 1
ATOM 6196 C CA . HIS B 1 219 ? 6.961 5.891 4.27 1 90.69 219 HIS B CA 1
ATOM 6197 C C . HIS B 1 219 ? 7.566 6.668 5.438 1 90.69 219 HIS B C 1
ATOM 6199 O O . HIS B 1 219 ? 7.699 6.133 6.539 1 90.69 219 HIS B O 1
ATOM 6205 N N . ASP B 1 220 ? 7.984 7.832 5.191 1 93.38 220 ASP B N 1
ATOM 6206 C CA . ASP B 1 220 ? 8.469 8.742 6.227 1 93.38 220 ASP B CA 1
ATOM 6207 C C . ASP B 1 220 ? 8.172 10.195 5.855 1 93.38 220 ASP B C 1
ATOM 6209 O O . ASP B 1 220 ? 8.617 10.68 4.809 1 93.38 220 ASP B O 1
ATOM 6213 N N . TYR B 1 221 ? 7.426 10.805 6.641 1 93.12 221 TYR B N 1
ATOM 6214 C CA . TYR B 1 221 ? 6.965 12.164 6.379 1 93.12 221 TYR B CA 1
ATOM 6215 C C . TYR B 1 221 ? 8.141 13.125 6.273 1 93.12 221 TYR B C 1
ATOM 6217 O O . TYR B 1 221 ? 9.008 13.164 7.152 1 93.12 221 TYR B O 1
ATOM 6225 N N . ALA B 1 222 ? 8.172 13.891 5.125 1 96.44 222 ALA B N 1
ATOM 6226 C CA . ALA B 1 222 ? 9.242 14.859 4.898 1 96.44 222 ALA B CA 1
ATOM 6227 C C . ALA B 1 222 ? 8.711 16.109 4.207 1 96.44 222 ALA B C 1
ATOM 6229 O O . ALA B 1 222 ? 8.312 16.062 3.041 1 96.44 222 ALA B O 1
ATOM 6230 N N . ASN B 1 223 ? 8.805 17.25 4.855 1 97.44 223 ASN B N 1
ATOM 6231 C CA . ASN B 1 223 ? 8.43 18.516 4.242 1 97.44 223 ASN B CA 1
ATOM 6232 C C . ASN B 1 223 ? 9.305 18.828 3.031 1 97.44 223 ASN B C 1
ATOM 6234 O O . ASN B 1 223 ? 8.844 19.469 2.08 1 97.44 223 ASN B O 1
ATOM 6238 N N . SER B 1 224 ? 10.523 18.344 3.08 1 98.25 224 SER B N 1
ATOM 6239 C CA . SER B 1 224 ? 11.477 18.625 2.008 1 98.25 224 SER B CA 1
ATOM 6240 C C . SER B 1 224 ? 10.969 18.078 0.67 1 98.25 224 SER B C 1
ATOM 6242 O O . SER B 1 224 ? 11.281 18.656 -0.382 1 98.25 224 SER B O 1
ATOM 6244 N N . ASN B 1 225 ? 10.203 17.016 0.676 1 98.62 225 ASN B N 1
ATOM 6245 C CA . ASN B 1 225 ? 9.609 16.516 -0.559 1 98.62 225 ASN B CA 1
ATOM 6246 C C . ASN B 1 225 ? 8.82 17.594 -1.286 1 98.62 225 ASN B C 1
ATOM 6248 O O . ASN B 1 225 ? 8.922 17.734 -2.506 1 98.62 225 ASN B O 1
ATOM 6252 N N . PHE B 1 226 ? 8.141 18.406 -0.551 1 98.69 226 PHE B N 1
ATOM 6253 C CA . PHE B 1 226 ? 7.27 19.391 -1.161 1 98.69 226 PHE B CA 1
ATOM 6254 C C . PHE B 1 226 ? 8.031 20.688 -1.45 1 98.69 226 PHE B C 1
ATOM 6256 O O . PHE B 1 226 ? 7.668 21.438 -2.354 1 98.69 226 PHE B O 1
ATOM 6263 N N . ALA B 1 227 ? 9.094 20.891 -0.691 1 98.31 227 ALA B N 1
ATOM 6264 C CA . ALA B 1 227 ? 10 21.953 -1.12 1 98.31 227 ALA B CA 1
ATOM 6265 C C . ALA B 1 227 ? 10.555 21.672 -2.516 1 98.31 227 ALA B C 1
ATOM 6267 O O . ALA B 1 227 ? 10.602 22.562 -3.361 1 98.31 227 ALA B O 1
ATOM 6268 N N . ILE B 1 228 ? 10.953 20.422 -2.748 1 98.81 228 ILE B N 1
ATOM 6269 C CA . ILE B 1 228 ? 11.445 20.016 -4.059 1 98.81 228 ILE B CA 1
ATOM 6270 C C . ILE B 1 228 ? 10.344 20.203 -5.105 1 98.81 228 ILE B C 1
ATOM 6272 O O . ILE B 1 228 ? 10.586 20.781 -6.168 1 98.81 228 ILE B O 1
ATOM 6276 N N . LEU B 1 229 ? 9.125 19.75 -4.809 1 98.88 229 LEU B N 1
ATOM 6277 C CA . LEU B 1 229 ? 8.016 19.828 -5.75 1 98.88 229 LEU B CA 1
ATOM 6278 C C . LEU B 1 229 ? 7.691 21.281 -6.105 1 98.88 229 LEU B C 1
ATOM 6280 O O . LEU B 1 229 ? 7.297 21.562 -7.234 1 98.88 229 LEU B O 1
ATOM 6284 N N . GLY B 1 230 ? 7.789 22.188 -5.117 1 98.56 230 GLY B N 1
ATOM 6285 C CA . GLY B 1 230 ? 7.645 23.609 -5.438 1 98.56 230 GLY B CA 1
ATOM 6286 C C . GLY B 1 230 ? 8.633 24.078 -6.488 1 98.56 230 GLY B C 1
ATOM 6287 O O . GLY B 1 230 ? 8.266 24.844 -7.387 1 98.56 230 GLY B O 1
ATOM 6288 N N . GLN B 1 231 ? 9.906 23.609 -6.375 1 98.56 231 GLN B N 1
ATOM 6289 C CA . GLN B 1 231 ? 10.914 23.953 -7.375 1 98.56 231 GLN B CA 1
ATOM 6290 C C . GLN B 1 231 ? 10.594 23.328 -8.727 1 98.56 231 GLN B C 1
ATOM 6292 O O . GLN B 1 231 ? 10.852 23.906 -9.773 1 98.56 231 GLN B O 1
ATOM 6297 N N . VAL B 1 232 ? 10.055 22.109 -8.727 1 98.75 232 VAL B N 1
ATOM 6298 C CA . VAL B 1 232 ? 9.656 21.438 -9.961 1 98.75 232 VAL B CA 1
ATOM 6299 C C . VAL B 1 232 ? 8.578 22.25 -10.672 1 98.75 232 VAL B C 1
ATOM 6301 O O . VAL B 1 232 ? 8.656 22.469 -11.883 1 98.75 232 VAL B O 1
ATOM 6304 N N . ILE B 1 233 ? 7.551 22.719 -9.945 1 98.56 233 ILE B N 1
ATOM 6305 C CA . ILE B 1 233 ? 6.492 23.531 -10.531 1 98.56 233 ILE B CA 1
ATOM 6306 C C . ILE B 1 233 ? 7.102 24.781 -11.188 1 98.56 233 ILE B C 1
ATOM 6308 O O . ILE B 1 233 ? 6.754 25.125 -12.32 1 98.56 233 ILE B O 1
ATOM 6312 N N . LYS B 1 234 ? 8.008 25.406 -10.469 1 98.25 234 LYS B N 1
ATOM 6313 C CA . LYS B 1 234 ? 8.672 26.594 -11.008 1 98.25 234 LYS B CA 1
ATOM 6314 C C . LYS B 1 234 ? 9.414 26.266 -12.297 1 98.25 234 LYS B C 1
ATOM 6316 O O . LYS B 1 234 ? 9.305 26.984 -13.289 1 98.25 234 LYS B O 1
ATOM 6321 N N . SER B 1 235 ? 10.133 25.156 -12.273 1 98.25 235 SER B N 1
ATOM 6322 C CA . SER B 1 235 ? 10.945 24.766 -13.422 1 98.25 235 SER B CA 1
ATOM 6323 C C . SER B 1 235 ? 10.07 24.438 -14.625 1 98.25 235 SER B C 1
ATOM 6325 O O . SER B 1 235 ? 10.375 24.844 -15.75 1 98.25 235 SER B O 1
ATOM 6327 N N . VAL B 1 236 ? 8.984 23.75 -14.469 1 98.25 236 VAL B N 1
ATOM 6328 C CA . VAL B 1 236 ? 8.156 23.234 -15.555 1 98.25 236 VAL B CA 1
ATOM 6329 C C . VAL B 1 236 ? 7.246 24.344 -16.078 1 98.25 236 VAL B C 1
ATOM 6331 O O . VAL B 1 236 ? 7.043 24.469 -17.281 1 98.25 236 VAL B O 1
ATOM 6334 N N . SER B 1 237 ? 6.684 25.219 -15.18 1 97.62 237 SER B N 1
ATOM 6335 C CA . SER B 1 237 ? 5.695 26.219 -15.562 1 97.62 237 SER B CA 1
ATOM 6336 C C . SER B 1 237 ? 6.359 27.547 -15.914 1 97.62 237 SER B C 1
ATOM 6338 O O . SER B 1 237 ? 5.754 28.391 -16.562 1 97.62 237 SER B O 1
ATOM 6340 N N . GLY B 1 238 ? 7.562 27.781 -15.312 1 97.56 238 GLY B N 1
ATOM 6341 C CA . GLY B 1 238 ? 8.234 29.062 -15.461 1 97.56 238 GLY B CA 1
ATOM 6342 C C . GLY B 1 238 ? 7.797 30.078 -14.43 1 97.56 238 GLY B C 1
ATOM 6343 O O . GLY B 1 238 ? 8.273 31.219 -14.43 1 97.56 238 GLY B O 1
ATOM 6344 N N . GLN B 1 239 ? 6.906 29.719 -13.562 1 97.69 239 GLN B N 1
ATOM 6345 C CA . GLN B 1 239 ? 6.387 30.594 -12.516 1 97.69 239 GLN B CA 1
ATOM 6346 C C . GLN B 1 239 ? 6.668 30.031 -11.133 1 97.69 239 GLN B C 1
ATOM 6348 O O . GLN B 1 239 ? 6.688 28.812 -10.945 1 97.69 239 GLN B O 1
ATOM 6353 N N . PRO B 1 240 ? 6.859 30.969 -10.172 1 97.56 240 PRO B N 1
ATOM 6354 C CA . PRO B 1 240 ? 6.855 30.453 -8.805 1 97.56 240 PRO B CA 1
ATOM 6355 C C . PRO B 1 240 ? 5.574 29.688 -8.469 1 97.56 240 PRO B C 1
ATOM 6357 O O . PRO B 1 240 ? 4.504 30.016 -8.984 1 97.56 240 PRO B O 1
ATOM 6360 N N . TRP B 1 241 ? 5.719 28.672 -7.551 1 98.19 241 TRP B N 1
ATOM 6361 C CA . TRP B 1 241 ? 4.605 27.766 -7.312 1 98.19 241 TRP B CA 1
ATOM 6362 C C . TRP B 1 241 ? 3.363 28.531 -6.867 1 98.19 241 TRP B C 1
ATOM 6364 O O . TRP B 1 241 ? 2.24 28.172 -7.227 1 98.19 241 TRP B O 1
ATOM 6374 N N . ASP B 1 242 ? 3.508 29.594 -6.078 1 97.81 242 ASP B N 1
ATOM 6375 C CA . ASP B 1 242 ? 2.373 30.328 -5.523 1 97.81 242 ASP B CA 1
ATOM 6376 C C . ASP B 1 242 ? 1.626 31.094 -6.617 1 97.81 242 ASP B C 1
ATOM 6378 O O . ASP B 1 242 ? 0.394 31.125 -6.625 1 97.81 242 ASP B O 1
ATOM 6382 N N . VAL B 1 243 ? 2.371 31.625 -7.531 1 98.38 243 VAL B N 1
ATOM 6383 C CA . VAL B 1 243 ? 1.762 32.344 -8.648 1 98.38 243 VAL B CA 1
ATOM 6384 C C . VAL B 1 243 ? 1.006 31.359 -9.539 1 98.38 243 VAL B C 1
ATOM 6386 O O . VAL B 1 243 ? -0.122 31.625 -9.961 1 98.38 243 VAL B O 1
ATOM 6389 N N . TYR B 1 244 ? 1.647 30.266 -9.805 1 98.44 244 TYR B N 1
ATOM 6390 C CA . TYR B 1 244 ? 1.047 29.219 -10.633 1 98.44 244 TYR B CA 1
ATOM 6391 C C . TYR B 1 244 ? -0.253 28.719 -10.016 1 98.44 244 TYR B C 1
ATOM 6393 O O . TYR B 1 244 ? -1.263 28.578 -10.711 1 98.44 244 TYR B O 1
ATOM 6401 N N . LEU B 1 245 ? -0.295 28.422 -8.711 1 98.81 245 LEU B N 1
ATOM 6402 C CA . LEU B 1 245 ? -1.481 27.906 -8.023 1 98.81 245 LEU B CA 1
ATOM 6403 C C . LEU B 1 245 ? -2.588 28.953 -8.016 1 98.81 245 LEU B C 1
ATOM 6405 O O . LEU B 1 245 ? -3.764 28.625 -8.195 1 98.81 245 LEU B O 1
ATOM 6409 N N . LYS B 1 246 ? -2.219 30.203 -7.742 1 98.5 246 LYS B N 1
ATOM 6410 C CA . LYS B 1 246 ? -3.217 31.266 -7.75 1 98.5 246 LYS B CA 1
ATOM 6411 C C . LYS B 1 246 ? -3.902 31.359 -9.109 1 98.5 246 LYS B C 1
ATOM 6413 O O . LYS B 1 246 ? -5.133 31.422 -9.188 1 98.5 246 LYS B O 1
ATOM 6418 N N . GLU B 1 247 ? -3.133 31.328 -10.125 1 98.44 247 GLU B N 1
ATOM 6419 C CA . GLU B 1 247 ? -3.643 31.484 -11.484 1 98.44 247 GLU B CA 1
ATOM 6420 C C . GLU B 1 247 ? -4.465 30.266 -11.906 1 98.44 247 GLU B C 1
ATOM 6422 O O . GLU B 1 247 ? -5.5 30.406 -12.562 1 98.44 247 GLU B O 1
ATOM 6427 N N . ARG B 1 248 ? -4.031 29.094 -11.555 1 98.25 248 ARG B N 1
ATOM 6428 C CA . ARG B 1 248 ? -4.586 27.891 -12.164 1 98.25 248 ARG B CA 1
ATOM 6429 C C . ARG B 1 248 ? -5.637 27.25 -11.258 1 98.25 248 ARG B C 1
ATOM 6431 O O . ARG B 1 248 ? -6.453 26.453 -11.719 1 98.25 248 ARG B O 1
ATOM 6438 N N . ILE B 1 249 ? -5.633 27.578 -9.969 1 98.69 249 ILE B N 1
ATOM 6439 C CA . ILE B 1 249 ? -6.523 26.875 -9.047 1 98.69 249 ILE B CA 1
ATOM 6440 C C . ILE B 1 249 ? -7.344 27.891 -8.25 1 98.69 249 ILE B C 1
ATOM 6442 O O . ILE B 1 249 ? -8.57 27.938 -8.375 1 98.69 249 ILE B O 1
ATOM 6446 N N . TRP B 1 250 ? -6.727 28.812 -7.516 1 98.81 250 TRP B N 1
ATOM 6447 C CA . TRP B 1 250 ? -7.434 29.625 -6.531 1 98.81 250 TRP B CA 1
ATOM 6448 C C . TRP B 1 250 ? -8.344 30.641 -7.211 1 98.81 250 TRP B C 1
ATOM 6450 O O . TRP B 1 250 ? -9.531 30.734 -6.883 1 98.81 250 TRP B O 1
ATOM 6460 N N . ASP B 1 251 ? -7.824 31.344 -8.195 1 98.69 251 ASP B N 1
ATOM 6461 C CA . ASP B 1 251 ? -8.617 32.375 -8.859 1 98.69 251 ASP B CA 1
ATOM 6462 C C . ASP B 1 251 ? -9.789 31.734 -9.617 1 98.69 251 ASP B C 1
ATOM 6464 O O . ASP B 1 251 ? -10.938 32.156 -9.453 1 98.69 251 ASP B O 1
ATOM 6468 N N . PRO B 1 252 ? -9.531 30.75 -10.422 1 98.69 252 PRO B N 1
ATOM 6469 C CA . PRO B 1 252 ? -10.648 30.141 -11.141 1 98.69 252 PRO B CA 1
ATOM 6470 C C . PRO B 1 252 ? -11.75 29.641 -10.211 1 98.69 252 PRO B C 1
ATOM 6472 O O . PRO B 1 252 ? -12.93 29.672 -10.57 1 98.69 252 PRO B O 1
ATOM 6475 N N . LEU B 1 253 ? -11.469 29.203 -9.023 1 98.69 253 LEU B N 1
ATOM 6476 C CA . LEU B 1 253 ? -12.438 28.609 -8.109 1 98.69 253 LEU B CA 1
ATOM 6477 C C . LEU B 1 253 ? -13.047 29.688 -7.203 1 98.69 253 LEU B C 1
ATOM 6479 O O . LEU B 1 253 ? -13.883 29.375 -6.352 1 98.69 253 LEU B O 1
ATOM 6483 N N . GLY B 1 254 ? -12.586 30.859 -7.352 1 98.5 254 GLY B N 1
ATOM 6484 C CA . GLY B 1 254 ? -13.086 31.938 -6.523 1 98.5 254 GLY B CA 1
ATOM 6485 C C . GLY B 1 254 ? -12.594 31.875 -5.09 1 98.5 254 GLY B C 1
ATOM 6486 O O . GLY B 1 254 ? -13.266 32.344 -4.172 1 98.5 254 GLY B O 1
ATOM 6487 N N . MET B 1 255 ? -11.477 31.266 -4.859 1 98.62 255 MET B N 1
ATOM 6488 C CA . MET B 1 255 ? -10.867 31.188 -3.533 1 98.62 255 MET B CA 1
ATOM 6489 C C . MET B 1 255 ? -10.078 32.469 -3.23 1 98.62 255 MET B C 1
ATOM 6491 O O . MET B 1 255 ? -8.852 32.406 -3.107 1 98.62 255 MET B O 1
ATOM 6495 N N . THR B 1 256 ? -10.75 33.469 -2.893 1 97.5 256 THR B N 1
ATOM 6496 C CA . THR B 1 256 ? -10.164 34.812 -2.809 1 97.5 256 THR B CA 1
ATOM 6497 C C . THR B 1 256 ? -9.516 35.031 -1.448 1 97.5 256 THR B C 1
ATOM 6499 O O . THR B 1 256 ? -8.805 36.031 -1.247 1 97.5 256 THR B O 1
ATOM 6502 N N . ARG B 1 257 ? -9.758 34.188 -0.547 1 98.31 257 ARG B N 1
ATOM 6503 C CA . ARG B 1 257 ? -9.133 34.281 0.766 1 98.31 257 ARG B CA 1
ATOM 6504 C C . ARG B 1 257 ? -8.133 33.156 0.982 1 98.31 257 ARG B C 1
ATOM 6506 O O . ARG B 1 257 ? -8.141 32.5 2.025 1 98.31 257 ARG B O 1
ATOM 6513 N N . THR B 1 258 ? -7.418 32.781 -0.001 1 98.69 258 THR B N 1
ATOM 6514 C CA . THR B 1 258 ? -6.281 31.859 0.047 1 98.69 258 THR B CA 1
ATOM 6515 C C . THR B 1 258 ? -5.004 32.562 -0.407 1 98.69 258 THR B C 1
ATOM 6517 O O . THR B 1 258 ? -4.973 33.188 -1.48 1 98.69 258 THR B O 1
ATOM 6520 N N . PHE B 1 259 ? -4.047 32.562 0.488 1 97.75 259 PHE B N 1
ATOM 6521 C CA . PHE B 1 259 ? -2.773 33.25 0.259 1 97.75 259 PHE B CA 1
ATOM 6522 C C . PHE B 1 259 ? -1.611 32.25 0.429 1 97.75 259 PHE B C 1
ATOM 6524 O O . PHE B 1 259 ? -1.702 31.312 1.201 1 97.75 259 PHE B O 1
ATOM 6531 N N . ALA B 1 260 ? -0.535 32.562 -0.244 1 96.81 260 ALA B N 1
ATOM 6532 C CA . ALA B 1 260 ? 0.616 31.672 -0.23 1 96.81 260 ALA B CA 1
ATOM 6533 C C . ALA B 1 260 ? 1.367 31.766 1.095 1 96.81 260 ALA B C 1
ATOM 6535 O O . ALA B 1 260 ? 2.068 30.828 1.483 1 96.81 260 ALA B O 1
ATOM 6536 N N . SER B 1 261 ? 1.275 32.875 1.729 1 95 261 SER B N 1
ATOM 6537 C CA . SER B 1 261 ? 1.911 33.094 3.027 1 95 261 SER B CA 1
ATOM 6538 C C . SER B 1 261 ? 1.223 34.188 3.814 1 95 261 SER B C 1
ATOM 6540 O O . SER B 1 261 ? 0.416 34.938 3.264 1 95 261 SER B O 1
ATOM 6542 N N . ALA B 1 262 ? 1.565 34.25 5.074 1 93.19 262 ALA B N 1
ATOM 6543 C CA . ALA B 1 262 ? 1.04 35.312 5.926 1 93.19 262 ALA B CA 1
ATOM 6544 C C . ALA B 1 262 ? 1.494 36.688 5.434 1 93.19 262 ALA B C 1
ATOM 6546 O O . ALA B 1 262 ? 0.783 37.688 5.605 1 93.19 262 ALA B O 1
ATOM 6547 N N . PHE B 1 263 ? 2.596 36.75 4.789 1 91.38 263 PHE B N 1
ATOM 6548 C CA . PHE B 1 263 ? 3.117 38 4.277 1 91.38 263 PHE B CA 1
ATOM 6549 C C . PHE B 1 263 ? 2.266 38.5 3.117 1 91.38 263 PHE B C 1
ATOM 6551 O O . PHE B 1 263 ? 2.121 39.719 2.926 1 91.38 263 PHE B O 1
ATOM 6558 N N . ASP B 1 264 ? 1.765 37.594 2.373 1 93.62 264 ASP B N 1
ATOM 6559 C CA . ASP B 1 264 ? 0.892 37.969 1.262 1 93.62 264 ASP B CA 1
ATOM 6560 C C . ASP B 1 264 ? -0.456 38.469 1.768 1 93.62 264 ASP B C 1
ATOM 6562 O O . ASP B 1 264 ? -1.205 39.094 1.022 1 93.62 264 ASP B O 1
ATOM 6566 N N . ALA B 1 265 ? -0.781 38.188 2.994 1 93.88 265 ALA B N 1
ATOM 6567 C CA . ALA B 1 265 ? -2.055 38.594 3.58 1 93.88 265 ALA B CA 1
ATOM 6568 C C . ALA B 1 265 ? -1.882 39.844 4.441 1 93.88 265 ALA B C 1
ATOM 6570 O O . ALA B 1 265 ? -2.809 40.25 5.145 1 93.88 265 ALA B O 1
ATOM 6571 N N . LEU B 1 266 ? -0.73 40.406 4.336 1 90.81 266 LEU B N 1
ATOM 6572 C CA . LEU B 1 266 ? -0.502 41.625 5.113 1 90.81 266 LEU B CA 1
ATOM 6573 C C . LEU B 1 266 ? -1.53 42.688 4.766 1 90.81 266 LEU B C 1
ATOM 6575 O O . LEU B 1 266 ? -1.801 42.938 3.588 1 90.81 266 LEU B O 1
ATOM 6579 N N . GLY B 1 267 ? -2.119 43.312 5.684 1 88.75 267 GLY B N 1
ATOM 6580 C CA . GLY B 1 267 ? -3.121 44.344 5.469 1 88.75 267 GLY B CA 1
ATOM 6581 C C . GLY B 1 267 ? -4.543 43.844 5.633 1 88.75 267 GLY B C 1
ATOM 6582 O O . GLY B 1 267 ? -5.473 44.625 5.789 1 88.75 267 GLY B O 1
ATOM 6583 N N . ASP B 1 268 ? -4.609 42.5 5.52 1 91.12 268 ASP B N 1
ATOM 6584 C CA . ASP B 1 268 ? -5.93 41.938 5.793 1 91.12 268 ASP B CA 1
ATOM 6585 C C . ASP B 1 268 ? -6.293 42.094 7.27 1 91.12 268 ASP B C 1
ATOM 6587 O O . ASP B 1 268 ? -5.496 41.75 8.148 1 91.12 268 ASP B O 1
ATOM 6591 N N . ASN B 1 269 ? -7.43 42.594 7.566 1 91 269 ASN B N 1
ATOM 6592 C CA . ASN B 1 269 ? -7.836 42.875 8.945 1 91 269 ASN B CA 1
ATOM 6593 C C . ASN B 1 269 ? -8.594 41.688 9.539 1 91 269 ASN B C 1
ATOM 6595 O O . ASN B 1 269 ? -9.125 41.781 10.648 1 91 269 ASN B O 1
ATOM 6599 N N . ASN B 1 270 ? -8.68 40.625 8.844 1 96.88 270 ASN B N 1
ATOM 6600 C CA . ASN B 1 270 ? -9.398 39.438 9.297 1 96.88 270 ASN B CA 1
ATOM 6601 C C . ASN B 1 270 ? -8.5 38.219 9.266 1 96.88 270 ASN B C 1
ATOM 6603 O O . ASN B 1 270 ? -8.914 37.156 8.789 1 96.88 270 ASN B O 1
ATOM 6607 N N . THR B 1 271 ? -7.238 38.344 9.664 1 97.19 271 THR B N 1
ATOM 6608 C CA . THR B 1 271 ? -6.285 37.281 9.82 1 97.19 271 THR B CA 1
ATOM 6609 C C . THR B 1 271 ? -6.148 36.875 11.289 1 97.19 271 THR B C 1
ATOM 6611 O O . THR B 1 271 ? -5.914 37.719 12.148 1 97.19 271 THR B O 1
ATOM 6614 N N . SER B 1 272 ? -6.277 35.625 11.523 1 97.38 272 SER B N 1
ATOM 6615 C CA . SER B 1 272 ? -6.191 35.156 12.898 1 97.38 272 SER B CA 1
ATOM 6616 C C . SER B 1 272 ? -4.758 35.219 13.422 1 97.38 272 SER B C 1
ATOM 6618 O O . SER B 1 272 ? -3.814 34.875 12.711 1 97.38 272 SER B O 1
ATOM 6620 N N . TYR B 1 273 ? -4.648 35.688 14.656 1 96.19 273 TYR B N 1
ATOM 6621 C CA . TYR B 1 273 ? -3.389 35.562 15.383 1 96.19 273 TYR B CA 1
ATOM 6622 C C . TYR B 1 273 ? -3.178 34.125 15.852 1 96.19 273 TYR B C 1
ATOM 6624 O O . TYR B 1 273 ? -4.062 33.281 15.711 1 96.19 273 TYR B O 1
ATOM 6632 N N . GLY B 1 274 ? -1.92 33.844 16.359 1 95.12 274 GLY B N 1
ATOM 6633 C CA . GLY B 1 274 ? -1.613 32.531 16.922 1 95.12 274 GLY B CA 1
ATOM 6634 C C . GLY B 1 274 ? -1.593 32.531 18.438 1 95.12 274 GLY B C 1
ATOM 6635 O O . GLY B 1 274 ? -1.343 33.562 19.062 1 95.12 274 GLY B O 1
ATOM 6636 N N . HIS B 1 275 ? -1.894 31.344 19.016 1 93.44 275 HIS B N 1
ATOM 6637 C CA . HIS B 1 275 ? -1.911 31.172 20.469 1 93.44 275 HIS B CA 1
ATOM 6638 C C . HIS B 1 275 ? -1.433 29.781 20.875 1 93.44 275 HIS B C 1
ATOM 6640 O O . HIS B 1 275 ? -1.331 28.891 20.031 1 93.44 275 HIS B O 1
ATOM 6646 N N . PHE B 1 276 ? -1.043 29.641 22.141 1 90.81 276 PHE B N 1
ATOM 6647 C CA . PHE B 1 276 ? -0.859 28.375 22.812 1 90.81 276 PHE B CA 1
ATOM 6648 C C . PHE B 1 276 ? -1.741 28.297 24.062 1 90.81 276 PHE B C 1
ATOM 6650 O O . PHE B 1 276 ? -1.923 29.297 24.766 1 90.81 276 PHE B O 1
ATOM 6657 N N . GLU B 1 277 ? -2.297 27.094 24.188 1 86.75 277 GLU B N 1
ATOM 6658 C CA . GLU B 1 277 ? -3.121 26.922 25.391 1 86.75 277 GLU B CA 1
ATOM 6659 C C . GLU B 1 277 ? -2.832 25.578 26.062 1 86.75 277 GLU B C 1
ATOM 6661 O O . GLU B 1 277 ? -2.709 24.547 25.391 1 86.75 277 GLU B O 1
ATOM 6666 N N . CYS B 1 278 ? -2.648 25.672 27.391 1 85.69 278 CYS B N 1
ATOM 6667 C CA . CYS B 1 278 ? -2.48 24.453 28.188 1 85.69 278 CYS B CA 1
ATOM 6668 C C . CYS B 1 278 ? -2.805 24.719 29.656 1 85.69 278 CYS B C 1
ATOM 6670 O O . CYS B 1 278 ? -2.318 25.688 30.234 1 85.69 278 CYS B O 1
ATOM 6672 N N . GLY B 1 279 ? -3.578 23.797 30.281 1 78 279 GLY B N 1
ATOM 6673 C CA . GLY B 1 279 ? -3.863 23.875 31.703 1 78 279 GLY B CA 1
ATOM 6674 C C . GLY B 1 279 ? -4.512 25.188 32.125 1 78 279 GLY B C 1
ATOM 6675 O O . GLY B 1 279 ? -4.203 25.719 33.188 1 78 279 GLY B O 1
ATOM 6676 N N . GLY B 1 280 ? -5.152 25.719 31.312 1 79.06 280 GLY B N 1
ATOM 6677 C CA . GLY B 1 280 ? -5.836 26.969 31.641 1 79.06 280 GLY B CA 1
ATOM 6678 C C . GLY B 1 280 ? -5.023 28.203 31.312 1 79.06 280 GLY B C 1
ATOM 6679 O O . GLY B 1 280 ? -5.539 29.312 31.344 1 79.06 280 GLY B O 1
ATOM 6680 N N . ASP B 1 281 ? -3.816 28 30.984 1 86.81 281 ASP B N 1
ATOM 6681 C CA . ASP B 1 281 ? -2.969 29.125 30.594 1 86.81 281 ASP B CA 1
ATOM 6682 C C . ASP B 1 281 ? -3.047 29.375 29.094 1 86.81 281 ASP B C 1
ATOM 6684 O O . ASP B 1 281 ? -3.143 28.438 28.297 1 86.81 281 ASP B O 1
ATOM 6688 N N . LEU B 1 282 ? -3.057 30.688 28.781 1 91.19 282 LEU B N 1
ATOM 6689 C CA . LEU B 1 282 ? -3.102 31.109 27.375 1 91.19 282 LEU B CA 1
ATOM 6690 C C . LEU B 1 282 ? -1.922 32.031 27.047 1 91.19 282 LEU B C 1
ATOM 6692 O O . LEU B 1 282 ? -1.683 33 27.734 1 91.19 282 LEU B O 1
ATOM 6696 N N . LEU B 1 283 ? -1.175 31.578 26.078 1 91.06 283 LEU B N 1
ATOM 6697 C CA . LEU B 1 283 ? -0.082 32.406 25.578 1 91.06 283 LEU B CA 1
ATOM 6698 C C . LEU B 1 283 ? -0.436 33 24.219 1 91.06 283 LEU B C 1
ATOM 6700 O O . LEU B 1 283 ? -1.022 32.344 23.359 1 91.06 283 LEU B O 1
ATOM 6704 N N . GLY B 1 284 ? 0.035 34.25 24.016 1 91.62 284 GLY B N 1
ATOM 6705 C CA . GLY B 1 284 ? -0.319 35.062 22.844 1 91.62 284 GLY B CA 1
ATOM 6706 C C . GLY B 1 284 ? -1.158 36.281 23.188 1 91.62 284 GLY B C 1
ATOM 6707 O O . GLY B 1 284 ? -1.305 36.625 24.359 1 91.62 284 GLY B O 1
ATOM 6708 N N . PRO B 1 285 ? -1.72 36.938 22.172 1 95.62 285 PRO B N 1
ATOM 6709 C CA . PRO B 1 285 ? -1.721 36.625 20.75 1 95.62 285 PRO B CA 1
ATOM 6710 C C . PRO B 1 285 ? -0.369 36.875 20.078 1 95.62 285 PRO B C 1
ATOM 6712 O O . PRO B 1 285 ? 0.321 37.844 20.422 1 95.62 285 PRO B O 1
ATOM 6715 N N . TYR B 1 286 ? -0.05 36 19.141 1 93.75 286 TYR B N 1
ATOM 6716 C CA . TYR B 1 286 ? 1.155 36.156 18.328 1 93.75 286 TYR B CA 1
ATOM 6717 C C . TYR B 1 286 ? 0.807 36.5 16.891 1 93.75 286 TYR B C 1
ATOM 6719 O O . TYR B 1 286 ? 0.077 35.781 16.219 1 93.75 286 TYR B O 1
ATOM 6727 N N . GLY B 1 287 ? 1.327 37.625 16.406 1 92.75 287 GLY B N 1
ATOM 6728 C CA . GLY B 1 287 ? 1.182 37.938 15 1 92.75 287 GLY B CA 1
ATOM 6729 C C . GLY B 1 287 ? 1.952 37 14.094 1 92.75 287 GLY B C 1
ATOM 6730 O O . GLY B 1 287 ? 3.107 36.688 14.367 1 92.75 287 GLY B O 1
ATOM 6731 N N . LEU B 1 288 ? 1.369 36.625 13.008 1 92.06 288 LEU B N 1
ATOM 6732 C CA . LEU B 1 288 ? 1.962 35.594 12.148 1 92.06 288 LEU B CA 1
ATOM 6733 C C . LEU B 1 288 ? 3.215 36.125 11.461 1 92.06 288 LEU B C 1
ATOM 6735 O O . LEU B 1 288 ? 4.098 35.344 11.094 1 92.06 288 LEU B O 1
ATOM 6739 N N . VAL B 1 289 ? 3.361 37.406 11.227 1 89.19 289 VAL B N 1
ATOM 6740 C CA . VAL B 1 289 ? 4.465 37.969 10.453 1 89.19 289 VAL B CA 1
ATOM 6741 C C . VAL B 1 289 ? 5.52 38.531 11.398 1 89.19 289 VAL B C 1
ATOM 6743 O O . VAL B 1 289 ? 6.711 38.531 11.086 1 89.19 289 VAL B O 1
ATOM 6746 N N . ASP B 1 290 ? 5.137 38.938 12.562 1 86.56 290 ASP B N 1
ATOM 6747 C CA . ASP B 1 290 ? 6.055 39.75 13.352 1 86.56 290 ASP B CA 1
ATOM 6748 C C . ASP B 1 290 ? 6.492 39 14.617 1 86.56 290 ASP B C 1
ATOM 6750 O O . ASP B 1 290 ? 7.484 39.375 15.242 1 86.56 290 ASP B O 1
ATOM 6754 N N . ALA B 1 291 ? 5.711 38.062 15.023 1 89.69 291 ALA B N 1
ATOM 6755 C CA . ALA B 1 291 ? 6.074 37.344 16.234 1 89.69 291 ALA B CA 1
ATOM 6756 C C . ALA B 1 291 ? 6.965 36.156 15.914 1 89.69 291 ALA B C 1
ATOM 6758 O O . ALA B 1 291 ? 6.562 35.25 15.18 1 89.69 291 ALA B O 1
ATOM 6759 N N . PRO B 1 292 ? 8.133 36.062 16.5 1 83.75 292 PRO B N 1
ATOM 6760 C CA . PRO B 1 292 ? 9.023 34.938 16.25 1 83.75 292 PRO B CA 1
ATOM 6761 C C . PRO B 1 292 ? 8.391 33.594 16.594 1 83.75 292 PRO B C 1
ATOM 6763 O O . PRO B 1 292 ? 8.648 32.594 15.922 1 83.75 292 PRO B O 1
ATOM 6766 N N . GLY B 1 293 ? 7.586 33.562 17.562 1 82.88 293 GLY B N 1
ATOM 6767 C CA . GLY B 1 293 ? 6.965 32.344 18.016 1 82.88 293 GLY B CA 1
ATOM 6768 C C . GLY B 1 293 ? 5.953 31.781 17.031 1 82.88 293 GLY B C 1
ATOM 6769 O O . GLY B 1 293 ? 5.555 30.609 17.125 1 82.88 293 GLY B O 1
ATOM 6770 N N . ALA B 1 294 ? 5.559 32.594 16.109 1 86.31 294 ALA B N 1
ATOM 6771 C CA . ALA B 1 294 ? 4.562 32.156 15.133 1 86.31 294 ALA B CA 1
ATOM 6772 C C . ALA B 1 294 ? 5.207 31.875 13.781 1 86.31 294 ALA B C 1
ATOM 6774 O O . ALA B 1 294 ? 4.551 31.375 12.859 1 86.31 294 ALA B O 1
ATOM 6775 N N . GLN B 1 295 ? 6.438 32.125 13.695 1 82.06 295 GLN B N 1
ATOM 6776 C CA . GLN B 1 295 ? 7.125 31.984 12.414 1 82.06 295 GLN B CA 1
ATOM 6777 C C . GLN B 1 295 ? 7.441 30.516 12.117 1 82.06 295 GLN B C 1
ATOM 6779 O O . GLN B 1 295 ? 7.75 29.75 13.031 1 82.06 295 GLN B O 1
ATOM 6784 N N . LEU B 1 296 ? 7.426 30.156 10.836 1 80.31 296 LEU B N 1
ATOM 6785 C CA . LEU B 1 296 ? 7.648 28.781 10.398 1 80.31 296 LEU B CA 1
ATOM 6786 C C . LEU B 1 296 ? 9.141 28.5 10.227 1 80.31 296 LEU B C 1
ATOM 6788 O O . LEU B 1 296 ? 9.555 27.344 10.156 1 80.31 296 LEU B O 1
ATOM 6792 N N . ALA B 1 297 ? 9.844 29.469 10.055 1 76.94 297 ALA B N 1
ATOM 6793 C CA . ALA B 1 297 ? 11.297 29.406 9.953 1 76.94 297 ALA B CA 1
ATOM 6794 C C . ALA B 1 297 ? 11.953 30.484 10.805 1 76.94 297 ALA B C 1
ATOM 6796 O O . ALA B 1 297 ? 11.43 31.594 10.93 1 76.94 297 ALA B O 1
ATOM 6797 N N . GLY B 1 298 ? 13.047 30.031 11.32 1 74.56 298 GLY B N 1
ATOM 6798 C CA . GLY B 1 298 ? 13.781 31.031 12.078 1 74.56 298 GLY B CA 1
ATOM 6799 C C . GLY B 1 298 ? 14.141 32.25 11.266 1 74.56 298 GLY B C 1
ATOM 6800 O O . GLY B 1 298 ? 14.781 32.156 10.219 1 74.56 298 GLY B O 1
ATOM 6801 N N . HIS B 1 299 ? 13.617 33.281 11.672 1 64.88 299 HIS B N 1
ATOM 6802 C CA . HIS B 1 299 ? 13.82 34.594 11.047 1 64.88 299 HIS B CA 1
ATOM 6803 C C . HIS B 1 299 ? 13.352 34.594 9.602 1 64.88 299 HIS B C 1
ATOM 6805 O O . HIS B 1 299 ? 13.953 35.25 8.75 1 64.88 299 HIS B O 1
ATOM 6811 N N . GLY B 1 300 ? 12.562 33.625 9.195 1 63.81 300 GLY B N 1
ATOM 6812 C CA . GLY B 1 300 ? 12.211 33.344 7.809 1 63.81 300 GLY B CA 1
ATOM 6813 C C . GLY B 1 300 ? 11.531 34.531 7.133 1 63.81 300 GLY B C 1
ATOM 6814 O O . GLY B 1 300 ? 11.359 34.531 5.914 1 63.81 300 GLY B O 1
ATOM 6815 N N . GLN B 1 301 ? 11.711 35.781 7.5 1 63.56 301 GLN B N 1
ATOM 6816 C CA . GLN B 1 301 ? 11.312 37.062 6.91 1 63.56 301 GLN B CA 1
ATOM 6817 C C . GLN B 1 301 ? 10.18 36.844 5.902 1 63.56 301 GLN B C 1
ATOM 6819 O O . GLN B 1 301 ? 10.164 37.5 4.852 1 63.56 301 GLN B O 1
ATOM 6824 N N . GLY B 1 302 ? 9.398 36 6.023 1 65.06 302 GLY B N 1
ATOM 6825 C CA . GLY B 1 302 ? 8.227 35.969 5.172 1 65.06 302 GLY B CA 1
ATOM 6826 C C . GLY B 1 302 ? 8.367 35.031 3.979 1 65.06 302 GLY B C 1
ATOM 6827 O O . GLY B 1 302 ? 7.777 35.281 2.922 1 65.06 302 GLY B O 1
ATOM 6828 N N . HIS B 1 303 ? 9.102 34.031 4.027 1 78.69 303 HIS B N 1
ATOM 6829 C CA . HIS B 1 303 ? 9.312 33.25 2.83 1 78.69 303 HIS B CA 1
ATOM 6830 C C . HIS B 1 303 ? 8.188 32.25 2.629 1 78.69 303 HIS B C 1
ATOM 6832 O O . HIS B 1 303 ? 7.562 31.797 3.598 1 78.69 303 HIS B O 1
ATOM 6838 N N . LYS B 1 304 ? 7.84 32.062 1.33 1 93.31 304 LYS B N 1
ATOM 6839 C CA . LYS B 1 304 ? 6.84 31.109 0.896 1 93.31 304 LYS B CA 1
ATOM 6840 C C . LYS B 1 304 ? 7.398 29.688 0.944 1 93.31 304 LYS B C 1
ATOM 6842 O O . LYS B 1 304 ? 8.43 29.391 0.334 1 93.31 304 LYS B O 1
ATOM 6847 N N . ILE B 1 305 ? 6.715 28.875 1.771 1 95.81 305 ILE B N 1
ATOM 6848 C CA . ILE B 1 305 ? 7.113 27.484 1.994 1 95.81 305 ILE B CA 1
ATOM 6849 C C . ILE B 1 305 ? 6.059 26.547 1.408 1 95.81 305 ILE B C 1
ATOM 6851 O O . ILE B 1 305 ? 4.934 26.484 1.907 1 95.81 305 ILE B O 1
ATOM 6855 N N . ALA B 1 306 ? 6.41 25.797 0.399 1 98.06 306 ALA B N 1
ATOM 6856 C CA . ALA B 1 306 ? 5.469 24.969 -0.354 1 98.06 306 ALA B CA 1
ATOM 6857 C C . ALA B 1 306 ? 4.801 23.938 0.548 1 98.06 306 ALA B C 1
ATOM 6859 O O . ALA B 1 306 ? 3.648 23.562 0.321 1 98.06 306 ALA B O 1
ATOM 6860 N N . SER B 1 307 ? 5.492 23.562 1.59 1 97.56 307 SER B N 1
ATOM 6861 C CA . SER B 1 307 ? 5.008 22.469 2.438 1 97.56 307 SER B CA 1
ATOM 6862 C C . SER B 1 307 ? 4.02 22.984 3.48 1 97.56 307 SER B C 1
ATOM 6864 O O . SER B 1 307 ? 3.336 22.203 4.137 1 97.56 307 SER B O 1
ATOM 6866 N N . GLY B 1 308 ? 3.91 24.453 3.648 1 96.69 308 GLY B N 1
ATOM 6867 C CA . GLY B 1 308 ? 3.08 24.656 4.824 1 96.69 308 GLY B CA 1
ATOM 6868 C C . GLY B 1 308 ? 2.721 26.109 5.059 1 96.69 308 GLY B C 1
ATOM 6869 O O . GLY B 1 308 ? 2.055 26.453 6.039 1 96.69 308 GLY B O 1
ATOM 6870 N N . SER B 1 309 ? 3.041 27.094 4.145 1 96.31 309 SER B N 1
ATOM 6871 C CA . SER B 1 309 ? 2.908 28.5 4.508 1 96.31 309 SER B CA 1
ATOM 6872 C C . SER B 1 309 ? 1.558 29.062 4.074 1 96.31 309 SER B C 1
ATOM 6874 O O . SER B 1 309 ? 1.229 30.219 4.375 1 96.31 309 SER B O 1
ATOM 6876 N N . THR B 1 310 ? 0.718 28.297 3.443 1 98 310 THR B N 1
ATOM 6877 C CA . THR B 1 310 ? -0.531 28.781 2.869 1 98 310 THR B CA 1
ATOM 6878 C C . THR B 1 310 ? -1.522 29.156 3.971 1 98 310 THR B C 1
ATOM 6880 O O . THR B 1 310 ? -1.618 28.453 4.984 1 98 310 THR B O 1
ATOM 6883 N N . LEU B 1 311 ? -2.184 30.281 3.783 1 98.06 311 LEU B N 1
ATOM 6884 C CA . LEU B 1 311 ? -3.354 30.641 4.578 1 98.06 311 LEU B CA 1
ATOM 6885 C C . LEU B 1 311 ? -4.637 30.422 3.785 1 98.06 311 LEU B C 1
ATOM 6887 O O . LEU B 1 311 ? -4.637 30.531 2.557 1 98.06 311 LEU B O 1
ATOM 6891 N N . SER B 1 312 ? -5.703 30.172 4.523 1 98.81 312 SER B N 1
ATOM 6892 C CA . SER B 1 312 ? -7.008 30.062 3.877 1 98.81 312 SER B CA 1
ATOM 6893 C C . SER B 1 312 ? -8.141 30.25 4.879 1 98.81 312 SER B C 1
ATOM 6895 O O . SER B 1 312 ? -7.91 30.688 6.012 1 98.81 312 SER B O 1
ATOM 6897 N N . SER B 1 313 ? -9.414 30.188 4.387 1 98.81 313 SER B N 1
ATOM 6898 C CA . SER B 1 313 ? -10.625 30.328 5.184 1 98.81 313 SER B CA 1
ATOM 6899 C C . SER B 1 313 ? -11.508 29.078 5.051 1 98.81 313 SER B C 1
ATOM 6901 O O . SER B 1 313 ? -11.273 28.234 4.188 1 98.81 313 SER B O 1
ATOM 6903 N N . SER B 1 314 ? -12.438 29 6.012 1 98.62 314 SER B N 1
ATOM 6904 C CA . SER B 1 314 ? -13.328 27.844 5.938 1 98.62 314 SER B CA 1
ATOM 6905 C C . SER B 1 314 ? -14.141 27.859 4.648 1 98.62 314 SER B C 1
ATOM 6907 O O . SER B 1 314 ? -14.406 26.797 4.066 1 98.62 314 SER B O 1
ATOM 6909 N N . ASP B 1 315 ? -14.531 29.047 4.164 1 98.69 315 ASP B N 1
ATOM 6910 C CA . ASP B 1 315 ? -15.242 29.156 2.895 1 98.69 315 ASP B CA 1
ATOM 6911 C C . ASP B 1 315 ? -14.398 28.609 1.744 1 98.69 315 ASP B C 1
ATOM 6913 O O . ASP B 1 315 ? -14.883 27.812 0.933 1 98.69 315 ASP B O 1
ATOM 6917 N N . ASP B 1 316 ? -13.188 29.047 1.675 1 98.81 316 ASP B N 1
ATOM 6918 C CA . ASP B 1 316 ? -12.32 28.625 0.583 1 98.81 316 ASP B CA 1
ATOM 6919 C C . ASP B 1 316 ? -11.977 27.141 0.692 1 98.81 316 ASP B C 1
ATOM 6921 O O . ASP B 1 316 ? -11.906 26.438 -0.319 1 98.81 316 ASP B O 1
ATOM 6925 N N . LEU B 1 317 ? -11.719 26.641 1.897 1 98.69 317 LEU B N 1
ATOM 6926 C CA . LEU B 1 317 ? -11.367 25.219 2.049 1 98.69 317 LEU B CA 1
ATOM 6927 C C . LEU B 1 317 ? -12.578 24.328 1.795 1 98.69 317 LEU B C 1
ATOM 6929 O O . LEU B 1 317 ? -12.43 23.172 1.397 1 98.69 317 LEU B O 1
ATOM 6933 N N . ALA B 1 318 ? -13.789 24.844 2.029 1 98.81 318 ALA B N 1
ATOM 6934 C CA . ALA B 1 318 ? -14.969 24.109 1.584 1 98.81 318 ALA B CA 1
ATOM 6935 C C . ALA B 1 318 ? -14.938 23.875 0.076 1 98.81 318 ALA B C 1
ATOM 6937 O O . ALA B 1 318 ? -15.336 22.812 -0.403 1 98.81 318 ALA B O 1
ATOM 6938 N N . THR B 1 319 ? -14.492 24.859 -0.635 1 98.81 319 THR B N 1
ATOM 6939 C CA . THR B 1 319 ? -14.344 24.734 -2.082 1 98.81 319 THR B CA 1
ATOM 6940 C C . THR B 1 319 ? -13.312 23.656 -2.43 1 98.81 319 THR B C 1
ATOM 6942 O O . THR B 1 319 ? -13.508 22.875 -3.365 1 98.81 319 THR B O 1
ATOM 6945 N N . LEU B 1 320 ? -12.203 23.625 -1.696 1 98.62 320 LEU B N 1
ATOM 6946 C CA . LEU B 1 320 ? -11.211 22.562 -1.902 1 98.62 320 LEU B CA 1
ATOM 6947 C C . LEU B 1 320 ? -11.828 21.188 -1.676 1 98.62 320 LEU B C 1
ATOM 6949 O O . LEU B 1 320 ? -11.578 20.266 -2.445 1 98.62 320 LEU B O 1
ATOM 6953 N N . LEU B 1 321 ? -12.609 21.031 -0.596 1 98.62 321 LEU B N 1
ATOM 6954 C CA . LEU B 1 321 ? -13.281 19.766 -0.325 1 98.62 321 LEU B CA 1
ATOM 6955 C C . LEU B 1 321 ? -14.172 19.359 -1.494 1 98.62 321 LEU B C 1
ATOM 6957 O O . LEU B 1 321 ? -14.164 18.203 -1.91 1 98.62 321 LEU B O 1
ATOM 6961 N N . ARG B 1 322 ? -14.922 20.312 -2.023 1 98.75 322 ARG B N 1
ATOM 6962 C CA . ARG B 1 322 ? -15.797 20.047 -3.162 1 98.75 322 ARG B CA 1
ATOM 6963 C C . ARG B 1 322 ? -14.992 19.641 -4.391 1 98.75 322 ARG B C 1
ATOM 6965 O O . ARG B 1 322 ? -15.398 18.766 -5.152 1 98.75 322 ARG B O 1
ATOM 6972 N N . LEU B 1 323 ? -13.867 20.266 -4.562 1 98.75 323 LEU B N 1
ATOM 6973 C CA . LEU B 1 323 ? -12.992 19.922 -5.684 1 98.75 323 LEU B CA 1
ATOM 6974 C C . LEU B 1 323 ? -12.547 18.469 -5.613 1 98.75 323 LEU B C 1
ATOM 6976 O O . LEU B 1 323 ? -12.547 17.766 -6.625 1 98.75 323 LEU B O 1
ATOM 6980 N N . ILE B 1 324 ? -12.156 18 -4.477 1 98.25 324 ILE B N 1
ATOM 6981 C CA . ILE B 1 324 ? -11.688 16.641 -4.266 1 98.25 324 ILE B CA 1
ATOM 6982 C C . ILE B 1 324 ? -12.852 15.664 -4.457 1 98.25 324 ILE B C 1
ATOM 6984 O O . ILE B 1 324 ? -12.734 14.68 -5.195 1 98.25 324 ILE B O 1
ATOM 6988 N N . LEU B 1 325 ? -13.953 15.969 -3.871 1 98.12 325 LEU B N 1
ATOM 6989 C CA . LEU B 1 325 ? -15.102 15.07 -3.863 1 98.12 325 LEU B CA 1
ATOM 6990 C C . LEU B 1 325 ? -15.711 14.961 -5.258 1 98.12 325 LEU B C 1
ATOM 6992 O O . LEU B 1 325 ? -16.188 13.891 -5.648 1 98.12 325 LEU B O 1
ATOM 6996 N N . ASN B 1 326 ? -15.672 16.062 -6.023 1 97.94 326 ASN B N 1
ATOM 6997 C CA . ASN B 1 326 ? -16.234 16.078 -7.367 1 97.94 326 ASN B CA 1
ATOM 6998 C C . ASN B 1 326 ? -15.195 15.695 -8.414 1 97.94 326 ASN B C 1
ATOM 7000 O O . ASN B 1 326 ? -15.453 15.789 -9.617 1 97.94 326 ASN B O 1
ATOM 7004 N N . LYS B 1 327 ? -14.062 15.391 -8.023 1 97.44 327 LYS B N 1
ATOM 7005 C CA . LYS B 1 327 ? -13 14.852 -8.859 1 97.44 327 LYS B CA 1
ATOM 7006 C C . LYS B 1 327 ? -12.531 15.883 -9.883 1 97.44 327 LYS B C 1
ATOM 7008 O O . LYS B 1 327 ? -12.398 15.57 -11.07 1 97.44 327 LYS B O 1
ATOM 7013 N N . GLY B 1 328 ? -12.469 17.109 -9.422 1 98.12 328 GLY B N 1
ATOM 7014 C CA . GLY B 1 328 ? -11.742 18.078 -10.234 1 98.12 328 GLY B CA 1
ATOM 7015 C C . GLY B 1 328 ? -12.617 19.219 -10.719 1 98.12 328 GLY B C 1
ATOM 7016 O O . GLY B 1 328 ? -12.133 20.141 -11.383 1 98.12 328 GLY B O 1
ATOM 7017 N N . THR B 1 329 ? -13.922 19.203 -10.328 1 97.94 329 THR B N 1
ATOM 7018 C CA . THR B 1 329 ? -14.812 20.25 -10.82 1 97.94 329 THR B CA 1
ATOM 7019 C C . THR B 1 329 ? -15.633 20.844 -9.68 1 97.94 329 THR B C 1
ATOM 7021 O O . THR B 1 329 ? -16.062 20.125 -8.773 1 97.94 329 THR B O 1
ATOM 7024 N N . VAL B 1 330 ? -15.789 22.172 -9.703 1 98.25 330 VAL B N 1
ATOM 7025 C CA . VAL B 1 330 ? -16.656 22.875 -8.766 1 98.25 330 VAL B CA 1
ATOM 7026 C C . VAL B 1 330 ? -17.484 23.922 -9.508 1 98.25 330 VAL B C 1
ATOM 7028 O O . VAL B 1 330 ? -16.922 24.766 -10.227 1 98.25 330 VAL B O 1
ATOM 7031 N N . ASP B 1 331 ? -18.812 23.891 -9.406 1 97.19 331 ASP B N 1
ATOM 7032 C CA . ASP B 1 331 ? -19.734 24.875 -9.984 1 97.19 331 ASP B CA 1
ATOM 7033 C C . ASP B 1 331 ? -19.453 25.094 -11.469 1 97.19 331 ASP B C 1
ATOM 7035 O O . ASP B 1 331 ? -19.375 26.234 -11.93 1 97.19 331 ASP B O 1
ATOM 7039 N N . GLY B 1 332 ? -19.172 24.047 -12.125 1 96.38 332 GLY B N 1
ATOM 7040 C CA . GLY B 1 332 ? -18.969 24.094 -13.562 1 96.38 332 GLY B CA 1
ATOM 7041 C C . GLY B 1 332 ? -17.562 24.453 -13.969 1 96.38 332 GLY B C 1
ATOM 7042 O O . GLY B 1 332 ? -17.219 24.406 -15.148 1 96.38 332 GLY B O 1
ATOM 7043 N N . VAL B 1 333 ? -16.719 24.797 -13.047 1 97.94 333 VAL B N 1
ATOM 7044 C CA . VAL B 1 333 ? -15.32 25.094 -13.328 1 97.94 333 VAL B CA 1
ATOM 7045 C C . VAL B 1 333 ? -14.492 23.812 -13.203 1 97.94 333 VAL B C 1
ATOM 7047 O O . VAL B 1 333 ? -14.461 23.188 -12.141 1 97.94 333 VAL B O 1
ATOM 7050 N N . ALA B 1 334 ? -13.836 23.453 -14.312 1 97.81 334 ALA B N 1
ATOM 7051 C CA . ALA B 1 334 ? -13 22.25 -14.312 1 97.81 334 ALA B CA 1
ATOM 7052 C C . ALA B 1 334 ? -11.531 22.594 -14.109 1 97.81 334 ALA B C 1
ATOM 7054 O O . ALA B 1 334 ? -10.906 23.219 -14.969 1 97.81 334 ALA B O 1
ATOM 7055 N N . ILE B 1 335 ? -11.008 22.266 -12.977 1 97.94 335 ILE B N 1
ATOM 7056 C CA . ILE B 1 335 ? -9.578 22.391 -12.719 1 97.94 335 ILE B CA 1
ATOM 7057 C C . ILE B 1 335 ? -8.836 21.203 -13.344 1 97.94 335 ILE B C 1
ATOM 7059 O O . ILE B 1 335 ? -7.754 21.359 -13.906 1 97.94 335 ILE B O 1
ATOM 7063 N N . LEU B 1 336 ? -9.406 19.984 -13.164 1 97.19 336 LEU B N 1
ATOM 7064 C CA . LEU B 1 336 ? -8.977 18.75 -13.82 1 97.19 336 LEU B CA 1
ATOM 7065 C C . LEU B 1 336 ? -10.086 18.172 -14.695 1 97.19 336 LEU B C 1
ATOM 7067 O O . LEU B 1 336 ? -11.211 17.984 -14.227 1 97.19 336 LEU B O 1
ATOM 7071 N N . THR B 1 337 ? -9.758 17.844 -15.969 1 92.38 337 THR B N 1
ATOM 7072 C CA . THR B 1 337 ? -10.781 17.406 -16.906 1 92.38 337 THR B CA 1
ATOM 7073 C C . THR B 1 337 ? -11.031 15.906 -16.781 1 92.38 337 THR B C 1
ATOM 7075 O O . THR B 1 337 ? -12.133 15.43 -17.062 1 92.38 337 THR B O 1
ATOM 7078 N N . ASP B 1 338 ? -10.078 15.195 -16.391 1 95.31 338 ASP B N 1
ATOM 7079 C CA . ASP B 1 338 ? -10.211 13.758 -16.234 1 95.31 338 ASP B CA 1
ATOM 7080 C C . ASP B 1 338 ? -10.391 13.375 -14.766 1 95.31 338 ASP B C 1
ATOM 7082 O O . ASP B 1 338 ? -9.445 13.469 -13.984 1 95.31 338 ASP B O 1
ATOM 7086 N N . PRO B 1 339 ? -11.578 12.898 -14.367 1 95.06 339 PRO B N 1
ATOM 7087 C CA . PRO B 1 339 ? -11.812 12.539 -12.969 1 95.06 339 PRO B CA 1
ATOM 7088 C C . PRO B 1 339 ? -10.875 11.438 -12.484 1 95.06 339 PRO B C 1
ATOM 7090 O O . PRO B 1 339 ? -10.641 11.312 -11.273 1 95.06 339 PRO B O 1
ATOM 7093 N N . ALA B 1 340 ? -10.312 10.656 -13.359 1 94.19 340 ALA B N 1
ATOM 7094 C CA . ALA B 1 340 ? -9.406 9.57 -12.992 1 94.19 340 ALA B CA 1
ATOM 7095 C C . ALA B 1 340 ? -8.141 10.102 -12.328 1 94.19 340 ALA B C 1
ATOM 7097 O O . ALA B 1 340 ? -7.492 9.398 -11.555 1 94.19 340 ALA B O 1
ATOM 7098 N N . THR B 1 341 ? -7.812 11.344 -12.633 1 96.19 341 THR B N 1
ATOM 7099 C CA . THR B 1 341 ? -6.621 11.953 -12.055 1 96.19 341 THR B CA 1
ATOM 7100 C C . THR B 1 341 ? -6.777 12.109 -10.547 1 96.19 341 THR B C 1
ATOM 7102 O O . THR B 1 341 ? -5.891 11.727 -9.781 1 96.19 341 THR B O 1
ATOM 7105 N N . VAL B 1 342 ? -7.926 12.656 -10.102 1 96.94 342 VAL B N 1
ATOM 7106 C CA . VAL B 1 342 ? -8.164 12.812 -8.672 1 96.94 342 VAL B CA 1
ATOM 7107 C C . VAL B 1 342 ? -8.297 11.445 -8.016 1 96.94 342 VAL B C 1
ATOM 7109 O O . VAL B 1 342 ? -7.789 11.219 -6.914 1 96.94 342 VAL B O 1
ATOM 7112 N N . THR B 1 343 ? -8.984 10.523 -8.695 1 95 343 THR B N 1
ATOM 7113 C CA . THR B 1 343 ? -9.07 9.164 -8.18 1 95 343 THR B CA 1
ATOM 7114 C C . THR B 1 343 ? -7.68 8.578 -7.941 1 95 343 THR B C 1
ATOM 7116 O O . THR B 1 343 ? -7.426 7.961 -6.906 1 95 343 THR B O 1
ATOM 7119 N N . ASN B 1 344 ? -6.809 8.797 -8.891 1 94.38 344 ASN B N 1
ATOM 7120 C CA . ASN B 1 344 ? -5.438 8.32 -8.734 1 94.38 344 ASN B CA 1
ATOM 7121 C C . ASN B 1 344 ? -4.758 8.961 -7.527 1 94.38 344 ASN B C 1
ATOM 7123 O O . ASN B 1 344 ? -4.055 8.289 -6.777 1 94.38 344 ASN B O 1
ATOM 7127 N N . MET B 1 345 ? -4.965 10.227 -7.281 1 97.06 345 MET B N 1
ATOM 7128 C CA . MET B 1 345 ? -4.352 10.945 -6.168 1 97.06 345 MET B CA 1
ATOM 7129 C C . MET B 1 345 ? -4.812 10.375 -4.832 1 97.06 345 MET B C 1
ATOM 7131 O O . MET B 1 345 ? -4.039 10.32 -3.875 1 97.06 345 MET B O 1
ATOM 7135 N N . ILE B 1 346 ? -6.082 9.914 -4.801 1 96.56 346 ILE B N 1
ATOM 7136 C CA . ILE B 1 346 ? -6.648 9.5 -3.521 1 96.56 346 ILE B CA 1
ATOM 7137 C C . ILE B 1 346 ? -6.723 7.973 -3.465 1 96.56 346 ILE B C 1
ATOM 7139 O O . ILE B 1 346 ? -7.551 7.414 -2.742 1 96.56 346 ILE B O 1
ATOM 7143 N N . THR B 1 347 ? -6.047 7.281 -4.242 1 94 347 THR B N 1
ATOM 7144 C CA . THR B 1 347 ? -5.801 5.848 -4.141 1 94 347 THR B CA 1
ATOM 7145 C C . THR B 1 347 ? -4.488 5.574 -3.416 1 94 347 THR B C 1
ATOM 7147 O O . THR B 1 347 ? -3.48 6.234 -3.676 1 94 347 THR B O 1
ATOM 7150 N N . GLY B 1 348 ? -4.543 4.562 -2.527 1 93.38 348 GLY B N 1
ATOM 7151 C CA . GLY B 1 348 ? -3.357 4.266 -1.737 1 93.38 348 GLY B CA 1
ATOM 7152 C C . GLY B 1 348 ? -2.15 3.908 -2.584 1 93.38 348 GLY B C 1
ATOM 7153 O O . GLY B 1 348 ? -2.273 3.197 -3.582 1 93.38 348 GLY B O 1
ATOM 7154 N N . LYS B 1 349 ? -0.952 4.445 -2.164 1 93.31 349 LYS B N 1
ATOM 7155 C CA . LYS B 1 349 ? 0.282 4.219 -2.91 1 93.31 349 LYS B CA 1
ATOM 7156 C C . LYS B 1 349 ? 1.265 3.373 -2.105 1 93.31 349 LYS B C 1
ATOM 7158 O O . LYS B 1 349 ? 1.682 2.303 -2.555 1 93.31 349 LYS B O 1
ATOM 7163 N N . TYR B 1 350 ? 1.604 3.875 -0.88 1 90.31 350 TYR B N 1
ATOM 7164 C CA . TYR B 1 350 ? 2.58 3.203 -0.03 1 90.31 350 TYR B CA 1
ATOM 7165 C C . TYR B 1 350 ? 2.041 3.027 1.385 1 90.31 350 TYR B C 1
ATOM 7167 O O . TYR B 1 350 ? 1.449 3.951 1.95 1 90.31 350 TYR B O 1
ATOM 7175 N N . ALA B 1 351 ? 2.283 1.849 1.929 1 89.56 351 ALA B N 1
ATOM 7176 C CA . ALA B 1 351 ? 1.794 1.569 3.277 1 89.56 351 ALA B CA 1
ATOM 7177 C C . ALA B 1 351 ? 2.436 2.504 4.297 1 89.56 351 ALA B C 1
ATOM 7179 O O . ALA B 1 351 ? 3.637 2.779 4.23 1 89.56 351 ALA B O 1
ATOM 7180 N N . VAL B 1 352 ? 1.581 2.936 5.133 1 88.44 352 VAL B N 1
ATOM 7181 C CA . VAL B 1 352 ? 2.092 3.816 6.176 1 88.44 352 VAL B CA 1
ATOM 7182 C C . VAL B 1 352 ? 2.604 2.984 7.352 1 88.44 352 VAL B C 1
ATOM 7184 O O . VAL B 1 352 ? 2.141 1.863 7.57 1 88.44 352 VAL B O 1
ATOM 7187 N N . ASN B 1 353 ? 3.564 3.443 8.078 1 72.56 353 ASN B N 1
ATOM 7188 C CA . ASN B 1 353 ? 4.254 2.697 9.125 1 72.56 353 ASN B CA 1
ATOM 7189 C C . ASN B 1 353 ? 3.443 2.664 10.422 1 72.56 353 ASN B C 1
ATOM 7191 O O . ASN B 1 353 ? 2.406 3.32 10.523 1 72.56 353 ASN B O 1
ATOM 7195 N N . LYS B 1 354 ? 3.861 1.82 11.312 1 65.75 354 LYS B N 1
ATOM 7196 C CA . LYS B 1 354 ? 3.189 1.597 12.594 1 65.75 354 LYS B CA 1
ATOM 7197 C C . LYS B 1 354 ? 3.047 2.9 13.375 1 65.75 354 LYS B C 1
ATOM 7199 O O . LYS B 1 354 ? 2.004 3.154 13.984 1 65.75 354 LYS B O 1
ATOM 7204 N N . GLU B 1 355 ? 4.086 3.639 13.32 1 64.75 355 GLU B N 1
ATOM 7205 C CA . GLU B 1 355 ? 4.055 4.898 14.055 1 64.75 355 GLU B CA 1
ATOM 7206 C C . GLU B 1 355 ? 2.924 5.797 13.57 1 64.75 355 GLU B C 1
ATOM 7208 O O . GLU B 1 355 ? 2.18 6.355 14.375 1 64.75 355 GLU B O 1
ATOM 7213 N N . PHE B 1 356 ? 2.826 5.773 12.367 1 69.56 356 PHE B N 1
ATOM 7214 C CA . PHE B 1 356 ? 1.79 6.617 11.781 1 69.56 356 PHE B CA 1
ATOM 7215 C C . PHE B 1 356 ? 0.406 6.043 12.055 1 69.56 356 PHE B C 1
ATOM 7217 O O . PHE B 1 356 ? -0.53 6.781 12.359 1 69.56 356 PHE B O 1
ATOM 7224 N N . MET B 1 357 ? 0.367 4.781 12.18 1 72.94 357 MET B N 1
ATOM 7225 C CA . MET B 1 357 ? -0.903 4.121 12.469 1 72.94 357 MET B CA 1
ATOM 7226 C C . MET B 1 357 ? -1.337 4.383 13.906 1 72.94 357 MET B C 1
ATOM 7228 O O . MET B 1 357 ? -2.52 4.609 14.172 1 72.94 357 MET B O 1
ATOM 7232 N N . ASP B 1 358 ? -0.398 4.379 14.758 1 74.12 358 ASP B N 1
ATOM 7233 C CA . ASP B 1 358 ? -0.704 4.648 16.156 1 74.12 358 ASP B CA 1
ATOM 7234 C C . ASP B 1 358 ? -1.241 6.066 16.344 1 74.12 358 ASP B C 1
ATOM 7236 O O . ASP B 1 358 ? -2.182 6.285 17.109 1 74.12 358 ASP B O 1
ATOM 7240 N N . GLU B 1 359 ? -0.645 6.926 15.602 1 75.38 359 GLU B N 1
ATOM 7241 C CA . GLU B 1 359 ? -1.116 8.305 15.648 1 75.38 359 GLU B CA 1
ATOM 7242 C C . GLU B 1 359 ? -2.539 8.422 15.109 1 75.38 359 GLU B C 1
ATOM 7244 O O . GLU B 1 359 ? -3.363 9.148 15.672 1 75.38 359 GLU B O 1
ATOM 7249 N N . LEU B 1 360 ? -2.771 7.707 14.094 1 78.94 360 LEU B N 1
ATOM 7250 C CA . LEU B 1 360 ? -4.102 7.691 13.492 1 78.94 360 LEU B CA 1
ATOM 7251 C C . LEU B 1 360 ? -5.152 7.262 14.508 1 78.94 360 LEU B C 1
ATOM 7253 O O . LEU B 1 360 ? -6.223 7.871 14.594 1 78.94 360 LEU B O 1
ATOM 7257 N N . LEU B 1 361 ? -4.832 6.359 15.32 1 78.31 361 LEU B N 1
ATOM 7258 C CA . LEU B 1 361 ? -5.781 5.812 16.281 1 78.31 361 LEU B CA 1
ATOM 7259 C C . LEU B 1 361 ? -6.039 6.801 17.406 1 78.31 361 LEU B C 1
ATOM 7261 O O . LEU B 1 361 ? -7.176 6.949 17.859 1 78.31 361 LEU B O 1
ATOM 7265 N N . ILE B 1 362 ? -5.086 7.543 17.734 1 82.62 362 ILE B N 1
ATOM 7266 C CA . ILE B 1 362 ? -5.223 8.516 18.812 1 82.62 362 ILE B CA 1
ATOM 7267 C C . ILE B 1 362 ? -6.059 9.695 18.328 1 82.62 362 ILE B C 1
ATOM 7269 O O . ILE B 1 362 ? -6.758 10.328 19.125 1 82.62 362 ILE B O 1
ATOM 7273 N N . GLU B 1 363 ? -6.102 9.922 17.031 1 87.5 363 GLU B N 1
ATOM 7274 C CA . GLU B 1 363 ? -6.793 11.07 16.453 1 87.5 363 GLU B CA 1
ATOM 7275 C C . GLU B 1 363 ? -8.273 10.766 16.219 1 87.5 363 GLU B C 1
ATOM 7277 O O . GLU B 1 363 ? -8.992 11.562 15.625 1 87.5 363 GLU B O 1
ATOM 7282 N N . GLY B 1 364 ? -8.734 9.609 16.781 1 88.94 364 GLY B N 1
ATOM 7283 C CA . GLY B 1 364 ? -10.156 9.289 16.75 1 88.94 364 GLY B CA 1
ATOM 7284 C C . GLY B 1 364 ? -10.539 8.422 15.562 1 88.94 364 GLY B C 1
ATOM 7285 O O . GLY B 1 364 ? -11.727 8.203 15.305 1 88.94 364 GLY B O 1
ATOM 7286 N N . HIS B 1 365 ? -9.578 7.902 14.812 1 88.81 365 HIS B N 1
ATOM 7287 C CA . HIS B 1 365 ? -9.828 7 13.688 1 88.81 365 HIS B CA 1
ATOM 7288 C C . HIS B 1 365 ? -9.992 5.562 14.172 1 88.81 365 HIS B C 1
ATOM 7290 O O . HIS B 1 365 ? -9.734 5.258 15.336 1 88.81 365 HIS B O 1
ATOM 7296 N N . GLN B 1 366 ? -10.555 4.746 13.266 1 89.19 366 GLN B N 1
ATOM 7297 C CA . GLN B 1 366 ? -10.734 3.322 13.523 1 89.19 366 GLN B CA 1
ATOM 7298 C C . GLN B 1 366 ? -10.062 2.48 12.445 1 89.19 366 GLN B C 1
ATOM 7300 O O . GLN B 1 366 ? -10.398 2.582 11.266 1 89.19 366 GLN B O 1
ATOM 7305 N N . TYR B 1 367 ? -9.133 1.651 12.852 1 88.62 367 TYR B N 1
ATOM 7306 C CA . TYR B 1 367 ? -8.43 0.808 11.898 1 88.62 367 TYR B CA 1
ATOM 7307 C C . TYR B 1 367 ? -8.086 -0.542 12.508 1 88.62 367 TYR B C 1
ATOM 7309 O O . TYR B 1 367 ? -7.688 -0.616 13.68 1 88.62 367 TYR B O 1
ATOM 7317 N N . ASN B 1 368 ? -8.289 -1.568 11.75 1 88.62 368 ASN B N 1
ATOM 7318 C CA . ASN B 1 368 ? -7.832 -2.92 12.055 1 88.62 368 ASN B CA 1
ATOM 7319 C C . ASN B 1 368 ? -6.914 -3.463 10.969 1 88.62 368 ASN B C 1
ATOM 7321 O O . ASN B 1 368 ? -7.344 -3.656 9.828 1 88.62 368 ASN B O 1
ATOM 7325 N N . PRO B 1 369 ? -5.645 -3.771 11.336 1 87.94 369 PRO B N 1
ATOM 7326 C CA . PRO B 1 369 ? -4.676 -4.164 10.312 1 87.94 369 PRO B CA 1
ATOM 7327 C C . PRO B 1 369 ? -4.855 -5.609 9.859 1 87.94 369 PRO B C 1
ATOM 7329 O O . PRO B 1 369 ? -4.211 -6.043 8.898 1 87.94 369 PRO B O 1
ATOM 7332 N N . ASP B 1 370 ? -5.723 -6.422 10.422 1 91 370 ASP B N 1
ATOM 7333 C CA . ASP B 1 370 ? -5.906 -7.844 10.148 1 91 370 ASP B CA 1
ATOM 7334 C C . ASP B 1 370 ? -6.59 -8.055 8.797 1 91 370 ASP B C 1
ATOM 7336 O O . ASP B 1 370 ? -7.793 -8.312 8.742 1 91 370 ASP B O 1
ATOM 7340 N N . GLY B 1 371 ? -5.75 -8.094 7.711 1 92.5 371 GLY B N 1
ATOM 7341 C CA . GLY B 1 371 ? -6.277 -8.25 6.363 1 92.5 371 GLY B CA 1
ATOM 7342 C C . GLY B 1 371 ? -6.602 -6.934 5.691 1 92.5 371 GLY B C 1
ATOM 7343 O O . GLY B 1 371 ? -7.34 -6.898 4.703 1 92.5 371 GLY B O 1
ATOM 7344 N N . ASN B 1 372 ? -6.047 -5.816 6.242 1 91.12 372 ASN B N 1
ATOM 7345 C CA . ASN B 1 372 ? -6.352 -4.492 5.715 1 91.12 372 ASN B CA 1
ATOM 7346 C C . ASN B 1 372 ? -5.082 -3.689 5.441 1 91.12 372 ASN B C 1
ATOM 7348 O O . ASN B 1 372 ? -3.975 -4.172 5.676 1 91.12 372 ASN B O 1
ATOM 7352 N N . THR B 1 373 ? -5.309 -2.479 4.832 1 90.69 373 THR B N 1
ATOM 7353 C CA . THR B 1 373 ? -4.16 -1.659 4.465 1 90.69 373 THR B CA 1
ATOM 7354 C C . THR B 1 373 ? -4.484 -0.176 4.613 1 90.69 373 THR B C 1
ATOM 7356 O O . THR B 1 373 ? -5.59 0.259 4.285 1 90.69 373 THR B O 1
ATOM 7359 N N . LEU B 1 374 ? -3.617 0.579 5.23 1 91.75 374 LEU B N 1
ATOM 7360 C CA . LEU B 1 374 ? -3.57 2.037 5.184 1 91.75 374 LEU B CA 1
ATOM 7361 C C . LEU B 1 374 ? -2.338 2.518 4.426 1 91.75 374 LEU B C 1
ATOM 7363 O O . LEU B 1 374 ? -1.245 1.97 4.598 1 91.75 374 LEU B O 1
ATOM 7367 N N . ALA B 1 375 ? -2.525 3.525 3.598 1 93.19 375 ALA B N 1
ATOM 7368 C CA . ALA B 1 375 ? -1.444 3.971 2.721 1 93.19 375 ALA B CA 1
ATOM 7369 C C . ALA B 1 375 ? -1.45 5.488 2.57 1 93.19 375 ALA B C 1
ATOM 7371 O O . ALA B 1 375 ? -2.381 6.16 3.021 1 93.19 375 ALA B O 1
ATOM 7372 N N . SER B 1 376 ? -0.365 5.988 2.006 1 94.25 376 SER B N 1
ATOM 7373 C CA . SER B 1 376 ? -0.331 7.395 1.614 1 94.25 376 SER B CA 1
ATOM 7374 C C . SER B 1 376 ? -0.898 7.594 0.212 1 94.25 376 SER B C 1
ATOM 7376 O O . SER B 1 376 ? -0.995 6.641 -0.563 1 94.25 376 SER B O 1
ATOM 7378 N N . GLY B 1 377 ? -1.334 8.82 -0.05 1 95.56 377 GLY B N 1
ATOM 7379 C CA . GLY B 1 377 ? -1.705 9.25 -1.389 1 95.56 377 GLY B CA 1
ATOM 7380 C C . GLY B 1 377 ? -0.847 10.391 -1.909 1 95.56 377 GLY B C 1
ATOM 7381 O O . GLY B 1 377 ? 0.141 10.773 -1.275 1 95.56 377 GLY B O 1
ATOM 7382 N N . TYR B 1 378 ? -1.167 10.836 -3.113 1 97.31 378 TYR B N 1
ATOM 7383 C CA . TYR B 1 378 ? -0.465 12 -3.631 1 97.31 378 TYR B CA 1
ATOM 7384 C C . TYR B 1 378 ? -1.009 13.281 -3.008 1 97.31 378 TYR B C 1
ATOM 7386 O O . TYR B 1 378 ? -2.061 13.781 -3.416 1 97.31 378 TYR B O 1
ATOM 7394 N N . GLY B 1 379 ? -0.248 13.758 -2.029 1 97.5 379 GLY B N 1
ATOM 7395 C CA . GLY B 1 379 ? -0.675 14.953 -1.32 1 97.5 379 GLY B CA 1
ATOM 7396 C C . GLY B 1 379 ? -1.61 14.664 -0.163 1 97.5 379 GLY B C 1
ATOM 7397 O O . GLY B 1 379 ? -2.291 15.562 0.336 1 97.5 379 GLY B O 1
ATOM 7398 N N . PHE B 1 380 ? -1.702 13.375 0.24 1 95.75 380 PHE B N 1
ATOM 7399 C CA . PHE B 1 380 ? -2.586 12.945 1.316 1 95.75 380 PHE B CA 1
ATOM 7400 C C . PHE B 1 380 ? -1.859 12.016 2.275 1 95.75 380 PHE B C 1
ATOM 7402 O O . PHE B 1 380 ? -1.015 11.219 1.854 1 95.75 380 PHE B O 1
ATOM 7409 N N . ASP B 1 381 ? -2.229 12.133 3.564 1 91.31 381 ASP B N 1
ATOM 7410 C CA . ASP B 1 381 ? -1.504 11.414 4.605 1 91.31 381 ASP B CA 1
ATOM 7411 C C . ASP B 1 381 ? -2.002 9.969 4.719 1 91.31 381 ASP B C 1
ATOM 7413 O O . ASP B 1 381 ? -1.202 9.031 4.754 1 91.31 381 ASP B O 1
ATOM 7417 N N . TYR B 1 382 ? -3.33 9.797 4.742 1 90.88 382 TYR B N 1
ATOM 7418 C CA . TYR B 1 382 ? -3.928 8.477 4.926 1 90.88 382 TYR B CA 1
ATOM 7419 C C . TYR B 1 382 ? -4.973 8.195 3.854 1 90.88 382 TYR B C 1
ATOM 7421 O O . TYR B 1 382 ? -5.797 9.062 3.539 1 90.88 382 TYR B O 1
ATOM 7429 N N . VAL B 1 383 ? -4.875 7.035 3.309 1 92.5 383 VAL B N 1
ATOM 7430 C CA . VAL B 1 383 ? -5.867 6.512 2.375 1 92.5 383 VAL B CA 1
ATOM 7431 C C . VAL B 1 383 ? -6.203 5.066 2.73 1 92.5 383 VAL B C 1
ATOM 7433 O O . VAL B 1 383 ? -5.309 4.223 2.838 1 92.5 383 VAL B O 1
ATOM 7436 N N . GLY B 1 384 ? -7.465 4.77 2.932 1 91.06 384 GLY B N 1
ATOM 7437 C CA . GLY B 1 384 ? -7.934 3.436 3.266 1 91.06 384 GLY B CA 1
ATOM 7438 C C . GLY B 1 384 ? -9.102 3.439 4.238 1 91.06 384 GLY B C 1
ATOM 7439 O O . GLY B 1 384 ? -9.602 4.5 4.613 1 91.06 384 GLY B O 1
ATOM 7440 N N . HIS B 1 385 ? -9.523 2.295 4.66 1 87.62 385 HIS B N 1
ATOM 7441 C CA . HIS B 1 385 ? -10.602 2.23 5.641 1 87.62 385 HIS B CA 1
ATOM 7442 C C . HIS B 1 385 ? -10.125 2.68 7.016 1 87.62 385 HIS B C 1
ATOM 7444 O O . HIS B 1 385 ? -9.328 1.99 7.656 1 87.62 385 HIS B O 1
ATOM 7450 N N . GLY B 1 386 ? -10.625 3.865 7.383 1 88.62 386 GLY B N 1
ATOM 7451 C CA . GLY B 1 386 ? -10.039 4.418 8.594 1 88.62 386 GLY B CA 1
ATOM 7452 C C . GLY B 1 386 ? -11.008 5.254 9.406 1 88.62 386 GLY B C 1
ATOM 7453 O O . GLY B 1 386 ? -10.641 5.809 10.438 1 88.62 386 GLY B O 1
ATOM 7454 N N . GLN B 1 387 ? -12.305 5.371 8.891 1 92.94 387 GLN B N 1
ATOM 7455 C CA . GLN B 1 387 ? -13.242 6.199 9.633 1 92.94 387 GLN B CA 1
ATOM 7456 C C . GLN B 1 387 ? -14.648 5.602 9.602 1 92.94 387 GLN B C 1
ATOM 7458 O O . GLN B 1 387 ? -15.312 5.613 8.562 1 92.94 387 GLN B O 1
ATOM 7463 N N . TRP B 1 388 ? -15.078 5.125 10.781 1 94.56 388 TRP B N 1
ATOM 7464 C CA . TRP B 1 388 ? -16.422 4.609 11.023 1 94.56 388 TRP B CA 1
ATOM 7465 C C . TRP B 1 388 ? -16.812 3.602 9.945 1 94.56 388 TRP B C 1
ATOM 7467 O O . TRP B 1 388 ? -17.953 3.615 9.461 1 94.56 388 TRP B O 1
ATOM 7477 N N . GLY B 1 389 ? -15.898 2.844 9.445 1 90.62 389 GLY B N 1
ATOM 7478 C CA . GLY B 1 389 ? -16.156 1.75 8.523 1 90.62 389 GLY B CA 1
ATOM 7479 C C . GLY B 1 389 ? -16.125 2.18 7.066 1 90.62 389 GLY B C 1
ATOM 7480 O O . GLY B 1 389 ? -16.516 1.414 6.184 1 90.62 389 GLY B O 1
ATOM 7481 N N . HIS B 1 390 ? -15.703 3.381 6.738 1 92.75 390 HIS B N 1
ATOM 7482 C CA . HIS B 1 390 ? -15.688 3.895 5.371 1 92.75 390 HIS B CA 1
ATOM 7483 C C . HIS B 1 390 ? -14.258 4.125 4.887 1 92.75 390 HIS B C 1
ATOM 7485 O O . HIS B 1 390 ? -13.359 4.375 5.691 1 92.75 390 HIS B O 1
ATOM 7491 N N . ALA B 1 391 ? -14.133 3.975 3.49 1 92.69 391 ALA B N 1
ATOM 7492 C CA . ALA B 1 391 ? -12.922 4.531 2.885 1 92.69 391 ALA B CA 1
ATOM 7493 C C . ALA B 1 391 ? -12.758 6.004 3.242 1 92.69 391 ALA B C 1
ATOM 7495 O O . ALA B 1 391 ? -13.734 6.758 3.262 1 92.69 391 ALA B O 1
ATOM 7496 N N . TYR B 1 392 ? -11.508 6.336 3.588 1 91.94 392 TYR B N 1
ATOM 7497 C CA . TYR B 1 392 ? -11.211 7.617 4.219 1 91.94 392 TYR B CA 1
ATOM 7498 C C . TYR B 1 392 ? -9.914 8.203 3.68 1 91.94 392 TYR B C 1
ATOM 7500 O O . TYR B 1 392 ? -8.961 7.469 3.41 1 91.94 392 TYR B O 1
ATOM 7508 N N . ILE B 1 393 ? -9.953 9.539 3.469 1 95.5 393 ILE B N 1
ATOM 7509 C CA . ILE B 1 393 ? -8.789 10.32 3.07 1 95.5 393 ILE B CA 1
ATOM 7510 C C . ILE B 1 393 ? -8.555 11.453 4.07 1 95.5 393 ILE B C 1
ATOM 7512 O O . ILE B 1 393 ? -9.508 12.094 4.52 1 95.5 393 ILE B O 1
ATOM 7516 N N . ASP B 1 394 ? -7.242 11.57 4.367 1 91.31 394 ASP B N 1
ATOM 7517 C CA . ASP B 1 394 ? -6.922 12.625 5.324 1 91.31 394 ASP B CA 1
ATOM 7518 C C . ASP B 1 394 ? -5.719 13.445 4.863 1 91.31 394 ASP B C 1
ATOM 7520 O O . ASP B 1 394 ? -4.789 12.898 4.258 1 91.31 394 ASP B O 1
ATOM 7524 N N . LYS B 1 395 ? -5.824 14.773 4.98 1 94.62 395 LYS B N 1
ATOM 7525 C CA . LYS B 1 395 ? -4.672 15.672 5.004 1 94.62 395 LYS B CA 1
ATOM 7526 C C . LYS B 1 395 ? -4.852 16.766 6.047 1 94.62 395 LYS B C 1
ATOM 7528 O O . LYS B 1 395 ? -5.594 17.734 5.828 1 94.62 395 LYS B O 1
ATOM 7533 N N . SER B 1 396 ? -4.113 16.719 7.105 1 92.06 396 SER B N 1
ATOM 7534 C CA . SER B 1 396 ? -4.164 17.734 8.148 1 92.06 396 SER B CA 1
ATOM 7535 C C . SER B 1 396 ? -2.912 18.609 8.133 1 92.06 396 SER B C 1
ATOM 7537 O O . SER B 1 396 ? -2.047 18.438 7.273 1 92.06 396 SER B O 1
ATOM 7539 N N . GLY B 1 397 ? -2.994 19.656 8.953 1 94.81 397 GLY B N 1
ATOM 7540 C CA . GLY B 1 397 ? -1.877 20.594 8.961 1 94.81 397 GLY B CA 1
ATOM 7541 C C . GLY B 1 397 ? -1.642 21.234 10.312 1 94.81 397 GLY B C 1
ATOM 7542 O O . GLY B 1 397 ? -2.594 21.578 11.016 1 94.81 397 GLY B O 1
ATOM 7543 N N . ASP B 1 398 ? -0.366 21.344 10.641 1 93.25 398 ASP B N 1
ATOM 7544 C CA . ASP B 1 398 ? 0.08 22.031 11.844 1 93.25 398 ASP B CA 1
ATOM 7545 C C . ASP B 1 398 ? 1.134 23.094 11.516 1 93.25 398 ASP B C 1
ATOM 7547 O O . ASP B 1 398 ? 1.959 22.891 10.617 1 93.25 398 ASP B O 1
ATOM 7551 N N . THR B 1 399 ? 1.013 24.188 12.148 1 92.75 399 THR B N 1
ATOM 7552 C CA . THR B 1 399 ? 2.062 25.203 12.156 1 92.75 399 THR B CA 1
ATOM 7553 C C . THR B 1 399 ? 2.533 25.484 13.578 1 92.75 399 THR B C 1
ATOM 7555 O O . THR B 1 399 ? 2.244 24.719 14.5 1 92.75 399 THR B O 1
ATOM 7558 N N . ALA B 1 400 ? 3.301 26.562 13.703 1 90.12 400 ALA B N 1
ATOM 7559 C CA . ALA B 1 400 ? 3.775 26.891 15.047 1 90.12 400 ALA B CA 1
ATOM 7560 C C . ALA B 1 400 ? 2.609 27.203 15.977 1 90.12 400 ALA B C 1
ATOM 7562 O O . ALA B 1 400 ? 2.672 26.906 17.172 1 90.12 400 ALA B O 1
ATOM 7563 N N . VAL B 1 401 ? 1.478 27.766 15.375 1 92.69 401 VAL B N 1
ATOM 7564 C CA . VAL B 1 401 ? 0.486 28.281 16.312 1 92.69 401 VAL B CA 1
ATOM 7565 C C . VAL B 1 401 ? -0.918 27.938 15.82 1 92.69 401 VAL B C 1
ATOM 7567 O O . VAL B 1 401 ? -1.906 28.203 16.516 1 92.69 401 VAL B O 1
ATOM 7570 N N . HIS B 1 402 ? -1.062 27.422 14.617 1 94.94 402 HIS B N 1
ATOM 7571 C CA . HIS B 1 402 ? -2.365 27.047 14.078 1 94.94 402 HIS B CA 1
ATOM 7572 C C . HIS B 1 402 ? -2.445 25.547 13.828 1 94.94 402 HIS B C 1
ATOM 7574 O O . HIS B 1 402 ? -1.423 24.891 13.609 1 94.94 402 HIS B O 1
ATOM 7580 N N . VAL B 1 403 ? -3.676 24.984 13.883 1 95.06 403 VAL B N 1
ATOM 7581 C CA . VAL B 1 403 ? -3.947 23.578 13.602 1 95.06 403 VAL B CA 1
ATOM 7582 C C . VAL B 1 403 ? -5.105 23.469 12.609 1 95.06 403 VAL B C 1
ATOM 7584 O O . VAL B 1 403 ? -6.094 24.188 12.719 1 95.06 403 VAL B O 1
ATOM 7587 N N . THR B 1 404 ? -4.945 22.625 11.586 1 96.56 404 THR B N 1
ATOM 7588 C CA . THR B 1 404 ? -6.004 22.281 10.648 1 96.56 404 THR B CA 1
ATOM 7589 C C . THR B 1 404 ? -6.254 20.781 10.633 1 96.56 404 THR B C 1
ATOM 7591 O O . THR B 1 404 ? -5.309 19.984 10.609 1 96.56 404 THR B O 1
ATOM 7594 N N . ARG B 1 405 ? -7.5 20.312 10.742 1 96.19 405 ARG B N 1
ATOM 7595 C CA . ARG B 1 405 ? -7.883 18.906 10.656 1 96.19 405 ARG B CA 1
ATOM 7596 C C . ARG B 1 405 ? -8.961 18.703 9.602 1 96.19 405 ARG B C 1
ATOM 7598 O O . ARG B 1 405 ? -9.961 19.422 9.578 1 96.19 405 ARG B O 1
ATOM 7605 N N . THR B 1 406 ? -8.68 17.703 8.711 1 95.5 406 THR B N 1
ATOM 7606 C CA . THR B 1 406 ? -9.594 17.391 7.617 1 95.5 406 THR B CA 1
ATOM 7607 C C . THR B 1 406 ? -9.977 15.922 7.637 1 95.5 406 THR B C 1
ATOM 7609 O O . THR B 1 406 ? -9.227 15.086 8.141 1 95.5 406 THR B O 1
ATOM 7612 N N . GLY B 1 407 ? -11.133 15.617 7.156 1 96.5 407 GLY B N 1
ATOM 7613 C CA . GLY B 1 407 ? -11.609 14.266 6.883 1 96.5 407 GLY B CA 1
ATOM 7614 C C . GLY B 1 407 ? -12.523 14.195 5.676 1 96.5 407 GLY B C 1
ATOM 7615 O O . GLY B 1 407 ? -13.438 15.008 5.531 1 96.5 407 GLY B O 1
ATOM 7616 N N . ILE B 1 408 ? -12.219 13.242 4.781 1 97.94 408 ILE B N 1
ATOM 7617 C CA . ILE B 1 408 ? -12.992 13.102 3.555 1 97.94 408 ILE B CA 1
ATOM 7618 C C . ILE B 1 408 ? -13.414 11.641 3.379 1 97.94 408 ILE B C 1
ATOM 7620 O O . ILE B 1 408 ? -12.586 10.734 3.457 1 97.94 408 ILE B O 1
ATOM 7624 N N . ALA B 1 409 ? -14.68 11.391 3.236 1 97.06 409 ALA B N 1
ATOM 7625 C CA . ALA B 1 409 ? -15.25 10.094 2.871 1 97.06 409 ALA B CA 1
ATOM 7626 C C . ALA B 1 409 ? -15.883 10.148 1.481 1 97.06 409 ALA B C 1
ATOM 7628 O O . ALA B 1 409 ? -17.047 10.5 1.338 1 97.06 409 ALA B O 1
ATOM 7629 N N . PRO B 1 410 ? -15.141 9.695 0.482 1 96.19 410 PRO B N 1
ATOM 7630 C CA . PRO B 1 410 ? -15.594 9.906 -0.897 1 96.19 410 PRO B CA 1
ATOM 7631 C C . PRO B 1 410 ? -16.906 9.203 -1.203 1 96.19 410 PRO B C 1
ATOM 7633 O O . PRO B 1 410 ? -17.766 9.758 -1.902 1 96.19 410 PRO B O 1
ATOM 7636 N N . ASP B 1 411 ? -17.094 8.016 -0.727 1 93 411 ASP B N 1
ATOM 7637 C CA . ASP B 1 411 ? -18.297 7.254 -1.053 1 93 411 ASP B CA 1
ATOM 7638 C C . ASP B 1 411 ? -19.547 7.953 -0.541 1 93 411 ASP B C 1
ATOM 7640 O O . ASP B 1 411 ? -20.625 7.844 -1.146 1 93 411 ASP B O 1
ATOM 7644 N N . ALA B 1 412 ? -19.391 8.633 0.542 1 95.5 412 ALA B N 1
ATOM 7645 C CA . ALA B 1 412 ? -20.516 9.352 1.142 1 95.5 412 ALA B CA 1
ATOM 7646 C C . ALA B 1 412 ? -20.594 10.781 0.63 1 95.5 412 ALA B C 1
ATOM 7648 O O . ALA B 1 412 ? -21.469 11.555 1.037 1 95.5 412 ALA B O 1
ATOM 7649 N N . GLN B 1 413 ? -19.625 11.172 -0.226 1 97.31 413 GLN B N 1
ATOM 7650 C CA . GLN B 1 413 ? -19.516 12.555 -0.676 1 97.31 413 GLN B CA 1
ATOM 7651 C C . GLN B 1 413 ? -19.531 13.523 0.505 1 97.31 413 GLN B C 1
ATOM 7653 O O . GLN B 1 413 ? -20.312 14.477 0.525 1 97.31 413 GLN B O 1
ATOM 7658 N N . LEU B 1 414 ? -18.703 13.188 1.465 1 98.44 414 LEU B N 1
ATOM 7659 C CA . LEU B 1 414 ? -18.609 13.945 2.705 1 98.44 414 LEU B CA 1
ATOM 7660 C C . LEU B 1 414 ? -17.203 14.5 2.895 1 98.44 414 LEU B C 1
ATOM 7662 O O . LEU B 1 414 ? -16.219 13.773 2.746 1 98.44 414 LEU B O 1
ATOM 7666 N N . GLY B 1 415 ? -17.062 15.781 3.174 1 98.62 415 GLY B N 1
ATOM 7667 C CA . GLY B 1 415 ? -15.844 16.438 3.611 1 98.62 415 GLY B CA 1
ATOM 7668 C C . GLY B 1 415 ? -16.047 17.328 4.816 1 98.62 415 GLY B C 1
ATOM 7669 O O . GLY B 1 415 ? -17.047 18.047 4.898 1 98.62 415 GLY B O 1
ATOM 7670 N N . VAL B 1 416 ? -15.141 17.234 5.797 1 98.56 416 VAL B N 1
ATOM 7671 C CA . VAL B 1 416 ? -15.172 18.047 7.012 1 98.56 416 VAL B CA 1
ATOM 7672 C C . VAL B 1 416 ? -13.797 18.656 7.266 1 98.56 416 VAL B C 1
ATOM 7674 O O . VAL B 1 416 ? -12.773 17.984 7.074 1 98.56 416 VAL B O 1
ATOM 7677 N N . MET B 1 417 ? -13.75 19.906 7.652 1 98.06 417 MET B N 1
ATOM 7678 C CA . MET B 1 417 ? -12.484 20.516 8.023 1 98.06 417 MET B CA 1
ATOM 7679 C C . MET B 1 417 ? -12.68 21.547 9.141 1 98.06 417 MET B C 1
ATOM 7681 O O . MET B 1 417 ? -13.695 22.234 9.18 1 98.06 417 MET B O 1
ATOM 7685 N N . PHE B 1 418 ? -11.719 21.656 10.047 1 97.69 418 PHE B N 1
ATOM 7686 C CA . PHE B 1 418 ? -11.656 22.656 11.109 1 97.69 418 PHE B CA 1
ATOM 7687 C C . PHE B 1 418 ? -10.258 23.25 11.211 1 97.69 418 PHE B C 1
ATOM 7689 O O . PHE B 1 418 ? -9.266 22.547 11.039 1 97.69 418 PHE B O 1
ATOM 7696 N N . MET B 1 419 ? -10.211 24.516 11.477 1 97.94 419 MET B N 1
ATOM 7697 C CA . MET B 1 419 ? -8.969 25.25 11.734 1 97.94 419 MET B CA 1
ATOM 7698 C C . MET B 1 419 ? -9.016 25.938 13.094 1 97.94 419 MET B C 1
ATOM 7700 O O . MET B 1 419 ? -10.047 26.5 13.477 1 97.94 419 MET B O 1
ATOM 7704 N N . SER B 1 420 ? -7.949 25.875 13.805 1 95.88 420 SER B N 1
ATOM 7705 C CA . SER B 1 420 ? -7.832 26.5 15.117 1 95.88 420 SER B CA 1
ATOM 7706 C C . SER B 1 420 ? -6.598 27.391 15.195 1 95.88 420 SER B C 1
ATOM 7708 O O . SER B 1 420 ? -5.559 27.078 14.609 1 95.88 420 SER B O 1
ATOM 7710 N N . ASN B 1 421 ? -6.746 28.516 15.914 1 96.19 421 ASN B N 1
ATOM 7711 C CA . ASN B 1 421 ? -5.605 29.406 16.094 1 96.19 421 ASN B CA 1
ATOM 7712 C C . ASN B 1 421 ? -4.883 29.125 17.406 1 96.19 421 ASN B C 1
ATOM 7714 O O . ASN B 1 421 ? -4.219 30.016 17.969 1 96.19 421 ASN B O 1
ATOM 7718 N N . THR B 1 422 ? -5.043 27.906 17.891 1 92.12 422 THR B N 1
ATOM 7719 C CA . THR B 1 422 ? -4.398 27.5 19.141 1 92.12 422 THR B CA 1
ATOM 7720 C C . THR B 1 422 ? -3.68 26.156 18.953 1 92.12 422 THR B C 1
ATOM 7722 O O . THR B 1 422 ? -4.281 25.188 18.516 1 92.12 422 THR B O 1
ATOM 7725 N N . GLN B 1 423 ? -2.455 26.156 19.266 1 87.75 423 GLN B N 1
ATOM 7726 C CA . GLN B 1 423 ? -1.646 24.938 19.281 1 87.75 423 GLN B CA 1
ATOM 7727 C C . GLN B 1 423 ? -1.4 24.453 20.719 1 87.75 423 GLN B C 1
ATOM 7729 O O . GLN B 1 423 ? -1.49 25.25 21.656 1 87.75 423 GLN B O 1
ATOM 7734 N N . THR B 1 424 ? -1.364 23.109 20.828 1 73.19 424 THR B N 1
ATOM 7735 C CA . THR B 1 424 ? -0.982 22.562 22.125 1 73.19 424 THR B CA 1
ATOM 7736 C C . THR B 1 424 ? 0.536 22.469 22.25 1 73.19 424 THR B C 1
ATOM 7738 O O . THR B 1 424 ? 1.241 22.422 21.234 1 73.19 424 THR B O 1
ATOM 7741 N N . PRO B 1 425 ? 0.947 22.562 23.625 1 60.34 425 PRO B N 1
ATOM 7742 C CA . PRO B 1 425 ? 2.387 22.641 23.891 1 60.34 425 PRO B CA 1
ATOM 7743 C C . PRO B 1 425 ? 3.152 21.438 23.312 1 60.34 425 PRO B C 1
ATOM 7745 O O . PRO B 1 425 ? 2.541 20.5 22.812 1 60.34 425 PRO B O 1
ATOM 7748 N N . ASP B 1 426 ? 4.43 21.328 23.688 1 57.91 426 ASP B N 1
ATOM 7749 C CA . ASP B 1 426 ? 5.512 20.406 23.328 1 57.91 426 ASP B CA 1
ATOM 7750 C C . ASP B 1 426 ? 5.18 18.984 23.734 1 57.91 426 ASP B C 1
ATOM 7752 O O . ASP B 1 426 ? 4.535 18.75 24.766 1 57.91 426 ASP B O 1
ATOM 7756 N N . GLY B 1 427 ? 5.367 17.906 22.891 1 50.16 427 GLY B N 1
ATOM 7757 C CA . GLY B 1 427 ? 5.324 16.484 23.203 1 50.16 427 GLY B CA 1
ATOM 7758 C C . GLY B 1 427 ? 3.959 15.859 22.953 1 50.16 427 GLY B C 1
ATOM 7759 O O . GLY B 1 427 ? 3.852 14.656 22.719 1 50.16 427 GLY B O 1
ATOM 7760 N N . HIS B 1 428 ? 2.93 16.547 23.656 1 53.56 428 HIS B N 1
ATOM 7761 C CA . HIS B 1 428 ? 1.635 15.883 23.578 1 53.56 428 HIS B CA 1
ATOM 7762 C C . HIS B 1 428 ? 0.75 16.516 22.5 1 53.56 428 HIS B C 1
ATOM 7764 O O . HIS B 1 428 ? 0.442 17.719 22.578 1 53.56 428 HIS B O 1
ATOM 7770 N N . LEU B 1 429 ? 0.656 15.875 21.453 1 56.88 429 LEU B N 1
ATOM 7771 C CA . LEU B 1 429 ? -0.33 16.266 20.438 1 56.88 429 LEU B CA 1
ATOM 7772 C C . LEU B 1 429 ? -1.747 16.094 20.984 1 56.88 429 LEU B C 1
ATOM 7774 O O . LEU B 1 429 ? -2.111 15.008 21.438 1 56.88 429 LEU B O 1
ATOM 7778 N N . SER B 1 430 ? -2.309 17.141 21.797 1 60.84 430 SER B N 1
ATOM 7779 C CA . SER B 1 430 ? -3.75 17.062 22.016 1 60.84 430 SER B CA 1
ATOM 7780 C C . SER B 1 430 ? -4.508 17.078 20.688 1 60.84 430 SER B C 1
ATOM 7782 O O . SER B 1 430 ? -4.129 17.781 19.75 1 60.84 430 SER B O 1
ATOM 7784 N N . TYR B 1 431 ? -5.449 16.234 20.812 1 81.56 431 TYR B N 1
ATOM 7785 C CA . TYR B 1 431 ? -6.094 15.93 19.547 1 81.56 431 TYR B CA 1
ATOM 7786 C C . TYR B 1 431 ? -7.562 16.344 19.562 1 81.56 431 TYR B C 1
ATOM 7788 O O . TYR B 1 431 ? -8.398 15.688 18.938 1 81.56 431 TYR B O 1
ATOM 7796 N N . PRO B 1 432 ? -7.809 17.531 20.328 1 87.06 432 PRO B N 1
ATOM 7797 C CA . PRO B 1 432 ? -9.234 17.844 20.422 1 87.06 432 PRO B CA 1
ATOM 7798 C C . PRO B 1 432 ? -9.891 18.078 19.062 1 87.06 432 PRO B C 1
ATOM 7800 O O . PRO B 1 432 ? -11.008 17.594 18.828 1 87.06 432 PRO B O 1
ATOM 7803 N N . LEU B 1 433 ? -9.242 18.859 18.266 1 92.62 433 LEU B N 1
ATOM 7804 C CA . LEU B 1 433 ? -9.836 19.172 16.969 1 92.62 433 LEU B CA 1
ATOM 7805 C C . LEU B 1 433 ? -9.977 17.922 16.109 1 92.62 433 LEU B C 1
ATOM 7807 O O . LEU B 1 433 ? -10.906 17.812 15.312 1 92.62 433 LEU B O 1
ATOM 7811 N N . ASP B 1 434 ? -9.023 16.938 16.266 1 93.81 434 ASP B N 1
ATOM 7812 C CA . ASP B 1 434 ? -9.133 15.633 15.609 1 93.81 434 ASP B CA 1
ATOM 7813 C C . ASP B 1 434 ? -10.391 14.898 16.062 1 93.81 434 ASP B C 1
ATOM 7815 O O . ASP B 1 434 ? -11.109 14.328 15.234 1 93.81 434 ASP B O 1
ATOM 7819 N N . HIS B 1 435 ? -10.586 14.93 17.344 1 94.94 435 HIS B N 1
ATOM 7820 C CA . HIS B 1 435 ? -11.742 14.242 17.922 1 94.94 435 HIS B CA 1
ATOM 7821 C C . HIS B 1 435 ? -13.047 14.883 17.469 1 94.94 435 HIS B C 1
ATOM 7823 O O . HIS B 1 435 ? -14.016 14.188 17.172 1 94.94 435 HIS B O 1
ATOM 7829 N N . ILE B 1 436 ? -13.039 16.203 17.422 1 96.12 436 ILE B N 1
ATOM 7830 C CA . ILE B 1 436 ? -14.219 16.938 16.984 1 96.12 436 ILE B CA 1
ATOM 7831 C C . ILE B 1 436 ? -14.523 16.594 15.523 1 96.12 436 ILE B C 1
ATOM 7833 O O . ILE B 1 436 ? -15.664 16.297 15.172 1 96.12 436 ILE B O 1
ATOM 7837 N N . ARG B 1 437 ? -13.531 16.672 14.656 1 97 437 ARG B N 1
ATOM 7838 C CA . ARG B 1 437 ? -13.672 16.297 13.258 1 97 437 ARG B CA 1
ATOM 7839 C C . ARG B 1 437 ? -14.25 14.883 13.125 1 97 437 ARG B C 1
ATOM 7841 O O . ARG B 1 437 ? -15.195 14.664 12.367 1 97 437 ARG B O 1
ATOM 7848 N N . SER B 1 438 ? -13.734 13.906 13.875 1 96.75 438 SER B N 1
ATOM 7849 C CA . SER B 1 438 ? -14.156 12.516 13.797 1 96.75 438 SER B CA 1
ATOM 7850 C C . SER B 1 438 ? -15.602 12.344 14.25 1 96.75 438 SER B C 1
ATOM 7852 O O . SER B 1 438 ? -16.344 11.562 13.664 1 96.75 438 SER B O 1
ATOM 7854 N N . TYR B 1 439 ? -15.945 13.078 15.297 1 97.94 439 TYR B N 1
ATOM 7855 C CA . TYR B 1 439 ? -17.328 13.031 15.773 1 97.94 439 TYR B CA 1
ATOM 7856 C C . TYR B 1 439 ? -18.281 13.539 14.703 1 97.94 439 TYR B C 1
ATOM 7858 O O . TYR B 1 439 ? -19.297 12.891 14.406 1 97.94 439 TYR B O 1
ATOM 7866 N N . VAL B 1 440 ? -17.984 14.664 14.141 1 98.5 440 VAL B N 1
ATOM 7867 C CA . VAL B 1 440 ? -18.844 15.281 13.141 1 98.5 440 VAL B CA 1
ATOM 7868 C C . VAL B 1 440 ? -18.969 14.367 11.93 1 98.5 440 VAL B C 1
ATOM 7870 O O . VAL B 1 440 ? -20.062 14.211 11.375 1 98.5 440 VAL B O 1
ATOM 7873 N N . MET B 1 441 ? -17.922 13.805 11.477 1 98.06 441 MET B N 1
ATOM 7874 C CA . MET B 1 441 ? -17.984 12.836 10.391 1 98.06 441 MET B CA 1
ATOM 7875 C C . MET B 1 441 ? -18.922 11.688 10.742 1 98.06 441 MET B C 1
ATOM 7877 O O . MET B 1 441 ? -19.734 11.258 9.914 1 98.06 441 MET B O 1
ATOM 7881 N N . GLY B 1 442 ? -18.781 11.195 12 1 98.25 442 GLY B N 1
ATOM 7882 C CA . GLY B 1 442 ? -19.656 10.117 12.445 1 98.25 442 GLY B CA 1
ATOM 7883 C C . GLY B 1 442 ? -21.141 10.469 12.344 1 98.25 442 GLY B C 1
ATOM 7884 O O . GLY B 1 442 ? -21.953 9.625 11.984 1 98.25 442 GLY B O 1
ATOM 7885 N N . VAL B 1 443 ? -21.469 11.711 12.617 1 98.56 443 VAL B N 1
ATOM 7886 C CA . VAL B 1 443 ? -22.859 12.164 12.523 1 98.56 443 VAL B CA 1
ATOM 7887 C C . VAL B 1 443 ? -23.359 12.016 11.086 1 98.56 443 VAL B C 1
ATOM 7889 O O . VAL B 1 443 ? -24.422 11.453 10.844 1 98.56 443 VAL B O 1
ATOM 7892 N N . PHE B 1 444 ? -22.578 12.453 10.156 1 98.38 444 PHE B N 1
ATOM 7893 C CA . PHE B 1 444 ? -23.016 12.484 8.766 1 98.38 444 PHE B CA 1
ATOM 7894 C C . PHE B 1 444 ? -22.891 11.102 8.125 1 98.38 444 PHE B C 1
ATOM 7896 O O . PHE B 1 444 ? -23.531 10.82 7.117 1 98.38 444 PHE B O 1
ATOM 7903 N N . LEU B 1 445 ? -22.094 10.258 8.672 1 96.81 445 LEU B N 1
ATOM 7904 C CA . LEU B 1 445 ? -22.016 8.867 8.227 1 96.81 445 LEU B CA 1
ATOM 7905 C C . LEU B 1 445 ? -23.047 8.008 8.945 1 96.81 445 LEU B C 1
ATOM 7907 O O . LEU B 1 445 ? -23.047 6.785 8.797 1 96.81 445 LEU B O 1
ATOM 7911 N N . ASP B 1 446 ? -23.812 8.633 9.773 1 97.25 446 ASP B N 1
ATOM 7912 C CA . ASP B 1 446 ? -25.031 8.125 10.383 1 97.25 446 ASP B CA 1
ATOM 7913 C C . ASP B 1 446 ? -24.719 7.109 11.477 1 97.25 446 ASP B C 1
ATOM 7915 O O . ASP B 1 446 ? -25.453 6.133 11.648 1 97.25 446 ASP B O 1
ATOM 7919 N N . VAL B 1 447 ? -23.625 7.262 12.125 1 97.81 447 VAL B N 1
ATOM 7920 C CA . VAL B 1 447 ? -23.281 6.434 13.281 1 97.81 447 VAL B CA 1
ATOM 7921 C C . VAL B 1 447 ? -24.172 6.797 14.461 1 97.81 447 VAL B C 1
ATOM 7923 O O . VAL B 1 447 ? -24.422 7.977 14.727 1 97.81 447 VAL B O 1
ATOM 7926 N N . PRO B 1 448 ? -24.625 5.828 15.211 1 97.88 448 PRO B N 1
ATOM 7927 C CA . PRO B 1 448 ? -25.516 6.113 16.328 1 97.88 448 PRO B CA 1
ATOM 7928 C C . PRO B 1 448 ? -24.875 7.02 17.391 1 97.88 448 PRO B C 1
ATOM 7930 O O . PRO B 1 448 ? -23.688 6.875 17.688 1 97.88 448 PRO B O 1
ATOM 7933 N N . LYS B 1 449 ? -25.703 7.914 18 1 97.81 449 LYS B N 1
ATOM 7934 C CA . LYS B 1 449 ? -25.234 8.953 18.906 1 97.81 449 LYS B CA 1
ATOM 7935 C C . LYS B 1 449 ? -24.547 8.344 20.125 1 97.81 449 LYS B C 1
ATOM 7937 O O . LYS B 1 449 ? -23.562 8.891 20.625 1 97.81 449 LYS B O 1
ATOM 7942 N N . ASP B 1 450 ? -25.078 7.258 20.641 1 97.19 450 ASP B N 1
ATOM 7943 C CA . ASP B 1 450 ? -24.5 6.645 21.828 1 97.19 450 ASP B CA 1
ATOM 7944 C C . ASP B 1 450 ? -23.078 6.164 21.547 1 97.19 450 ASP B C 1
ATOM 7946 O O . ASP B 1 450 ? -22.203 6.258 22.422 1 97.19 450 ASP B O 1
ATOM 7950 N N . ILE B 1 451 ? -22.828 5.621 20.359 1 97.69 451 ILE B N 1
ATOM 7951 C CA . ILE B 1 451 ? -21.5 5.195 19.953 1 97.69 451 ILE B CA 1
ATOM 7952 C C . ILE B 1 451 ? -20.578 6.41 19.812 1 97.69 451 ILE B C 1
ATOM 7954 O O . ILE B 1 451 ? -19.453 6.398 20.281 1 97.69 451 ILE B O 1
ATOM 7958 N N . LEU B 1 452 ? -21.047 7.492 19.203 1 98.06 452 LEU B N 1
ATOM 7959 C CA . LEU B 1 452 ? -20.281 8.711 19.016 1 98.06 452 LEU B CA 1
ATOM 7960 C C . LEU B 1 452 ? -19.906 9.336 20.359 1 98.06 452 LEU B C 1
ATOM 7962 O O . LEU B 1 452 ? -18.734 9.68 20.594 1 98.06 452 LEU B O 1
ATOM 7966 N N . ASP B 1 453 ? -20.891 9.43 21.219 1 97.75 453 ASP B N 1
ATOM 7967 C CA . ASP B 1 453 ? -20.656 10.039 22.516 1 97.75 453 ASP B CA 1
ATOM 7968 C C . ASP B 1 453 ? -19.656 9.219 23.344 1 97.75 453 ASP B C 1
ATOM 7970 O O . ASP B 1 453 ? -18.781 9.781 23.984 1 97.75 453 ASP B O 1
ATOM 7974 N N . PHE B 1 454 ? -19.828 7.969 23.297 1 97.06 454 PHE B N 1
ATOM 7975 C CA . PHE B 1 454 ? -18.922 7.094 24.031 1 97.06 454 PHE B CA 1
ATOM 7976 C C . PHE B 1 454 ? -17.5 7.223 23.5 1 97.06 454 PHE B C 1
ATOM 7978 O O . PHE B 1 454 ? -16.562 7.371 24.281 1 97.06 454 PHE B O 1
ATOM 7985 N N . SER B 1 455 ? -17.328 7.125 22.219 1 95.94 455 SER B N 1
ATOM 7986 C CA . SER B 1 455 ? -16.016 7.223 21.609 1 95.94 455 SER B CA 1
ATOM 7987 C C . SER B 1 455 ? -15.352 8.555 21.922 1 95.94 455 SER B C 1
ATOM 7989 O O . SER B 1 455 ? -14.172 8.602 22.297 1 95.94 455 SER B O 1
ATOM 7991 N N . TYR B 1 456 ? -16.125 9.617 21.766 1 96 456 TYR B N 1
ATOM 7992 C CA . TYR B 1 456 ? -15.594 10.953 22.031 1 96 456 TYR B CA 1
ATOM 7993 C C . TYR B 1 456 ? -15.117 11.086 23.469 1 96 456 TYR B C 1
ATOM 7995 O O . TYR B 1 456 ? -14.047 11.641 23.734 1 96 456 TYR B O 1
ATOM 8003 N N . LEU B 1 457 ? -15.922 10.617 24.375 1 94.56 457 LEU B N 1
ATOM 8004 C CA . LEU B 1 457 ? -15.547 10.656 25.781 1 94.56 457 LEU B CA 1
ATOM 8005 C C . LEU B 1 457 ? -14.266 9.867 26.031 1 94.56 457 LEU B C 1
ATOM 8007 O O . LEU B 1 457 ? -13.391 10.312 26.766 1 94.56 457 LEU B O 1
ATOM 8011 N N . GLU B 1 458 ? -14.203 8.719 25.422 1 92.5 458 GLU B N 1
ATOM 8012 C CA . GLU B 1 458 ? -13.008 7.895 25.562 1 92.5 458 GLU B CA 1
ATOM 8013 C C . GLU B 1 458 ? -11.773 8.602 25.016 1 92.5 458 GLU B C 1
ATOM 8015 O O . GLU B 1 458 ? -10.711 8.586 25.641 1 92.5 458 GLU B O 1
ATOM 8020 N N . TRP B 1 459 ? -11.891 9.211 23.844 1 91.75 459 TRP B N 1
ATOM 8021 C CA . TRP B 1 459 ? -10.773 9.93 23.25 1 91.75 459 TRP B CA 1
ATOM 8022 C C . TRP B 1 459 ? -10.305 11.062 24.156 1 91.75 459 TRP B C 1
ATOM 8024 O O . TRP B 1 459 ? -9.102 11.219 24.391 1 91.75 459 TRP B O 1
ATOM 8034 N N . ARG B 1 460 ? -11.227 11.82 24.656 1 88.94 460 ARG B N 1
ATOM 8035 C CA . ARG B 1 460 ? -10.906 12.977 25.484 1 88.94 460 ARG B CA 1
ATOM 8036 C C . ARG B 1 460 ? -10.266 12.547 26.797 1 88.94 460 ARG B C 1
ATOM 8038 O O . ARG B 1 460 ? -9.352 13.211 27.297 1 88.94 460 ARG B O 1
ATOM 8045 N N . GLU B 1 461 ? -10.727 11.438 27.312 1 87.75 461 GLU B N 1
ATOM 8046 C CA . GLU B 1 461 ? -10.188 10.945 28.578 1 87.75 461 GLU B CA 1
ATOM 8047 C C . GLU B 1 461 ? -8.773 10.398 28.406 1 87.75 461 GLU B C 1
ATOM 8049 O O . GLU B 1 461 ? -7.941 10.516 29.312 1 87.75 461 GLU B O 1
ATOM 8054 N N . ASN B 1 462 ? -8.594 9.844 27.266 1 85.5 462 ASN B N 1
ATOM 8055 C CA . ASN B 1 462 ? -7.301 9.219 27.031 1 85.5 462 ASN B CA 1
ATOM 8056 C C . ASN B 1 462 ? -6.277 10.219 26.516 1 85.5 462 ASN B C 1
ATOM 8058 O O . ASN B 1 462 ? -5.078 9.93 26.484 1 85.5 462 ASN B O 1
ATOM 8062 N N . ASP B 1 463 ? -6.758 11.289 26.109 1 82.81 463 ASP B N 1
ATOM 8063 C CA . ASP B 1 463 ? -5.867 12.352 25.641 1 82.81 463 ASP B CA 1
ATOM 8064 C C . ASP B 1 463 ? -5.227 13.086 26.812 1 82.81 463 ASP B C 1
ATOM 8066 O O . ASP B 1 463 ? -5.664 14.18 27.188 1 82.81 463 ASP B O 1
ATOM 8070 N N . LYS B 1 464 ? -4.215 12.406 27.438 1 78.06 464 LYS B N 1
ATOM 8071 C CA . LYS B 1 464 ? -3.557 12.977 28.609 1 78.06 464 LYS B CA 1
ATOM 8072 C C . LYS B 1 464 ? -2.139 13.438 28.281 1 78.06 464 LYS B C 1
ATOM 8074 O O . LYS B 1 464 ? -1.439 12.789 27.5 1 78.06 464 LYS B O 1
ATOM 8079 N N . LEU B 1 465 ? -1.868 14.57 28.891 1 79.19 465 LEU B N 1
ATOM 8080 C CA . LEU B 1 465 ? -0.52 15.102 28.719 1 79.19 465 LEU B CA 1
ATOM 8081 C C . LEU B 1 465 ? 0.457 14.422 29.672 1 79.19 465 LEU B C 1
ATOM 8083 O O . LEU B 1 465 ? 0.117 14.148 30.828 1 79.19 465 LEU B O 1
ATOM 8087 N N . VAL B 1 466 ? 1.509 14.094 29.125 1 80.31 466 VAL B N 1
ATOM 8088 C CA . VAL B 1 466 ? 2.584 13.531 29.922 1 80.31 466 VAL B CA 1
ATOM 8089 C C . VAL B 1 466 ? 3.82 14.422 29.844 1 80.31 466 VAL B C 1
ATOM 8091 O O . VAL B 1 466 ? 4.145 14.945 28.781 1 80.31 466 VAL B O 1
ATOM 8094 N N . PRO B 1 467 ? 4.449 14.602 31.031 1 85.56 467 PRO B N 1
ATOM 8095 C CA . PRO B 1 467 ? 5.66 15.422 30.984 1 85.56 467 PRO B CA 1
ATOM 8096 C C . PRO B 1 467 ? 6.746 14.82 30.094 1 85.56 467 PRO B C 1
ATOM 8098 O O . PRO B 1 467 ? 6.91 13.602 30.062 1 85.56 467 PRO B O 1
ATOM 8101 N N . ILE B 1 468 ? 7.496 15.68 29.453 1 84.75 468 ILE B N 1
ATOM 8102 C CA . ILE B 1 468 ? 8.547 15.227 28.547 1 84.75 468 ILE B CA 1
ATOM 8103 C C . ILE B 1 468 ? 9.734 14.711 29.359 1 84.75 468 ILE B C 1
ATOM 8105 O O . ILE B 1 468 ? 10.492 13.859 28.891 1 84.75 468 ILE B O 1
ATOM 8109 N N . ILE B 1 469 ? 9.992 15.219 30.484 1 87.56 469 ILE B N 1
ATOM 8110 C CA . ILE B 1 469 ? 11 14.758 31.438 1 87.56 469 ILE B CA 1
ATOM 8111 C C . ILE B 1 469 ? 10.562 15.094 32.875 1 87.56 469 ILE B C 1
ATOM 8113 O O . ILE B 1 469 ? 9.703 15.953 33.062 1 87.56 469 ILE B O 1
ATOM 8117 N N . GLU B 1 470 ? 11.164 14.383 33.781 1 88.19 470 GLU B N 1
ATOM 8118 C CA . GLU B 1 470 ? 10.812 14.609 35.188 1 88.19 470 GLU B CA 1
ATOM 8119 C C . GLU B 1 470 ? 11.07 16.062 35.594 1 88.19 470 GLU B C 1
ATOM 8121 O O . GLU B 1 470 ? 12.117 16.625 35.25 1 88.19 470 GLU B O 1
ATOM 8126 N N . GLY B 1 471 ? 10.062 16.609 36.25 1 88.69 471 GLY B N 1
ATOM 8127 C CA . GLY B 1 471 ? 10.211 17.953 36.75 1 88.69 471 GLY B CA 1
ATOM 8128 C C . GLY B 1 471 ? 9.625 19.016 35.844 1 88.69 471 GLY B C 1
ATOM 8129 O O . GLY B 1 471 ? 9.273 20.109 36.312 1 88.69 471 GLY B O 1
ATOM 8130 N N . VAL B 1 472 ? 9.617 18.828 34.625 1 89.81 472 VAL B N 1
ATOM 8131 C CA . VAL B 1 472 ? 9 19.75 33.688 1 89.81 472 VAL B CA 1
ATOM 8132 C C . VAL B 1 472 ? 7.488 19.562 33.688 1 89.81 472 VAL B C 1
ATOM 8134 O O . VAL B 1 472 ? 6.992 18.438 33.719 1 89.81 472 VAL B O 1
ATOM 8137 N N . PRO B 1 473 ? 6.781 20.656 33.688 1 88 473 PRO B N 1
ATOM 8138 C CA . PRO B 1 473 ? 5.324 20.531 33.625 1 88 473 PRO B CA 1
ATOM 8139 C C . PRO B 1 473 ? 4.844 19.75 32.406 1 88 473 PRO B C 1
ATOM 8141 O O . PRO B 1 473 ? 5.484 19.797 31.344 1 88 473 PRO B O 1
ATOM 8144 N N . ALA B 1 474 ? 3.674 19.156 32.531 1 86 474 ALA B N 1
ATOM 8145 C CA . ALA B 1 474 ? 3.092 18.375 31.453 1 86 474 ALA B CA 1
ATOM 8146 C C . ALA B 1 474 ? 2.832 19.266 30.234 1 86 474 ALA B C 1
ATOM 8148 O O . ALA B 1 474 ? 2.889 18.797 29.094 1 86 474 ALA B O 1
ATOM 8149 N N . CYS B 1 475 ? 2.656 20.516 30.453 1 86.94 475 CYS B N 1
ATOM 8150 C CA . CYS B 1 475 ? 2.381 21.453 29.375 1 86.94 475 CYS B CA 1
ATOM 8151 C C . CYS B 1 475 ? 3.652 21.797 28.609 1 86.94 475 CYS B C 1
ATOM 8153 O O . CYS B 1 475 ? 3.592 22.406 27.531 1 86.94 475 CYS B O 1
ATOM 8155 N N . GLY B 1 476 ? 4.754 21.422 29.125 1 88.69 476 GLY B N 1
ATOM 8156 C CA . GLY B 1 476 ? 5.996 21.578 28.391 1 88.69 476 GLY B CA 1
ATOM 8157 C C . GLY B 1 476 ? 6.789 22.812 28.812 1 88.69 476 GLY B C 1
ATOM 8158 O O . GLY B 1 476 ? 6.441 23.469 29.797 1 88.69 476 GLY B O 1
ATOM 8159 N N . LEU B 1 477 ? 7.82 23.109 28.078 1 90.19 477 LEU B N 1
ATOM 8160 C CA . LEU B 1 477 ? 8.812 24.109 28.453 1 90.19 477 LEU B CA 1
ATOM 8161 C C . LEU B 1 477 ? 8.258 25.516 28.281 1 90.19 477 LEU B C 1
ATOM 8163 O O . LEU B 1 477 ? 8.594 26.422 29.062 1 90.19 477 LEU B O 1
ATOM 8167 N N . ARG B 1 478 ? 7.438 25.703 27.312 1 88.75 478 ARG B N 1
ATOM 8168 C CA . ARG B 1 478 ? 6.891 27.016 27.031 1 88.75 478 ARG B CA 1
ATOM 8169 C C . ARG B 1 478 ? 6.07 27.531 28.219 1 88.75 478 ARG B C 1
ATOM 8171 O O . ARG B 1 478 ? 6.016 28.75 28.453 1 88.75 478 ARG B O 1
ATOM 8178 N N . PHE B 1 479 ? 5.512 26.609 28.891 1 88.94 479 PHE B N 1
ATOM 8179 C CA . PHE B 1 479 ? 4.609 26.969 29.984 1 88.94 479 PHE B CA 1
ATOM 8180 C C . PHE B 1 479 ? 5.301 26.812 31.328 1 88.94 479 PHE B C 1
ATOM 8182 O O . PHE B 1 479 ? 4.66 26.922 32.375 1 88.94 479 PHE B O 1
ATOM 8189 N N . TRP B 1 480 ? 6.531 26.469 31.312 1 90.62 480 TRP B N 1
ATOM 8190 C CA . TRP B 1 480 ? 7.281 26.281 32.562 1 90.62 480 TRP B CA 1
ATOM 8191 C C . TRP B 1 480 ? 7.582 27.609 33.219 1 90.62 480 TRP B C 1
ATOM 8193 O O . TRP B 1 480 ? 8.484 28.344 32.781 1 90.62 480 TRP B O 1
ATOM 8203 N N . LYS B 1 481 ? 6.832 27.734 34.312 1 88.56 481 LYS B N 1
ATOM 8204 C CA . LYS B 1 481 ? 6.996 28.984 35.031 1 88.56 481 LYS B CA 1
ATOM 8205 C C . LYS B 1 481 ? 8.125 28.891 36.062 1 88.56 481 LYS B C 1
ATOM 8207 O O . LYS B 1 481 ? 8.195 27.922 36.812 1 88.56 481 LYS B O 1
ATOM 8212 N N . ASN B 1 482 ? 9.078 29.703 36.062 1 88.94 482 ASN B N 1
ATOM 8213 C CA . ASN B 1 482 ? 10.18 29.828 37.031 1 88.94 482 ASN B CA 1
ATOM 8214 C C . ASN B 1 482 ? 10.984 28.531 37.125 1 88.94 482 ASN B C 1
ATOM 8216 O O . ASN B 1 482 ? 11.156 27.984 38.219 1 88.94 482 ASN B O 1
ATOM 8220 N N . PRO B 1 483 ? 11.469 28.047 36.031 1 92.88 483 PRO B N 1
ATOM 8221 C CA . PRO B 1 483 ? 12.281 26.828 36.062 1 92.88 483 PRO B CA 1
ATOM 8222 C C . PRO B 1 483 ? 13.445 26.938 37.062 1 92.88 483 PRO B C 1
ATOM 8224 O O . PRO B 1 483 ? 14.062 28 37.188 1 92.88 483 PRO B O 1
ATOM 8227 N N . GLN B 1 484 ? 13.656 25.859 37.781 1 92.19 484 GLN B N 1
ATOM 8228 C CA . GLN B 1 484 ? 14.766 25.812 38.719 1 92.19 484 GLN B CA 1
ATOM 8229 C C . GLN B 1 484 ? 16.031 25.281 38.031 1 92.19 484 GLN B C 1
ATOM 8231 O O . GLN B 1 484 ? 16.359 24.094 38.188 1 92.19 484 GLN B O 1
ATOM 8236 N N . TYR B 1 485 ? 16.812 26.188 37.5 1 95.19 485 TYR B N 1
ATOM 8237 C CA . TYR B 1 485 ? 18.047 25.797 36.844 1 95.19 485 TYR B CA 1
ATOM 8238 C C . TYR B 1 485 ? 19.172 25.609 37.844 1 95.19 485 TYR B C 1
ATOM 8240 O O . TYR B 1 485 ? 19.234 26.312 38.844 1 95.19 485 TYR B O 1
ATOM 8248 N N . ARG B 1 486 ? 20 24.75 37.469 1 94.62 486 ARG B N 1
ATOM 8249 C CA . ARG B 1 486 ? 21.188 24.5 38.312 1 94.62 486 ARG B CA 1
ATOM 8250 C C . ARG B 1 486 ? 22.375 25.312 37.812 1 94.62 486 ARG B C 1
ATOM 8252 O O . ARG B 1 486 ? 22.344 25.875 36.719 1 94.62 486 ARG B O 1
ATOM 8259 N N . SER B 1 487 ? 23.422 25.406 38.75 1 92.94 487 SER B N 1
ATOM 8260 C CA . SER B 1 487 ? 24.625 26.141 38.375 1 92.94 487 SER B CA 1
ATOM 8261 C C . SER B 1 487 ? 25.719 25.188 37.906 1 92.94 487 SER B C 1
ATOM 8263 O O . SER B 1 487 ? 25.844 24.062 38.406 1 92.94 487 SER B O 1
ATOM 8265 N N . LEU B 1 488 ? 26.438 25.734 36.969 1 92.94 488 LEU B N 1
ATOM 8266 C CA . LEU B 1 488 ? 27.641 25.031 36.5 1 92.94 488 LEU B CA 1
ATOM 8267 C C . LEU B 1 488 ? 28.891 25.609 37.156 1 92.94 488 LEU B C 1
ATOM 8269 O O . LEU B 1 488 ? 28.984 26.812 37.375 1 92.94 488 LEU B O 1
ATOM 8273 N N . SER B 1 489 ? 29.828 24.719 37.438 1 92.06 489 SER B N 1
ATOM 8274 C CA . SER B 1 489 ? 31.125 25.219 37.875 1 92.06 489 SER B CA 1
ATOM 8275 C C . SER B 1 489 ? 31.812 26.031 36.781 1 92.06 489 SER B C 1
ATOM 8277 O O . SER B 1 489 ? 31.484 25.875 35.594 1 92.06 489 SER B O 1
ATOM 8279 N N . SER B 1 490 ? 32.719 26.891 37.219 1 92.12 490 SER B N 1
ATOM 8280 C CA . SER B 1 490 ? 33.469 27.672 36.25 1 92.12 490 SER B CA 1
ATOM 8281 C C . SER B 1 490 ? 34.188 26.781 35.25 1 92.12 490 SER B C 1
ATOM 8283 O O . SER B 1 490 ? 34.25 27.078 34.062 1 92.12 490 SER B O 1
ATOM 8285 N N . MET B 1 491 ? 34.688 25.703 35.781 1 92.44 491 MET B N 1
ATOM 8286 C CA . MET B 1 491 ? 35.438 24.766 34.906 1 92.44 491 MET B CA 1
ATOM 8287 C C . MET B 1 491 ? 34.5 24.109 33.906 1 92.44 491 MET B C 1
ATOM 8289 O O . MET B 1 491 ? 34.812 23.969 32.75 1 92.44 491 MET B O 1
ATOM 8293 N N . ALA B 1 492 ? 33.375 23.672 34.375 1 91.75 492 ALA B N 1
ATOM 8294 C CA . ALA B 1 492 ? 32.375 23.016 33.531 1 91.75 492 ALA B CA 1
ATOM 8295 C C . ALA B 1 492 ? 31.875 23.984 32.438 1 91.75 492 ALA B C 1
ATOM 8297 O O . ALA B 1 492 ? 31.672 23.578 31.297 1 91.75 492 ALA B O 1
ATOM 8298 N N . ARG B 1 493 ? 31.625 25.188 32.812 1 94.69 493 ARG B N 1
ATOM 8299 C CA . ARG B 1 493 ? 31.156 26.219 31.875 1 94.69 493 ARG B CA 1
ATOM 8300 C C . ARG B 1 493 ? 32.219 26.469 30.797 1 94.69 493 ARG B C 1
ATOM 8302 O O . ARG B 1 493 ? 31.875 26.531 29.609 1 94.69 493 ARG B O 1
ATOM 8309 N N . SER B 1 494 ? 33.406 26.641 31.297 1 94.44 494 SER B N 1
ATOM 8310 C CA . SER B 1 494 ? 34.5 26.891 30.359 1 94.44 494 SER B CA 1
ATOM 8311 C C . SER B 1 494 ? 34.688 25.734 29.406 1 94.44 494 SER B C 1
ATOM 8313 O O . SER B 1 494 ? 35.062 25.938 28.234 1 94.44 494 SER B O 1
ATOM 8315 N N . ALA B 1 495 ? 34.438 24.594 29.844 1 94.44 495 ALA B N 1
ATOM 8316 C CA . ALA B 1 495 ? 34.625 23.391 29.031 1 94.44 495 ALA B CA 1
ATOM 8317 C C . ALA B 1 495 ? 33.594 23.328 27.906 1 94.44 495 ALA B C 1
ATOM 8319 O O . ALA B 1 495 ? 33.844 22.672 26.891 1 94.44 495 ALA B O 1
ATOM 8320 N N . MET B 1 496 ? 32.5 23.984 28 1 96.69 496 MET B N 1
ATOM 8321 C CA . MET B 1 496 ? 31.422 23.891 27.031 1 96.69 496 MET B CA 1
ATOM 8322 C C . MET B 1 496 ? 31.609 24.906 25.906 1 96.69 496 MET B C 1
ATOM 8324 O O . MET B 1 496 ? 31.016 24.781 24.844 1 96.69 496 MET B O 1
ATOM 8328 N N . ILE B 1 497 ? 32.438 25.891 26.188 1 97.5 497 ILE B N 1
ATOM 8329 C CA . ILE B 1 497 ? 32.625 26.969 25.219 1 97.5 497 ILE B CA 1
ATOM 8330 C C . ILE B 1 497 ? 33.406 26.453 24.016 1 97.5 497 ILE B C 1
ATOM 8332 O O . ILE B 1 497 ? 34.375 25.734 24.156 1 97.5 497 ILE B O 1
ATOM 8336 N N . GLY B 1 498 ? 32.875 26.812 22.797 1 97.75 498 GLY B N 1
ATOM 8337 C CA . GLY B 1 498 ? 33.562 26.453 21.578 1 97.75 498 GLY B CA 1
ATOM 8338 C C . GLY B 1 498 ? 32.625 26.141 20.422 1 97.75 498 GLY B C 1
ATOM 8339 O O . GLY B 1 498 ? 31.438 26.422 20.484 1 97.75 498 GLY B O 1
ATOM 8340 N N . LYS B 1 499 ? 33.281 25.688 19.375 1 98.19 499 LYS B N 1
ATOM 8341 C CA . LYS B 1 499 ? 32.562 25.297 18.156 1 98.19 499 LYS B CA 1
ATOM 8342 C C . LYS B 1 499 ? 32.219 23.812 18.172 1 98.19 499 LYS B C 1
ATOM 8344 O O . LYS B 1 499 ? 33.031 23 18.625 1 98.19 499 LYS B O 1
ATOM 8349 N N . TYR B 1 500 ? 31.062 23.453 17.766 1 98.5 500 TYR B N 1
ATOM 8350 C CA . TYR B 1 500 ? 30.578 22.078 17.656 1 98.5 500 TYR B CA 1
ATOM 8351 C C . TYR B 1 500 ? 30.188 21.734 16.219 1 98.5 500 TYR B C 1
ATOM 8353 O O . TYR B 1 500 ? 29.484 22.516 15.57 1 98.5 500 TYR B O 1
ATOM 8361 N N . MET B 1 501 ? 30.609 20.625 15.695 1 98.44 501 MET B N 1
ATOM 8362 C CA . MET B 1 501 ? 30.328 20.219 14.32 1 98.44 501 MET B CA 1
ATOM 8363 C C . MET B 1 501 ? 29.359 19.047 14.289 1 98.44 501 MET B C 1
ATOM 8365 O O . MET B 1 501 ? 29.484 18.109 15.094 1 98.44 501 MET B O 1
ATOM 8369 N N . ALA B 1 502 ? 28.391 19.109 13.375 1 98.38 502 ALA B N 1
ATOM 8370 C CA . ALA B 1 502 ? 27.469 18 13.227 1 98.38 502 ALA B CA 1
ATOM 8371 C C . ALA B 1 502 ? 28.203 16.719 12.859 1 98.38 502 ALA B C 1
ATOM 8373 O O . ALA B 1 502 ? 29.109 16.734 12.016 1 98.38 502 ALA B O 1
ATOM 8374 N N . GLN B 1 503 ? 27.859 15.617 13.438 1 97.31 503 GLN B N 1
ATOM 8375 C CA . GLN B 1 503 ? 28.562 14.352 13.25 1 97.31 503 GLN B CA 1
ATOM 8376 C C . GLN B 1 503 ? 27.969 13.562 12.078 1 97.31 503 GLN B C 1
ATOM 8378 O O . GLN B 1 503 ? 28.625 12.656 11.547 1 97.31 503 GLN B O 1
ATOM 8383 N N . SER B 1 504 ? 26.812 13.797 11.773 1 97.06 504 SER B N 1
ATOM 8384 C CA . SER B 1 504 ? 26.141 13.273 10.586 1 97.06 504 SER B CA 1
ATOM 8385 C C . SER B 1 504 ? 25.578 14.398 9.734 1 97.06 504 SER B C 1
ATOM 8387 O O . SER B 1 504 ? 25.219 15.461 10.25 1 97.06 504 SER B O 1
ATOM 8389 N N . SER B 1 505 ? 25.594 14.141 8.391 1 98 505 SER B N 1
ATOM 8390 C CA . SER B 1 505 ? 25.094 15.172 7.477 1 98 505 SER B CA 1
ATOM 8391 C C . SER B 1 505 ? 25.781 16.516 7.734 1 98 505 SER B C 1
ATOM 8393 O O . SER B 1 505 ? 25.109 17.531 7.844 1 98 505 SER B O 1
ATOM 8395 N N . THR B 1 506 ? 27 16.469 7.875 1 97.69 506 THR B N 1
ATOM 8396 C CA . THR B 1 506 ? 27.797 17.641 8.211 1 97.69 506 THR B CA 1
ATOM 8397 C C . THR B 1 506 ? 27.609 18.734 7.164 1 97.69 506 THR B C 1
ATOM 8399 O O . THR B 1 506 ? 27.578 19.922 7.5 1 97.69 506 THR B O 1
ATOM 8402 N N . GLY B 1 507 ? 27.562 18.297 5.961 1 97.19 507 GLY B N 1
ATOM 8403 C CA . GLY B 1 507 ? 27.406 19.266 4.883 1 97.19 507 GLY B CA 1
ATOM 8404 C C . GLY B 1 507 ? 26.094 20.016 4.941 1 97.19 507 GLY B C 1
ATOM 8405 O O . GLY B 1 507 ? 25.984 21.125 4.418 1 97.19 507 GLY B O 1
ATOM 8406 N N . TYR B 1 508 ? 25.125 19.5 5.586 1 97.94 508 TYR B N 1
ATOM 8407 C CA . TYR B 1 508 ? 23.812 20.125 5.703 1 97.94 508 TYR B CA 1
ATOM 8408 C C . TYR B 1 508 ? 23.703 20.938 6.988 1 97.94 508 TYR B C 1
ATOM 8410 O O . TYR B 1 508 ? 23.312 22.094 6.965 1 97.94 508 TYR B O 1
ATOM 8418 N N . PHE B 1 509 ? 24.094 20.375 8.094 1 98 509 PHE B N 1
ATOM 8419 C CA . PHE B 1 509 ? 23.844 20.984 9.398 1 98 509 PHE B CA 1
ATOM 8420 C C . PHE B 1 509 ? 24.984 21.922 9.781 1 98 509 PHE B C 1
ATOM 8422 O O . PHE B 1 509 ? 24.797 22.844 10.586 1 98 509 PHE B O 1
ATOM 8429 N N . GLY B 1 510 ? 26.172 21.688 9.297 1 97.81 510 GLY B N 1
ATOM 8430 C CA . GLY B 1 510 ? 27.297 22.562 9.602 1 97.81 510 GLY B CA 1
ATOM 8431 C C . GLY B 1 510 ? 27.703 22.531 11.062 1 97.81 510 GLY B C 1
ATOM 8432 O O . GLY B 1 510 ? 27.922 21.453 11.625 1 97.81 510 GLY B O 1
ATOM 8433 N N . SER B 1 511 ? 27.844 23.734 11.625 1 98.12 511 SER B N 1
ATOM 8434 C CA . SER B 1 511 ? 28.344 23.828 12.992 1 98.12 511 SER B CA 1
ATOM 8435 C C . SER B 1 511 ? 27.531 24.812 13.812 1 98.12 511 SER B C 1
ATOM 8437 O O . SER B 1 511 ? 26.812 25.656 13.258 1 98.12 511 SER B O 1
ATOM 8439 N N . LEU B 1 512 ? 27.562 24.625 15.109 1 98.25 512 LEU B N 1
ATOM 8440 C CA . LEU B 1 512 ? 27.031 25.609 16.047 1 98.25 512 LEU B CA 1
ATOM 8441 C C . LEU B 1 512 ? 28.109 26.094 17.016 1 98.25 512 LEU B C 1
ATOM 8443 O O . LEU B 1 512 ? 29.219 25.562 17.016 1 98.25 512 LEU B O 1
ATOM 8447 N N . GLU B 1 513 ? 27.734 27.156 17.781 1 98.38 513 GLU B N 1
ATOM 8448 C CA . GLU B 1 513 ? 28.719 27.734 18.703 1 98.38 513 GLU B CA 1
ATOM 8449 C C . GLU B 1 513 ? 28.109 27.953 20.078 1 98.38 513 GLU B C 1
ATOM 8451 O O . GLU B 1 513 ? 26.969 28.391 20.203 1 98.38 513 GLU B O 1
ATOM 8456 N N . VAL B 1 514 ? 28.906 27.625 21.062 1 98.44 514 VAL B N 1
ATOM 8457 C CA . VAL B 1 514 ? 28.594 27.984 22.438 1 98.44 514 VAL B CA 1
ATOM 8458 C C . VAL B 1 514 ? 29.594 29.016 22.953 1 98.44 514 VAL B C 1
ATOM 8460 O O . VAL B 1 514 ? 30.812 28.812 22.859 1 98.44 514 VAL B O 1
ATOM 8463 N N . HIS B 1 515 ? 29.094 30.078 23.453 1 98 515 HIS B N 1
ATOM 8464 C CA . HIS B 1 515 ? 29.953 31.109 24.016 1 98 515 HIS B CA 1
ATOM 8465 C C . HIS B 1 515 ? 29.391 31.656 25.312 1 98 515 HIS B C 1
ATOM 8467 O O . HIS B 1 515 ? 28.297 31.266 25.734 1 98 515 HIS B O 1
ATOM 8473 N N . GLU B 1 516 ? 30.141 32.438 25.969 1 95.19 516 GLU B N 1
ATOM 8474 C CA . GLU B 1 516 ? 29.719 33 27.234 1 95.19 516 GLU B CA 1
ATOM 8475 C C . GLU B 1 516 ? 29.375 34.5 27.078 1 95.19 516 GLU B C 1
ATOM 8477 O O . GLU B 1 516 ? 30.062 35.219 26.359 1 95.19 516 GLU B O 1
ATOM 8482 N N . GLU B 1 517 ? 28.297 34.844 27.578 1 93.38 517 GLU B N 1
ATOM 8483 C CA . GLU B 1 517 ? 27.859 36.219 27.656 1 93.38 517 GLU B CA 1
ATOM 8484 C C . GLU B 1 517 ? 27.344 36.562 29.062 1 93.38 517 GLU B C 1
ATOM 8486 O O . GLU B 1 517 ? 26.312 36.062 29.484 1 93.38 517 GLU B O 1
ATOM 8491 N N . GLY B 1 518 ? 28.031 37.5 29.797 1 87.88 518 GLY B N 1
ATOM 8492 C CA . GLY B 1 518 ? 27.609 37.906 31.125 1 87.88 518 GLY B CA 1
ATOM 8493 C C . GLY B 1 518 ? 27.547 36.75 32.125 1 87.88 518 GLY B C 1
ATOM 8494 O O . GLY B 1 518 ? 26.625 36.688 32.938 1 87.88 518 GLY B O 1
ATOM 8495 N N . GLY B 1 519 ? 28.406 35.812 31.938 1 85 519 GLY B N 1
ATOM 8496 C CA . GLY B 1 519 ? 28.453 34.688 32.875 1 85 519 GLY B CA 1
ATOM 8497 C C . GLY B 1 519 ? 27.516 33.562 32.5 1 85 519 GLY B C 1
ATOM 8498 O O . GLY B 1 519 ? 27.5 32.531 33.156 1 85 519 GLY B O 1
ATOM 8499 N N . ASN B 1 520 ? 26.812 33.781 31.453 1 91.38 520 ASN B N 1
ATOM 8500 C CA . ASN B 1 520 ? 25.875 32.75 31 1 91.38 520 ASN B CA 1
ATOM 8501 C C . ASN B 1 520 ? 26.344 32.094 29.703 1 91.38 520 ASN B C 1
ATOM 8503 O O . ASN B 1 520 ? 27.016 32.75 28.891 1 91.38 520 ASN B O 1
ATOM 8507 N N . LEU B 1 521 ? 26.031 30.844 29.562 1 97.12 521 LEU B N 1
ATOM 8508 C CA . LEU B 1 521 ? 26.266 30.172 28.297 1 97.12 521 LEU B CA 1
ATOM 8509 C C . LEU B 1 521 ? 25.203 30.562 27.266 1 97.12 521 LEU B C 1
ATOM 8511 O O . LEU B 1 521 ? 24.016 30.656 27.609 1 97.12 521 LEU B O 1
ATOM 8515 N N . VAL B 1 522 ? 25.609 30.828 26.078 1 98.12 522 VAL B N 1
ATOM 8516 C CA . VAL B 1 522 ? 24.719 31.109 24.953 1 98.12 522 VAL B CA 1
ATOM 8517 C C . VAL B 1 522 ? 25.047 30.156 23.797 1 98.12 522 VAL B C 1
ATOM 8519 O O . VAL B 1 522 ? 26.203 30.016 23.422 1 98.12 522 VAL B O 1
ATOM 8522 N N . LEU B 1 523 ? 24.062 29.5 23.344 1 98 523 LEU B N 1
ATOM 8523 C CA . LEU B 1 523 ? 24.203 28.656 22.156 1 98 523 LEU B CA 1
ATOM 8524 C C . LEU B 1 523 ? 23.641 29.359 20.922 1 98 523 LEU B C 1
ATOM 8526 O O . LEU B 1 523 ? 22.5 29.828 20.922 1 98 523 LEU B O 1
ATOM 8530 N N . GLU B 1 524 ? 24.438 29.469 19.906 1 97.38 524 GLU B N 1
ATOM 8531 C CA . GLU B 1 524 ? 24.078 30.062 18.625 1 97.38 524 GLU B CA 1
ATOM 8532 C C . GLU B 1 524 ? 24.125 29.047 17.5 1 97.38 524 GLU B C 1
ATOM 8534 O O . GLU B 1 524 ? 25.125 28.359 17.312 1 97.38 524 GLU B O 1
ATOM 8539 N N . TYR B 1 525 ? 23.047 28.922 16.812 1 96.38 525 TYR B N 1
ATOM 8540 C CA . TYR B 1 525 ? 22.953 28.047 15.648 1 96.38 525 TYR B CA 1
ATOM 8541 C C . TYR B 1 525 ? 22.078 28.672 14.562 1 96.38 525 TYR B C 1
ATOM 8543 O O . TYR B 1 525 ? 20.938 29.062 14.828 1 96.38 525 TYR B O 1
ATOM 8551 N N . GLY B 1 526 ? 22.641 28.719 13.336 1 94.25 526 GLY B N 1
ATOM 8552 C CA . GLY B 1 526 ? 21.922 29.406 12.273 1 94.25 526 GLY B CA 1
ATOM 8553 C C . GLY B 1 526 ? 21.656 30.875 12.586 1 94.25 526 GLY B C 1
ATOM 8554 O O . GLY B 1 526 ? 22.578 31.625 12.914 1 94.25 526 GLY B O 1
ATOM 8555 N N . ALA B 1 527 ? 20.375 31.219 12.523 1 92.38 527 ALA B N 1
ATOM 8556 C CA . ALA B 1 527 ? 20.016 32.625 12.742 1 92.38 527 ALA B CA 1
ATOM 8557 C C . ALA B 1 527 ? 19.547 32.844 14.18 1 92.38 527 ALA B C 1
ATOM 8559 O O . ALA B 1 527 ? 19.172 33.969 14.539 1 92.38 527 ALA B O 1
ATOM 8560 N N . LEU B 1 528 ? 19.656 31.797 14.984 1 93.88 528 LEU B N 1
ATOM 8561 C CA . LEU B 1 528 ? 19.078 31.922 16.312 1 93.88 528 LEU B CA 1
ATOM 8562 C C . LEU B 1 528 ? 20.141 31.781 17.391 1 93.88 528 LEU B C 1
ATOM 8564 O O . LEU B 1 528 ? 21.156 31.109 17.188 1 93.88 528 LEU B O 1
ATOM 8568 N N . ALA B 1 529 ? 19.906 32.438 18.469 1 95 529 ALA B N 1
ATOM 8569 C CA . ALA B 1 529 ? 20.75 32.375 19.656 1 95 529 ALA B CA 1
ATOM 8570 C C . ALA B 1 529 ? 19.922 32.5 20.922 1 95 529 ALA B C 1
ATOM 8572 O O . ALA B 1 529 ? 18.969 33.281 20.984 1 95 529 ALA B O 1
ATOM 8573 N N . ALA B 1 530 ? 20.266 31.766 21.906 1 95.69 530 ALA B N 1
ATOM 8574 C CA . ALA B 1 530 ? 19.578 31.859 23.188 1 95.69 530 ALA B CA 1
ATOM 8575 C C . ALA B 1 530 ? 20.438 31.297 24.312 1 95.69 530 ALA B C 1
ATOM 8577 O O . ALA B 1 530 ? 21.391 30.562 24.062 1 95.69 530 ALA B O 1
ATOM 8578 N N . PRO B 1 531 ? 20.125 31.672 25.531 1 96.56 531 PRO B N 1
ATOM 8579 C CA . PRO B 1 531 ? 20.859 31.109 26.672 1 96.56 531 PRO B CA 1
ATOM 8580 C C . PRO B 1 531 ? 20.719 29.594 26.781 1 96.56 531 PRO B C 1
ATOM 8582 O O . PRO B 1 531 ? 19.641 29.047 26.5 1 96.56 531 PRO B O 1
ATOM 8585 N N . LEU B 1 532 ? 21.797 29 27.125 1 97.38 532 LEU B N 1
ATOM 8586 C CA . LEU B 1 532 ? 21.828 27.578 27.438 1 97.38 532 LEU B CA 1
ATOM 8587 C C . LEU B 1 532 ? 21.875 27.359 28.953 1 97.38 532 LEU B C 1
ATOM 8589 O O . LEU B 1 532 ? 22.906 27.609 29.578 1 97.38 532 LEU B O 1
ATOM 8593 N N . LYS B 1 533 ? 20.766 26.828 29.5 1 96.56 533 LYS B N 1
ATOM 8594 C CA . LYS B 1 533 ? 20.609 26.75 30.953 1 96.56 533 LYS B CA 1
ATOM 8595 C C . LYS B 1 533 ? 20.656 25.297 31.422 1 96.56 533 LYS B C 1
ATOM 8597 O O . LYS B 1 533 ? 19.938 24.438 30.891 1 96.56 533 LYS B O 1
ATOM 8602 N N . TYR B 1 534 ? 21.484 25.062 32.406 1 96.81 534 TYR B N 1
ATOM 8603 C CA . TYR B 1 534 ? 21.641 23.719 32.969 1 96.81 534 TYR B CA 1
ATOM 8604 C C . TYR B 1 534 ? 20.422 23.344 33.812 1 96.81 534 TYR B C 1
ATOM 8606 O O . TYR B 1 534 ? 20.125 24.031 34.812 1 96.81 534 TYR B O 1
ATOM 8614 N N . TYR B 1 535 ? 19.797 22.234 33.469 1 96 535 TYR B N 1
ATOM 8615 C CA . TYR B 1 535 ? 18.578 21.859 34.188 1 96 535 TYR B CA 1
ATOM 8616 C C . TYR B 1 535 ? 18.844 20.703 35.125 1 96 535 TYR B C 1
ATOM 8618 O O . TYR B 1 535 ? 18.75 20.859 36.344 1 96 535 TYR B O 1
ATOM 8626 N N . THR B 1 536 ? 19.219 19.531 34.562 1 95.19 536 THR B N 1
ATOM 8627 C CA . THR B 1 536 ? 19.406 18.344 35.406 1 95.19 536 THR B CA 1
ATOM 8628 C C . THR B 1 536 ? 20.359 17.359 34.75 1 95.19 536 THR B C 1
ATOM 8630 O O . THR B 1 536 ? 20.828 17.578 33.625 1 95.19 536 THR B O 1
ATOM 8633 N N . ASP B 1 537 ? 20.688 16.359 35.562 1 94.19 537 ASP B N 1
ATOM 8634 C CA . ASP B 1 537 ? 21.422 15.219 35.031 1 94.19 537 ASP B CA 1
ATOM 8635 C C . ASP B 1 537 ? 20.531 13.992 34.906 1 94.19 537 ASP B C 1
ATOM 8637 O O . ASP B 1 537 ? 19.625 13.773 35.719 1 94.19 537 ASP B O 1
ATOM 8641 N 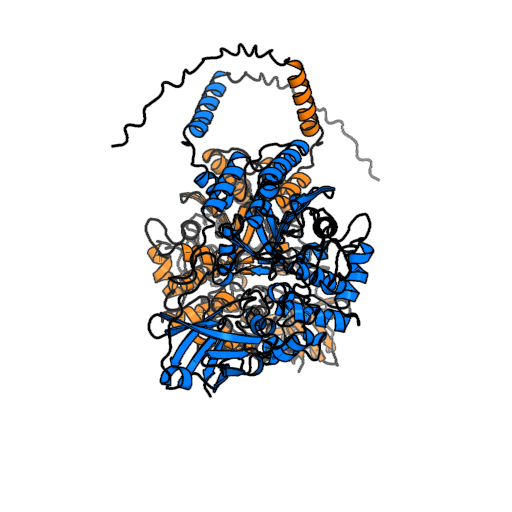N . LYS B 1 538 ? 20.656 13.289 33.875 1 92.06 538 LYS B N 1
ATOM 8642 C CA . LYS B 1 538 ? 20.016 11.992 33.656 1 92.06 538 LYS B CA 1
ATOM 8643 C C . LYS B 1 538 ? 21.031 10.938 33.25 1 92.06 538 LYS B C 1
ATOM 8645 O O . LYS B 1 538 ? 21.406 10.844 32.094 1 92.06 538 LYS B O 1
ATOM 8650 N N . GLY B 1 539 ? 21.375 10.055 34.156 1 90 539 GLY B N 1
ATOM 8651 C CA . GLY B 1 539 ? 22.484 9.156 33.938 1 90 539 GLY B CA 1
ATOM 8652 C C . GLY B 1 539 ? 23.797 9.883 33.719 1 90 539 GLY B C 1
ATOM 8653 O O . GLY B 1 539 ? 24.203 10.719 34.531 1 90 539 GLY B O 1
ATOM 8654 N N . ASN B 1 540 ? 24.359 9.562 32.531 1 89.06 540 ASN B N 1
ATOM 8655 C CA . ASN B 1 540 ? 25.641 10.18 32.188 1 89.06 540 ASN B CA 1
ATOM 8656 C C . ASN B 1 540 ? 25.453 11.43 31.344 1 89.06 540 ASN B C 1
ATOM 8658 O O . ASN B 1 540 ? 26.422 12.039 30.891 1 89.06 540 ASN B O 1
ATOM 8662 N N . ASN B 1 541 ? 24.234 11.859 31.234 1 93.75 541 ASN B N 1
ATOM 8663 C CA . ASN B 1 541 ? 23.938 13.023 30.406 1 93.75 541 ASN B CA 1
ATOM 8664 C C . ASN B 1 541 ? 23.578 14.242 31.25 1 93.75 541 ASN B C 1
ATOM 8666 O O . ASN B 1 541 ? 22.969 14.109 32.312 1 93.75 541 ASN B O 1
ATOM 8670 N N . ARG B 1 542 ? 24.016 15.359 30.844 1 95.25 542 ARG B N 1
ATOM 8671 C CA . ARG B 1 542 ? 23.5 16.625 31.375 1 95.25 542 ARG B CA 1
ATOM 8672 C C . ARG B 1 542 ? 22.438 17.203 30.453 1 95.25 542 ARG B C 1
ATOM 8674 O O . ARG B 1 542 ? 22.625 17.25 29.234 1 95.25 542 ARG B O 1
ATOM 8681 N N . ILE B 1 543 ? 21.391 17.562 31.047 1 96.81 543 ILE B N 1
ATOM 8682 C CA . ILE B 1 543 ? 20.266 18.109 30.281 1 96.81 543 ILE B CA 1
ATOM 8683 C C . ILE B 1 543 ? 20.234 19.625 30.453 1 96.81 543 ILE B C 1
ATOM 8685 O O . ILE B 1 543 ? 20.203 20.125 31.578 1 96.81 543 ILE B O 1
ATOM 8689 N N . PHE B 1 544 ? 20.234 20.297 29.328 1 97.06 544 PHE B N 1
ATOM 8690 C CA . PHE B 1 544 ? 20.141 21.75 29.312 1 97.06 544 PHE B CA 1
ATOM 8691 C C . PHE B 1 544 ? 18.844 22.203 28.656 1 97.06 544 PHE B C 1
ATOM 8693 O O . PHE B 1 544 ? 18.234 21.453 27.891 1 97.06 544 PHE B O 1
ATOM 8700 N N . VAL B 1 545 ? 18.406 23.391 28.984 1 96.31 545 VAL B N 1
ATOM 8701 C CA . VAL B 1 545 ? 17.328 24.078 28.266 1 96.31 545 VAL B CA 1
ATOM 8702 C C . VAL B 1 545 ? 17.891 25.203 27.406 1 96.31 545 VAL B C 1
ATOM 8704 O O . VAL B 1 545 ? 18.562 26.109 27.922 1 96.31 545 VAL B O 1
ATOM 8707 N N . TRP B 1 546 ? 17.797 25 26.125 1 96.5 546 TRP B N 1
ATOM 8708 C CA . TRP B 1 546 ? 17.984 26.141 25.234 1 96.5 546 TRP B CA 1
ATOM 8709 C C . TRP B 1 546 ? 16.797 27.094 25.312 1 96.5 546 TRP B C 1
ATOM 8711 O O . TRP B 1 546 ? 15.742 26.812 24.75 1 96.5 546 TRP B O 1
ATOM 8721 N N . ASP B 1 547 ? 16.969 28.172 25.969 1 94 547 ASP B N 1
ATOM 8722 C CA . ASP B 1 547 ? 15.875 29.031 26.406 1 94 547 ASP B CA 1
ATOM 8723 C C . ASP B 1 547 ? 15.531 30.078 25.359 1 94 547 ASP B C 1
ATOM 8725 O O . ASP B 1 547 ? 15.539 31.281 25.641 1 94 547 ASP B O 1
ATOM 8729 N N . TYR B 1 548 ? 15.219 29.641 24.203 1 91.25 548 TYR B N 1
ATOM 8730 C CA . TYR B 1 548 ? 14.695 30.5 23.156 1 91.25 548 TYR B CA 1
ATOM 8731 C C . TYR B 1 548 ? 13.219 30.812 23.391 1 91.25 548 TYR B C 1
ATOM 8733 O O . TYR B 1 548 ? 12.391 29.891 23.438 1 91.25 548 TYR B O 1
ATOM 8741 N N . GLU B 1 549 ? 12.859 31.984 23.578 1 82.25 549 GLU B N 1
ATOM 8742 C CA . GLU B 1 549 ? 11.547 32.406 24.062 1 82.25 549 GLU B CA 1
ATOM 8743 C C . GLU B 1 549 ? 10.43 31.828 23.203 1 82.25 549 GLU B C 1
ATOM 8745 O O . GLU B 1 549 ? 9.391 31.422 23.719 1 82.25 549 GLU B O 1
ATOM 8750 N N . ALA B 1 550 ? 10.68 31.828 21.938 1 82.88 550 ALA B N 1
ATOM 8751 C CA . ALA B 1 550 ? 9.617 31.406 21.031 1 82.88 550 ALA B CA 1
ATOM 8752 C C . ALA B 1 550 ? 9.438 29.891 21.062 1 82.88 550 ALA B C 1
ATOM 8754 O O . ALA B 1 550 ? 8.328 29.391 20.891 1 82.88 550 ALA B O 1
ATOM 8755 N N . SER B 1 551 ? 10.484 29.141 21.281 1 88.38 551 SER B N 1
ATOM 8756 C CA . SER B 1 551 ? 10.43 27.672 21.25 1 88.38 551 SER B CA 1
ATOM 8757 C C . SER B 1 551 ? 11.594 27.062 22.031 1 88.38 551 SER B C 1
ATOM 8759 O O . SER B 1 551 ? 12.547 26.562 21.438 1 88.38 551 SER B O 1
ATOM 8761 N N . PRO B 1 552 ? 11.414 27.062 23.328 1 91.38 552 PRO B N 1
ATOM 8762 C CA . PRO B 1 552 ? 12.492 26.453 24.109 1 91.38 552 PRO B CA 1
ATOM 8763 C C . PRO B 1 552 ? 12.641 24.953 23.844 1 91.38 552 PRO B C 1
ATOM 8765 O O . PRO B 1 552 ? 11.656 24.281 23.547 1 91.38 552 PRO B O 1
ATOM 8768 N N . LEU B 1 553 ? 13.906 24.438 23.984 1 92.56 553 LEU B N 1
ATOM 8769 C CA . LEU B 1 553 ? 14.211 23.047 23.688 1 92.56 553 LEU B CA 1
ATOM 8770 C C . LEU B 1 553 ? 15.094 22.438 24.781 1 92.56 553 LEU B C 1
ATOM 8772 O O . LEU B 1 553 ? 15.844 23.156 25.438 1 92.56 553 LEU B O 1
ATOM 8776 N N . LEU B 1 554 ? 14.938 21.094 24.828 1 93.38 554 LEU B N 1
ATOM 8777 C CA . LEU B 1 554 ? 15.898 20.359 25.641 1 93.38 554 LEU B CA 1
ATOM 8778 C C . LEU B 1 554 ? 17.109 19.953 24.812 1 93.38 554 LEU B C 1
ATOM 8780 O O . LEU B 1 554 ? 16.969 19.547 23.656 1 93.38 554 LEU B O 1
ATOM 8784 N N . ILE B 1 555 ? 18.219 20.141 25.391 1 96.25 555 ILE B N 1
ATOM 8785 C CA . ILE B 1 555 ? 19.453 19.688 24.766 1 96.25 555 ILE B CA 1
ATOM 8786 C C . ILE B 1 555 ? 20.156 18.703 25.688 1 96.25 555 ILE B C 1
ATOM 8788 O O . ILE B 1 555 ? 20.422 19 26.859 1 96.25 555 ILE B O 1
ATOM 8792 N N . LYS B 1 556 ? 20.422 17.609 25.125 1 96.06 556 LYS B N 1
ATOM 8793 C CA . LYS B 1 556 ? 21.172 16.594 25.844 1 96.06 556 LYS B CA 1
ATOM 8794 C C . LYS B 1 556 ? 22.656 16.688 25.562 1 96.06 556 LYS B C 1
ATOM 8796 O O . LYS B 1 556 ? 23.062 16.844 24.406 1 96.06 556 LYS B O 1
ATOM 8801 N N . THR B 1 557 ? 23.469 16.656 26.594 1 96 557 THR B N 1
ATOM 8802 C CA . THR B 1 557 ? 24.922 16.703 26.422 1 96 557 THR B CA 1
ATOM 8803 C C . THR B 1 557 ? 25.578 15.469 27.047 1 96 557 THR B C 1
ATOM 8805 O O . THR B 1 557 ? 25.141 14.984 28.094 1 96 557 THR B O 1
ATOM 8808 N N . GLU B 1 558 ? 26.531 15.016 26.375 1 95.19 558 GLU B N 1
ATOM 8809 C CA . GLU B 1 558 ? 27.297 13.891 26.891 1 95.19 558 GLU B CA 1
ATOM 8810 C C . GLU B 1 558 ? 28.766 14.008 26.484 1 95.19 558 GLU B C 1
ATOM 8812 O O . GLU B 1 558 ? 29.109 14.695 25.531 1 95.19 558 GLU B O 1
ATOM 8817 N N . LYS B 1 559 ? 29.609 13.461 27.359 1 93.19 559 LYS B N 1
ATOM 8818 C CA . LYS B 1 559 ? 31.031 13.398 27.031 1 93.19 559 LYS B CA 1
ATOM 8819 C C . LYS B 1 559 ? 31.391 12.055 26.422 1 93.19 559 LYS B C 1
ATOM 8821 O O . LYS B 1 559 ? 31.125 11.008 26.984 1 93.19 559 LYS B O 1
ATOM 8826 N N . ARG B 1 560 ? 31.906 12.102 25.188 1 91.62 560 ARG B N 1
ATOM 8827 C CA . ARG B 1 560 ? 32.375 10.914 24.484 1 91.62 560 ARG B CA 1
ATOM 8828 C C . ARG B 1 560 ? 33.812 11.094 23.984 1 91.62 560 ARG B C 1
ATOM 8830 O O . ARG B 1 560 ? 34.094 12.039 23.25 1 91.62 560 ARG B O 1
ATOM 8837 N N . GLU B 1 561 ? 34.719 10.211 24.344 1 92.19 561 GLU B N 1
ATOM 8838 C CA . GLU B 1 561 ? 36.125 10.242 23.953 1 92.19 561 GLU B CA 1
ATOM 8839 C C . GLU B 1 561 ? 36.781 11.586 24.281 1 92.19 561 GLU B C 1
ATOM 8841 O O . GLU B 1 561 ? 37.438 12.188 23.438 1 92.19 561 GLU B O 1
ATOM 8846 N N . GLY B 1 562 ? 36.438 12.219 25.422 1 89.75 562 GLY B N 1
ATOM 8847 C CA . GLY B 1 562 ? 37.031 13.43 25.938 1 89.75 562 GLY B CA 1
ATOM 8848 C C . GLY B 1 562 ? 36.438 14.703 25.359 1 89.75 562 GLY B C 1
ATOM 8849 O O . GLY B 1 562 ? 36.844 15.805 25.719 1 89.75 562 GLY B O 1
ATOM 8850 N N . LYS B 1 563 ? 35.5 14.547 24.406 1 94.88 563 LYS B N 1
ATOM 8851 C CA . LYS B 1 563 ? 34.875 15.703 23.781 1 94.88 563 LYS B CA 1
ATOM 8852 C C . LYS B 1 563 ? 33.375 15.766 24.125 1 94.88 563 LYS B C 1
ATOM 8854 O O . LYS B 1 563 ? 32.75 14.734 24.312 1 94.88 563 LYS B O 1
ATOM 8859 N N . LEU B 1 564 ? 32.875 16.969 24.188 1 96.81 564 LEU B N 1
ATOM 8860 C CA . LEU B 1 564 ? 31.469 17.172 24.484 1 96.81 564 LEU B CA 1
ATOM 8861 C C . LEU B 1 564 ? 30.609 17.047 23.234 1 96.81 564 LEU B C 1
ATOM 8863 O O . LEU B 1 564 ? 31 17.547 22.172 1 96.81 564 LEU B O 1
ATOM 8867 N N . GLU B 1 565 ? 29.531 16.391 23.359 1 97.81 565 GLU B N 1
ATOM 8868 C CA . GLU B 1 565 ? 28.516 16.281 22.312 1 97.81 565 GLU B CA 1
ATOM 8869 C C . GLU B 1 565 ? 27.188 16.859 22.766 1 97.81 565 GLU B C 1
ATOM 8871 O O . GLU B 1 565 ? 26.781 16.656 23.906 1 97.81 565 GLU B O 1
ATOM 8876 N N . LEU B 1 566 ? 26.578 17.625 21.922 1 98 566 LEU B N 1
ATOM 8877 C CA . LEU B 1 566 ? 25.234 18.156 22.125 1 98 566 LEU B CA 1
ATOM 8878 C C . LEU B 1 566 ? 24.25 17.5 21.141 1 98 566 LEU B C 1
ATOM 8880 O O . LEU B 1 566 ? 24.531 17.391 19.953 1 98 566 LEU B O 1
ATOM 8884 N N . SER B 1 567 ? 23.172 17 21.641 1 96.69 567 SER B N 1
ATOM 8885 C CA . SER B 1 567 ? 22.109 16.438 20.812 1 96.69 567 SER B CA 1
ATOM 8886 C C . SER B 1 567 ? 20.922 17.375 20.703 1 96.69 567 SER B C 1
ATOM 8888 O O . SER B 1 567 ? 20.266 17.656 21.703 1 96.69 567 SER B O 1
ATOM 8890 N N . ILE B 1 568 ? 20.609 17.828 19.516 1 93.75 568 ILE B N 1
ATOM 8891 C CA . ILE B 1 568 ? 19.5 18.734 19.219 1 93.75 568 ILE B CA 1
ATOM 8892 C C . ILE B 1 568 ? 18.594 18.109 18.172 1 93.75 568 ILE B C 1
ATOM 8894 O O . ILE B 1 568 ? 18.969 18 17 1 93.75 568 ILE B O 1
ATOM 8898 N N . PHE B 1 569 ? 17.359 17.828 18.469 1 90.38 569 PHE B N 1
ATOM 8899 C CA . PHE B 1 569 ? 16.391 17.219 17.578 1 90.38 569 PHE B CA 1
ATOM 8900 C C . PHE B 1 569 ? 16.969 15.984 16.891 1 90.38 569 PHE B C 1
ATOM 8902 O O . PHE B 1 569 ? 16.828 15.812 15.68 1 90.38 569 PHE B O 1
ATOM 8909 N N . GLY B 1 570 ? 17.734 15.297 17.641 1 90 570 GLY B N 1
ATOM 8910 C CA . GLY B 1 570 ? 18.281 14.055 17.125 1 90 570 GLY B CA 1
ATOM 8911 C C . GLY B 1 570 ? 19.578 14.234 16.375 1 90 570 GLY B C 1
ATOM 8912 O O . GLY B 1 570 ? 20.203 13.258 15.953 1 90 570 GLY B O 1
ATOM 8913 N N . VAL B 1 571 ? 20.062 15.469 16.172 1 96 571 VAL B N 1
ATOM 8914 C CA . VAL B 1 571 ? 21.344 15.742 15.531 1 96 571 VAL B CA 1
ATOM 8915 C C . VAL B 1 571 ? 22.422 15.906 16.594 1 96 571 VAL B C 1
ATOM 8917 O O . VAL B 1 571 ? 22.281 16.703 17.516 1 96 571 VAL B O 1
ATOM 8920 N N . VAL B 1 572 ? 23.484 15.195 16.406 1 97.56 572 VAL B N 1
ATOM 8921 C CA . VAL B 1 572 ? 24.578 15.25 17.359 1 97.56 572 VAL B CA 1
ATOM 8922 C C . VAL B 1 572 ? 25.672 16.188 16.859 1 97.56 572 VAL B C 1
ATOM 8924 O O . VAL B 1 572 ? 26.172 16.016 15.75 1 97.56 572 VAL B O 1
ATOM 8927 N N . PHE B 1 573 ? 25.984 17.141 17.609 1 98.31 573 PHE B N 1
ATOM 8928 C CA . PHE B 1 573 ? 27.109 18.047 17.375 1 98.31 573 PHE B CA 1
ATOM 8929 C C . PHE B 1 573 ? 28.25 17.766 18.328 1 98.31 573 PHE B C 1
ATOM 8931 O O . PHE B 1 573 ? 28.047 17.719 19.547 1 98.31 573 PHE B O 1
ATOM 8938 N N . ARG B 1 574 ? 29.469 17.641 17.828 1 97.81 574 ARG B N 1
ATOM 8939 C CA . ARG B 1 574 ? 30.641 17.344 18.656 1 97.81 574 ARG B CA 1
ATOM 8940 C C . ARG B 1 574 ? 31.609 18.516 18.688 1 97.81 574 ARG B C 1
ATOM 8942 O O . ARG B 1 574 ? 31.859 19.141 17.656 1 97.81 574 ARG B O 1
ATOM 8949 N N . GLN B 1 575 ? 32.094 18.734 19.859 1 97.81 575 GLN B N 1
ATOM 8950 C CA . GLN B 1 575 ? 33.062 19.828 20.062 1 97.81 575 GLN B CA 1
ATOM 8951 C C . GLN B 1 575 ? 34.312 19.609 19.219 1 97.81 575 GLN B C 1
ATOM 8953 O O . GLN B 1 575 ? 34.844 18.484 19.141 1 97.81 575 GLN B O 1
ATOM 8958 N N . VAL B 1 576 ? 34.875 20.688 18.594 1 95.81 576 VAL B N 1
ATOM 8959 C CA . VAL B 1 576 ? 36.062 20.578 17.75 1 95.81 576 VAL B CA 1
ATOM 8960 C C . VAL B 1 576 ? 37.188 21.391 18.375 1 95.81 576 VAL B C 1
ATOM 8962 O O . VAL B 1 576 ? 36.969 22.391 19.047 1 95.81 576 VAL B O 1
#

Foldseek 3Di:
DDPPDDPDPDPPPPPPPPPPPPDDPVVVVVVVVVVVVVVVPVPPPDLVVVLQVCLVVLAFDFQPDDPVRLLVVLVVLCCVVFQPPPPQQWKKWKWKAFPQDTSDTFMHGALFRPDRVRGATQFFKDFFFQLLLVLLLLLVLLCPVLFDQQDQLCVQVVLFAALDVVLSGGPGNVCLLFQQSQAAAVLLVCFAQQVQLELVSSRNLNNLADGNGDRRRAHHDYLNSQSSSQVSSCRRVVDGSQVSSCVLPCVLLVQPSKHQALVRCPPPPRYGFFWADDPHDIDDRHHCQPGQLNDSGRVNNTYGRSRTGMMGGNVNVSSVLSCLLVQADHPHDGSDPDSVSSVQQQDFDGFHDPVVVVVLVLLLWRHDPPPFTWHGGRSWNTFGSIANSATKTWDWRDGSGKTKTKIDGNVRSIIIMMMISYAAAPPQGQNLVSLSRRLSVCSSVRHDPVSSVVSSVVSVVPRDFDEPDPPADSSGDLPDDPADFDDDDPVRLVQQFAKWAWPGSRSNQPIKGWDDDPNFIWIRGNNDIATWTFHDDDVQWTWTWRPDNSHIDIWIWHDDPNWIWIADPNIIIIGD/DPPPDPPDPDPPPPPPPPPPPPDDPVVVVVVVVVVVVVVVPVPPPDLVVVLQVCLVVLAFDFQPDDPVRLLVVLVVLCCVVFQPPPPQQWKKWKWKAFPQDTSDTFMHGALFRVDRVRGATQFFKDFFAQLLLVLLLLLVLLCPVLFDQQDQLCVQVVLFAALDVVLSGGPGNVCLLFQQSQAAAVLLVCQAQQVQLELVSSRNLNNLADGNGDRRRAHHDYLNSQSSSQVSSCRRVVDGSQVSSCVLPCVLLVQPSKHQALVRCPPPPRYGFFWADDPHDIDDRHHCQPGQLNDQGRVSNIYGRSRTGMMGGNVNVSSVLSCLLVQADHPHRGSDPDSVSSVQQQDFDGFHDPVLVVVLVLLLWRHDPPPFTWHGGRSWNTFGSIANSATKTWDWRDGSGKTKTWIDGNVRSIIIMMMISYAAAPPQRQNLVSLSRRLSVCSSVRHDPVSSVVSSVVSVVPSDFDEPDPPADSSGDLPDDPADFDDDDPVRLVQQFAKWAWPGSRSNQPIKGWDDDPNFIWIRGNNDIATWTFHDDDVQWTWTWRPDNSHIDIWIWHDDPNWIWIADPNIIIIGD

InterPro domains:
  IPR001466 Beta-lactamase-related [PF00144] (85-428)
  IPR012338 Beta-lactamase/transpeptidase-like [G3DSA:3.40.710.10] (65-429)
  IPR012338 Beta-lactamase/transpeptidase-like [SSF56601] (83-425)
  IPR050491 Beta-lactamase AmpC-like [PTHR46825] (65-425)

Solvent-accessible surface area (backbone atoms only — not comparable to full-atom values): 58826 Å² total; per-residue (Å²): 131,85,76,81,79,79,78,79,79,80,78,79,76,78,78,76,78,73,79,75,72,76,76,64,68,63,62,56,51,53,50,51,49,54,56,42,38,65,66,54,62,55,61,79,62,51,64,70,57,47,50,54,49,26,40,54,51,30,46,62,68,70,59,78,68,52,71,68,55,33,54,51,52,44,50,53,51,46,44,64,74,49,55,40,82,74,51,85,28,49,28,38,28,24,22,34,34,46,74,84,35,78,78,42,56,41,36,26,47,16,30,31,49,90,36,91,82,36,61,31,36,27,71,33,28,41,55,33,3,36,40,27,30,35,55,51,39,49,54,55,58,63,36,56,88,82,51,53,55,79,37,33,45,38,81,56,31,77,84,62,51,38,47,50,60,68,40,36,60,58,38,24,47,42,30,34,40,36,26,25,51,10,46,40,54,67,67,49,57,41,23,48,30,22,62,29,51,39,42,69,52,40,46,66,40,34,42,24,38,67,58,78,40,55,56,47,65,46,51,32,67,29,56,61,37,35,28,45,48,33,50,35,43,20,57,74,72,72,35,57,46,59,59,48,38,38,64,62,46,30,55,74,70,64,27,82,55,55,34,54,19,61,60,72,45,62,88,56,89,53,57,42,27,23,25,36,48,50,96,86,44,75,46,71,66,26,44,57,80,77,27,73,48,32,35,81,23,31,84,37,86,58,58,65,37,49,34,33,31,23,27,28,16,24,53,40,49,44,50,52,43,35,24,61,64,55,23,25,34,52,97,88,42,68,66,37,89,52,44,64,56,46,39,55,30,40,21,28,52,39,28,57,45,67,68,58,49,54,52,42,44,65,34,54,38,39,73,49,57,62,17,18,34,52,11,11,10,51,32,29,64,39,10,7,58,33,45,80,32,26,42,18,36,31,47,48,15,61,51,61,15,21,32,26,39,42,44,32,27,54,72,71,31,33,29,38,37,40,36,30,31,50,23,60,45,59,91,34,82,68,41,63,66,35,38,50,54,42,45,48,50,34,43,74,70,24,40,38,64,69,60,46,52,50,50,51,51,51,49,58,68,65,62,64,68,53,48,86,46,91,89,48,44,42,50,17,66,82,67,47,74,80,73,80,63,50,85,72,52,72,66,58,51,58,67,60,46,41,45,24,37,32,75,62,35,37,75,50,66,38,56,36,37,30,42,77,57,95,89,35,43,30,41,37,38,66,70,39,68,28,43,47,39,43,51,49,72,58,89,84,27,43,33,28,34,38,56,31,86,61,67,46,42,71,31,44,29,38,77,56,96,92,33,50,31,40,34,52,94,85,43,46,24,34,52,110,124,90,73,79,76,79,76,80,78,78,76,78,77,77,79,74,79,73,77,74,73,76,75,66,70,62,61,58,52,51,51,50,49,53,55,42,36,65,67,53,61,57,58,79,61,51,63,70,56,48,50,52,49,26,42,55,53,30,46,59,68,71,59,78,67,51,70,68,53,33,53,51,52,44,50,52,51,46,43,64,75,50,56,38,81,75,50,86,27,49,26,36,28,24,24,35,34,47,73,85,35,77,78,43,55,40,37,26,48,15,30,32,48,90,36,91,81,36,60,31,36,27,71,33,28,41,55,32,4,35,40,26,30,35,55,52,39,50,55,55,58,63,36,55,87,81,51,54,56,80,36,32,43,37,82,58,32,76,83,63,51,39,46,50,62,66,41,36,60,58,38,24,45,41,30,33,42,35,25,24,51,10,46,40,54,67,68,50,57,41,24,50,31,21,63,28,48,40,41,69,53,40,46,66,39,35,41,24,39,68,58,78,40,54,55,47,66,46,52,31,68,29,58,62,38,35,28,46,49,34,52,36,43,22,56,73,71,73,34,55,43,60,59,46,39,38,65,63,46,30,57,75,69,64,27,82,56,54,34,53,20,62,60,74,45,62,86,56,89,52,58,41,30,23,25,37,48,50,95,88,42,75,45,72,67,26,45,57,79,79,28,74,49,31,37,82,25,31,83,27,85,64,55,64,36,47,32,32,31,24,26,28,14,24,53,40,50,44,52,50,44,36,23,61,63,54,23,25,34,50,96,87,41,66,65,38,90,54,46,64,57,47,39,55,30,38,20,28,51,40,29,55,44,69,69,57,49,53,51,43,46,66,35,56,38,41,73,50,56,62,17,18,33,51,11,12,9,49,32,29,62,39,10,7,58,34,44,81,34,25,40,19,36,30,46,48,15,62,53,62,13,20,32,25,39,41,44,32,28,55,72,70,31,34,28,40,39,40,35,30,31,50,22,60,46,58,93,34,82,69,41,63,66,35,38,50,53,42,46,48,51,35,42,73,71,24,40,38,64,69,60,46,52,48,52,50,52,52,50,58,67,64,60,66,69,53,48,87,46,92,90,48,45,42,49,17,66,83,66,47,74,81,72,79,63,48,86,71,51,71,66,59,50,58,68,60,47,42,46,24,36,34,74,61,35,35,75,50,65,38,56,36,39,30,42,74,57,97,89,34,42,30,40,35,37,66,71,39,68,28,43,46,40,43,50,48,72,60,89,82,27,41,33,29,34,37,56,32,87,62,67,46,41,72,31,43,30,37,73,56,96,92,31,50,31,41,34,50,95,85,44,44,25,34,53,110